Protein AF-A0AAD5YR44-F1 (afdb_monomer_lite)

Organism: NCBI:txid56174

Radius of gyration: 44.55 Å; chains: 1; bounding box: 107×94×147 Å

Structure (mmCIF, N/CA/C/O backbone):
data_AF-A0AAD5YR44-F1
#
_entry.id   AF-A0AAD5YR44-F1
#
loop_
_atom_site.group_PDB
_atom_site.id
_atom_site.type_symbol
_atom_site.label_atom_id
_atom_site.label_alt_id
_atom_site.label_comp_id
_atom_site.label_asym_id
_atom_site.label_entity_id
_atom_site.label_seq_id
_atom_site.pdbx_PDB_ins_code
_atom_site.Cartn_x
_atom_site.Cartn_y
_atom_site.Cartn_z
_atom_site.occupancy
_atom_site.B_iso_or_equiv
_atom_site.auth_seq_id
_atom_site.auth_comp_id
_atom_site.auth_asym_id
_atom_site.auth_atom_id
_atom_site.pdbx_PDB_model_num
ATOM 1 N N . MET A 1 1 ? -26.100 -12.695 -38.961 1.00 37.31 1 MET A N 1
ATOM 2 C CA . MET A 1 1 ? -25.576 -11.660 -39.893 1.00 37.31 1 MET A CA 1
ATOM 3 C C . MET A 1 1 ? -26.126 -10.252 -39.642 1.00 37.31 1 MET A C 1
ATOM 5 O O . MET A 1 1 ? -25.324 -9.329 -39.571 1.00 37.31 1 MET A O 1
ATOM 9 N N . ASN A 1 2 ? -27.438 -10.051 -39.451 1.00 29.97 2 ASN A N 1
ATOM 10 C CA . ASN A 1 2 ? -28.000 -8.703 -39.237 1.00 29.97 2 ASN A CA 1
ATOM 11 C C . ASN A 1 2 ? -27.627 -8.051 -37.890 1.00 29.97 2 ASN A C 1
ATOM 13 O O . ASN A 1 2 ? -27.461 -6.836 -37.854 1.00 29.97 2 ASN A O 1
ATOM 17 N N . VAL A 1 3 ? -27.383 -8.838 -36.833 1.00 31.97 3 VAL A N 1
ATOM 18 C CA . VAL A 1 3 ? -26.878 -8.357 -35.524 1.00 31.97 3 VAL A CA 1
ATOM 19 C C . VAL A 1 3 ? -25.419 -7.876 -35.611 1.00 31.97 3 VAL A C 1
ATOM 21 O O . VAL A 1 3 ? -25.071 -6.824 -35.084 1.00 31.97 3 VAL A O 1
ATOM 24 N N . LEU A 1 4 ? -24.573 -8.587 -36.368 1.00 32.41 4 LEU A N 1
ATOM 25 C CA . LEU A 1 4 ? -23.189 -8.177 -36.656 1.00 32.41 4 LEU A CA 1
ATOM 26 C C . LEU A 1 4 ? -23.140 -6.900 -37.509 1.00 32.41 4 LEU A C 1
ATOM 28 O O . LEU A 1 4 ? -22.321 -6.023 -37.237 1.00 32.41 4 LEU A O 1
ATOM 32 N N . LYS A 1 5 ? -24.045 -6.747 -38.490 1.00 31.55 5 LYS A N 1
ATOM 33 C CA . LYS A 1 5 ? -24.176 -5.521 -39.302 1.00 31.55 5 LYS A CA 1
ATOM 34 C C . LYS A 1 5 ? -24.659 -4.309 -38.493 1.00 31.55 5 LYS A C 1
ATOM 36 O O . LYS A 1 5 ? -24.169 -3.208 -38.716 1.00 31.55 5 LYS A O 1
ATOM 41 N N . THR A 1 6 ? -25.565 -4.493 -37.530 1.00 36.31 6 THR A N 1
ATOM 42 C CA . THR A 1 6 ? -26.053 -3.395 -36.667 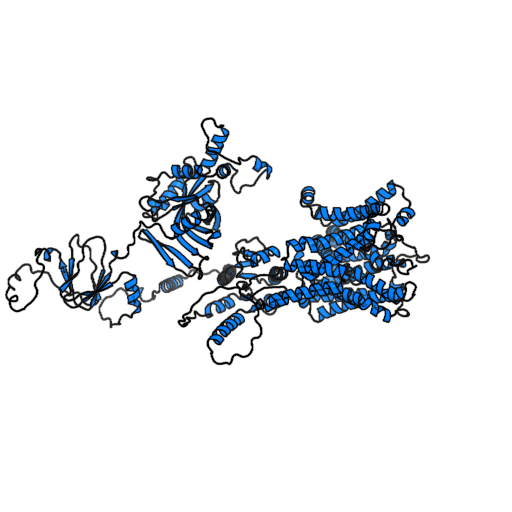1.00 36.31 6 THR A CA 1
ATOM 43 C C . THR A 1 6 ? -25.047 -2.993 -35.585 1.00 36.31 6 THR A C 1
ATOM 45 O O . THR A 1 6 ? -24.930 -1.804 -35.279 1.00 36.31 6 THR A O 1
ATOM 48 N N . HIS A 1 7 ? -24.268 -3.938 -35.042 1.00 39.41 7 HIS A N 1
ATOM 49 C CA . HIS A 1 7 ? -23.163 -3.621 -34.127 1.00 39.41 7 HIS A CA 1
ATOM 50 C C . HIS A 1 7 ? -22.013 -2.895 -34.836 1.00 39.41 7 HIS A C 1
ATOM 52 O O . HIS A 1 7 ? -21.529 -1.879 -34.334 1.00 39.41 7 HIS A O 1
ATOM 58 N N . SER A 1 8 ? -21.613 -3.363 -36.023 1.00 41.97 8 SER A N 1
ATOM 59 C CA . SER A 1 8 ? -20.558 -2.728 -36.828 1.00 41.97 8 SER A CA 1
ATOM 60 C C . SER A 1 8 ? -20.965 -1.344 -37.345 1.00 41.97 8 SER A C 1
ATOM 62 O O . SER A 1 8 ? -20.163 -0.415 -37.269 1.00 41.97 8 SER A O 1
ATOM 64 N N . SER A 1 9 ? -22.224 -1.139 -37.757 1.00 37.69 9 SER A N 1
ATOM 65 C CA . SER A 1 9 ? -22.701 0.184 -38.189 1.00 37.69 9 SER A CA 1
ATOM 66 C C . SER A 1 9 ? -22.778 1.205 -37.044 1.00 37.69 9 SER A C 1
ATOM 68 O O . SER A 1 9 ? -22.555 2.394 -37.269 1.00 37.69 9 SER A O 1
ATOM 70 N N . ARG A 1 10 ? -23.086 0.768 -35.811 1.00 44.22 10 ARG A N 1
ATOM 71 C CA . ARG A 1 10 ? -23.057 1.623 -34.606 1.00 44.22 10 ARG A CA 1
ATOM 72 C C . ARG A 1 10 ? -21.626 1.924 -34.140 1.00 44.22 10 ARG A C 1
ATOM 74 O O . ARG A 1 10 ? -21.365 3.042 -33.706 1.00 44.22 10 ARG A O 1
ATOM 81 N N . LEU A 1 11 ? -20.703 0.968 -34.272 1.00 48.12 11 LEU A N 1
ATOM 82 C CA . LEU A 1 11 ? -19.267 1.163 -34.020 1.00 48.12 11 LEU A CA 1
ATOM 83 C C . LEU A 1 11 ? -18.653 2.192 -34.981 1.00 48.12 11 LEU A C 1
ATOM 85 O O . LEU A 1 11 ? -17.950 3.088 -34.527 1.00 48.12 11 LEU A O 1
ATOM 89 N N . LEU A 1 12 ? -18.978 2.117 -36.276 1.00 50.94 12 LEU A N 1
ATOM 90 C CA . LEU A 1 12 ? -18.498 3.052 -37.303 1.00 50.94 12 LEU A CA 1
ATOM 91 C C . LEU A 1 12 ? -19.066 4.471 -37.141 1.00 50.94 12 LEU A C 1
ATOM 93 O O . LEU A 1 12 ? -18.321 5.437 -37.270 1.00 50.94 12 LEU A O 1
ATOM 97 N N . LYS A 1 13 ? -20.354 4.622 -36.795 1.00 47.19 13 LYS A N 1
ATOM 98 C CA . LYS A 1 13 ? -20.966 5.948 -36.565 1.00 47.19 13 LYS A CA 1
ATOM 99 C C . LYS A 1 13 ? -20.431 6.665 -35.316 1.00 47.19 13 LYS A C 1
ATOM 101 O O . LYS A 1 13 ? -20.383 7.888 -35.304 1.00 47.19 13 LYS A O 1
ATOM 106 N N . ASN A 1 14 ? -19.988 5.918 -34.301 1.00 53.91 14 ASN A N 1
ATOM 107 C CA . ASN A 1 14 ? -19.414 6.464 -33.064 1.00 53.91 14 ASN A CA 1
ATOM 108 C C . ASN A 1 14 ? -17.873 6.485 -33.054 1.00 53.91 14 ASN A C 1
ATOM 110 O O . ASN A 1 14 ? -17.280 6.925 -32.068 1.00 53.91 14 ASN A O 1
ATOM 114 N N . ALA A 1 15 ? -17.223 6.020 -34.127 1.00 54.56 15 ALA A N 1
ATOM 115 C CA . ALA A 1 15 ? -15.770 5.934 -34.240 1.00 54.56 15 ALA A CA 1
ATOM 116 C C . ALA A 1 15 ? -15.045 7.277 -34.022 1.00 54.56 15 ALA A C 1
ATOM 118 O O . ALA A 1 15 ? -14.142 7.289 -33.192 1.00 54.56 15 ALA A O 1
ATOM 119 N N . PRO A 1 16 ? -15.427 8.417 -34.638 1.00 57.38 16 PRO A N 1
ATOM 120 C CA . PRO A 1 16 ? -14.682 9.669 -34.454 1.00 57.38 16 PRO A CA 1
ATOM 121 C C . PRO A 1 16 ? -14.767 10.216 -33.019 1.00 57.38 16 PRO A C 1
ATOM 123 O O . PRO A 1 16 ? -13.765 10.670 -32.472 1.00 57.38 16 PRO A O 1
ATOM 126 N N . GLY A 1 17 ? -15.929 10.097 -32.364 1.00 58.22 17 GLY A N 1
ATOM 127 C CA . GLY A 1 17 ? -16.111 10.506 -30.964 1.00 58.22 17 GLY A CA 1
ATOM 128 C C . GLY A 1 17 ? -15.521 9.531 -29.935 1.00 58.22 17 GLY A C 1
ATOM 129 O O . GLY A 1 17 ? -15.365 9.891 -28.768 1.00 58.22 17 GLY A O 1
ATOM 130 N N . ARG A 1 18 ? -15.221 8.288 -30.334 1.00 61.06 18 ARG A N 1
ATOM 131 C CA . ARG A 1 18 ? -14.407 7.350 -29.547 1.00 61.06 18 ARG A CA 1
ATOM 132 C C . ARG A 1 18 ? -12.920 7.599 -29.764 1.00 61.06 18 ARG A C 1
ATOM 134 O O . ARG A 1 18 ? -12.190 7.614 -28.789 1.00 61.06 18 ARG A O 1
ATOM 141 N N . LEU A 1 19 ? -12.491 7.880 -30.995 1.00 61.25 19 LEU A N 1
ATOM 142 C CA . LEU A 1 19 ? -11.094 8.152 -31.334 1.00 61.25 19 LEU A CA 1
ATOM 143 C C . LEU A 1 19 ? -10.564 9.404 -30.621 1.00 61.25 19 LEU A C 1
ATOM 145 O O . LEU A 1 19 ? -9.453 9.383 -30.107 1.00 61.25 19 LEU A O 1
ATOM 149 N N . SER A 1 20 ? -11.373 10.465 -30.519 1.00 61.47 20 SER A N 1
ATOM 150 C CA . SER A 1 20 ? -10.995 11.682 -29.785 1.00 61.47 20 SER A CA 1
ATOM 151 C C . SER A 1 20 ? -10.851 11.459 -28.276 1.00 61.47 20 SER A C 1
ATOM 153 O O . SER A 1 20 ? -9.970 12.045 -27.655 1.00 61.47 20 SER A O 1
ATOM 155 N N . ARG A 1 21 ? -11.676 10.581 -27.690 1.00 66.06 21 ARG A N 1
ATOM 156 C CA . ARG A 1 21 ? -11.584 10.183 -26.274 1.00 66.06 21 ARG A CA 1
ATOM 157 C C . ARG A 1 21 ? -10.472 9.167 -26.007 1.00 66.06 21 ARG A C 1
ATOM 159 O O . ARG A 1 21 ? -9.908 9.175 -24.923 1.00 66.06 21 ARG A O 1
ATOM 166 N N . ALA A 1 22 ? -10.151 8.334 -26.994 1.00 69.12 22 ALA A N 1
ATOM 167 C CA . ALA A 1 22 ? -9.113 7.307 -26.952 1.00 69.12 22 ALA A CA 1
ATOM 168 C C . ALA A 1 22 ? -7.697 7.852 -27.183 1.00 69.12 22 ALA A C 1
ATOM 170 O O . ALA A 1 22 ? -6.724 7.256 -26.722 1.00 69.12 22 ALA A O 1
ATOM 171 N N . LEU A 1 23 ? -7.574 8.972 -27.904 1.00 77.75 23 LEU A N 1
ATOM 172 C CA . LEU A 1 23 ? -6.297 9.573 -28.292 1.00 77.75 23 LEU A CA 1
ATOM 173 C C . LEU A 1 23 ? -5.299 9.701 -27.128 1.00 77.75 23 LEU A C 1
ATOM 175 O O . LEU A 1 23 ? -4.150 9.306 -27.315 1.00 77.75 23 LEU A O 1
ATOM 179 N N . PRO A 1 24 ? -5.692 10.178 -25.932 1.00 77.25 24 PRO A N 1
ATOM 180 C CA . PRO A 1 24 ? -4.750 10.367 -24.839 1.00 77.25 24 PRO A CA 1
ATOM 181 C C . PRO A 1 24 ? -4.153 9.025 -24.357 1.00 77.25 24 PRO A C 1
ATOM 183 O O . PRO A 1 24 ? -2.934 8.893 -24.262 1.00 77.25 24 PRO A O 1
ATOM 186 N N . ALA A 1 25 ? -4.984 7.990 -24.172 1.00 81.50 25 ALA A N 1
ATOM 187 C CA . ALA A 1 25 ? -4.544 6.648 -23.775 1.00 81.50 25 ALA A CA 1
ATOM 188 C C . ALA A 1 25 ? -3.666 5.967 -24.839 1.00 81.50 25 ALA A C 1
ATOM 190 O O . ALA A 1 25 ? -2.666 5.329 -24.514 1.00 81.50 25 ALA A O 1
ATOM 191 N N . VAL A 1 26 ? -4.021 6.125 -26.116 1.00 86.94 26 VAL A N 1
ATOM 192 C CA . VAL A 1 26 ? -3.297 5.530 -27.249 1.00 86.94 26 VAL A CA 1
ATOM 193 C C . VAL A 1 26 ? -1.928 6.175 -27.430 1.00 86.94 26 VAL A C 1
ATOM 195 O O . VAL A 1 26 ? -0.934 5.468 -27.605 1.00 86.94 26 VAL A O 1
ATOM 198 N N . VAL A 1 27 ? -1.864 7.508 -27.360 1.00 82.62 27 VAL A N 1
ATOM 199 C CA . VAL A 1 27 ? -0.598 8.249 -27.385 1.00 82.62 27 VAL A CA 1
ATOM 200 C C . VAL A 1 27 ? 0.263 7.800 -26.213 1.00 82.62 27 VAL A C 1
ATOM 202 O O . VAL A 1 27 ? 1.406 7.409 -26.420 1.00 82.62 27 VAL A O 1
ATOM 205 N N . LEU A 1 28 ? -0.299 7.763 -25.005 1.00 78.62 28 LEU A N 1
ATOM 206 C CA . LEU A 1 28 ? 0.424 7.366 -23.803 1.00 78.62 28 LEU A CA 1
ATOM 207 C C . LEU A 1 28 ? 1.009 5.947 -23.904 1.00 78.62 28 LEU A C 1
ATOM 209 O O . LEU A 1 28 ? 2.198 5.757 -23.665 1.00 78.62 28 LEU A O 1
ATOM 213 N N . GLY A 1 29 ? 0.204 4.967 -24.322 1.00 83.31 29 GLY A N 1
ATOM 214 C CA . GLY A 1 29 ? 0.646 3.581 -24.491 1.00 83.31 29 GLY A CA 1
ATOM 215 C C . GLY A 1 29 ? 1.707 3.392 -25.564 1.00 83.31 29 GLY A C 1
ATOM 216 O O . GLY A 1 29 ? 2.684 2.677 -25.363 1.00 83.31 29 GLY A O 1
ATOM 217 N N . THR A 1 30 ? 1.540 4.073 -26.697 1.00 86.94 30 THR A N 1
ATOM 218 C CA . THR A 1 30 ? 2.521 4.018 -27.786 1.00 86.94 30 THR A CA 1
ATOM 219 C C . THR A 1 30 ? 3.845 4.638 -27.349 1.00 86.94 30 THR A C 1
ATOM 221 O O . THR A 1 30 ? 4.902 4.092 -27.653 1.00 86.94 30 THR A O 1
ATOM 224 N N . LEU A 1 31 ? 3.803 5.745 -26.600 1.00 80.19 31 LEU A N 1
ATOM 225 C CA . LEU A 1 31 ? 5.003 6.378 -26.062 1.00 80.19 31 LEU A CA 1
ATOM 226 C C . LEU A 1 31 ? 5.751 5.462 -25.093 1.00 80.19 31 LEU A C 1
ATOM 228 O O . LEU A 1 31 ? 6.971 5.386 -25.197 1.00 80.19 31 LEU A O 1
ATOM 232 N N . PHE A 1 32 ? 5.051 4.739 -24.210 1.00 81.88 32 PHE A N 1
ATOM 233 C CA . PHE A 1 32 ? 5.699 3.748 -23.345 1.00 81.88 32 PHE A CA 1
ATOM 234 C C . PHE A 1 32 ? 6.427 2.685 -24.168 1.00 81.88 32 PHE A C 1
ATOM 236 O O . PHE A 1 32 ? 7.628 2.526 -23.991 1.00 81.88 32 PHE A O 1
ATOM 243 N N . ASN A 1 33 ? 5.757 2.062 -25.143 1.00 87.00 33 ASN A N 1
ATOM 244 C CA . ASN A 1 33 ? 6.377 1.036 -25.990 1.00 87.00 33 ASN A CA 1
ATOM 245 C C . ASN A 1 33 ? 7.590 1.559 -26.776 1.00 87.00 33 ASN A C 1
ATOM 247 O O . ASN A 1 33 ? 8.580 0.845 -26.914 1.00 87.00 33 ASN A O 1
ATOM 251 N N . VAL A 1 34 ? 7.531 2.795 -27.288 1.00 82.88 34 VAL A N 1
ATOM 252 C CA . VAL A 1 34 ? 8.660 3.428 -27.992 1.00 82.88 34 VAL A CA 1
ATOM 253 C C . VAL A 1 34 ? 9.844 3.627 -27.053 1.00 82.88 34 VAL A C 1
ATOM 255 O O . VAL A 1 34 ? 10.965 3.253 -27.395 1.00 82.88 34 VAL A O 1
ATOM 258 N N . LEU A 1 35 ? 9.602 4.233 -25.890 1.00 76.56 35 LEU A N 1
ATOM 259 C CA . LEU A 1 35 ? 10.651 4.560 -24.930 1.00 76.56 35 LEU A CA 1
ATOM 260 C C . LEU A 1 35 ? 11.333 3.295 -24.404 1.00 76.56 35 LEU A C 1
ATOM 262 O O . LEU A 1 35 ? 12.559 3.249 -24.351 1.00 76.56 35 LEU A O 1
ATOM 266 N N . ASP A 1 36 ? 10.551 2.265 -24.098 1.00 79.62 36 ASP A N 1
ATOM 267 C CA . ASP A 1 36 ? 11.047 0.989 -23.591 1.00 79.62 36 ASP A CA 1
ATOM 268 C C . ASP A 1 36 ? 11.799 0.169 -24.641 1.00 79.62 36 ASP A C 1
ATOM 270 O O . ASP A 1 36 ? 12.861 -0.390 -24.363 1.00 79.62 36 ASP A O 1
ATOM 274 N N . ALA A 1 37 ? 11.291 0.128 -25.876 1.00 83.00 37 ALA A N 1
ATOM 275 C CA . ALA A 1 37 ? 11.984 -0.550 -26.963 1.00 83.00 37 ALA A CA 1
ATOM 276 C C . ALA A 1 37 ? 13.364 0.071 -27.194 1.00 83.00 37 ALA A C 1
ATOM 278 O O . ALA A 1 37 ? 14.360 -0.640 -27.306 1.00 83.00 37 ALA A O 1
ATOM 279 N N . VAL A 1 38 ? 13.429 1.401 -27.205 1.00 76.94 38 VAL A N 1
ATOM 280 C CA . VAL A 1 38 ? 14.675 2.140 -27.396 1.00 76.94 38 VAL A CA 1
ATOM 281 C C . VAL A 1 38 ? 15.631 1.984 -26.211 1.00 76.94 38 VAL A C 1
ATOM 283 O O . VAL A 1 38 ? 16.835 1.852 -26.422 1.00 76.94 38 VAL A O 1
ATOM 286 N N . SER A 1 39 ? 15.128 2.003 -24.977 1.00 74.44 39 SER A N 1
ATOM 287 C CA . SER A 1 39 ? 15.966 1.917 -23.778 1.00 74.44 39 SER A CA 1
ATOM 288 C C . SER A 1 39 ? 16.481 0.501 -23.518 1.00 74.44 39 SER A C 1
ATOM 290 O O . SER A 1 39 ? 17.654 0.318 -23.204 1.00 74.44 39 SER A O 1
ATOM 292 N N . THR A 1 40 ? 15.614 -0.498 -23.681 1.00 76.00 40 THR A N 1
ATOM 293 C CA . THR A 1 40 ? 15.831 -1.864 -23.190 1.00 76.00 40 THR A CA 1
ATOM 294 C C . THR A 1 40 ? 16.060 -2.855 -24.326 1.00 76.00 40 THR A C 1
ATOM 296 O O . THR A 1 40 ? 16.862 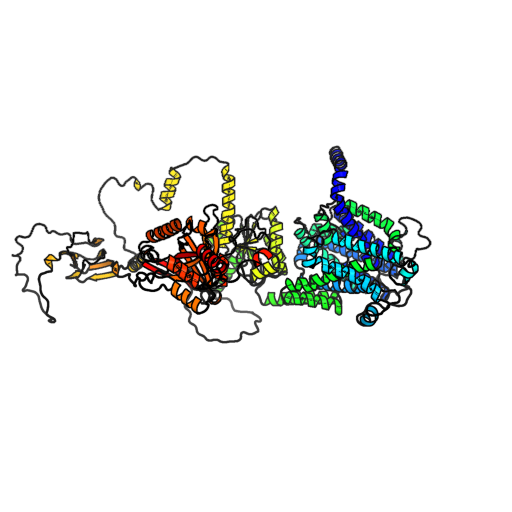-3.777 -24.189 1.00 76.00 40 THR A O 1
ATOM 299 N N . GLY A 1 41 ? 15.434 -2.657 -25.489 1.00 79.19 41 GLY A N 1
ATOM 300 C CA . GLY A 1 41 ? 15.592 -3.558 -26.636 1.00 79.19 41 GLY A CA 1
ATOM 301 C C . GLY A 1 41 ? 17.029 -3.636 -27.159 1.00 79.19 41 GLY A C 1
ATOM 302 O O . GLY A 1 41 ? 17.472 -4.694 -27.601 1.00 79.19 41 GLY A O 1
ATOM 303 N N . LEU A 1 42 ? 17.798 -2.554 -27.022 1.00 76.81 42 LEU A N 1
ATOM 304 C CA . LEU A 1 42 ? 19.216 -2.511 -27.403 1.00 76.81 42 LEU A CA 1
ATOM 305 C C . LEU A 1 42 ? 20.134 -3.273 -26.437 1.00 76.81 42 LEU A C 1
ATOM 307 O O . LEU A 1 42 ? 21.286 -3.542 -26.767 1.00 76.81 42 LEU A O 1
ATOM 311 N N . LEU A 1 43 ? 19.634 -3.630 -25.254 1.00 74.50 43 LEU A N 1
ATOM 312 C CA . LEU A 1 43 ? 20.416 -4.240 -24.182 1.00 74.50 43 LEU A CA 1
ATOM 313 C C . LEU A 1 43 ? 20.297 -5.763 -24.117 1.00 74.50 43 LEU A C 1
ATOM 315 O O . LEU A 1 43 ? 20.971 -6.368 -23.279 1.00 74.50 43 LEU A O 1
ATOM 319 N N . ILE A 1 44 ? 19.451 -6.381 -24.950 1.00 83.94 44 ILE A N 1
ATOM 320 C CA . ILE A 1 44 ? 19.168 -7.824 -24.885 1.00 83.94 44 ILE A CA 1
ATOM 321 C C . ILE A 1 44 ? 20.455 -8.646 -25.006 1.00 83.94 44 ILE A C 1
ATOM 323 O O . ILE A 1 44 ? 20.679 -9.559 -24.214 1.00 83.94 44 ILE A O 1
ATOM 327 N N . PHE A 1 45 ? 21.320 -8.290 -25.956 1.00 83.25 45 PHE A N 1
ATOM 328 C CA . PHE A 1 45 ? 22.606 -8.955 -26.136 1.00 83.25 45 PHE A CA 1
ATOM 329 C C . PHE A 1 45 ? 23.682 -8.351 -25.224 1.00 83.25 45 PHE A C 1
ATOM 331 O O . PHE A 1 45 ? 23.704 -7.132 -25.018 1.00 83.25 45 PHE A O 1
ATOM 338 N N . PRO A 1 46 ? 24.589 -9.176 -24.669 1.00 71.81 46 PRO A N 1
ATOM 339 C CA . PRO A 1 46 ? 25.660 -8.698 -23.807 1.00 71.81 46 PRO A CA 1
ATOM 340 C C . PRO A 1 46 ? 26.583 -7.721 -24.550 1.00 71.81 46 PRO A C 1
ATOM 342 O O . PRO A 1 46 ? 26.957 -7.940 -25.701 1.00 71.81 46 PRO A O 1
ATOM 345 N N . ALA A 1 47 ? 26.952 -6.643 -23.858 1.00 59.75 47 ALA A N 1
ATOM 346 C CA . ALA A 1 47 ? 28.000 -5.724 -24.283 1.00 59.75 47 ALA A CA 1
ATOM 347 C C . ALA A 1 47 ? 29.366 -6.327 -23.930 1.00 59.75 47 ALA A C 1
ATOM 349 O O . ALA A 1 47 ? 29.482 -7.104 -22.986 1.00 59.75 47 ALA A O 1
ATOM 350 N N . GLU A 1 48 ? 30.372 -5.978 -24.720 1.00 56.78 48 GLU A N 1
ATOM 351 C CA . GLU A 1 48 ? 31.715 -6.558 -24.723 1.00 56.78 48 GLU A CA 1
ATOM 352 C C . GLU A 1 48 ? 32.342 -6.722 -23.329 1.00 56.78 48 GLU A C 1
ATOM 354 O O . GLU A 1 48 ? 32.692 -5.752 -22.664 1.00 56.78 48 GLU A O 1
ATOM 359 N N . GLU A 1 49 ? 32.596 -7.967 -22.930 1.00 41.88 49 GLU A N 1
ATOM 360 C CA . GLU A 1 49 ? 33.688 -8.278 -22.006 1.00 41.88 49 GLU A CA 1
ATOM 361 C C . GLU A 1 49 ? 34.832 -8.866 -22.836 1.00 41.88 49 GLU A C 1
ATOM 363 O O . GLU A 1 49 ? 34.723 -9.999 -23.309 1.00 41.88 49 GLU A O 1
ATOM 368 N N . GLY A 1 50 ? 35.896 -8.088 -23.047 1.00 43.66 50 GLY A N 1
ATOM 369 C CA . GLY A 1 50 ? 37.127 -8.538 -23.706 1.00 43.66 50 GLY A CA 1
ATOM 370 C C . GLY A 1 50 ? 37.399 -7.914 -25.081 1.00 43.66 50 GLY A C 1
ATOM 371 O O . GLY A 1 50 ? 36.499 -7.587 -25.845 1.00 43.66 50 GLY A O 1
ATOM 372 N N . SER A 1 51 ? 38.686 -7.760 -25.393 1.00 31.89 51 SER A N 1
ATOM 373 C CA . SER A 1 51 ? 39.237 -7.084 -26.574 1.00 31.89 51 SER A CA 1
ATOM 374 C C . SER A 1 51 ? 39.273 -7.973 -27.832 1.00 31.89 51 SER A C 1
ATOM 376 O O . SER A 1 51 ? 40.333 -8.147 -28.432 1.00 31.89 51 SER A O 1
ATOM 378 N N . GLY A 1 52 ? 38.143 -8.578 -28.210 1.00 39.44 52 GLY A N 1
ATOM 379 C CA . GLY A 1 52 ? 38.011 -9.406 -29.421 1.00 39.44 52 GLY A CA 1
ATOM 380 C C . GLY A 1 52 ? 36.866 -8.941 -30.337 1.00 39.44 52 GLY A C 1
ATOM 381 O O . GLY A 1 52 ? 35.912 -8.330 -29.848 1.00 39.44 52 GLY A O 1
ATOM 382 N N . PRO A 1 53 ? 36.921 -9.197 -31.661 1.00 45.62 53 PRO A N 1
ATOM 383 C CA . PRO A 1 53 ? 35.768 -9.006 -32.538 1.00 45.62 53 PRO A CA 1
ATOM 384 C C . PRO A 1 53 ? 34.688 -10.015 -32.133 1.00 45.62 53 PRO A C 1
ATOM 386 O O . PRO A 1 53 ? 34.929 -11.212 -32.127 1.00 45.62 53 PRO A O 1
ATOM 389 N N . THR A 1 54 ? 33.508 -9.550 -31.731 1.00 54.53 54 THR A N 1
ATOM 390 C CA . THR A 1 54 ? 32.429 -10.439 -31.282 1.00 54.53 54 THR A CA 1
ATOM 391 C C . THR A 1 54 ? 31.215 -10.291 -32.184 1.00 54.53 54 THR A C 1
ATOM 393 O O . THR A 1 54 ? 30.838 -9.186 -32.573 1.00 54.53 54 THR A O 1
ATOM 396 N N . GLN A 1 55 ? 30.575 -11.416 -32.497 1.00 65.62 55 GLN A N 1
ATOM 397 C CA . GLN A 1 55 ? 29.400 -11.467 -33.373 1.00 65.62 55 GLN A CA 1
ATOM 398 C C . GLN A 1 55 ? 28.164 -10.752 -32.786 1.00 65.62 55 GLN A C 1
ATOM 400 O O . GLN A 1 55 ? 27.220 -10.475 -33.517 1.00 65.62 55 GLN A O 1
ATOM 405 N N . PHE A 1 56 ? 28.155 -10.412 -31.488 1.00 73.38 56 PHE A N 1
ATOM 406 C CA . PHE A 1 56 ? 27.035 -9.713 -30.840 1.00 73.38 56 PHE A CA 1
ATOM 407 C C . PHE A 1 56 ? 26.965 -8.209 -31.147 1.00 73.38 56 PHE A C 1
ATOM 409 O O . PHE A 1 56 ? 25.902 -7.614 -30.963 1.00 73.38 56 PHE A O 1
ATOM 416 N N . LYS A 1 57 ? 28.052 -7.584 -31.633 1.00 62.47 57 LYS A N 1
ATOM 417 C CA . LYS A 1 57 ? 28.099 -6.129 -31.887 1.00 62.47 57 LYS A CA 1
ATOM 418 C C . LYS A 1 57 ? 27.057 -5.668 -32.909 1.00 62.47 57 LYS A C 1
ATOM 420 O O . LYS A 1 57 ? 26.456 -4.611 -32.738 1.00 62.47 57 LYS A O 1
ATOM 425 N N . ASP A 1 58 ? 26.792 -6.494 -33.916 1.00 69.88 58 ASP A N 1
ATOM 426 C CA . ASP A 1 58 ? 25.875 -6.168 -35.012 1.00 69.88 58 ASP A CA 1
ATOM 427 C C . ASP A 1 58 ? 24.438 -6.657 -34.767 1.00 69.88 58 ASP A C 1
ATOM 429 O O . ASP A 1 58 ? 23.602 -6.589 -35.668 1.00 69.88 58 ASP A O 1
ATOM 433 N N . LEU A 1 59 ? 24.133 -7.137 -33.550 1.00 76.56 59 LEU A N 1
ATOM 434 C CA . LEU A 1 59 ? 22.822 -7.692 -33.194 1.00 76.56 59 LEU A CA 1
ATOM 435 C C . LEU A 1 59 ? 21.892 -6.713 -32.469 1.00 76.56 59 LEU A C 1
ATOM 437 O O . LEU A 1 59 ? 20.813 -7.098 -32.026 1.00 76.56 59 LEU A O 1
ATOM 441 N N . GLN A 1 60 ? 22.265 -5.439 -32.336 1.00 76.50 60 GLN A N 1
ATOM 442 C CA . GLN A 1 60 ? 21.453 -4.446 -31.616 1.00 76.50 60 GLN A CA 1
ATOM 443 C C . GLN A 1 60 ? 20.080 -4.226 -32.273 1.00 76.50 60 GLN A C 1
ATOM 445 O O . GLN A 1 60 ? 19.068 -4.120 -31.580 1.00 76.50 60 GLN A O 1
ATOM 450 N N . ILE A 1 61 ? 20.024 -4.216 -33.612 1.00 78.44 61 ILE A N 1
ATOM 451 C CA . ILE A 1 61 ? 18.762 -4.125 -34.366 1.00 78.44 61 ILE A CA 1
ATOM 452 C C . ILE A 1 61 ? 17.920 -5.385 -34.130 1.00 78.44 61 ILE A C 1
ATOM 454 O O . ILE A 1 61 ? 16.709 -5.296 -33.932 1.00 78.44 61 ILE A O 1
ATOM 458 N N . GLN A 1 62 ? 18.558 -6.555 -34.103 1.00 83.25 62 GLN A N 1
ATOM 459 C CA . GLN A 1 62 ? 17.923 -7.840 -33.839 1.00 83.25 62 GLN A CA 1
ATOM 460 C C . GLN A 1 62 ? 17.363 -7.864 -32.409 1.00 83.25 62 GLN A C 1
ATOM 462 O O . GLN A 1 62 ? 16.208 -8.235 -32.224 1.00 83.25 62 GLN A O 1
ATOM 467 N N . GLY A 1 63 ? 18.101 -7.368 -31.414 1.00 85.06 63 GLY A N 1
ATOM 468 C CA . GLY A 1 63 ? 17.622 -7.224 -30.035 1.00 85.06 63 GLY A CA 1
ATOM 469 C C . GLY A 1 63 ? 16.397 -6.313 -29.954 1.00 85.06 63 GLY A C 1
ATOM 470 O O . GLY A 1 63 ? 15.349 -6.715 -29.447 1.00 85.06 63 GLY A O 1
ATOM 471 N N . LEU A 1 64 ? 16.469 -5.132 -30.573 1.00 84.62 64 LEU A N 1
ATOM 472 C CA . LEU A 1 64 ? 15.335 -4.211 -30.667 1.00 84.62 64 LEU A CA 1
ATOM 473 C C . LEU A 1 64 ? 14.117 -4.868 -31.340 1.00 84.62 64 LEU A C 1
ATOM 475 O O . LEU A 1 64 ? 12.985 -4.704 -30.885 1.00 84.62 64 LEU A O 1
ATOM 479 N N . SER A 1 65 ? 14.340 -5.650 -32.398 1.00 87.06 65 SER A N 1
ATOM 480 C CA . SER A 1 65 ? 13.280 -6.374 -33.103 1.00 87.06 65 SER A CA 1
ATOM 481 C C . SER A 1 65 ? 12.627 -7.456 -32.247 1.00 87.06 65 SER A C 1
ATOM 483 O O . SER A 1 65 ? 11.400 -7.542 -32.219 1.00 87.06 65 SER A O 1
ATOM 485 N N . MET A 1 66 ? 13.417 -8.226 -31.495 1.00 89.44 66 MET A N 1
ATOM 486 C CA . MET A 1 66 ? 12.915 -9.247 -30.577 1.00 89.44 66 MET A CA 1
ATOM 487 C C . MET A 1 66 ? 12.108 -8.622 -29.440 1.00 89.44 66 MET A C 1
ATOM 489 O O . MET A 1 66 ? 11.065 -9.163 -29.075 1.00 89.44 66 MET A O 1
ATOM 493 N N . TYR A 1 67 ? 12.555 -7.475 -28.916 1.00 90.94 67 TYR A N 1
ATOM 494 C CA . TYR A 1 67 ? 11.831 -6.713 -27.899 1.00 90.94 67 TYR A CA 1
ATOM 495 C C . TYR A 1 67 ? 10.447 -6.306 -28.408 1.00 90.94 67 TYR A C 1
ATOM 497 O O . TYR A 1 67 ? 9.427 -6.669 -27.824 1.00 90.94 67 TYR A O 1
ATOM 505 N N . ILE A 1 68 ? 10.408 -5.572 -29.527 1.00 90.75 68 ILE A N 1
ATOM 506 C CA . ILE A 1 68 ? 9.160 -5.024 -30.064 1.00 90.75 68 ILE A CA 1
ATOM 507 C C . ILE A 1 68 ? 8.216 -6.160 -30.475 1.00 90.75 68 ILE A C 1
ATOM 509 O O . ILE A 1 68 ? 7.022 -6.091 -30.191 1.00 90.75 68 ILE A O 1
ATOM 513 N N . MET A 1 69 ? 8.736 -7.224 -31.092 1.00 91.62 69 MET A N 1
ATOM 514 C CA . MET A 1 69 ? 7.931 -8.383 -31.473 1.00 91.62 69 MET A CA 1
ATOM 515 C C . MET A 1 69 ? 7.358 -9.111 -30.250 1.00 91.62 69 MET A C 1
ATOM 517 O O . MET A 1 69 ? 6.171 -9.433 -30.245 1.00 91.62 69 MET A O 1
ATOM 521 N N . SER A 1 70 ? 8.144 -9.307 -29.186 1.00 94.00 70 SER A N 1
ATOM 522 C CA . SER A 1 70 ? 7.637 -9.905 -27.944 1.00 94.00 70 SER A CA 1
ATOM 523 C C . SER A 1 70 ? 6.522 -9.057 -27.319 1.00 94.00 70 SER A C 1
ATOM 525 O O . SER A 1 70 ? 5.472 -9.585 -26.951 1.00 94.00 70 SER A O 1
ATOM 527 N N . THR A 1 71 ? 6.687 -7.730 -27.301 1.00 93.81 71 THR A N 1
ATOM 528 C CA . THR A 1 71 ? 5.661 -6.775 -26.850 1.00 93.81 71 THR A CA 1
ATOM 529 C C . THR A 1 71 ? 4.389 -6.855 -27.699 1.00 93.81 71 THR A C 1
ATOM 531 O O . THR A 1 71 ? 3.288 -6.911 -27.155 1.00 93.81 71 THR A O 1
ATOM 534 N N . ILE A 1 72 ? 4.507 -6.937 -29.029 1.00 94.25 72 ILE A N 1
ATOM 535 C CA . ILE A 1 72 ? 3.354 -7.096 -29.930 1.00 94.25 72 ILE A CA 1
ATOM 536 C C . ILE A 1 72 ? 2.607 -8.399 -29.630 1.00 94.25 72 ILE A C 1
ATOM 538 O O . ILE A 1 72 ? 1.386 -8.380 -29.495 1.00 94.25 72 ILE A O 1
ATOM 542 N N . LEU A 1 73 ? 3.313 -9.524 -29.503 1.00 94.88 73 LEU A N 1
ATOM 543 C CA . LEU A 1 73 ? 2.697 -10.833 -29.252 1.00 94.88 73 LEU A CA 1
ATOM 544 C C . LEU A 1 73 ? 2.031 -10.896 -27.881 1.00 94.88 73 LEU A C 1
ATOM 546 O O . LEU A 1 73 ? 0.912 -11.405 -27.764 1.00 94.88 73 LEU A O 1
ATOM 550 N N . SER A 1 74 ? 2.677 -10.310 -26.872 1.00 94.88 74 SER A N 1
ATOM 551 C CA . SER A 1 74 ? 2.086 -10.124 -25.552 1.00 94.88 74 SER A CA 1
ATOM 552 C C . SER A 1 74 ? 0.785 -9.335 -25.650 1.00 94.88 74 SER A C 1
ATOM 554 O O . SER A 1 74 ? -0.269 -9.802 -25.215 1.00 94.88 74 SER A O 1
ATOM 556 N N . GLN A 1 75 ? 0.816 -8.181 -26.320 1.00 95.06 75 GLN A N 1
ATOM 557 C CA . GLN A 1 75 ? -0.351 -7.320 -26.440 1.00 95.06 75 GLN A CA 1
ATOM 558 C C . GLN A 1 75 ? -1.487 -7.968 -27.235 1.00 95.06 75 GLN A C 1
ATOM 560 O O . GLN A 1 75 ? -2.653 -7.819 -26.861 1.00 95.06 75 GLN A O 1
ATOM 565 N N . VAL A 1 76 ? -1.176 -8.714 -28.298 1.00 94.56 76 VAL A N 1
ATOM 566 C CA . VAL A 1 76 ? -2.163 -9.487 -29.063 1.00 94.56 76 VAL A CA 1
ATOM 567 C C . VAL A 1 76 ? -2.853 -10.502 -28.153 1.00 94.56 76 VAL A C 1
ATOM 569 O O . VAL A 1 76 ? -4.084 -10.529 -28.106 1.00 94.56 76 VAL A O 1
ATOM 572 N N . ALA A 1 77 ? -2.092 -11.278 -27.376 1.00 94.81 77 ALA A N 1
ATOM 573 C CA . ALA A 1 77 ? -2.651 -12.249 -26.439 1.00 94.81 77 ALA A CA 1
ATOM 574 C C . ALA A 1 77 ? -3.530 -11.577 -25.368 1.00 94.81 77 ALA A C 1
ATOM 576 O O . ALA A 1 77 ? -4.664 -12.007 -25.144 1.00 94.81 77 ALA A O 1
ATOM 577 N N . MET A 1 78 ? -3.060 -10.481 -24.760 1.00 93.69 78 MET A N 1
ATOM 578 C CA . MET A 1 78 ? -3.821 -9.736 -23.750 1.00 93.69 78 MET A CA 1
ATOM 579 C C . MET A 1 78 ? -5.127 -9.161 -24.322 1.00 93.69 78 MET A C 1
ATOM 581 O O . MET A 1 78 ? -6.197 -9.330 -23.733 1.00 93.69 78 MET A O 1
ATOM 585 N N . THR A 1 79 ? -5.064 -8.544 -25.507 1.00 92.31 79 THR A N 1
ATOM 586 C CA . THR A 1 79 ? -6.201 -7.866 -26.156 1.00 92.31 79 THR A CA 1
ATOM 587 C C . THR A 1 79 ? -7.267 -8.851 -26.642 1.00 92.31 79 THR A C 1
ATOM 589 O O . THR A 1 79 ? -8.462 -8.563 -26.542 1.00 92.31 79 THR A O 1
ATOM 592 N N . LEU A 1 80 ? -6.859 -10.035 -27.116 1.00 91.69 80 LEU A N 1
ATOM 593 C CA . LEU A 1 80 ? -7.758 -11.102 -27.581 1.00 91.69 80 LEU A CA 1
ATOM 594 C C . LEU A 1 80 ? -8.419 -11.901 -26.442 1.00 91.69 80 LEU A C 1
ATOM 596 O O . LEU A 1 80 ? -9.112 -12.883 -26.702 1.00 91.69 80 LEU A O 1
ATOM 600 N N . GLY A 1 81 ? -8.263 -11.466 -25.189 1.00 87.00 81 GLY A N 1
ATOM 601 C CA . GLY A 1 81 ? -8.939 -12.053 -24.030 1.00 87.00 81 GLY A CA 1
ATOM 602 C C . GLY A 1 81 ? -8.039 -12.869 -23.104 1.00 87.00 81 GLY A C 1
ATOM 603 O O . GLY A 1 81 ? -8.557 -13.491 -22.175 1.00 87.00 81 GLY A O 1
ATOM 604 N N . GLY A 1 82 ? -6.717 -12.839 -23.306 1.00 89.25 82 GLY A N 1
ATOM 605 C CA . GLY A 1 82 ? -5.740 -13.395 -22.367 1.00 89.25 82 GLY A CA 1
ATOM 606 C C . GLY A 1 82 ? -5.799 -12.729 -20.991 1.00 89.25 82 GLY A C 1
ATOM 607 O O . GLY A 1 82 ? -5.630 -13.414 -19.991 1.00 89.25 82 GLY A O 1
ATOM 608 N N . SER A 1 83 ? -6.155 -11.440 -20.928 1.00 92.25 83 SER A N 1
ATOM 609 C CA . SER A 1 83 ? -6.402 -10.738 -19.665 1.00 92.25 83 SER A CA 1
ATOM 610 C C . SER A 1 83 ? -7.858 -10.297 -19.504 1.00 92.25 83 SER A C 1
ATOM 612 O O . SER A 1 83 ? -8.551 -9.906 -20.460 1.00 92.25 83 SER A O 1
ATOM 614 N N . ARG A 1 84 ? -8.345 -10.345 -18.262 1.00 88.38 84 ARG A N 1
ATOM 615 C CA . ARG A 1 84 ? -9.643 -9.783 -17.869 1.00 88.38 84 ARG A CA 1
ATOM 616 C C . ARG A 1 84 ? -9.591 -8.279 -17.656 1.00 88.38 84 ARG A C 1
ATOM 618 O O . ARG A 1 84 ? -10.643 -7.645 -17.720 1.00 88.38 84 ARG A O 1
ATOM 625 N N . PHE A 1 85 ? -8.406 -7.701 -17.482 1.00 89.25 85 PHE A N 1
ATOM 626 C CA . PHE A 1 85 ? -8.269 -6.258 -17.364 1.00 89.25 85 PHE A CA 1
ATOM 627 C C . PHE A 1 85 ? -8.525 -5.584 -18.723 1.00 89.25 85 PHE A C 1
ATOM 629 O O . PHE A 1 85 ? -7.902 -5.946 -19.725 1.00 89.25 85 PHE A O 1
ATOM 636 N N . PRO A 1 86 ? -9.450 -4.608 -18.799 1.00 80.69 86 PRO A N 1
ATOM 637 C CA . PRO A 1 86 ? -9.830 -3.992 -20.066 1.00 80.69 86 PRO A CA 1
ATOM 638 C C . PRO A 1 86 ? -8.692 -3.184 -20.700 1.00 80.69 86 PRO A C 1
ATOM 640 O O . PRO A 1 86 ? -8.618 -3.152 -21.924 1.00 80.69 86 PRO A O 1
ATOM 643 N N . GLY A 1 87 ? -7.819 -2.571 -19.895 1.00 85.19 87 GLY A N 1
ATOM 644 C CA . GLY A 1 87 ? -6.653 -1.793 -20.330 1.00 85.19 87 GLY A CA 1
ATOM 645 C C . GLY A 1 87 ? -5.312 -2.491 -20.079 1.00 85.19 87 GLY A C 1
ATOM 646 O O . GLY A 1 87 ? -4.320 -1.810 -19.831 1.00 85.19 87 GLY A O 1
ATOM 647 N N . ALA A 1 88 ? -5.277 -3.830 -20.083 1.00 90.94 88 ALA A N 1
ATOM 648 C CA . ALA A 1 88 ? -4.039 -4.593 -19.919 1.00 90.94 88 ALA A CA 1
ATOM 649 C C . ALA A 1 88 ? -3.028 -4.270 -21.026 1.00 90.94 88 ALA A C 1
ATOM 651 O O . ALA A 1 88 ? -3.306 -4.494 -22.212 1.00 90.94 88 ALA A O 1
ATOM 652 N N . LEU A 1 89 ? -1.839 -3.817 -20.630 1.00 90.38 89 LEU A N 1
ATOM 653 C CA . LEU A 1 89 ? -0.682 -3.752 -21.510 1.00 90.38 89 LEU A CA 1
ATOM 654 C C . LEU A 1 89 ? 0.315 -4.863 -21.211 1.00 90.38 89 LEU A C 1
ATOM 656 O O . LEU A 1 89 ? 0.704 -5.056 -20.061 1.00 90.38 89 LEU A O 1
ATOM 660 N N . GLY A 1 90 ? 0.731 -5.565 -22.261 1.00 91.25 90 GLY A N 1
ATOM 661 C CA . GLY A 1 90 ? 1.807 -6.549 -22.233 1.00 91.25 90 GLY A CA 1
ATOM 662 C C . GLY A 1 90 ? 3.066 -6.004 -22.899 1.00 91.25 90 GLY A C 1
ATOM 663 O O . GLY A 1 90 ? 2.977 -5.371 -23.950 1.00 91.25 90 GLY A O 1
ATOM 664 N N . ALA A 1 91 ? 4.226 -6.253 -22.298 1.00 91.31 91 ALA A N 1
ATOM 665 C CA . ALA A 1 91 ? 5.532 -5.859 -22.819 1.00 91.31 91 ALA A CA 1
ATOM 666 C C . ALA A 1 91 ? 6.591 -6.928 -22.512 1.00 91.31 91 ALA A C 1
ATOM 668 O O . ALA A 1 91 ? 6.363 -7.835 -21.708 1.00 91.31 91 ALA A O 1
ATOM 669 N N . MET A 1 92 ? 7.749 -6.843 -23.169 1.00 90.38 92 MET A N 1
ATOM 670 C CA . MET A 1 92 ? 8.913 -7.658 -22.809 1.00 90.38 92 MET A CA 1
ATOM 671 C C . MET A 1 92 ? 9.291 -7.421 -21.341 1.00 90.38 92 MET A C 1
ATOM 673 O O . MET A 1 92 ? 9.303 -6.287 -20.865 1.00 90.38 92 MET A O 1
ATOM 677 N N . LEU A 1 93 ? 9.578 -8.507 -20.629 1.00 84.81 93 LEU A N 1
ATOM 678 C CA . LEU A 1 93 ? 9.881 -8.475 -19.205 1.00 84.81 93 LEU A CA 1
ATOM 679 C C . LEU A 1 93 ? 11.287 -7.885 -18.982 1.00 84.81 93 LEU A C 1
ATOM 681 O O . LEU A 1 93 ? 12.274 -8.442 -19.459 1.00 84.81 93 LEU A O 1
ATOM 685 N N . ILE A 1 94 ? 11.401 -6.762 -18.271 1.00 77.69 94 ILE A N 1
ATOM 686 C CA . ILE A 1 94 ? 12.678 -6.032 -18.130 1.00 77.69 94 ILE A CA 1
ATOM 687 C C . ILE A 1 94 ? 13.570 -6.687 -17.068 1.00 77.69 94 ILE A C 1
ATOM 689 O O . ILE A 1 94 ? 14.789 -6.750 -17.216 1.00 77.69 94 ILE A O 1
ATOM 693 N N . GLU A 1 95 ? 12.966 -7.243 -16.021 1.00 76.25 95 GLU A N 1
ATOM 694 C CA . GLU A 1 95 ? 13.628 -7.870 -14.874 1.00 76.25 95 GLU A CA 1
ATOM 695 C C . GLU A 1 95 ? 14.496 -9.070 -15.271 1.00 76.25 95 GLU A C 1
ATOM 697 O O . GLU A 1 95 ? 15.421 -9.438 -14.548 1.00 76.25 95 GLU A O 1
ATOM 702 N N . ILE A 1 96 ? 14.238 -9.665 -16.441 1.00 82.88 96 ILE A N 1
ATOM 703 C CA . ILE A 1 96 ? 15.022 -10.791 -16.956 1.00 82.88 96 ILE A CA 1
ATOM 704 C C . ILE A 1 96 ? 16.263 -10.383 -17.754 1.00 82.88 96 ILE A C 1
ATOM 706 O O . ILE A 1 96 ? 17.075 -11.239 -18.109 1.00 82.88 96 ILE A O 1
ATOM 710 N N . LEU A 1 97 ? 16.436 -9.092 -18.039 1.00 81.62 97 LEU A N 1
ATOM 711 C CA . LEU A 1 97 ? 17.524 -8.583 -18.870 1.00 81.62 97 LEU A CA 1
ATOM 712 C C . LEU A 1 97 ? 18.928 -8.974 -18.364 1.00 81.62 97 LEU A C 1
ATOM 714 O O . LEU A 1 97 ? 19.737 -9.404 -19.192 1.00 81.62 97 LEU A O 1
ATOM 718 N N . PRO A 1 98 ? 19.248 -8.898 -17.051 1.00 75.12 98 PRO A N 1
ATOM 719 C CA . PRO A 1 98 ? 20.550 -9.344 -16.550 1.00 75.12 98 PRO A CA 1
ATOM 720 C C . PRO A 1 98 ? 20.821 -10.825 -16.853 1.00 75.12 98 PRO A C 1
ATOM 722 O O . PRO A 1 98 ? 21.929 -11.181 -17.247 1.00 75.12 98 PRO A O 1
ATOM 725 N N . PHE A 1 99 ? 19.800 -11.681 -16.751 1.00 83.44 99 PHE A N 1
ATOM 726 C CA . PHE A 1 99 ? 19.916 -13.120 -16.997 1.00 83.44 99 PHE A CA 1
ATOM 727 C C . PHE A 1 99 ? 20.016 -13.439 -18.485 1.00 83.44 99 PHE A C 1
ATOM 729 O O . PHE A 1 99 ? 20.784 -14.318 -18.855 1.00 83.44 99 PHE A O 1
ATOM 736 N N . LEU A 1 100 ? 19.316 -12.704 -19.357 1.00 87.69 100 LEU A N 1
ATOM 737 C CA . LEU A 1 100 ? 19.498 -12.821 -20.809 1.00 87.69 100 LEU A CA 1
ATOM 738 C C . LEU A 1 100 ? 20.953 -12.530 -21.200 1.00 87.69 100 LEU A C 1
ATOM 740 O O . LEU A 1 100 ? 21.565 -13.287 -21.960 1.00 87.69 100 LEU A O 1
ATOM 744 N N . ARG A 1 101 ? 21.542 -11.473 -20.635 1.00 83.06 101 ARG A N 1
ATOM 745 C CA . ARG A 1 101 ? 22.952 -11.127 -20.864 1.00 83.06 101 ARG A CA 1
ATOM 746 C C . ARG A 1 101 ? 23.896 -12.163 -20.253 1.00 83.06 101 ARG A C 1
ATOM 748 O O . ARG A 1 101 ? 24.876 -12.521 -20.902 1.00 83.06 101 ARG A O 1
ATOM 755 N N . GLY A 1 102 ? 23.565 -12.687 -19.071 1.00 80.75 102 GLY A N 1
ATOM 756 C CA . GLY A 1 102 ? 24.259 -13.808 -18.433 1.00 80.75 102 GLY A CA 1
ATOM 757 C C . GLY A 1 102 ? 24.294 -15.052 -19.322 1.00 80.75 102 GLY A C 1
ATOM 758 O O . GLY A 1 102 ? 25.372 -15.539 -19.629 1.00 80.75 102 GLY A O 1
ATOM 759 N N . ILE A 1 103 ? 23.145 -15.483 -19.857 1.00 88.88 103 ILE A N 1
ATOM 760 C CA . ILE A 1 103 ? 23.034 -16.608 -20.808 1.00 88.88 103 ILE A CA 1
ATOM 761 C C . ILE A 1 103 ? 23.940 -16.386 -22.024 1.00 88.88 103 ILE A C 1
ATOM 763 O O . ILE A 1 103 ? 24.672 -17.289 -22.429 1.00 88.88 103 ILE A O 1
ATOM 767 N N . GLY A 1 104 ? 23.906 -15.181 -22.601 1.00 88.31 104 GLY A N 1
ATOM 768 C CA . GLY A 1 104 ? 24.757 -14.831 -23.737 1.00 88.31 104 GLY A CA 1
ATOM 769 C C . GLY A 1 104 ? 26.249 -14.899 -23.397 1.00 88.31 104 GLY A C 1
ATOM 770 O O . GLY A 1 104 ? 27.033 -15.421 -24.191 1.00 88.31 104 GLY A O 1
ATOM 771 N N . SER A 1 105 ? 26.640 -14.413 -22.214 1.00 84.44 105 SER A N 1
ATOM 772 C CA . SER A 1 105 ? 28.026 -14.459 -21.736 1.00 84.44 105 SER A CA 1
ATOM 773 C C . SER A 1 105 ? 28.484 -15.890 -21.441 1.00 84.44 105 SER A C 1
ATOM 775 O O . SER A 1 105 ? 29.551 -16.284 -21.902 1.00 84.44 105 SER A O 1
ATOM 777 N N . ASP A 1 106 ? 27.664 -16.699 -20.770 1.00 85.81 106 ASP A N 1
ATOM 778 C CA . ASP A 1 106 ? 27.987 -18.084 -20.407 1.00 85.81 106 ASP A CA 1
ATOM 779 C C . ASP A 1 106 ? 28.167 -18.969 -21.645 1.00 85.81 106 ASP A C 1
ATOM 781 O O . ASP A 1 106 ? 29.147 -19.710 -21.750 1.00 85.81 106 ASP A O 1
ATOM 785 N N . ILE A 1 107 ? 27.259 -18.854 -22.623 1.00 90.25 107 ILE A N 1
ATOM 786 C CA . ILE A 1 107 ? 27.352 -19.596 -23.889 1.00 90.25 107 ILE A CA 1
ATOM 787 C C . ILE A 1 107 ? 28.587 -19.147 -24.677 1.00 90.25 107 ILE A C 1
ATOM 789 O O . ILE A 1 107 ? 29.306 -19.985 -25.222 1.00 90.25 107 ILE A O 1
ATOM 793 N N . ARG A 1 108 ? 28.880 -17.841 -24.705 1.00 87.62 108 ARG A N 1
ATOM 794 C CA . ARG A 1 108 ? 30.103 -17.302 -25.321 1.00 87.62 108 ARG A CA 1
ATOM 795 C C . ARG A 1 108 ? 31.360 -17.843 -24.647 1.00 87.62 108 ARG A C 1
ATOM 797 O O . ARG A 1 108 ? 32.294 -18.224 -25.346 1.00 87.62 108 ARG A O 1
ATOM 804 N N . ASN A 1 109 ? 31.389 -17.887 -23.319 1.00 86.75 109 ASN A N 1
ATOM 805 C CA . ASN A 1 109 ? 32.534 -18.381 -22.556 1.00 86.75 109 ASN A CA 1
ATOM 806 C C . ASN A 1 109 ? 32.765 -19.882 -22.796 1.00 86.75 109 ASN A C 1
ATOM 808 O O . ASN A 1 109 ? 33.910 -20.327 -22.790 1.00 86.75 109 ASN A O 1
ATOM 812 N N . ALA A 1 110 ? 31.701 -20.647 -23.060 1.00 88.44 110 ALA A N 1
ATOM 813 C CA . ALA A 1 110 ? 31.787 -22.065 -23.401 1.00 88.44 110 ALA A CA 1
ATOM 814 C C . ALA A 1 110 ? 32.195 -22.326 -24.867 1.00 88.44 110 ALA A C 1
ATOM 816 O O . ALA A 1 110 ? 33.023 -23.198 -25.121 1.00 88.44 110 ALA A O 1
ATOM 817 N N . LEU A 1 111 ? 31.622 -21.598 -25.836 1.00 88.44 111 LEU A N 1
ATOM 818 C CA . LEU A 1 111 ? 31.826 -21.839 -27.276 1.00 88.44 111 LEU A CA 1
ATOM 819 C C . LEU A 1 111 ? 33.009 -21.078 -27.889 1.00 88.44 111 LEU A C 1
ATOM 821 O O . LEU A 1 111 ? 33.518 -21.498 -28.932 1.00 88.44 111 LEU A O 1
ATOM 825 N N . GLY A 1 112 ? 33.422 -19.966 -27.278 1.00 83.19 112 GLY A N 1
ATOM 826 C CA . GLY A 1 112 ? 34.361 -18.997 -27.842 1.00 83.19 112 GLY A CA 1
ATOM 827 C C . GLY A 1 112 ? 33.668 -17.885 -28.644 1.00 83.19 112 GLY A C 1
ATOM 828 O O . GLY A 1 112 ? 32.616 -18.084 -29.250 1.00 83.19 112 GLY A O 1
ATOM 829 N N . ALA A 1 113 ? 34.275 -16.694 -28.655 1.00 76.44 113 ALA A N 1
ATOM 830 C CA . ALA A 1 113 ? 33.697 -15.472 -29.229 1.00 76.44 113 ALA A CA 1
ATOM 831 C C . ALA A 1 113 ? 33.491 -15.495 -30.759 1.00 76.44 113 ALA A C 1
ATOM 833 O O . ALA A 1 113 ? 32.595 -14.814 -31.260 1.00 76.44 113 ALA A O 1
ATOM 834 N N . ASP A 1 114 ? 34.289 -16.289 -31.478 1.00 80.56 114 ASP A N 1
ATOM 835 C CA . ASP A 1 114 ? 34.295 -16.357 -32.947 1.00 80.56 114 ASP A CA 1
ATOM 836 C C . ASP A 1 114 ? 33.500 -17.548 -33.513 1.00 80.56 114 ASP A C 1
ATOM 838 O O . ASP A 1 114 ? 33.432 -17.745 -34.728 1.00 80.56 114 ASP A O 1
ATOM 842 N N . ASN A 1 115 ? 32.905 -18.378 -32.651 1.00 84.69 115 ASN A N 1
ATOM 843 C CA . ASN A 1 115 ? 32.255 -19.613 -33.074 1.00 84.69 115 ASN A CA 1
ATOM 844 C C . ASN A 1 115 ? 30.947 -19.321 -33.845 1.00 84.69 115 ASN A C 1
ATOM 846 O O . ASN A 1 115 ? 30.058 -18.674 -33.294 1.00 84.69 115 ASN A O 1
ATOM 850 N N . PRO A 1 116 ? 30.759 -19.821 -35.085 1.00 85.25 116 PRO A N 1
ATOM 851 C CA . PRO A 1 116 ? 29.539 -19.582 -35.868 1.00 85.25 116 PRO A CA 1
ATOM 852 C C . PRO A 1 116 ? 28.265 -20.185 -35.250 1.00 85.25 116 PRO A C 1
ATOM 854 O O . PRO A 1 116 ? 27.163 -19.816 -35.653 1.00 85.25 116 PRO A O 1
ATOM 857 N N . ALA A 1 117 ? 28.393 -21.108 -34.291 1.00 88.38 117 ALA A N 1
ATOM 858 C CA . ALA A 1 117 ? 27.277 -21.647 -33.517 1.00 88.38 117 ALA A CA 1
ATOM 859 C C . ALA A 1 117 ? 26.807 -20.708 -32.390 1.00 88.38 117 ALA A C 1
ATOM 861 O O . ALA A 1 117 ? 25.727 -20.923 -31.839 1.00 88.38 117 ALA A O 1
ATOM 862 N N . LEU A 1 118 ? 27.581 -19.671 -32.041 1.00 88.69 118 LEU A N 1
ATOM 863 C CA . LEU A 1 118 ? 27.323 -18.808 -30.886 1.00 88.69 118 LEU A CA 1
ATOM 864 C C . LEU A 1 118 ? 25.959 -18.118 -30.969 1.00 88.69 118 LEU A C 1
ATOM 866 O O . LEU A 1 118 ? 25.117 -18.300 -30.089 1.00 88.69 118 LEU A O 1
ATOM 870 N N . VAL A 1 119 ? 25.724 -17.350 -32.036 1.00 88.44 119 VAL A N 1
ATOM 871 C CA . VAL A 1 119 ? 24.479 -16.587 -32.201 1.00 88.44 119 VAL A CA 1
ATOM 872 C C . VAL A 1 119 ? 23.258 -17.512 -32.316 1.00 88.44 119 VAL A C 1
ATOM 874 O O . VAL A 1 119 ? 22.337 -17.329 -31.519 1.00 88.44 119 VAL A O 1
ATOM 877 N N . PRO A 1 120 ? 23.239 -18.555 -33.178 1.00 91.19 120 PRO A N 1
ATOM 878 C CA . PRO A 1 120 ? 22.118 -19.499 -33.234 1.00 91.19 120 PRO A CA 1
ATOM 879 C C . PRO A 1 120 ? 21.805 -20.163 -31.890 1.00 91.19 120 PRO A C 1
ATOM 881 O O . PRO A 1 120 ? 20.637 -20.318 -31.534 1.00 91.19 120 PRO A O 1
ATOM 884 N N . THR A 1 121 ? 22.836 -20.517 -31.116 1.00 92.38 121 THR A N 1
ATOM 885 C CA . THR A 1 121 ? 22.670 -21.158 -29.804 1.00 92.38 121 THR A CA 1
ATOM 886 C C . THR A 1 121 ? 22.084 -20.193 -28.770 1.00 92.38 121 THR A C 1
ATOM 888 O O . THR A 1 121 ? 21.178 -20.576 -28.030 1.00 92.38 121 THR A O 1
ATOM 891 N N . VAL A 1 122 ? 22.523 -18.927 -28.743 1.00 91.62 122 VAL A N 1
ATOM 892 C CA . VAL A 1 122 ? 21.942 -17.893 -27.863 1.00 91.62 122 VAL A CA 1
ATOM 893 C C . VAL A 1 122 ? 20.495 -17.578 -28.250 1.00 91.62 122 VAL A C 1
ATOM 895 O O . VAL A 1 122 ? 19.634 -17.506 -27.376 1.00 91.62 122 VAL A O 1
ATOM 898 N N . MET A 1 123 ? 20.197 -17.460 -29.547 1.00 91.06 123 MET A N 1
ATOM 899 C CA . MET A 1 123 ? 18.832 -17.237 -30.042 1.00 91.06 123 MET A CA 1
ATOM 900 C C . MET A 1 123 ? 17.899 -18.391 -29.653 1.00 91.06 123 MET A C 1
ATOM 902 O O . MET A 1 123 ? 16.798 -18.162 -29.147 1.00 91.06 123 MET A O 1
ATOM 906 N N . ALA A 1 124 ? 18.362 -19.636 -29.817 1.00 92.56 124 ALA A N 1
ATOM 907 C CA . ALA A 1 124 ? 17.639 -20.824 -29.375 1.00 92.56 124 ALA A CA 1
ATOM 908 C C . ALA A 1 124 ? 17.428 -20.835 -27.853 1.00 92.56 124 ALA A C 1
ATOM 910 O O . ALA A 1 124 ? 16.329 -21.150 -27.399 1.00 92.56 124 ALA A O 1
ATOM 911 N N . ALA A 1 125 ? 18.433 -20.440 -27.062 1.00 93.75 125 ALA A N 1
ATOM 912 C CA . ALA A 1 125 ? 18.313 -20.332 -25.609 1.00 93.75 125 ALA A CA 1
ATOM 913 C C . ALA A 1 125 ? 17.284 -19.265 -25.191 1.00 93.75 125 ALA A C 1
ATOM 915 O O . ALA A 1 125 ? 16.453 -19.526 -24.323 1.00 93.75 125 ALA A O 1
ATOM 916 N N . TYR A 1 126 ? 17.271 -18.095 -25.836 1.00 94.19 126 TYR A N 1
ATOM 917 C CA . TYR A 1 126 ? 16.279 -17.045 -25.579 1.00 94.19 126 TYR A CA 1
ATOM 918 C C . TYR A 1 126 ? 14.857 -17.502 -25.920 1.00 94.19 126 TYR A C 1
ATOM 920 O O . TYR A 1 126 ? 13.963 -17.368 -25.084 1.00 94.19 126 TYR A O 1
ATOM 928 N N . ALA A 1 127 ? 14.649 -18.119 -27.086 1.00 94.00 127 ALA A N 1
ATOM 929 C CA . ALA A 1 127 ? 13.350 -18.689 -27.452 1.00 94.00 127 ALA A CA 1
ATOM 930 C C . ALA A 1 127 ? 12.912 -19.798 -26.479 1.00 94.00 127 ALA A C 1
ATOM 932 O O . ALA A 1 127 ? 11.747 -19.856 -26.077 1.00 94.00 127 ALA A O 1
ATOM 933 N N . LEU A 1 128 ? 13.852 -20.649 -26.050 1.00 94.62 128 LEU A N 1
ATOM 934 C CA . LEU A 1 128 ? 13.610 -21.687 -25.052 1.00 94.62 128 LEU A CA 1
ATOM 935 C C . LEU A 1 128 ? 13.143 -21.081 -23.727 1.00 94.62 128 LEU A C 1
ATOM 937 O O . LEU A 1 128 ? 12.203 -21.602 -23.135 1.00 94.62 128 LEU A O 1
ATOM 941 N N . THR A 1 129 ? 13.729 -19.967 -23.280 1.00 95.81 129 THR A N 1
ATOM 942 C CA . THR A 1 129 ? 13.272 -19.310 -22.047 1.00 95.81 129 THR A CA 1
ATOM 943 C C . THR A 1 129 ? 11.812 -18.854 -22.134 1.00 95.81 129 THR A C 1
ATOM 945 O O . THR A 1 129 ? 11.065 -19.045 -21.180 1.00 95.81 129 THR A O 1
ATOM 948 N N . SER A 1 130 ? 11.356 -18.363 -23.292 1.00 96.38 130 SER A N 1
ATOM 949 C CA . SER A 1 130 ? 9.944 -18.013 -23.529 1.00 96.38 130 SER A CA 1
ATOM 950 C C . SER A 1 130 ? 9.029 -19.232 -23.493 1.00 96.38 130 SER A C 1
ATOM 952 O O . SER A 1 130 ? 7.971 -19.190 -22.866 1.00 96.38 130 SER A O 1
ATOM 954 N N . PHE A 1 131 ? 9.448 -20.346 -24.100 1.00 96.75 131 PHE A N 1
ATOM 955 C CA . PHE A 1 131 ? 8.707 -21.605 -24.010 1.00 96.75 131 PHE A CA 1
ATOM 956 C C . PHE A 1 131 ? 8.623 -22.133 -22.581 1.00 96.75 131 PHE A C 1
ATOM 958 O O . PHE A 1 131 ? 7.553 -22.570 -22.164 1.00 96.75 131 PHE A O 1
ATOM 965 N N . LEU A 1 132 ? 9.721 -22.085 -21.825 1.00 96.25 132 LEU A N 1
ATOM 966 C CA . LEU A 1 132 ? 9.755 -22.543 -20.438 1.00 96.25 132 LEU A CA 1
ATOM 967 C C . LEU A 1 132 ? 8.875 -21.661 -19.549 1.00 96.25 132 LEU A C 1
ATOM 969 O O . LEU A 1 132 ? 8.034 -22.189 -18.827 1.00 96.25 132 LEU A O 1
ATOM 973 N N . THR A 1 133 ? 8.986 -20.336 -19.653 1.00 95.06 133 THR A N 1
ATOM 974 C CA . THR A 1 133 ? 8.137 -19.395 -18.908 1.00 95.06 133 THR A CA 1
ATOM 975 C C . THR A 1 133 ? 6.661 -19.566 -19.272 1.00 95.06 133 THR A C 1
ATOM 977 O O . THR A 1 133 ? 5.813 -19.686 -18.388 1.00 95.06 133 THR A O 1
ATOM 980 N N . GLY A 1 134 ? 6.337 -19.661 -20.566 1.00 96.00 134 GLY A N 1
ATOM 981 C CA . GLY A 1 134 ? 4.966 -19.875 -21.029 1.00 96.00 134 GLY A CA 1
ATOM 982 C C . GLY A 1 134 ? 4.396 -21.234 -20.622 1.00 96.00 134 GLY A C 1
ATOM 983 O O . GLY A 1 134 ? 3.248 -21.319 -20.189 1.00 96.00 134 GLY A O 1
ATOM 984 N N . GLY A 1 135 ? 5.213 -22.285 -20.689 1.00 95.62 135 GLY A N 1
ATOM 985 C CA . GLY A 1 135 ? 4.876 -23.625 -20.219 1.00 95.62 135 GLY A CA 1
ATOM 986 C C . GLY A 1 135 ? 4.629 -23.663 -18.714 1.00 95.62 135 GLY A C 1
ATOM 987 O O . GLY A 1 135 ? 3.642 -24.251 -18.282 1.00 95.62 135 GLY A O 1
ATOM 988 N N . MET A 1 136 ? 5.456 -22.981 -17.918 1.00 93.62 136 MET A N 1
ATOM 989 C CA . MET A 1 136 ? 5.271 -22.865 -16.470 1.00 93.62 136 MET A CA 1
ATOM 990 C C . MET A 1 136 ? 4.001 -22.091 -16.115 1.00 93.62 136 MET A C 1
ATOM 992 O O . MET A 1 136 ? 3.224 -22.553 -15.282 1.00 93.62 136 MET A O 1
ATOM 996 N N . PHE A 1 137 ? 3.725 -20.965 -16.774 1.00 93.88 137 PHE A N 1
ATOM 997 C CA . PHE A 1 137 ? 2.473 -20.232 -16.581 1.00 93.88 137 PHE A CA 1
ATOM 998 C C . PHE A 1 137 ? 1.243 -21.057 -16.965 1.00 93.88 137 PHE A C 1
ATOM 1000 O O . PHE A 1 137 ? 0.272 -21.114 -16.205 1.00 93.88 137 PHE A O 1
ATOM 1007 N N . ALA A 1 138 ? 1.297 -21.752 -18.105 1.00 93.50 138 ALA A N 1
ATOM 1008 C CA . ALA A 1 138 ? 0.236 -22.656 -18.525 1.00 93.50 138 ALA A CA 1
ATOM 1009 C C . ALA A 1 138 ? 0.045 -23.798 -17.516 1.00 93.50 138 ALA A C 1
ATOM 1011 O O . ALA A 1 138 ? -1.084 -24.079 -17.128 1.00 93.50 138 ALA A O 1
ATOM 1012 N N . LEU A 1 139 ? 1.131 -24.409 -17.036 1.00 92.38 139 LEU A N 1
ATOM 1013 C CA . LEU A 1 139 ? 1.101 -25.477 -16.039 1.00 92.38 139 LEU A CA 1
ATOM 1014 C C . LEU A 1 139 ? 0.475 -24.998 -14.724 1.00 92.38 139 LEU A C 1
ATOM 1016 O O . LEU A 1 139 ? -0.455 -25.631 -14.229 1.00 92.38 139 LEU A O 1
ATOM 1020 N N . LEU A 1 140 ? 0.923 -23.861 -14.187 1.00 90.06 140 LEU A N 1
ATOM 1021 C CA . LEU A 1 140 ? 0.369 -23.276 -12.963 1.00 90.06 140 LEU A CA 1
ATOM 1022 C C . LEU A 1 140 ? -1.118 -22.928 -13.125 1.00 90.06 140 LEU A C 1
ATOM 1024 O O . LEU A 1 140 ? -1.915 -23.208 -12.230 1.00 90.06 140 LEU A O 1
ATOM 1028 N N . GLY A 1 141 ? -1.510 -22.370 -14.274 1.00 88.38 141 GLY A N 1
ATOM 1029 C CA . GLY A 1 141 ? -2.905 -22.053 -14.582 1.00 88.38 141 GLY A CA 1
ATOM 1030 C C . GLY A 1 141 ? -3.792 -23.297 -14.729 1.00 88.38 141 GLY A C 1
ATOM 1031 O O . GLY A 1 141 ? -4.892 -23.336 -14.171 1.00 88.38 141 GLY A O 1
ATOM 1032 N N . LEU A 1 142 ? -3.312 -24.335 -15.425 1.00 90.44 142 LEU A N 1
ATOM 1033 C CA . LEU A 1 142 ? -4.022 -25.605 -15.638 1.00 90.44 142 LEU A CA 1
ATOM 1034 C C . LEU A 1 142 ? -4.176 -26.405 -14.341 1.00 90.44 142 LEU A C 1
ATOM 1036 O O . LEU A 1 142 ? -5.260 -26.917 -14.063 1.00 90.44 142 LEU A O 1
ATOM 1040 N N . LEU A 1 143 ? -3.121 -26.458 -13.523 1.00 89.75 143 LEU A N 1
ATOM 1041 C CA . LEU A 1 143 ? -3.143 -27.082 -12.197 1.00 89.75 143 LEU A CA 1
ATOM 1042 C C . LEU A 1 143 ? -3.891 -26.238 -11.15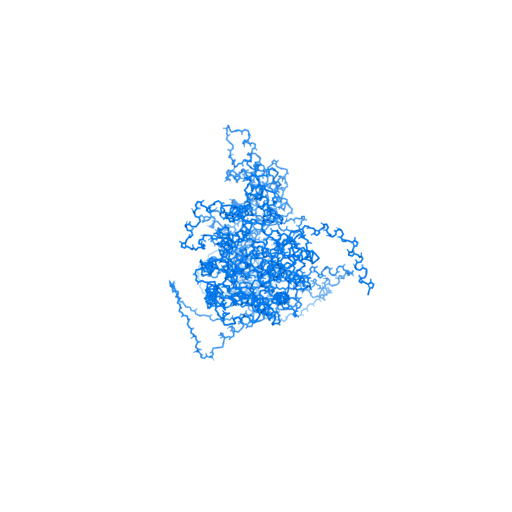4 1.00 89.75 143 LEU A C 1
ATOM 1044 O O . LEU A 1 143 ? -4.052 -26.670 -10.015 1.00 89.75 143 LEU A O 1
ATOM 1048 N N . ARG A 1 144 ? -4.376 -25.047 -11.536 1.00 85.75 144 ARG A N 1
ATOM 1049 C CA . ARG A 1 144 ? -5.076 -24.088 -10.667 1.00 85.75 144 ARG A CA 1
ATOM 1050 C C . ARG A 1 144 ? -4.251 -23.663 -9.448 1.00 85.75 144 ARG A C 1
ATOM 1052 O O . ARG A 1 144 ? -4.808 -23.334 -8.403 1.00 85.75 144 ARG A O 1
ATOM 1059 N N . LEU A 1 145 ? -2.930 -23.624 -9.605 1.00 81.25 145 LEU A N 1
ATOM 1060 C CA . LEU A 1 145 ? -1.965 -23.245 -8.574 1.00 81.25 145 LEU A CA 1
ATOM 1061 C C . LEU A 1 145 ? -1.796 -21.725 -8.446 1.00 81.25 145 LEU A C 1
ATOM 1063 O O . LEU A 1 145 ? -0.889 -21.275 -7.754 1.00 81.25 145 LEU A O 1
ATOM 1067 N N . GLY A 1 146 ? -2.672 -20.911 -9.044 1.00 70.00 146 GLY A N 1
ATOM 1068 C CA . GLY A 1 146 ? -2.640 -19.457 -8.868 1.00 70.00 146 GLY A CA 1
ATOM 1069 C C . GLY A 1 146 ? -2.741 -19.004 -7.407 1.00 70.00 146 GLY A C 1
ATOM 1070 O O . GLY A 1 146 ? -2.225 -17.946 -7.071 1.00 70.00 146 GLY A O 1
ATOM 1071 N N . GLY A 1 147 ? -3.332 -19.823 -6.529 1.00 65.81 147 GLY A N 1
ATOM 1072 C CA . GLY A 1 147 ? -3.356 -19.566 -5.084 1.00 65.81 147 GLY A CA 1
ATOM 1073 C C . GLY A 1 147 ? -2.019 -19.813 -4.376 1.00 65.81 147 GLY A C 1
ATOM 1074 O O . GLY A 1 147 ? -1.787 -19.252 -3.313 1.00 65.81 147 GLY A O 1
ATOM 1075 N N . VAL A 1 148 ? -1.104 -20.602 -4.960 1.00 66.56 148 VAL A N 1
ATOM 1076 C CA . VAL A 1 148 ? 0.204 -20.896 -4.342 1.00 66.56 148 VAL A CA 1
ATOM 1077 C C . VAL A 1 148 ? 1.080 -19.647 -4.275 1.00 66.56 148 VAL A C 1
ATOM 1079 O O . VAL A 1 148 ? 1.928 -19.512 -3.401 1.00 66.56 148 VAL A O 1
ATOM 1082 N N . VAL A 1 149 ? 0.859 -18.693 -5.171 1.00 61.12 149 VAL A N 1
ATOM 1083 C CA . VAL A 1 149 ? 1.727 -17.522 -5.251 1.00 61.12 149 VAL A CA 1
ATOM 1084 C C . VAL A 1 149 ? 1.440 -16.501 -4.148 1.00 61.12 149 VAL A C 1
ATOM 1086 O O . VAL A 1 149 ? 2.302 -15.692 -3.821 1.00 61.12 149 VAL A O 1
ATOM 1089 N N . ALA A 1 150 ? 0.286 -16.607 -3.484 1.00 58.97 150 ALA A N 1
ATOM 1090 C CA . ALA A 1 150 ? 0.001 -15.855 -2.265 1.00 58.97 150 ALA A CA 1
ATOM 1091 C C . ALA A 1 150 ? 0.942 -16.225 -1.098 1.00 58.97 150 ALA A C 1
ATOM 1093 O O . ALA A 1 150 ? 1.098 -15.433 -0.175 1.00 58.97 150 ALA A O 1
ATOM 1094 N N . TYR A 1 151 ? 1.609 -17.388 -1.149 1.00 65.00 151 TYR A N 1
ATOM 1095 C CA . TYR A 1 151 ? 2.588 -17.814 -0.143 1.00 65.00 151 TYR A CA 1
ATOM 1096 C C . TYR A 1 151 ? 3.999 -17.253 -0.377 1.00 65.00 151 TYR A C 1
ATOM 1098 O O . TYR A 1 151 ? 4.917 -17.608 0.361 1.00 65.00 151 TYR A O 1
ATOM 1106 N N . PHE A 1 152 ? 4.228 -16.440 -1.412 1.00 70.25 152 PHE A N 1
ATOM 1107 C CA . PHE A 1 152 ? 5.574 -15.948 -1.691 1.00 70.25 152 PHE A CA 1
ATOM 1108 C C . PHE A 1 152 ? 5.952 -14.800 -0.735 1.00 70.25 152 PHE A C 1
ATOM 1110 O O . PHE A 1 152 ? 5.208 -13.816 -0.677 1.00 70.25 152 PHE A O 1
ATOM 1117 N N . PRO A 1 153 ? 7.087 -14.868 -0.004 1.00 74.06 153 PRO A N 1
ATOM 1118 C CA . PRO A 1 153 ? 7.462 -13.815 0.937 1.00 74.06 153 PRO A CA 1
ATOM 1119 C C . PRO A 1 153 ? 7.691 -12.481 0.217 1.00 74.06 153 PRO A C 1
ATOM 1121 O O . PRO A 1 153 ? 8.639 -12.332 -0.561 1.00 74.06 153 PRO A O 1
ATOM 1124 N N . GLN A 1 154 ? 6.838 -11.492 0.492 1.00 74.88 154 GLN A N 1
ATOM 1125 C CA . GLN A 1 154 ? 6.923 -10.178 -0.153 1.00 74.88 154 GLN A CA 1
ATOM 1126 C C . GLN A 1 154 ? 8.226 -9.447 0.198 1.00 74.88 154 GLN A C 1
ATOM 1128 O O . GLN A 1 154 ? 8.787 -8.761 -0.647 1.00 74.88 154 GLN A O 1
ATOM 1133 N N . THR A 1 155 ? 8.768 -9.654 1.399 1.00 84.12 155 THR A N 1
ATOM 1134 C CA . THR A 1 155 ? 10.046 -9.067 1.840 1.00 84.12 155 THR A CA 1
ATOM 1135 C C . THR A 1 155 ? 11.232 -9.514 0.979 1.00 84.12 155 THR A C 1
ATOM 1137 O O . THR A 1 155 ? 12.075 -8.701 0.601 1.00 84.12 155 THR A O 1
ATOM 1140 N N . VAL A 1 156 ? 11.281 -10.795 0.602 1.00 84.88 156 VAL A N 1
ATOM 1141 C CA . VAL A 1 156 ? 12.335 -11.345 -0.268 1.00 84.88 156 VAL A CA 1
ATOM 1142 C C . VAL A 1 156 ? 12.224 -10.761 -1.670 1.00 84.88 156 VAL A C 1
ATOM 1144 O O . VAL A 1 156 ? 13.220 -10.352 -2.263 1.00 84.88 156 VAL A O 1
ATOM 1147 N N . LEU A 1 157 ? 11.001 -10.669 -2.184 1.00 76.19 157 LEU A N 1
ATOM 1148 C CA . LEU A 1 157 ? 10.735 -10.064 -3.477 1.00 76.19 157 LEU A CA 1
ATOM 1149 C C . LEU A 1 157 ? 11.139 -8.584 -3.512 1.00 76.19 157 LEU A C 1
ATOM 1151 O O . LEU A 1 157 ? 11.834 -8.178 -4.438 1.00 76.19 157 LEU A O 1
ATOM 1155 N N . THR A 1 158 ? 10.748 -7.788 -2.515 1.00 81.75 158 THR A N 1
ATOM 1156 C CA . THR A 1 158 ? 11.130 -6.371 -2.422 1.00 81.75 158 THR A CA 1
ATOM 1157 C C . THR A 1 158 ? 12.652 -6.215 -2.392 1.00 81.75 158 THR A C 1
ATOM 1159 O O . THR A 1 158 ? 13.201 -5.352 -3.076 1.00 81.75 158 THR A O 1
ATOM 1162 N N . GLY A 1 159 ? 13.361 -7.097 -1.676 1.00 85.88 159 GLY A N 1
ATOM 1163 C CA . GLY A 1 159 ? 14.825 -7.135 -1.692 1.00 85.88 159 GLY A CA 1
ATOM 1164 C C . GLY A 1 159 ? 15.409 -7.478 -3.068 1.00 85.88 159 GLY A C 1
ATOM 1165 O O . GLY A 1 159 ? 16.363 -6.838 -3.513 1.00 85.88 159 GLY A O 1
ATOM 1166 N N . ALA A 1 160 ? 14.811 -8.439 -3.778 1.00 78.81 160 ALA A N 1
ATOM 1167 C CA . ALA A 1 160 ? 15.204 -8.808 -5.137 1.00 78.81 160 ALA A CA 1
ATOM 1168 C C . ALA A 1 160 ? 14.958 -7.671 -6.146 1.00 78.81 160 ALA A C 1
ATOM 1170 O O . ALA A 1 160 ? 15.831 -7.381 -6.962 1.00 78.81 160 ALA A O 1
ATOM 1171 N N . ILE A 1 161 ? 13.818 -6.978 -6.050 1.00 80.19 161 ILE A N 1
ATOM 1172 C CA . ILE A 1 161 ? 13.501 -5.780 -6.844 1.00 80.19 161 ILE A CA 1
ATOM 1173 C C . ILE A 1 161 ? 14.555 -4.693 -6.612 1.00 80.19 161 ILE A C 1
ATOM 1175 O O . ILE A 1 161 ? 15.037 -4.094 -7.572 1.00 80.19 161 ILE A O 1
ATOM 1179 N N . GLY A 1 162 ? 14.989 -4.486 -5.365 1.00 85.12 162 GLY A N 1
ATOM 1180 C CA . GLY A 1 162 ? 16.077 -3.560 -5.051 1.00 85.12 162 GLY A CA 1
ATOM 1181 C C . GLY A 1 162 ? 17.415 -3.944 -5.692 1.00 85.12 162 GLY A C 1
ATOM 1182 O O . GLY A 1 162 ? 18.117 -3.075 -6.211 1.00 85.12 162 GLY A O 1
ATOM 1183 N N . ALA A 1 163 ? 17.755 -5.237 -5.725 1.00 82.75 163 ALA A N 1
ATOM 1184 C CA . ALA A 1 163 ? 18.964 -5.729 -6.395 1.00 82.75 163 ALA A CA 1
ATOM 1185 C C . ALA A 1 163 ? 18.895 -5.574 -7.927 1.00 82.75 163 ALA A C 1
ATOM 1187 O O . ALA A 1 163 ? 19.889 -5.211 -8.566 1.00 82.75 163 ALA A O 1
ATOM 1188 N N . ILE A 1 164 ? 17.715 -5.787 -8.520 1.00 78.88 164 ILE A N 1
ATOM 1189 C CA . ILE A 1 164 ? 17.453 -5.493 -9.937 1.00 78.88 164 ILE A CA 1
ATOM 1190 C C . ILE A 1 164 ? 17.605 -3.991 -10.186 1.00 78.88 164 ILE A C 1
ATOM 1192 O O . ILE A 1 164 ? 18.308 -3.602 -11.116 1.00 78.88 164 ILE A O 1
ATOM 1196 N N . GLY A 1 165 ? 17.021 -3.147 -9.332 1.00 82.12 165 GLY A N 1
ATOM 1197 C CA . GLY A 1 165 ? 17.144 -1.692 -9.400 1.00 82.12 165 GLY A CA 1
ATOM 1198 C C . GLY A 1 165 ? 18.600 -1.227 -9.379 1.00 82.12 165 GLY A C 1
ATOM 1199 O O . GLY A 1 165 ? 19.006 -0.442 -10.234 1.00 82.12 165 GLY A O 1
ATOM 1200 N N . LEU A 1 166 ? 19.420 -1.784 -8.482 1.00 86.44 166 LEU A N 1
ATOM 1201 C CA . LEU A 1 166 ? 20.857 -1.501 -8.415 1.00 86.44 166 LEU A CA 1
ATOM 1202 C C . LEU A 1 166 ? 21.609 -1.975 -9.669 1.00 86.44 166 LEU A C 1
ATOM 1204 O O . LEU A 1 166 ? 22.479 -1.267 -10.178 1.00 86.44 166 LEU A O 1
ATOM 1208 N N . SER A 1 167 ? 21.251 -3.138 -10.211 1.00 78.62 167 SER A N 1
ATOM 1209 C CA . SER A 1 167 ? 21.837 -3.651 -11.455 1.00 78.62 167 SER A CA 1
ATOM 1210 C C . SER A 1 167 ? 21.492 -2.761 -12.655 1.00 78.62 167 SER A C 1
ATOM 1212 O O . SER A 1 167 ? 22.371 -2.425 -13.449 1.00 78.62 167 SER A O 1
ATOM 1214 N N . LEU A 1 168 ? 20.233 -2.318 -12.760 1.00 78.50 168 LEU A N 1
ATOM 1215 C CA . LEU A 1 168 ? 19.782 -1.359 -13.772 1.00 78.50 168 LEU A CA 1
ATOM 1216 C C . LEU A 1 168 ? 20.461 -0.001 -13.595 1.00 78.50 168 LEU A C 1
ATOM 1218 O O . LEU A 1 168 ? 20.831 0.623 -14.583 1.00 78.50 168 LEU A O 1
ATOM 1222 N N . PHE A 1 169 ? 20.686 0.440 -12.358 1.00 86.50 169 PHE A N 1
ATOM 1223 C CA . PHE A 1 169 ? 21.412 1.672 -12.075 1.00 86.50 169 PHE A CA 1
ATOM 1224 C C . PHE A 1 169 ? 22.851 1.622 -12.609 1.00 86.50 169 PHE A C 1
ATOM 1226 O O . PHE A 1 169 ? 23.278 2.512 -13.345 1.00 86.50 169 PHE A O 1
ATOM 1233 N N . ILE A 1 170 ? 23.584 0.547 -12.303 1.00 82.44 170 ILE A N 1
ATOM 1234 C CA . ILE A 1 170 ? 24.955 0.334 -12.793 1.00 82.44 170 ILE A CA 1
ATOM 1235 C C . ILE A 1 170 ? 24.969 0.235 -14.326 1.00 82.44 170 ILE A C 1
ATOM 1237 O O . ILE A 1 170 ? 25.795 0.873 -14.982 1.00 82.44 170 ILE A O 1
ATOM 1241 N N . LEU A 1 171 ? 24.027 -0.510 -14.911 1.00 75.31 171 LEU A N 1
ATOM 1242 C CA . LEU A 1 171 ? 23.889 -0.656 -16.362 1.00 75.31 171 LEU A CA 1
ATOM 1243 C C . LEU A 1 171 ? 23.573 0.679 -17.048 1.00 75.31 171 LEU A C 1
ATOM 1245 O O . LEU A 1 171 ? 24.175 1.015 -18.066 1.00 75.31 171 LEU A O 1
ATOM 1249 N N . GLY A 1 172 ? 22.666 1.458 -16.465 1.00 81.19 172 GLY A N 1
ATOM 1250 C CA . GLY A 1 172 ? 22.282 2.782 -16.930 1.00 81.19 172 GLY A CA 1
ATOM 1251 C C . GLY A 1 172 ? 23.457 3.759 -16.946 1.00 81.19 172 GLY A C 1
ATOM 1252 O O . GLY A 1 172 ? 23.588 4.526 -17.898 1.00 81.19 172 GLY A O 1
ATOM 1253 N N . LEU A 1 173 ? 24.352 3.690 -15.953 1.00 85.06 173 LEU A N 1
ATOM 1254 C CA . LEU A 1 173 ? 25.593 4.475 -15.929 1.00 85.06 173 LEU A CA 1
ATOM 1255 C C . LEU A 1 173 ? 26.620 3.995 -16.964 1.00 85.06 173 LEU A C 1
ATOM 1257 O O . LEU A 1 173 ? 27.369 4.809 -17.498 1.00 85.06 173 LEU A O 1
ATOM 1261 N N . GLY A 1 174 ? 26.666 2.691 -17.244 1.00 77.38 174 GLY A N 1
ATOM 1262 C CA . GLY A 1 174 ? 27.596 2.102 -18.210 1.00 77.38 174 GLY A CA 1
ATOM 1263 C C . GLY A 1 174 ? 27.210 2.333 -19.674 1.00 77.38 174 GLY A C 1
ATOM 1264 O O . GLY A 1 174 ? 28.081 2.484 -20.522 1.00 77.38 174 GLY A O 1
ATOM 1265 N N . LEU A 1 175 ? 25.911 2.404 -19.966 1.00 76.00 175 LEU A N 1
ATOM 1266 C CA . LEU A 1 175 ? 25.333 2.563 -21.305 1.00 76.00 175 LEU A CA 1
ATOM 1267 C C . LEU A 1 175 ? 25.925 3.678 -22.188 1.00 76.00 175 LEU A C 1
ATOM 1269 O O . LEU A 1 175 ? 26.209 3.415 -23.355 1.00 76.00 175 LEU A O 1
ATOM 1273 N N . PRO A 1 176 ? 26.072 4.922 -21.699 1.00 80.56 176 PRO A N 1
ATOM 1274 C CA . PRO A 1 176 ? 26.592 6.014 -22.513 1.00 80.56 176 PRO A CA 1
ATOM 1275 C C . PRO A 1 176 ? 28.122 5.984 -22.664 1.00 80.56 176 PRO A C 1
ATOM 1277 O O . PRO A 1 176 ? 28.673 6.819 -23.380 1.00 80.56 176 PRO A O 1
ATOM 1280 N N . LEU A 1 177 ? 28.835 5.084 -21.975 1.00 79.69 177 LEU A N 1
ATOM 1281 C CA . LEU A 1 177 ? 30.294 5.048 -22.033 1.00 79.69 177 LEU A CA 1
ATOM 1282 C C . LEU A 1 177 ? 30.785 4.546 -23.405 1.00 79.69 177 LEU A C 1
ATOM 1284 O O . LEU A 1 177 ? 30.243 3.575 -23.934 1.00 79.69 177 LEU A O 1
ATOM 1288 N N . PRO A 1 178 ? 31.835 5.163 -23.983 1.00 71.00 178 PRO A N 1
ATOM 1289 C CA . PRO A 1 178 ? 32.415 4.706 -25.245 1.00 71.00 178 PRO A CA 1
ATOM 1290 C C . PRO A 1 178 ? 32.994 3.288 -25.155 1.00 71.00 178 PRO A C 1
ATOM 1292 O O . PRO A 1 178 ? 33.590 2.937 -24.137 1.00 71.00 178 PRO A O 1
ATOM 1295 N N . GLU A 1 179 ? 32.941 2.539 -26.265 1.00 59.66 179 GLU A N 1
ATOM 1296 C CA . GLU A 1 179 ? 33.444 1.153 -26.422 1.00 59.66 179 GLU A CA 1
ATOM 1297 C C . GLU A 1 179 ? 34.914 0.961 -25.995 1.00 59.66 179 GLU A C 1
ATOM 1299 O O . GLU A 1 179 ? 35.330 -0.135 -25.640 1.00 59.66 179 GLU A O 1
ATOM 1304 N N . SER A 1 180 ? 35.724 2.023 -26.014 1.00 61.62 180 SER A N 1
ATOM 1305 C CA . SER A 1 180 ? 37.119 1.997 -25.556 1.00 61.62 180 SER A CA 1
ATOM 1306 C C . SER A 1 180 ? 37.277 1.937 -24.032 1.00 61.62 180 SER A C 1
ATOM 1308 O O . SER A 1 180 ? 38.398 1.819 -23.537 1.00 61.62 180 SER A O 1
ATOM 1310 N N . SER A 1 181 ? 36.188 2.098 -23.281 1.00 66.31 181 SER A N 1
ATOM 1311 C CA . SER A 1 181 ? 36.198 2.127 -21.819 1.00 66.31 181 SER A CA 1
ATOM 1312 C C . SER A 1 181 ? 36.044 0.717 -21.252 1.00 66.31 181 SER A C 1
ATOM 1314 O O . SER A 1 181 ? 35.208 -0.041 -21.742 1.00 66.31 181 SER A O 1
ATOM 1316 N N . PRO A 1 182 ? 36.793 0.349 -20.197 1.00 66.00 182 PRO A N 1
ATOM 1317 C CA . PRO A 1 182 ? 36.565 -0.919 -19.520 1.00 66.00 182 PRO A CA 1
ATOM 1318 C C . PRO A 1 182 ? 35.159 -0.948 -18.905 1.00 66.00 182 PRO A C 1
ATOM 1320 O O . PRO A 1 182 ? 34.652 0.084 -18.456 1.00 66.00 182 PRO A O 1
ATOM 1323 N N . ALA A 1 183 ? 34.553 -2.138 -18.859 1.00 63.31 183 ALA A N 1
ATOM 1324 C CA . ALA A 1 183 ? 33.252 -2.343 -18.233 1.00 63.31 183 ALA A CA 1
ATOM 1325 C C . ALA A 1 183 ? 33.249 -1.830 -16.784 1.00 63.31 183 ALA A C 1
ATOM 1327 O O . ALA A 1 183 ? 34.241 -1.946 -16.054 1.00 63.31 183 ALA A O 1
ATOM 1328 N N . LEU A 1 184 ? 32.121 -1.244 -16.378 1.00 68.38 184 LEU A N 1
ATOM 1329 C CA . LEU A 1 184 ? 31.967 -0.644 -15.061 1.00 68.38 184 LEU A CA 1
ATOM 1330 C C . LEU A 1 184 ? 31.927 -1.748 -13.991 1.00 68.38 184 LEU A C 1
ATOM 1332 O O . LEU A 1 184 ? 30.899 -2.377 -13.767 1.00 68.38 184 LEU A O 1
ATOM 1336 N N . SER A 1 185 ? 33.062 -1.980 -13.334 1.00 67.06 185 SER A N 1
ATOM 1337 C CA . SER A 1 185 ? 33.205 -2.893 -12.197 1.00 67.06 185 SER A CA 1
ATOM 1338 C C . SER A 1 185 ? 33.561 -2.120 -10.928 1.00 67.06 185 SER A C 1
ATOM 1340 O O . SER A 1 185 ? 34.085 -1.006 -10.996 1.00 67.06 185 SER A O 1
ATOM 1342 N N . LEU A 1 186 ? 33.352 -2.723 -9.754 1.00 69.75 186 LEU A N 1
ATOM 1343 C CA . LEU A 1 186 ? 33.690 -2.092 -8.471 1.00 69.75 186 LEU A CA 1
ATOM 1344 C C . LEU A 1 186 ? 35.181 -1.706 -8.378 1.00 69.75 186 LEU A C 1
ATOM 1346 O O . LEU A 1 186 ? 35.517 -0.689 -7.778 1.00 69.75 186 LEU A O 1
ATOM 1350 N N . SER A 1 187 ? 36.069 -2.468 -9.028 1.00 74.19 187 SER A N 1
ATOM 1351 C CA . SER A 1 187 ? 37.512 -2.195 -9.064 1.00 74.19 187 SER A CA 1
ATOM 1352 C C . SER A 1 187 ? 37.885 -1.000 -9.948 1.00 74.19 187 SER A C 1
ATOM 1354 O O . SER A 1 187 ? 38.860 -0.309 -9.663 1.00 74.19 187 SER A O 1
ATOM 1356 N N . ASN A 1 188 ? 37.115 -0.748 -11.012 1.00 76.69 188 ASN A N 1
ATOM 1357 C CA . ASN A 1 188 ? 37.422 0.260 -12.033 1.00 76.69 188 ASN A CA 1
ATOM 1358 C C . ASN A 1 188 ? 36.484 1.479 -11.964 1.00 76.69 188 ASN A C 1
ATOM 1360 O O . ASN A 1 188 ? 36.671 2.452 -12.693 1.00 76.69 188 ASN A O 1
ATOM 1364 N N . ALA A 1 189 ? 35.487 1.462 -11.076 1.00 77.31 189 ALA A N 1
ATOM 1365 C CA . ALA A 1 189 ? 34.468 2.502 -10.967 1.00 77.31 189 ALA A CA 1
ATOM 1366 C C . ALA A 1 189 ? 35.073 3.894 -10.734 1.00 77.31 189 ALA A C 1
ATOM 1368 O O . ALA A 1 189 ? 34.682 4.854 -11.394 1.00 77.31 189 ALA A O 1
ATOM 1369 N N . GLY A 1 190 ? 36.073 4.007 -9.852 1.00 77.50 190 GLY A N 1
ATOM 1370 C CA . GLY A 1 190 ? 36.714 5.288 -9.545 1.00 77.50 190 GLY A CA 1
ATOM 1371 C C . GLY A 1 190 ? 37.434 5.917 -10.744 1.00 77.50 190 GLY A C 1
ATOM 1372 O O . GLY A 1 190 ? 37.339 7.122 -10.960 1.00 77.50 190 GLY A O 1
ATOM 1373 N N . SER A 1 191 ? 38.120 5.117 -11.561 1.00 78.56 191 SER A N 1
ATOM 1374 C CA . SER A 1 191 ? 38.858 5.626 -12.724 1.00 78.56 191 SER A CA 1
ATOM 1375 C C . SER A 1 191 ? 37.947 5.918 -13.919 1.00 78.56 191 SER A C 1
ATOM 1377 O O . SER A 1 191 ? 38.208 6.858 -14.668 1.00 78.56 191 SER A O 1
ATOM 1379 N N . VAL A 1 192 ? 36.862 5.155 -14.084 1.00 79.06 192 VAL A N 1
ATOM 1380 C CA . VAL A 1 192 ? 35.925 5.301 -15.208 1.00 79.06 192 VAL A CA 1
ATOM 1381 C C . VAL A 1 192 ? 34.910 6.424 -14.974 1.00 79.06 192 VAL A C 1
ATOM 1383 O O . VAL A 1 192 ? 34.696 7.226 -15.885 1.00 79.06 192 VAL A O 1
ATOM 1386 N N . LEU A 1 193 ? 34.323 6.523 -13.772 1.00 81.19 193 LEU A N 1
ATOM 1387 C CA . LEU A 1 193 ? 33.271 7.505 -13.456 1.00 81.19 193 LEU A CA 1
ATOM 1388 C C . LEU A 1 193 ? 33.812 8.932 -13.310 1.00 81.19 193 LEU A C 1
ATOM 1390 O O . LEU A 1 193 ? 33.150 9.886 -13.712 1.00 81.19 193 LEU A O 1
ATOM 1394 N N . PHE A 1 194 ? 35.023 9.088 -12.765 1.00 81.62 194 PHE A N 1
ATOM 1395 C CA . PHE A 1 194 ? 35.632 10.401 -12.516 1.00 81.62 194 PHE A CA 1
ATOM 1396 C C . PHE A 1 194 ? 36.649 10.822 -13.592 1.00 81.62 194 PHE A C 1
ATOM 1398 O O . PHE A 1 194 ? 37.372 11.807 -13.423 1.00 81.62 194 PHE A O 1
ATOM 1405 N N . SER A 1 195 ? 36.697 10.118 -14.729 1.00 81.75 195 SER A N 1
ATOM 1406 C CA . SER A 1 195 ? 37.506 10.530 -15.880 1.00 81.75 195 SER A CA 1
ATOM 1407 C C . SER A 1 195 ? 36.953 11.812 -16.508 1.00 81.75 195 SER A C 1
ATOM 1409 O O . SER A 1 195 ? 35.769 11.897 -16.845 1.00 81.75 195 SER A O 1
ATOM 1411 N N . LYS A 1 196 ? 37.825 12.803 -16.755 1.00 81.06 196 LYS A N 1
ATOM 1412 C CA . LYS A 1 196 ? 37.453 14.079 -17.401 1.00 81.06 196 LYS A CA 1
ATOM 1413 C C . LYS A 1 196 ? 36.791 13.892 -18.772 1.00 81.06 196 LYS A C 1
ATOM 1415 O O . LYS A 1 196 ? 36.009 14.745 -19.178 1.00 81.06 196 LYS A O 1
ATOM 1420 N N . ALA A 1 197 ? 37.095 12.796 -19.470 1.00 78.62 197 ALA A N 1
ATOM 1421 C CA . ALA A 1 197 ? 36.516 12.486 -20.774 1.00 78.62 197 ALA A CA 1
ATOM 1422 C C . ALA A 1 197 ? 35.061 11.985 -20.681 1.00 78.62 197 ALA A C 1
ATOM 1424 O O . ALA A 1 197 ? 34.259 12.283 -21.560 1.00 78.62 197 ALA A O 1
ATOM 1425 N N . HIS A 1 198 ? 34.704 11.258 -19.616 1.00 81.31 198 HIS A N 1
ATOM 1426 C CA . HIS A 1 198 ? 33.385 10.622 -19.466 1.00 81.31 198 HIS A CA 1
ATOM 1427 C C . HIS A 1 198 ? 32.408 11.460 -18.634 1.00 81.31 198 HIS A C 1
ATOM 1429 O O . HIS A 1 198 ? 31.193 11.313 -18.753 1.00 81.31 198 HIS A O 1
ATOM 1435 N N . LEU A 1 199 ? 32.921 12.377 -17.812 1.00 84.88 199 LEU A N 1
ATOM 1436 C CA . LEU A 1 199 ? 32.115 13.182 -16.897 1.00 84.88 199 LEU A CA 1
ATOM 1437 C C . LEU A 1 199 ? 30.971 13.969 -17.580 1.00 84.88 199 LEU A C 1
ATOM 1439 O O . LEU A 1 199 ? 29.868 13.967 -17.035 1.00 84.88 199 LEU A O 1
ATOM 1443 N N . PRO A 1 200 ? 31.147 14.590 -18.770 1.00 87.00 200 PRO A N 1
ATOM 1444 C CA . PRO A 1 200 ? 30.059 15.318 -19.429 1.00 87.00 200 PRO A CA 1
ATOM 1445 C C . PRO A 1 200 ? 28.904 14.420 -19.885 1.00 87.00 200 PRO A C 1
ATOM 1447 O O . PRO A 1 200 ? 27.743 14.793 -19.719 1.00 87.00 200 PRO A O 1
ATOM 1450 N N . ILE A 1 201 ? 29.205 13.246 -20.451 1.00 86.44 201 ILE A N 1
ATOM 1451 C CA . ILE A 1 201 ? 28.175 12.333 -20.963 1.00 86.44 201 ILE A CA 1
ATOM 1452 C C . ILE A 1 201 ? 27.467 11.594 -19.819 1.00 86.44 201 ILE A C 1
ATOM 1454 O O . ILE A 1 201 ? 26.247 11.432 -19.855 1.00 86.44 201 ILE A O 1
ATOM 1458 N N . LEU A 1 202 ? 28.197 11.254 -18.751 1.00 87.44 202 LEU A N 1
ATOM 1459 C CA . LEU A 1 202 ? 27.626 10.699 -17.522 1.00 87.44 202 LEU A CA 1
ATOM 1460 C C . LEU A 1 202 ? 26.716 11.709 -16.817 1.00 87.44 202 LEU A C 1
ATOM 1462 O O . LEU A 1 202 ? 25.599 11.362 -16.445 1.00 87.44 202 LEU A O 1
ATOM 1466 N N . ALA A 1 203 ? 27.136 12.973 -16.692 1.00 89.12 203 ALA A N 1
ATOM 1467 C CA . ALA A 1 203 ? 26.301 14.021 -16.107 1.00 89.12 203 ALA A CA 1
ATOM 1468 C C . ALA A 1 203 ? 25.035 14.273 -16.941 1.00 89.12 203 ALA A C 1
ATOM 1470 O O . ALA A 1 203 ? 23.943 14.371 -16.381 1.00 89.12 203 ALA A O 1
ATOM 1471 N N . ALA A 1 204 ? 25.163 14.322 -18.272 1.00 89.00 204 ALA A N 1
ATOM 1472 C CA . ALA A 1 204 ? 24.025 14.469 -19.179 1.00 89.00 204 ALA A CA 1
ATOM 1473 C C . ALA A 1 204 ? 23.045 13.286 -19.105 1.00 89.00 204 ALA A C 1
ATOM 1475 O O . ALA A 1 204 ? 21.858 13.482 -19.344 1.00 89.00 204 ALA A O 1
ATOM 1476 N N . SER A 1 205 ? 23.526 12.093 -18.747 1.00 88.12 205 SER A N 1
ATOM 1477 C CA . SER A 1 205 ? 22.709 10.880 -18.622 1.00 88.12 205 SER A CA 1
ATOM 1478 C C . SER A 1 205 ? 22.088 10.707 -17.234 1.00 88.12 205 SER A C 1
ATOM 1480 O O . SER A 1 205 ? 20.945 10.276 -17.138 1.00 88.12 205 SER A O 1
ATOM 1482 N N . PHE A 1 206 ? 22.786 11.095 -16.161 1.00 91.62 206 PHE A N 1
ATOM 1483 C CA . PHE A 1 206 ? 22.321 10.939 -14.776 1.00 91.62 206 PHE A CA 1
ATOM 1484 C C . PHE A 1 206 ? 21.435 12.089 -14.276 1.00 91.62 206 PHE A C 1
ATOM 1486 O O . PHE A 1 206 ? 20.478 11.856 -13.539 1.00 91.62 206 PHE A O 1
ATOM 1493 N N . LEU A 1 207 ? 21.716 13.339 -14.664 1.00 92.44 207 LEU A N 1
ATOM 1494 C CA . LEU A 1 207 ? 20.960 14.489 -14.155 1.00 92.44 207 LEU A CA 1
ATOM 1495 C C . LEU A 1 207 ? 19.473 14.462 -14.547 1.00 92.44 207 LEU A C 1
ATOM 1497 O O . LEU A 1 207 ? 18.649 14.681 -13.658 1.00 92.44 207 LEU A O 1
ATOM 1501 N N . PRO A 1 208 ? 19.083 14.184 -15.810 1.00 92.19 208 PRO A N 1
ATOM 1502 C CA . PRO A 1 208 ? 17.669 14.134 -16.173 1.00 92.19 208 PRO A CA 1
ATOM 1503 C C . PRO A 1 208 ? 16.838 13.117 -15.366 1.00 92.19 208 PRO A C 1
ATOM 1505 O O . PRO A 1 208 ? 15.829 13.524 -14.789 1.00 92.19 208 PRO A O 1
ATOM 1508 N N . PRO A 1 209 ? 17.223 11.830 -15.241 1.00 90.38 209 PRO A N 1
ATOM 1509 C CA . PRO A 1 209 ? 16.453 10.879 -14.441 1.00 90.38 209 PRO A CA 1
ATOM 1510 C C . PRO A 1 209 ? 16.460 11.210 -12.948 1.00 90.38 209 PRO A C 1
ATOM 1512 O O . PRO A 1 209 ? 15.439 11.025 -12.287 1.00 90.38 209 PRO A O 1
ATOM 1515 N N . PHE A 1 210 ? 17.553 11.766 -12.415 1.00 92.81 210 PHE A N 1
ATOM 1516 C CA . PHE A 1 210 ? 17.591 12.238 -11.031 1.00 92.81 210 PHE A CA 1
ATOM 1517 C C . PHE A 1 210 ? 16.596 13.386 -10.793 1.00 92.81 210 PHE A C 1
ATOM 1519 O O . PHE A 1 210 ? 15.812 13.345 -9.846 1.00 92.81 210 PHE A O 1
ATOM 1526 N N . ILE A 1 211 ? 16.557 14.382 -11.687 1.00 92.69 211 ILE A N 1
ATOM 1527 C CA . ILE A 1 211 ? 15.580 15.480 -11.636 1.00 92.69 211 ILE A CA 1
ATOM 1528 C C . ILE A 1 211 ? 14.154 14.935 -11.769 1.00 92.69 211 ILE A C 1
ATOM 1530 O O . ILE A 1 211 ? 13.264 15.363 -11.033 1.00 92.69 211 ILE A O 1
ATOM 1534 N N . LEU A 1 212 ? 13.925 13.980 -12.672 1.00 89.50 212 LEU A N 1
ATOM 1535 C CA . LEU A 1 212 ? 12.621 13.345 -12.852 1.00 89.50 212 LEU A CA 1
ATOM 1536 C C . LEU A 1 212 ? 12.149 12.617 -11.580 1.00 89.50 212 LEU A C 1
ATOM 1538 O O . LEU A 1 212 ? 10.991 12.752 -11.191 1.00 89.50 212 LEU A O 1
ATOM 1542 N N . SER A 1 213 ? 13.043 11.904 -10.891 1.00 89.88 213 SER A N 1
ATOM 1543 C CA . SER A 1 213 ? 12.730 11.243 -9.616 1.00 89.88 213 SER A CA 1
ATOM 1544 C C . SER A 1 213 ? 12.430 12.261 -8.503 1.00 89.88 213 SER A C 1
ATOM 1546 O O . SER A 1 213 ? 11.394 12.190 -7.836 1.00 89.88 213 SER A O 1
ATOM 1548 N N . VAL A 1 214 ? 13.265 13.299 -8.359 1.00 91.00 214 VAL A N 1
ATOM 1549 C CA . VAL A 1 214 ? 13.080 14.357 -7.346 1.00 91.00 214 VAL A CA 1
ATOM 1550 C C . VAL A 1 214 ? 11.784 15.141 -7.564 1.00 91.00 214 VAL A C 1
ATOM 1552 O O . VAL A 1 214 ? 11.058 15.417 -6.608 1.00 91.00 214 VAL A O 1
ATOM 1555 N N . THR A 1 215 ? 11.469 15.503 -8.808 1.00 90.19 215 THR A N 1
ATOM 1556 C CA . THR A 1 215 ? 10.241 16.243 -9.151 1.00 90.19 215 THR A CA 1
ATOM 1557 C C . THR A 1 215 ? 8.982 15.442 -8.839 1.00 90.19 215 THR A C 1
ATOM 1559 O O . THR A 1 215 ? 8.027 16.019 -8.324 1.00 90.19 215 THR A O 1
ATOM 1562 N N . LYS A 1 216 ? 8.998 14.122 -9.065 1.00 83.19 216 LYS A N 1
ATOM 1563 C CA . LYS A 1 216 ? 7.887 13.229 -8.716 1.00 83.19 216 LYS A CA 1
ATOM 1564 C C . LYS A 1 216 ? 7.679 13.055 -7.211 1.00 83.19 216 LYS A C 1
ATOM 1566 O O . LYS A 1 216 ? 6.539 12.914 -6.778 1.00 83.19 216 LYS A O 1
ATOM 1571 N N . ARG A 1 217 ? 8.757 13.029 -6.422 1.00 84.50 217 ARG A N 1
ATOM 1572 C CA . ARG A 1 217 ? 8.701 12.760 -4.970 1.00 84.50 217 ARG A CA 1
ATOM 1573 C C . ARG A 1 217 ? 8.572 14.028 -4.116 1.00 84.50 217 ARG A C 1
ATOM 1575 O O . ARG A 1 217 ? 8.138 13.966 -2.965 1.00 84.50 217 ARG A O 1
ATOM 1582 N N . SER A 1 218 ? 8.939 15.194 -4.646 1.00 86.94 218 SER A N 1
ATOM 1583 C CA . SER A 1 218 ? 8.940 16.451 -3.893 1.00 86.94 218 SER A CA 1
ATOM 1584 C C . SER A 1 218 ? 7.542 17.055 -3.737 1.00 86.94 218 SER A C 1
ATOM 1586 O O . SER A 1 218 ? 6.999 17.667 -4.657 1.00 86.94 218 SER A O 1
ATOM 1588 N N . LYS A 1 219 ? 7.018 17.034 -2.502 1.00 83.38 219 LYS A N 1
ATOM 1589 C CA . LYS A 1 219 ? 5.770 17.729 -2.119 1.00 83.38 219 LYS A CA 1
ATOM 1590 C C . LYS A 1 219 ? 5.818 19.251 -2.333 1.00 83.38 219 LYS A C 1
ATOM 1592 O O . LYS A 1 219 ? 4.778 19.905 -2.319 1.00 83.38 219 LYS A O 1
ATOM 1597 N N . ALA A 1 220 ? 7.007 19.852 -2.432 1.00 83.19 220 ALA A N 1
ATOM 1598 C CA . ALA A 1 220 ? 7.160 21.287 -2.684 1.00 83.19 220 ALA A CA 1
ATOM 1599 C C . ALA A 1 220 ? 6.973 21.617 -4.172 1.00 83.19 220 ALA A C 1
ATOM 1601 O O . ALA A 1 220 ? 6.270 22.570 -4.503 1.00 83.19 220 ALA A O 1
ATOM 1602 N N . ILE A 1 221 ? 7.554 20.799 -5.056 1.00 84.56 221 ILE A N 1
ATOM 1603 C CA . ILE A 1 221 ? 7.403 20.935 -6.512 1.00 84.56 221 ILE A CA 1
ATOM 1604 C C . ILE A 1 221 ? 5.978 20.576 -6.924 1.00 84.56 221 ILE A C 1
ATOM 1606 O O . ILE A 1 221 ? 5.390 21.275 -7.745 1.00 84.56 221 ILE A O 1
ATOM 1610 N N . ASP A 1 222 ? 5.391 19.553 -6.310 1.00 84.19 222 ASP A N 1
ATOM 1611 C CA . ASP A 1 222 ? 3.995 19.198 -6.544 1.00 84.19 222 ASP A CA 1
ATOM 1612 C C . ASP A 1 222 ? 3.036 20.362 -6.220 1.00 84.19 222 ASP A C 1
ATOM 1614 O O . ASP A 1 222 ? 2.247 20.794 -7.066 1.00 84.19 222 ASP A O 1
ATOM 1618 N N . ARG A 1 223 ? 3.206 20.988 -5.044 1.00 83.50 223 ARG A N 1
ATOM 1619 C CA . ARG A 1 223 ? 2.460 22.201 -4.666 1.00 83.50 223 ARG A CA 1
ATOM 1620 C C . ARG A 1 223 ? 2.704 23.367 -5.623 1.00 83.50 223 ARG A C 1
ATOM 1622 O O . ARG A 1 223 ? 1.755 24.055 -5.994 1.00 83.50 223 ARG A O 1
ATOM 1629 N N . TRP A 1 224 ? 3.952 23.593 -6.035 1.00 85.75 224 TRP A N 1
ATOM 1630 C CA . TRP A 1 224 ? 4.303 24.686 -6.948 1.00 85.75 224 TRP A CA 1
ATOM 1631 C C . TRP A 1 224 ? 3.711 24.496 -8.351 1.00 85.75 224 TRP A C 1
ATOM 1633 O O . TRP A 1 224 ? 3.194 25.440 -8.946 1.00 85.75 224 TRP A O 1
ATOM 1643 N N . THR A 1 225 ? 3.722 23.264 -8.854 1.00 82.75 225 THR A N 1
ATOM 1644 C CA . THR A 1 225 ? 3.191 22.895 -10.174 1.00 82.75 225 THR A CA 1
ATOM 1645 C C . THR A 1 225 ? 1.687 22.606 -10.168 1.00 82.75 225 THR A C 1
ATOM 1647 O O . THR A 1 225 ? 1.139 22.226 -11.202 1.00 82.75 225 THR A O 1
ATOM 1650 N N . ARG A 1 226 ? 1.004 22.807 -9.029 1.00 80.50 226 ARG A N 1
ATOM 1651 C CA . ARG A 1 226 ? -0.434 22.550 -8.842 1.00 80.50 226 ARG A CA 1
ATOM 1652 C C . ARG A 1 226 ? -0.843 21.125 -9.251 1.00 80.50 226 ARG A C 1
ATOM 1654 O O . ARG A 1 226 ? -1.878 20.947 -9.889 1.00 80.50 226 ARG A O 1
ATOM 1661 N N . GLY A 1 227 ? -0.025 20.119 -8.939 1.00 79.19 227 GLY A N 1
ATOM 1662 C CA . GLY A 1 227 ? -0.329 18.722 -9.272 1.00 79.19 227 GLY A CA 1
ATOM 1663 C C . GLY A 1 227 ? 0.084 18.268 -10.676 1.00 79.19 227 GLY A C 1
ATOM 1664 O O . GLY A 1 227 ? -0.183 17.124 -11.047 1.00 79.19 227 GLY A O 1
ATOM 1665 N N . ALA A 1 228 ? 0.730 19.116 -11.488 1.00 76.81 228 ALA A N 1
ATOM 1666 C CA . ALA A 1 228 ? 1.072 18.754 -12.868 1.00 76.81 228 ALA A CA 1
ATOM 1667 C C . ALA A 1 228 ? 2.079 17.590 -12.966 1.00 76.81 228 ALA A C 1
ATOM 1669 O O . ALA A 1 228 ? 2.047 16.843 -13.944 1.00 76.81 228 ALA A O 1
ATOM 1670 N N . VAL A 1 229 ? 2.934 17.397 -11.955 1.00 80.62 229 VAL A N 1
ATOM 1671 C CA . VAL A 1 229 ? 3.909 16.288 -11.893 1.00 80.62 229 VAL A CA 1
ATOM 1672 C C . VAL A 1 229 ? 3.263 14.911 -11.692 1.00 80.62 229 VAL A C 1
ATOM 1674 O O . VAL A 1 229 ? 3.849 13.897 -12.071 1.00 80.62 229 VAL A O 1
ATOM 1677 N N . HIS A 1 230 ? 2.038 14.857 -11.158 1.00 71.69 230 HIS A N 1
ATOM 1678 C CA . HIS A 1 230 ? 1.260 13.621 -11.026 1.00 71.69 230 HIS A CA 1
ATOM 1679 C C . HIS A 1 230 ? 0.432 13.291 -12.276 1.00 71.69 230 HIS A C 1
ATOM 1681 O O . HIS A 1 230 ? -0.185 12.226 -12.347 1.00 71.69 230 HIS A O 1
ATOM 1687 N N . ASN A 1 231 ? 0.430 14.170 -13.283 1.00 76.81 231 ASN A N 1
ATOM 1688 C CA . ASN A 1 231 ? -0.234 13.899 -14.550 1.00 76.81 231 ASN A CA 1
ATOM 1689 C C . ASN A 1 231 ? 0.455 12.729 -15.276 1.00 76.81 231 ASN A C 1
ATOM 1691 O O . ASN A 1 231 ? 1.682 12.677 -15.377 1.00 76.81 231 ASN A O 1
ATOM 1695 N N . ALA A 1 232 ? -0.332 11.812 -15.841 1.00 66.31 232 ALA A N 1
ATOM 1696 C CA . ALA A 1 232 ? 0.166 10.627 -16.539 1.00 66.31 232 ALA A CA 1
ATOM 1697 C C . ALA A 1 232 ? 1.091 10.961 -17.730 1.00 66.31 232 ALA A C 1
ATOM 1699 O O . ALA A 1 232 ? 1.973 10.173 -18.060 1.00 66.31 232 ALA A O 1
ATOM 1700 N N . TYR A 1 233 ? 0.943 12.147 -18.336 1.00 74.62 233 TYR A N 1
ATOM 1701 C CA . TYR A 1 233 ? 1.801 12.612 -19.436 1.00 74.62 233 TYR A CA 1
ATOM 1702 C C . TYR A 1 233 ? 3.163 13.146 -18.995 1.00 74.62 233 TYR A C 1
ATOM 1704 O O . TYR A 1 233 ? 4.030 13.312 -19.848 1.00 74.62 233 TYR A O 1
ATOM 1712 N N . TYR A 1 234 ? 3.373 13.421 -17.704 1.00 82.31 234 TYR A N 1
ATOM 1713 C CA . TYR A 1 234 ? 4.584 14.094 -17.235 1.00 82.31 234 TYR A CA 1
ATOM 1714 C C . TYR A 1 234 ? 5.853 13.291 -17.548 1.00 82.31 234 TYR A C 1
ATOM 1716 O O . TYR A 1 234 ? 6.759 13.810 -18.195 1.00 82.31 234 TYR A O 1
ATOM 1724 N N . VAL A 1 235 ? 5.891 12.012 -17.157 1.00 79.38 235 VAL A N 1
ATOM 1725 C CA . VAL A 1 235 ? 7.065 11.144 -17.361 1.00 79.38 235 VAL A CA 1
ATOM 1726 C C . VAL A 1 235 ? 7.375 10.944 -18.856 1.00 79.38 235 VAL A C 1
ATOM 1728 O O . VAL A 1 235 ? 8.506 11.225 -19.254 1.00 79.38 235 VAL A O 1
ATOM 1731 N N . PRO A 1 236 ? 6.417 10.553 -19.724 1.00 77.62 236 PRO A N 1
ATOM 1732 C CA . PRO A 1 236 ? 6.697 10.410 -21.155 1.00 77.62 236 PRO A CA 1
ATOM 1733 C C . PRO A 1 236 ? 7.075 11.726 -21.840 1.00 77.62 236 PRO A C 1
ATOM 1735 O O . PRO A 1 236 ? 8.012 11.747 -22.634 1.00 77.62 236 PRO A O 1
ATOM 1738 N N . ALA A 1 237 ? 6.396 12.835 -21.524 1.00 82.25 237 ALA A N 1
ATOM 1739 C CA . ALA A 1 237 ? 6.720 14.137 -22.107 1.00 82.25 237 ALA A CA 1
ATOM 1740 C C . ALA A 1 237 ? 8.122 14.606 -21.695 1.00 82.25 237 ALA A C 1
ATOM 1742 O O . ALA A 1 237 ? 8.863 15.125 -22.531 1.00 82.25 237 ALA A O 1
ATOM 1743 N N . TYR A 1 238 ? 8.508 14.377 -20.436 1.00 87.44 238 TYR A N 1
ATOM 1744 C CA . TYR A 1 238 ? 9.851 14.668 -19.945 1.00 87.44 238 TYR A CA 1
ATOM 1745 C C . TYR A 1 238 ? 10.910 13.871 -20.713 1.00 87.44 238 TYR A C 1
ATOM 1747 O O . TYR A 1 238 ? 11.879 14.449 -21.201 1.00 87.44 238 TYR A O 1
ATOM 1755 N N . LEU A 1 239 ? 10.704 12.562 -20.886 1.00 83.56 239 LEU A N 1
ATOM 1756 C CA . LEU A 1 239 ? 11.648 11.703 -21.604 1.00 83.56 239 LEU A CA 1
ATOM 1757 C C . LEU A 1 239 ? 11.764 12.071 -23.090 1.00 83.56 239 LEU A C 1
ATOM 1759 O O . LEU A 1 239 ? 12.865 12.056 -23.625 1.00 83.56 239 LEU A O 1
ATOM 1763 N N . ILE A 1 240 ? 10.677 12.480 -23.750 1.00 84.19 240 ILE A N 1
ATOM 1764 C CA . ILE A 1 240 ? 10.706 12.957 -25.148 1.00 84.19 240 ILE A CA 1
ATOM 1765 C C . ILE A 1 240 ? 11.377 14.330 -25.274 1.00 84.19 240 ILE A C 1
ATOM 1767 O O . ILE A 1 240 ? 11.979 14.631 -26.305 1.00 84.19 240 ILE A O 1
ATOM 1771 N N . ALA A 1 241 ? 11.328 15.169 -24.237 1.00 89.38 241 ALA A N 1
ATOM 1772 C CA . ALA A 1 241 ? 12.030 16.448 -24.248 1.00 89.38 241 ALA A CA 1
ATOM 1773 C C . ALA A 1 241 ? 13.560 16.268 -24.301 1.00 89.38 241 ALA A C 1
ATOM 1775 O O . ALA A 1 241 ? 14.244 17.095 -24.903 1.00 89.38 241 ALA A O 1
ATOM 1776 N N . ILE A 1 242 ? 14.098 15.173 -23.748 1.00 89.62 242 ILE A N 1
ATOM 1777 C CA . ILE A 1 242 ? 15.540 14.870 -23.740 1.00 89.62 242 ILE A CA 1
ATOM 1778 C C . ILE A 1 242 ? 16.143 14.844 -25.160 1.00 89.62 242 ILE A C 1
ATOM 1780 O O . ILE A 1 242 ? 17.052 15.638 -25.421 1.00 89.62 242 ILE A O 1
ATOM 1784 N N . PRO A 1 243 ? 15.677 14.005 -26.112 1.00 87.69 243 PRO A N 1
ATOM 1785 C CA . PRO A 1 243 ? 16.227 13.979 -27.465 1.00 87.69 243 PRO A CA 1
ATOM 1786 C C . PRO A 1 243 ? 15.980 15.281 -28.235 1.00 87.69 243 PRO A C 1
ATOM 1788 O O . PRO A 1 243 ? 16.822 15.670 -29.041 1.00 87.69 243 PRO A O 1
ATOM 1791 N N . VAL A 1 244 ? 14.875 15.990 -27.975 1.00 90.50 244 VAL A N 1
ATOM 1792 C CA . VAL A 1 244 ? 14.605 17.301 -28.592 1.00 90.50 244 VAL A CA 1
ATOM 1793 C C . VAL A 1 244 ? 15.668 18.316 -28.171 1.00 90.50 244 VAL A C 1
ATOM 1795 O O . VAL A 1 244 ? 16.286 18.955 -29.022 1.00 90.50 244 VAL A O 1
ATOM 1798 N N . VAL A 1 245 ? 15.937 18.424 -26.868 1.00 92.06 245 VAL A N 1
ATOM 1799 C CA . VAL A 1 245 ? 16.981 19.307 -26.331 1.00 92.06 245 VAL A CA 1
ATOM 1800 C C . VAL A 1 245 ? 18.362 18.889 -26.835 1.00 92.06 245 VAL A C 1
ATOM 1802 O O . VAL A 1 245 ? 19.143 19.748 -27.241 1.00 92.06 245 VAL A O 1
ATOM 1805 N N . PHE A 1 246 ? 18.651 17.585 -26.878 1.00 91.44 246 PHE A N 1
ATOM 1806 C CA . PHE A 1 246 ? 19.905 17.063 -27.421 1.00 91.44 246 PHE A CA 1
ATOM 1807 C C . PHE A 1 246 ? 20.147 17.539 -28.859 1.00 91.44 246 PHE A C 1
ATOM 1809 O O . PHE A 1 246 ? 21.203 18.105 -29.144 1.00 91.44 246 PHE A O 1
ATOM 1816 N N . TRP A 1 247 ? 19.166 17.379 -29.753 1.00 91.81 247 TRP A N 1
ATOM 1817 C CA . TRP A 1 247 ? 19.305 17.787 -31.153 1.00 91.81 247 TRP A CA 1
ATOM 1818 C C . TRP A 1 247 ? 19.362 19.308 -31.332 1.00 91.81 247 TRP A C 1
ATOM 1820 O O . TRP A 1 247 ? 20.111 19.782 -32.186 1.00 91.81 247 TRP A O 1
ATOM 1830 N N . ILE A 1 248 ? 18.661 20.085 -30.497 1.00 92.88 248 ILE A N 1
ATOM 1831 C CA . ILE A 1 248 ? 18.791 21.553 -30.469 1.00 92.88 248 ILE A CA 1
ATOM 1832 C C . ILE A 1 248 ? 20.231 21.956 -30.116 1.00 92.88 248 ILE A C 1
ATOM 1834 O O . ILE A 1 248 ? 20.824 22.792 -30.798 1.00 92.88 248 ILE A O 1
ATOM 1838 N N . VAL A 1 249 ? 20.821 21.342 -29.086 1.00 91.00 249 VAL A N 1
ATOM 1839 C CA . VAL A 1 249 ? 22.196 21.638 -28.648 1.00 91.00 249 VAL A CA 1
ATOM 1840 C C . VAL A 1 249 ? 23.228 21.168 -29.677 1.00 91.00 249 VAL A C 1
ATOM 1842 O O . VAL A 1 249 ? 24.161 21.913 -29.988 1.00 91.00 249 VAL A O 1
ATOM 1845 N N . ALA A 1 250 ? 23.062 19.966 -30.235 1.00 89.50 250 ALA A N 1
ATOM 1846 C CA . ALA A 1 250 ? 23.937 19.427 -31.275 1.00 89.50 250 ALA A CA 1
ATOM 1847 C C . ALA A 1 250 ? 23.907 20.297 -32.543 1.00 89.50 250 ALA A C 1
ATOM 1849 O O . ALA A 1 250 ? 24.960 20.627 -33.094 1.00 89.50 250 ALA A O 1
ATOM 1850 N N . GLY A 1 251 ? 22.712 20.743 -32.950 1.00 89.94 251 GLY A N 1
ATOM 1851 C CA . GLY A 1 251 ? 22.515 21.663 -34.068 1.00 89.94 251 GLY A CA 1
ATOM 1852 C C . GLY A 1 251 ? 23.123 23.045 -33.817 1.00 89.94 251 GLY A C 1
ATOM 1853 O O . GLY A 1 251 ? 23.814 23.575 -34.686 1.00 89.94 251 GLY A O 1
ATOM 1854 N N . ALA A 1 252 ? 22.950 23.602 -32.612 1.00 92.19 252 ALA A N 1
ATOM 1855 C CA . ALA A 1 252 ? 23.537 24.889 -32.230 1.00 92.19 252 ALA A CA 1
ATOM 1856 C C . ALA A 1 252 ? 25.076 24.867 -32.251 1.00 92.19 252 ALA A C 1
ATOM 1858 O O . ALA A 1 252 ? 25.702 25.841 -32.667 1.00 92.19 252 ALA A O 1
ATOM 1859 N N . LYS A 1 253 ? 25.689 23.746 -31.846 1.00 90.38 253 LYS A N 1
ATOM 1860 C CA . LYS A 1 253 ? 27.148 23.544 -31.862 1.00 90.38 253 LYS A CA 1
ATOM 1861 C C . LYS A 1 253 ? 27.704 23.065 -33.209 1.00 90.38 253 LYS A C 1
ATOM 1863 O O . LYS A 1 253 ? 28.921 23.017 -33.357 1.00 90.38 253 LYS A O 1
ATOM 1868 N N . ARG A 1 254 ? 26.842 22.730 -34.179 1.00 89.62 254 ARG A N 1
ATOM 1869 C CA . ARG A 1 254 ? 27.207 22.198 -35.508 1.00 89.62 254 ARG A CA 1
ATOM 1870 C C . ARG A 1 254 ? 28.148 20.984 -35.444 1.00 89.62 254 ARG A C 1
ATOM 1872 O O . ARG A 1 254 ? 29.061 20.867 -36.257 1.00 89.62 254 ARG A O 1
ATOM 1879 N N . VAL A 1 255 ? 27.930 20.092 -34.477 1.00 87.75 255 VAL A N 1
ATOM 1880 C CA . VAL A 1 255 ? 28.761 18.887 -34.309 1.00 87.75 255 VAL A CA 1
ATOM 1881 C C . VAL A 1 255 ? 28.406 17.869 -35.402 1.00 87.75 255 VAL A C 1
ATOM 1883 O O . VAL A 1 255 ? 27.220 17.569 -35.572 1.00 87.75 255 VAL A O 1
ATOM 1886 N N . PRO A 1 256 ? 29.381 17.330 -36.157 1.00 89.44 256 PRO A N 1
ATOM 1887 C CA . PRO A 1 256 ? 29.113 16.320 -37.173 1.00 89.44 256 PRO A CA 1
ATOM 1888 C C . PRO A 1 256 ? 28.636 15.000 -36.547 1.00 89.44 256 PRO A C 1
ATOM 1890 O O . PRO A 1 256 ? 29.049 14.618 -35.452 1.00 89.44 256 PRO A O 1
ATOM 1893 N N . LEU A 1 257 ? 27.787 14.271 -37.279 1.00 84.56 257 LEU A N 1
ATOM 1894 C CA . LEU A 1 257 ? 27.179 13.015 -36.819 1.00 84.56 257 LEU A CA 1
ATOM 1895 C C . LEU A 1 257 ? 28.226 11.972 -36.387 1.00 84.56 257 LEU A C 1
ATOM 1897 O O . LEU A 1 257 ? 28.048 11.298 -35.377 1.00 84.56 257 LEU A O 1
ATOM 1901 N N . GLU A 1 258 ? 29.339 11.867 -37.117 1.00 83.75 258 GLU A N 1
ATOM 1902 C CA . GLU A 1 258 ? 30.410 10.911 -36.808 1.00 83.75 258 GLU A CA 1
ATOM 1903 C C . GLU A 1 258 ? 31.112 11.205 -35.479 1.00 83.75 258 GLU A C 1
ATOM 1905 O O . GLU A 1 258 ? 31.494 10.279 -34.765 1.00 83.75 258 GLU A O 1
ATOM 1910 N N . GLU A 1 259 ? 31.250 12.479 -35.111 1.00 85.44 259 GLU A N 1
ATOM 1911 C CA . GLU A 1 259 ? 31.858 12.873 -33.840 1.00 85.44 259 GLU A CA 1
ATOM 1912 C C . GLU A 1 259 ? 30.933 12.551 -32.659 1.00 85.44 259 GLU A C 1
ATOM 1914 O O . GLU A 1 259 ? 31.402 12.099 -31.613 1.00 85.44 259 GLU A O 1
ATOM 1919 N N . LEU A 1 260 ? 29.615 12.690 -32.840 1.00 87.00 260 LEU A N 1
ATOM 1920 C CA . LEU A 1 260 ? 28.624 12.266 -31.845 1.00 87.00 260 LEU A CA 1
ATOM 1921 C C . LEU A 1 260 ? 28.657 10.748 -31.622 1.00 87.00 260 LEU A C 1
ATOM 1923 O O . LEU A 1 260 ? 28.628 10.307 -30.475 1.00 87.00 260 LEU A O 1
ATOM 1927 N N . ILE A 1 261 ? 28.780 9.956 -32.692 1.00 82.31 261 ILE A N 1
ATOM 1928 C CA . ILE A 1 261 ? 28.919 8.493 -32.602 1.00 82.31 261 ILE A CA 1
ATOM 1929 C C . ILE A 1 261 ? 30.247 8.119 -31.930 1.00 82.31 261 ILE A C 1
ATOM 1931 O O . ILE A 1 261 ? 30.268 7.304 -31.011 1.00 82.31 261 ILE A O 1
ATOM 1935 N N . LYS A 1 262 ? 31.365 8.734 -32.342 1.00 81.69 262 LYS A N 1
ATOM 1936 C CA . LYS A 1 262 ? 32.702 8.448 -31.791 1.00 81.69 262 LYS A CA 1
ATOM 1937 C C . LYS A 1 262 ? 32.785 8.714 -30.286 1.00 81.69 262 LYS A C 1
ATOM 1939 O O . LYS A 1 262 ? 33.441 7.963 -29.571 1.00 81.69 262 LYS A O 1
ATOM 1944 N N . ASN A 1 263 ? 32.120 9.767 -29.819 1.00 81.31 263 ASN A N 1
ATOM 1945 C CA . ASN A 1 263 ? 32.106 10.167 -28.414 1.00 81.31 263 ASN A CA 1
ATOM 1946 C C . ASN A 1 263 ? 31.007 9.465 -27.586 1.00 81.31 263 ASN A C 1
ATOM 1948 O O . ASN A 1 263 ? 30.830 9.810 -26.421 1.00 81.31 263 ASN A O 1
ATOM 1952 N N . GLY A 1 264 ? 30.265 8.510 -28.165 1.00 77.94 264 GLY A N 1
ATOM 1953 C CA . GLY A 1 264 ? 29.259 7.709 -27.457 1.00 77.94 264 GLY A CA 1
ATOM 1954 C C . GLY A 1 264 ? 27.896 8.383 -27.261 1.00 77.94 264 GLY A C 1
ATOM 1955 O O . GLY A 1 264 ? 27.048 7.836 -26.565 1.00 77.94 264 GLY A O 1
ATOM 1956 N N . TRP A 1 265 ? 27.642 9.549 -27.870 1.00 85.25 265 TRP A N 1
ATOM 1957 C CA . TRP A 1 265 ? 26.355 10.257 -27.758 1.00 85.25 265 TRP A CA 1
ATOM 1958 C C . TRP A 1 265 ? 25.239 9.631 -28.602 1.00 85.25 265 TRP A C 1
ATOM 1960 O O . TRP A 1 265 ? 24.061 9.827 -28.301 1.00 85.25 265 TRP A O 1
ATOM 1970 N N . LEU A 1 266 ? 25.596 8.900 -29.660 1.00 84.75 266 LEU A N 1
ATOM 1971 C CA . LEU A 1 266 ? 24.674 8.200 -30.557 1.00 84.75 266 LEU A CA 1
ATOM 1972 C C . LEU A 1 266 ? 25.104 6.743 -30.727 1.00 84.75 266 LEU A C 1
ATOM 1974 O O . LEU A 1 266 ? 26.298 6.441 -30.724 1.00 84.75 266 LEU A O 1
ATOM 1978 N N . PHE A 1 267 ? 24.131 5.853 -30.926 1.00 74.69 267 PHE A N 1
ATOM 1979 C CA . PHE A 1 267 ? 24.397 4.445 -31.216 1.00 74.69 267 PHE A CA 1
ATOM 1980 C C . PHE A 1 267 ? 25.070 4.274 -32.583 1.00 74.69 267 PHE A C 1
ATOM 1982 O O . PHE A 1 267 ? 24.670 4.885 -33.578 1.00 74.69 267 PHE A O 1
ATOM 1989 N N . ARG A 1 268 ? 26.074 3.394 -32.657 1.00 69.75 268 ARG A N 1
ATOM 1990 C CA . ARG A 1 268 ? 26.661 2.976 -33.931 1.00 69.75 268 ARG A CA 1
ATOM 1991 C C . ARG A 1 268 ? 25.788 1.885 -34.546 1.00 69.75 268 ARG A C 1
ATOM 1993 O O . ARG A 1 268 ? 25.739 0.774 -34.041 1.00 69.75 268 ARG A O 1
ATOM 2000 N N . VAL A 1 269 ? 25.156 2.186 -35.676 1.00 65.12 269 VAL A N 1
ATOM 2001 C CA . VAL A 1 269 ? 24.377 1.206 -36.445 1.00 65.12 269 VAL A CA 1
ATOM 2002 C C . VAL A 1 269 ? 25.111 0.910 -37.752 1.00 65.12 269 VAL A C 1
ATOM 2004 O O . VAL A 1 269 ? 25.125 1.750 -38.655 1.00 65.12 269 VAL A O 1
ATOM 2007 N N . GLN A 1 270 ? 25.731 -0.268 -37.878 1.00 57.72 270 GLN A N 1
ATOM 2008 C CA . GLN A 1 270 ? 26.257 -0.713 -39.171 1.00 57.72 270 GLN A CA 1
ATOM 2009 C C . GLN A 1 270 ? 25.089 -1.074 -40.097 1.00 57.72 270 GLN A C 1
ATOM 2011 O O . GLN A 1 270 ? 24.265 -1.929 -39.782 1.00 57.72 270 GLN A O 1
ATOM 2016 N N . ARG A 1 271 ? 24.992 -0.413 -41.257 1.00 54.56 271 ARG A N 1
ATOM 2017 C CA . ARG A 1 271 ? 24.035 -0.801 -42.304 1.00 54.56 271 ARG A CA 1
ATOM 2018 C C . ARG A 1 271 ? 24.621 -1.969 -43.088 1.00 54.56 271 ARG A C 1
ATOM 2020 O O . ARG A 1 271 ? 25.625 -1.806 -43.775 1.00 54.56 271 ARG A O 1
ATOM 2027 N N . LEU A 1 272 ? 23.978 -3.131 -43.008 1.00 52.56 272 LEU A N 1
ATOM 2028 C CA . LEU A 1 272 ? 24.376 -4.312 -43.765 1.00 52.56 272 LEU A CA 1
ATOM 2029 C C . LEU A 1 272 ? 24.210 -4.006 -45.270 1.00 52.56 272 LEU A C 1
ATOM 2031 O O . LEU A 1 272 ? 23.118 -3.593 -45.674 1.00 52.56 272 LEU A O 1
ATOM 2035 N N . PRO A 1 273 ? 25.233 -4.228 -46.117 1.00 43.34 273 PRO A N 1
ATOM 2036 C CA . PRO A 1 273 ? 25.265 -3.725 -47.497 1.00 43.34 273 PRO A CA 1
ATOM 2037 C C . PRO A 1 273 ? 24.172 -4.276 -48.440 1.00 43.34 273 PRO A C 1
ATOM 2039 O O . PRO A 1 273 ? 23.969 -3.715 -49.511 1.00 43.34 273 PRO A O 1
ATOM 2042 N N . ASN A 1 274 ? 23.411 -5.306 -48.040 1.00 45.25 274 ASN A N 1
ATOM 2043 C CA . ASN A 1 274 ? 22.404 -5.976 -48.881 1.00 45.25 274 ASN A CA 1
ATOM 2044 C C . ASN A 1 274 ? 20.953 -5.927 -48.355 1.00 45.25 274 ASN A C 1
ATOM 2046 O O . ASN A 1 274 ? 20.100 -6.656 -48.857 1.00 45.25 274 ASN A O 1
ATOM 2050 N N . GLN A 1 275 ? 20.624 -5.087 -47.369 1.00 51.16 275 GLN A N 1
ATOM 2051 C CA . GLN A 1 275 ? 19.248 -4.979 -46.853 1.00 51.16 275 GLN A CA 1
ATOM 2052 C C . GLN A 1 275 ? 18.533 -3.727 -47.380 1.00 51.16 275 GLN A C 1
ATOM 2054 O O . GLN A 1 275 ? 18.445 -2.711 -46.694 1.00 51.16 275 GLN A O 1
ATOM 2059 N N . HIS A 1 276 ? 18.003 -3.815 -48.603 1.00 43.31 276 HIS A N 1
ATOM 2060 C CA . HIS A 1 276 ? 17.144 -2.789 -49.201 1.00 43.31 276 HIS A CA 1
ATOM 2061 C C . HIS A 1 276 ? 15.679 -3.242 -49.142 1.00 43.31 276 HIS A C 1
ATOM 2063 O O . HIS A 1 276 ? 15.248 -4.070 -49.939 1.00 43.31 276 HIS A O 1
ATOM 2069 N N . GLY A 1 277 ? 14.911 -2.710 -48.188 1.00 50.72 277 GLY A N 1
ATOM 2070 C CA . GLY A 1 277 ? 13.471 -2.955 -48.084 1.00 50.72 277 GLY A CA 1
ATOM 2071 C C . GLY A 1 277 ? 12.920 -2.708 -46.679 1.00 50.72 277 GLY A C 1
ATOM 2072 O O . GLY A 1 277 ? 13.563 -3.030 -45.680 1.00 50.72 277 GLY A O 1
ATOM 2073 N N . ILE A 1 278 ? 11.708 -2.153 -46.594 1.00 52.12 278 ILE A N 1
ATOM 2074 C CA . ILE A 1 278 ? 10.956 -2.075 -45.334 1.00 52.12 278 ILE A CA 1
ATOM 2075 C C . ILE A 1 278 ? 10.690 -3.520 -44.881 1.00 52.12 278 ILE A C 1
ATOM 2077 O O . ILE A 1 278 ? 10.084 -4.290 -45.621 1.00 52.12 278 ILE A O 1
ATOM 2081 N N . GLY A 1 279 ? 11.179 -3.910 -43.700 1.00 56.31 279 GLY A N 1
ATOM 2082 C CA . GLY A 1 279 ? 10.966 -5.250 -43.131 1.00 56.31 279 GLY A CA 1
ATOM 2083 C C . GLY A 1 279 ? 12.154 -6.223 -43.208 1.00 56.31 279 GLY A C 1
ATOM 2084 O O . GLY A 1 279 ? 12.253 -7.100 -42.356 1.00 56.31 279 GLY A O 1
ATOM 2085 N N . SER A 1 280 ? 13.114 -6.067 -44.132 1.00 55.50 280 SER A N 1
ATOM 2086 C CA . SER A 1 280 ? 14.224 -7.038 -44.278 1.00 55.50 280 SER A CA 1
ATOM 2087 C C . SER A 1 280 ? 15.240 -7.006 -43.129 1.00 55.50 280 SER A C 1
ATOM 2089 O O . SER A 1 280 ? 15.946 -7.985 -42.899 1.00 55.50 280 SER A O 1
ATOM 2091 N N . GLN A 1 281 ? 15.323 -5.880 -42.416 1.00 56.78 281 GLN A N 1
ATOM 2092 C CA . GLN A 1 281 ? 16.200 -5.688 -41.251 1.00 56.78 281 GLN A CA 1
ATOM 2093 C C . GLN A 1 281 ? 15.630 -6.313 -39.966 1.00 56.78 281 GLN A C 1
ATOM 2095 O O . GLN A 1 281 ? 16.334 -6.425 -38.971 1.00 56.78 281 GLN A O 1
ATOM 2100 N N . TRP A 1 282 ? 14.365 -6.740 -40.003 1.00 62.75 282 TRP A N 1
ATOM 2101 C CA . TRP A 1 282 ? 13.593 -7.190 -38.845 1.00 62.75 282 TRP A CA 1
ATOM 2102 C C . TRP A 1 282 ? 13.449 -8.716 -38.764 1.00 62.75 282 TRP A C 1
ATOM 2104 O O . TRP A 1 282 ? 12.809 -9.242 -37.857 1.00 62.75 282 TRP A O 1
ATOM 2114 N N . ILE A 1 283 ? 14.054 -9.440 -39.712 1.00 67.19 283 ILE A N 1
ATOM 2115 C CA . ILE A 1 283 ? 14.059 -10.905 -39.772 1.00 67.19 283 ILE A CA 1
ATOM 2116 C C . ILE A 1 283 ? 15.211 -11.424 -38.901 1.00 67.19 283 ILE A C 1
ATOM 2118 O O . ILE A 1 283 ? 16.193 -11.973 -39.399 1.00 67.19 283 ILE A O 1
ATOM 2122 N N . TYR A 1 284 ? 15.093 -11.267 -37.581 1.00 80.81 284 TYR A N 1
ATOM 2123 C CA . TYR A 1 284 ? 16.000 -11.919 -36.623 1.00 80.81 284 TYR A CA 1
ATOM 2124 C C . TYR A 1 284 ? 15.938 -13.456 -36.733 1.00 80.81 284 TYR A C 1
ATOM 2126 O O . TYR A 1 284 ? 16.881 -14.147 -36.365 1.00 80.81 284 TYR A O 1
ATOM 2134 N N . TRP A 1 285 ? 14.874 -13.993 -37.344 1.00 80.06 285 TRP A N 1
ATOM 2135 C CA . TRP A 1 285 ? 14.751 -15.388 -37.777 1.00 80.06 285 TRP A CA 1
ATOM 2136 C C . TRP A 1 285 ? 15.901 -15.893 -38.648 1.00 80.06 285 TRP A C 1
ATOM 2138 O O . TRP A 1 285 ? 16.164 -17.088 -38.659 1.00 80.06 285 TRP A O 1
ATOM 2148 N N . ARG A 1 286 ? 16.614 -15.009 -39.355 1.00 82.12 286 ARG A N 1
ATOM 2149 C CA . ARG A 1 286 ? 17.793 -15.404 -40.136 1.00 82.12 286 ARG A CA 1
ATOM 2150 C C . ARG A 1 286 ? 18.944 -15.886 -39.250 1.00 82.12 286 ARG A C 1
ATOM 2152 O O . ARG A 1 286 ? 19.760 -16.680 -39.699 1.00 82.12 286 ARG A O 1
ATOM 2159 N N . GLU A 1 287 ? 18.991 -15.416 -38.008 1.00 83.69 287 GLU A N 1
ATOM 2160 C CA . GLU A 1 287 ? 20.005 -15.809 -37.032 1.00 83.69 287 GLU A CA 1
ATOM 2161 C C . GLU A 1 287 ? 19.661 -17.158 -36.356 1.00 83.69 287 GLU A C 1
ATOM 2163 O O . GLU A 1 287 ? 20.500 -17.735 -35.666 1.00 83.69 287 GLU A O 1
ATOM 2168 N N . PHE A 1 288 ? 18.452 -17.702 -36.579 1.00 82.50 288 PHE A N 1
ATOM 2169 C CA . PHE A 1 288 ? 18.071 -19.051 -36.153 1.00 82.50 288 PHE A CA 1
ATOM 2170 C C . PHE A 1 288 ? 18.519 -20.095 -37.185 1.00 82.50 288 PHE A C 1
ATOM 2172 O O . PHE A 1 288 ? 17.846 -20.339 -38.184 1.00 82.50 288 PHE A O 1
ATOM 2179 N N . ASP A 1 289 ? 19.635 -20.765 -36.906 1.00 86.44 289 ASP A N 1
ATOM 2180 C CA . ASP A 1 289 ? 20.081 -21.952 -37.641 1.00 86.44 289 ASP A CA 1
ATOM 2181 C C . ASP A 1 289 ? 20.090 -23.164 -36.704 1.00 86.44 289 ASP A C 1
ATOM 2183 O O . ASP A 1 289 ? 21.072 -23.422 -36.008 1.00 86.44 289 ASP A O 1
ATOM 2187 N N . PHE A 1 290 ? 18.981 -23.910 -36.683 1.00 84.88 290 PHE A N 1
ATOM 2188 C CA . PHE A 1 290 ? 18.802 -25.080 -35.812 1.00 84.88 290 PHE A CA 1
ATOM 2189 C C . PHE A 1 290 ? 19.861 -26.170 -36.028 1.00 84.88 290 PHE A C 1
ATOM 2191 O O . PHE A 1 290 ? 20.136 -26.943 -35.114 1.00 84.88 290 PHE A O 1
ATOM 2198 N N . SER A 1 291 ? 20.484 -26.211 -37.208 1.00 87.94 291 SER A N 1
ATOM 2199 C CA . SER A 1 291 ? 21.546 -27.162 -37.555 1.00 87.94 291 SER A CA 1
ATOM 2200 C C . SER A 1 291 ? 22.861 -26.866 -36.829 1.00 87.94 291 SER A C 1
ATOM 2202 O O . SER A 1 291 ? 23.680 -27.765 -36.667 1.00 87.94 291 SER A O 1
ATOM 2204 N N . LYS A 1 292 ? 23.069 -25.610 -36.409 1.00 89.62 292 LYS A N 1
ATOM 2205 C CA . LYS A 1 292 ? 24.272 -25.136 -35.706 1.00 89.62 292 LYS A CA 1
ATOM 2206 C C . LYS A 1 292 ? 24.064 -24.965 -34.201 1.00 89.62 292 LYS A C 1
ATOM 2208 O O . LYS A 1 292 ? 24.954 -24.457 -33.530 1.00 89.62 292 LYS A O 1
ATOM 2213 N N . VAL A 1 293 ? 22.891 -25.313 -33.667 1.00 90.12 293 VAL A N 1
ATOM 2214 C CA . VAL A 1 293 ? 22.607 -25.145 -32.236 1.00 90.12 293 VAL A CA 1
ATOM 2215 C C . VAL A 1 293 ? 23.370 -26.192 -31.433 1.00 90.12 293 VAL A C 1
ATOM 2217 O O . VAL A 1 293 ? 23.125 -27.393 -31.550 1.00 90.12 293 VAL A O 1
ATOM 2220 N N . GLU A 1 294 ? 24.254 -25.720 -30.561 1.00 92.12 294 GLU A N 1
ATOM 2221 C CA . GLU A 1 294 ? 25.077 -26.563 -29.700 1.00 92.12 294 GLU A CA 1
ATOM 2222 C C . GLU A 1 294 ? 24.418 -26.735 -28.325 1.00 92.12 294 GLU A C 1
ATOM 2224 O O . GLU A 1 294 ? 24.641 -25.972 -27.383 1.00 92.12 294 GLU A O 1
ATOM 2229 N N . TRP A 1 295 ? 23.592 -27.776 -28.187 1.00 90.62 295 TRP A N 1
ATOM 2230 C CA . TRP A 1 295 ? 22.807 -28.041 -26.971 1.00 90.62 295 TRP A CA 1
ATOM 2231 C C . TRP A 1 295 ? 23.644 -28.272 -25.708 1.00 90.62 295 TRP A C 1
ATOM 2233 O O . TRP A 1 295 ? 23.156 -28.074 -24.596 1.00 90.62 295 TRP A O 1
ATOM 2243 N N . TRP A 1 296 ? 24.904 -28.690 -25.848 1.00 92.81 296 TRP A N 1
ATOM 2244 C CA . TRP A 1 296 ? 25.793 -28.870 -24.701 1.00 92.81 296 TRP A CA 1
ATOM 2245 C C . TRP A 1 296 ? 26.171 -27.529 -24.058 1.00 92.81 296 TRP A C 1
ATOM 2247 O O . TRP A 1 296 ? 26.271 -27.461 -22.833 1.00 92.81 296 TRP A O 1
ATOM 2257 N N . ALA A 1 297 ? 26.293 -26.455 -24.848 1.00 90.25 297 ALA A N 1
ATOM 2258 C CA . ALA A 1 297 ? 26.634 -25.125 -24.351 1.00 90.25 297 ALA A CA 1
ATOM 2259 C C . ALA A 1 297 ? 25.517 -24.536 -23.473 1.00 90.25 297 ALA A C 1
ATOM 2261 O O . ALA A 1 297 ? 25.797 -23.805 -22.524 1.00 90.25 297 ALA A O 1
ATOM 2262 N N . LEU A 1 298 ? 24.256 -24.936 -23.699 1.00 89.81 298 LEU A N 1
ATOM 2263 C CA . LEU A 1 298 ? 23.128 -24.539 -22.845 1.00 89.81 298 LEU A CA 1
ATOM 2264 C C . LEU A 1 298 ? 23.287 -25.016 -21.394 1.00 89.81 298 LEU A C 1
ATOM 2266 O O . LEU A 1 298 ? 22.748 -24.380 -20.492 1.00 89.81 298 LEU A O 1
ATOM 2270 N N . ARG A 1 299 ? 24.044 -26.095 -21.139 1.00 91.50 299 ARG A N 1
ATOM 2271 C CA . ARG A 1 299 ? 24.307 -26.563 -19.767 1.00 91.50 299 ARG A CA 1
ATOM 2272 C C . ARG A 1 299 ? 25.096 -25.541 -18.951 1.00 91.50 299 ARG A C 1
ATOM 2274 O O . ARG A 1 299 ? 24.904 -25.480 -17.744 1.00 91.50 299 ARG A O 1
ATOM 2281 N N . HIS A 1 300 ? 25.935 -24.728 -19.595 1.00 89.12 300 HIS A N 1
ATOM 2282 C CA . HIS A 1 300 ? 26.695 -23.672 -18.922 1.00 89.12 300 HIS A CA 1
ATOM 2283 C C . HIS A 1 300 ? 25.822 -22.469 -18.552 1.00 89.12 300 HIS A C 1
ATOM 2285 O O . HIS A 1 300 ? 26.073 -21.834 -17.538 1.00 89.12 300 HIS A O 1
ATOM 2291 N N . ALA A 1 301 ? 24.758 -22.212 -19.316 1.00 89.50 301 ALA A N 1
ATOM 2292 C CA . ALA A 1 301 ? 23.802 -21.137 -19.051 1.00 89.50 301 ALA A CA 1
ATOM 2293 C C . ALA A 1 301 ? 22.588 -21.578 -18.211 1.00 89.50 301 ALA A C 1
ATOM 2295 O O . ALA A 1 301 ? 21.661 -20.792 -18.001 1.00 89.50 301 ALA A O 1
ATOM 2296 N N . ILE A 1 302 ? 22.554 -22.831 -17.737 1.00 91.62 302 ILE A N 1
ATOM 2297 C CA . ILE A 1 302 ? 21.360 -23.414 -17.111 1.00 91.62 302 ILE A CA 1
ATOM 2298 C C . ILE A 1 302 ? 20.919 -22.648 -15.861 1.00 91.62 302 ILE A C 1
ATOM 2300 O O . ILE A 1 302 ? 19.724 -22.446 -15.665 1.00 91.62 302 ILE A O 1
ATOM 2304 N N . THR A 1 303 ? 21.872 -22.160 -15.064 1.00 85.81 303 THR A N 1
ATOM 2305 C CA . THR A 1 303 ? 21.602 -21.362 -13.864 1.00 85.81 303 THR A CA 1
ATOM 2306 C C . THR A 1 303 ? 20.839 -20.090 -14.224 1.00 85.81 303 THR A C 1
ATOM 2308 O O . THR A 1 303 ? 19.766 -19.841 -13.679 1.00 85.81 303 THR A O 1
ATOM 2311 N N . ASN A 1 304 ? 21.326 -19.331 -15.210 1.00 84.69 304 ASN A N 1
ATOM 2312 C CA . ASN A 1 304 ? 20.663 -18.110 -15.661 1.00 84.69 304 ASN A CA 1
ATOM 2313 C C . ASN A 1 304 ? 19.303 -18.389 -16.324 1.00 84.69 304 ASN A C 1
ATOM 2315 O O . ASN A 1 304 ? 18.365 -17.628 -16.102 1.00 84.69 304 ASN A O 1
ATOM 2319 N N . ILE A 1 305 ? 19.152 -19.492 -17.071 1.00 92.00 305 ILE A N 1
ATOM 2320 C CA . ILE A 1 305 ? 17.857 -19.906 -17.648 1.00 92.00 305 ILE A CA 1
ATOM 2321 C C . ILE A 1 305 ? 16.834 -20.199 -16.544 1.00 92.00 305 ILE A C 1
ATOM 2323 O O . ILE A 1 305 ? 15.707 -19.709 -16.607 1.00 92.00 305 ILE A O 1
ATOM 2327 N N . VAL A 1 306 ? 17.210 -20.984 -15.530 1.00 88.69 306 VAL A N 1
ATOM 2328 C CA . VAL A 1 306 ? 16.308 -21.341 -14.424 1.00 88.69 306 VAL A CA 1
ATOM 2329 C C . VAL A 1 306 ? 15.898 -20.097 -13.642 1.00 88.69 306 VAL A C 1
ATOM 2331 O O . VAL A 1 306 ? 14.709 -19.911 -13.392 1.00 88.69 306 VAL A O 1
ATOM 2334 N N . LEU A 1 307 ? 16.845 -19.216 -13.309 1.00 81.50 307 LEU A N 1
ATOM 2335 C CA . LEU A 1 307 ? 16.540 -17.967 -12.607 1.00 81.50 307 LEU A CA 1
ATOM 2336 C C . LEU A 1 307 ? 15.613 -17.067 -13.405 1.00 81.50 307 LEU A C 1
ATOM 2338 O O . LEU A 1 307 ? 14.644 -16.552 -12.856 1.00 81.50 307 LEU A O 1
ATOM 2342 N N . LEU A 1 308 ? 15.878 -16.923 -14.700 1.00 89.50 308 LEU A N 1
ATOM 2343 C CA . LEU A 1 308 ? 15.053 -16.136 -15.600 1.00 89.50 308 LEU A CA 1
ATOM 2344 C C . LEU A 1 308 ? 13.604 -16.635 -15.605 1.00 89.50 308 LEU A C 1
ATOM 2346 O O . LEU A 1 308 ? 12.680 -15.832 -15.483 1.00 89.50 308 LEU A O 1
ATOM 2350 N N . VAL A 1 309 ? 13.400 -17.952 -15.703 1.00 91.31 309 VAL A N 1
ATOM 2351 C CA . VAL A 1 309 ? 12.061 -18.558 -15.677 1.00 91.31 309 VAL A CA 1
ATOM 2352 C C . VAL A 1 309 ? 11.397 -18.350 -14.316 1.00 91.31 309 VAL A C 1
ATOM 2354 O O . VAL A 1 309 ? 10.233 -17.964 -14.267 1.00 91.31 309 VAL A O 1
ATOM 2357 N N . VAL A 1 310 ? 12.119 -18.560 -13.211 1.00 83.31 310 VAL A N 1
ATOM 2358 C CA . VAL A 1 310 ? 11.581 -18.368 -11.854 1.00 83.31 310 VAL A CA 1
ATOM 2359 C C . VAL A 1 310 ? 11.153 -16.917 -11.642 1.00 83.31 310 VAL A C 1
ATOM 2361 O O . VAL A 1 310 ? 10.001 -16.675 -11.298 1.00 83.31 310 VAL A O 1
ATOM 2364 N N . ILE A 1 311 ? 12.029 -15.949 -11.908 1.00 79.12 311 ILE A N 1
ATOM 2365 C CA . ILE A 1 311 ? 11.738 -14.517 -11.743 1.00 79.12 311 ILE A CA 1
ATOM 2366 C C . ILE A 1 311 ? 10.594 -14.094 -12.663 1.00 79.12 311 ILE A C 1
ATOM 2368 O O . ILE A 1 311 ? 9.670 -13.409 -12.226 1.00 79.12 311 ILE A O 1
ATOM 2372 N N . GLY A 1 312 ? 10.606 -14.554 -13.917 1.00 84.69 312 GLY A N 1
ATOM 2373 C CA . GLY A 1 312 ? 9.536 -14.253 -14.860 1.00 84.69 312 GLY A CA 1
ATOM 2374 C C . GLY A 1 312 ? 8.182 -14.784 -14.417 1.00 84.69 312 GLY A C 1
ATOM 2375 O O . GLY A 1 312 ? 7.187 -14.067 -14.514 1.00 84.69 312 GLY A O 1
ATOM 2376 N N . VAL A 1 313 ? 8.141 -15.994 -13.858 1.00 86.75 313 VAL A N 1
ATOM 2377 C CA . VAL A 1 313 ? 6.911 -16.583 -13.322 1.00 86.75 313 VAL A CA 1
ATOM 2378 C C . VAL A 1 313 ? 6.453 -15.889 -12.038 1.00 86.75 313 VAL A C 1
ATOM 2380 O O . VAL A 1 313 ? 5.249 -15.738 -11.833 1.00 86.75 313 VAL A O 1
ATOM 2383 N N . LEU A 1 314 ? 7.380 -15.437 -11.189 1.00 78.50 314 LEU A N 1
ATOM 2384 C CA . LEU A 1 314 ? 7.054 -14.782 -9.922 1.00 78.50 314 LEU A CA 1
ATOM 2385 C C . LEU A 1 314 ? 6.444 -13.391 -10.099 1.00 78.50 314 LEU A C 1
ATOM 2387 O O . LEU A 1 314 ? 5.582 -13.031 -9.305 1.00 78.50 314 LEU A O 1
ATOM 2391 N N . ASN A 1 315 ? 6.816 -12.639 -11.139 1.00 80.12 315 ASN A N 1
ATOM 2392 C CA . ASN A 1 315 ? 6.330 -11.268 -11.345 1.00 80.12 315 ASN A CA 1
ATOM 2393 C C . ASN A 1 315 ? 4.819 -11.177 -11.600 1.00 80.12 315 ASN A C 1
ATOM 2395 O O . ASN A 1 315 ? 4.155 -10.262 -11.108 1.00 80.12 315 ASN A O 1
ATOM 2399 N N . LEU A 1 316 ? 4.233 -12.134 -12.327 1.00 85.88 316 LEU A N 1
ATOM 2400 C CA . LEU A 1 316 ? 2.825 -12.025 -12.724 1.00 85.88 316 LEU A CA 1
ATOM 2401 C C . LEU A 1 316 ? 1.881 -12.044 -11.516 1.00 85.88 316 LEU A C 1
ATOM 2403 O O . LEU A 1 316 ? 0.992 -11.189 -11.438 1.00 85.88 316 LEU A O 1
ATOM 2407 N N . PRO A 1 317 ? 2.041 -12.970 -10.560 1.00 76.44 317 PRO A N 1
ATOM 2408 C CA . PRO A 1 317 ? 1.126 -13.049 -9.442 1.00 76.44 317 PRO A CA 1
ATOM 2409 C C . PRO A 1 317 ? 1.331 -11.942 -8.405 1.00 76.44 317 PRO A C 1
ATOM 2411 O O . PRO A 1 317 ? 0.504 -11.803 -7.513 1.00 76.44 317 PRO A O 1
ATOM 2414 N N . ILE A 1 318 ? 2.387 -11.139 -8.540 1.00 72.81 318 ILE A N 1
ATOM 2415 C CA . ILE A 1 318 ? 2.567 -9.885 -7.803 1.00 72.81 318 ILE A CA 1
ATOM 2416 C C . ILE A 1 318 ? 1.782 -8.770 -8.495 1.00 72.81 318 ILE A C 1
ATOM 2418 O O . ILE A 1 318 ? 1.012 -8.050 -7.859 1.00 72.81 318 ILE A O 1
ATOM 2422 N N . TYR A 1 319 ? 1.938 -8.646 -9.814 1.00 78.81 319 TYR A N 1
ATOM 2423 C CA . TYR A 1 319 ? 1.340 -7.557 -10.582 1.00 78.81 319 TYR A CA 1
ATOM 2424 C C . TYR A 1 319 ? -0.174 -7.668 -10.696 1.00 78.81 319 TYR A C 1
ATOM 2426 O O . TYR A 1 319 ? -0.862 -6.658 -10.595 1.00 78.81 319 TYR A O 1
ATOM 2434 N N . VAL A 1 320 ? -0.717 -8.869 -10.895 1.00 84.62 320 VAL A N 1
ATOM 2435 C CA . VAL A 1 320 ? -2.156 -9.068 -11.126 1.00 84.62 320 VAL A CA 1
ATOM 2436 C C . VAL A 1 320 ? -3.015 -8.659 -9.915 1.00 84.62 320 VAL A C 1
ATOM 2438 O O . VAL A 1 320 ? -3.963 -7.895 -10.116 1.00 84.62 320 VAL A O 1
ATOM 2441 N N . PRO A 1 321 ? -2.719 -9.080 -8.667 1.00 69.94 321 PRO A N 1
ATOM 2442 C CA . PRO A 1 321 ? -3.488 -8.667 -7.496 1.00 69.94 321 PRO A CA 1
ATOM 2443 C C . PRO A 1 321 ? -3.338 -7.177 -7.201 1.00 69.94 321 PRO A C 1
ATOM 2445 O O . PRO A 1 321 ? -4.334 -6.516 -6.904 1.00 69.94 321 PRO A O 1
ATOM 2448 N N . ALA A 1 322 ? -2.119 -6.639 -7.341 1.00 63.28 322 ALA A N 1
ATOM 2449 C CA . ALA A 1 322 ? -1.856 -5.211 -7.197 1.00 63.28 322 ALA A CA 1
ATOM 2450 C C . ALA A 1 322 ? -2.624 -4.391 -8.246 1.00 63.28 322 ALA A C 1
ATOM 2452 O O . ALA A 1 322 ? -3.226 -3.371 -7.924 1.00 63.28 322 ALA A O 1
ATOM 2453 N N . LEU A 1 323 ? -2.677 -4.858 -9.497 1.00 72.94 323 LEU A N 1
ATOM 2454 C CA . LEU A 1 323 ? -3.434 -4.211 -10.567 1.00 72.94 323 LEU A CA 1
ATOM 2455 C C . LEU A 1 323 ? -4.941 -4.252 -10.302 1.00 72.94 323 LEU A C 1
ATOM 2457 O O . LEU A 1 323 ? -5.610 -3.232 -10.455 1.00 72.94 323 LEU A O 1
ATOM 2461 N N . GLY A 1 324 ? -5.467 -5.402 -9.869 1.00 73.38 324 GLY A N 1
ATOM 2462 C CA . GLY A 1 324 ? -6.869 -5.539 -9.466 1.00 73.38 324 GLY A CA 1
ATOM 2463 C C . GLY A 1 324 ? -7.243 -4.623 -8.306 1.00 73.38 324 GLY A C 1
ATOM 2464 O O . GLY A 1 324 ? -8.352 -4.095 -8.278 1.00 73.38 324 GLY A O 1
ATOM 2465 N N . PHE A 1 325 ? -6.298 -4.368 -7.400 1.00 59.44 325 PHE A N 1
ATOM 2466 C CA . PHE A 1 325 ? -6.448 -3.406 -6.312 1.00 59.44 325 PHE A CA 1
ATOM 2467 C C . PHE A 1 325 ? -6.459 -1.966 -6.792 1.00 59.44 325 PHE A C 1
ATOM 2469 O O . PHE A 1 325 ? -7.432 -1.255 -6.564 1.00 59.44 325 PHE A O 1
ATOM 2476 N N . THR A 1 326 ? -5.441 -1.556 -7.539 1.00 64.38 326 THR A N 1
ATOM 2477 C CA . THR A 1 326 ? -5.308 -0.172 -7.998 1.00 64.38 326 THR A CA 1
ATOM 2478 C C . THR A 1 326 ? -6.409 0.253 -8.977 1.00 64.38 326 THR A C 1
ATOM 2480 O O . THR A 1 326 ? -6.710 1.445 -9.071 1.00 64.38 326 THR A O 1
ATOM 2483 N N . LEU A 1 327 ? -6.989 -0.689 -9.732 1.00 75.38 327 LEU A N 1
ATOM 2484 C CA . LEU A 1 327 ? -8.032 -0.418 -10.728 1.00 75.38 327 LEU A CA 1
ATOM 2485 C C . LEU A 1 327 ? -9.454 -0.761 -10.275 1.00 75.38 327 LEU A C 1
ATOM 2487 O O . LEU A 1 327 ? -10.383 -0.454 -11.016 1.00 75.38 327 LEU A O 1
ATOM 2491 N N . ASP A 1 328 ? -9.624 -1.379 -9.104 1.00 70.00 328 ASP A N 1
ATOM 2492 C CA . ASP A 1 328 ? -10.921 -1.862 -8.608 1.00 70.00 328 ASP A CA 1
ATOM 2493 C C . ASP A 1 328 ? -11.638 -2.791 -9.618 1.00 70.00 328 ASP A C 1
ATOM 2495 O O . ASP A 1 328 ? -12.832 -2.673 -9.896 1.00 70.00 328 ASP A O 1
ATOM 2499 N N . VAL A 1 329 ? -10.879 -3.711 -10.235 1.00 74.31 329 VAL A N 1
ATOM 2500 C CA . VAL A 1 329 ? -11.382 -4.676 -11.233 1.00 74.31 329 VAL A CA 1
ATOM 2501 C C . VAL A 1 329 ? -11.189 -6.105 -10.714 1.00 74.31 329 VAL A C 1
ATOM 2503 O O . VAL A 1 329 ? -10.063 -6.472 -10.362 1.00 74.31 329 VAL A O 1
ATOM 2506 N N . PRO A 1 330 ? -12.236 -6.957 -10.711 1.00 71.56 330 PRO A N 1
ATOM 2507 C CA . PRO A 1 330 ? -12.112 -8.339 -10.262 1.00 71.56 330 PRO A CA 1
ATOM 2508 C C . PRO A 1 330 ? -11.194 -9.138 -11.193 1.00 71.56 330 PRO A C 1
ATOM 2510 O O . PRO A 1 330 ? -11.365 -9.128 -12.416 1.00 71.56 330 PRO A O 1
ATOM 2513 N N . TYR A 1 331 ? -10.258 -9.893 -10.617 1.00 79.19 331 TYR A N 1
ATOM 2514 C CA . TYR A 1 331 ? -9.297 -10.698 -11.370 1.00 79.19 331 TYR A CA 1
ATOM 2515 C C . TYR A 1 331 ? -9.459 -12.196 -11.098 1.00 79.19 331 TYR A C 1
ATOM 2517 O O . TYR A 1 331 ? -10.083 -12.632 -10.134 1.00 79.19 331 TYR A O 1
ATOM 2525 N N . ASN A 1 332 ? -8.907 -13.019 -11.988 1.00 84.81 332 ASN A N 1
ATOM 2526 C CA . ASN A 1 332 ? -8.798 -14.458 -11.780 1.00 84.81 332 ASN A CA 1
ATOM 2527 C C . ASN A 1 332 ? -7.373 -14.886 -12.111 1.00 84.81 332 ASN A C 1
ATOM 2529 O O . ASN A 1 332 ? -7.019 -14.948 -13.285 1.00 84.81 332 ASN A O 1
ATOM 2533 N N . MET A 1 333 ? -6.588 -15.223 -11.085 1.00 86.50 333 MET A N 1
ATOM 2534 C CA . MET A 1 333 ? -5.174 -15.561 -11.253 1.00 86.50 333 MET A CA 1
ATOM 2535 C C . MET A 1 333 ? -4.952 -16.697 -12.254 1.00 86.50 333 MET A C 1
ATOM 2537 O O . MET A 1 333 ? -4.076 -16.601 -13.098 1.00 86.50 333 MET A O 1
ATOM 2541 N N . ASN A 1 334 ? -5.774 -17.749 -12.223 1.00 90.12 334 ASN A N 1
ATOM 2542 C CA . ASN A 1 334 ? -5.612 -18.873 -13.149 1.00 90.12 334 ASN A CA 1
ATOM 2543 C C . ASN A 1 334 ? -5.876 -18.457 -14.605 1.00 90.12 334 ASN A C 1
ATOM 2545 O O . ASN A 1 334 ? -5.227 -18.966 -15.511 1.00 90.12 334 ASN A O 1
ATOM 2549 N N . HIS A 1 335 ? -6.805 -17.521 -14.834 1.00 90.94 335 HIS A N 1
ATOM 2550 C CA . HIS A 1 335 ? -7.058 -16.971 -16.172 1.00 90.94 335 HIS A CA 1
ATOM 2551 C C . HIS A 1 335 ? -5.880 -16.124 -16.648 1.00 90.94 335 HIS A C 1
ATOM 2553 O O . HIS A 1 335 ? -5.432 -16.297 -17.775 1.00 90.94 335 HIS A O 1
ATOM 2559 N N . GLU A 1 336 ? -5.355 -15.258 -15.780 1.00 92.75 336 GLU A N 1
ATOM 2560 C CA . GLU A 1 336 ? -4.196 -14.424 -16.107 1.00 92.75 336 GLU A CA 1
ATOM 2561 C C . GLU A 1 336 ? -2.937 -15.279 -16.342 1.00 92.75 336 GLU A C 1
ATOM 2563 O O . GLU A 1 336 ? -2.220 -15.043 -17.310 1.00 92.75 336 GLU A O 1
ATOM 2568 N N . LEU A 1 337 ? -2.712 -16.331 -15.542 1.00 93.12 337 LEU A N 1
ATOM 2569 C CA . LEU A 1 337 ? -1.640 -17.315 -15.749 1.00 93.12 337 LEU A CA 1
ATOM 2570 C C . LEU A 1 337 ? -1.759 -17.989 -17.120 1.00 93.12 337 LEU A C 1
ATOM 2572 O O . LEU A 1 337 ? -0.791 -18.034 -17.871 1.00 93.12 337 LEU A O 1
ATOM 2576 N N . LEU A 1 338 ? -2.949 -18.467 -17.496 1.00 94.31 338 LEU A N 1
ATOM 2577 C CA . LEU A 1 338 ? -3.161 -19.067 -18.817 1.00 94.31 338 LEU A CA 1
ATOM 2578 C C . LEU A 1 338 ? -2.952 -18.051 -19.949 1.00 94.31 338 LEU A C 1
ATOM 2580 O O . LEU A 1 338 ? -2.316 -18.379 -20.950 1.00 94.31 338 LEU A O 1
ATOM 2584 N N . GLY A 1 339 ? -3.443 -16.820 -19.788 1.00 94.31 339 GLY A N 1
ATOM 2585 C CA . GLY A 1 339 ? -3.256 -15.736 -20.752 1.00 94.31 339 GLY A CA 1
ATOM 2586 C C . GLY A 1 339 ? -1.786 -15.399 -20.988 1.00 94.31 339 GLY A C 1
ATOM 2587 O O . GLY A 1 339 ? -1.359 -15.283 -22.138 1.00 94.31 339 GLY A O 1
ATOM 2588 N N . GLN A 1 340 ? -0.994 -15.312 -19.916 1.00 95.00 340 GLN A N 1
ATOM 2589 C CA . GLN A 1 340 ? 0.455 -15.115 -20.005 1.00 95.00 340 GLN A CA 1
ATOM 2590 C C . GLN A 1 340 ? 1.193 -16.335 -20.543 1.00 95.00 340 GLN A C 1
ATOM 2592 O O . GLN A 1 340 ? 2.181 -16.187 -21.262 1.00 95.00 340 GLN A O 1
ATOM 2597 N N . GLY A 1 341 ? 0.703 -17.539 -20.244 1.00 95.75 341 GLY A N 1
ATOM 2598 C CA . GLY A 1 341 ? 1.205 -18.775 -20.833 1.00 95.75 341 GLY A CA 1
ATOM 2599 C C . GLY A 1 341 ? 1.104 -18.741 -22.355 1.00 95.75 341 GLY A C 1
ATOM 2600 O O . GLY A 1 341 ? 2.100 -18.941 -23.046 1.00 95.75 341 GLY A O 1
ATOM 2601 N N . VAL A 1 342 ? -0.071 -18.384 -22.884 1.00 96.06 342 VAL A N 1
ATOM 2602 C CA . VAL A 1 342 ? -0.289 -18.219 -24.330 1.00 96.06 342 VAL A CA 1
ATOM 2603 C C . VAL A 1 342 ? 0.612 -17.125 -24.906 1.00 96.06 342 VAL A C 1
ATOM 2605 O O . VAL A 1 342 ? 1.252 -17.352 -25.930 1.00 96.06 342 VAL A O 1
ATOM 2608 N N . ALA A 1 343 ? 0.711 -15.969 -24.247 1.00 96.69 343 ALA A N 1
ATOM 2609 C CA . ALA A 1 343 ? 1.555 -14.858 -24.689 1.00 96.69 343 ALA A CA 1
ATOM 2610 C C . ALA A 1 343 ? 3.043 -15.244 -24.816 1.00 96.69 343 ALA A C 1
ATOM 2612 O O . ALA A 1 343 ? 3.703 -14.901 -25.800 1.00 96.69 343 ALA A O 1
ATOM 2613 N N . ASN A 1 344 ? 3.563 -16.004 -23.852 1.00 97.25 344 ASN A N 1
ATOM 2614 C CA . ASN A 1 344 ? 4.955 -16.450 -23.838 1.00 97.25 344 ASN A CA 1
ATOM 2615 C C . ASN A 1 344 ? 5.218 -17.638 -24.774 1.00 97.25 344 ASN A C 1
ATOM 2617 O O . ASN A 1 344 ? 6.276 -17.699 -25.393 1.00 97.25 344 ASN A O 1
ATOM 2621 N N . ILE A 1 345 ? 4.252 -18.544 -24.956 1.00 97.12 345 ILE A N 1
ATOM 2622 C CA . ILE A 1 345 ? 4.346 -19.595 -25.981 1.00 97.12 345 ILE A CA 1
ATOM 2623 C C . ILE A 1 345 ? 4.370 -18.964 -27.377 1.00 97.12 345 ILE A C 1
ATOM 2625 O O . ILE A 1 345 ? 5.191 -19.357 -28.201 1.00 97.12 345 ILE A O 1
ATOM 2629 N N . LEU A 1 346 ? 3.527 -17.956 -27.639 1.00 96.12 346 LEU A N 1
ATOM 2630 C CA . LEU A 1 346 ? 3.556 -17.202 -28.896 1.00 96.12 346 LEU A CA 1
ATOM 2631 C C . LEU A 1 346 ? 4.905 -16.505 -29.106 1.00 96.12 346 LEU A C 1
ATOM 2633 O O . LEU A 1 346 ? 5.441 -16.563 -30.209 1.00 96.12 346 LEU A O 1
ATOM 2637 N N . ALA A 1 347 ? 5.479 -15.908 -28.058 1.00 95.06 347 ALA A N 1
ATOM 2638 C CA . ALA A 1 347 ? 6.828 -15.344 -28.104 1.00 95.06 347 ALA A CA 1
ATOM 2639 C C . ALA A 1 347 ? 7.905 -16.402 -28.394 1.00 95.06 347 ALA A C 1
ATOM 2641 O O . ALA A 1 347 ? 8.761 -16.181 -29.244 1.00 95.06 347 ALA A O 1
ATOM 2642 N N . GLY A 1 348 ? 7.840 -17.577 -27.762 1.00 94.06 348 GLY A N 1
ATOM 2643 C CA . GLY A 1 348 ? 8.751 -18.691 -28.039 1.00 94.06 348 GLY A CA 1
ATOM 2644 C C . GLY A 1 348 ? 8.647 -19.189 -29.481 1.00 94.06 348 GLY A C 1
ATOM 2645 O O . GLY A 1 348 ? 9.666 -19.344 -30.150 1.00 94.06 348 GLY A O 1
ATOM 2646 N N . VAL A 1 349 ? 7.422 -19.354 -29.998 1.00 93.44 349 VAL A N 1
ATOM 2647 C CA . VAL A 1 349 ? 7.166 -19.711 -31.406 1.00 93.44 349 VAL A CA 1
ATOM 2648 C C . VAL A 1 349 ? 7.694 -18.642 -32.345 1.00 93.44 349 VAL A C 1
ATOM 2650 O O . VAL A 1 349 ? 8.220 -18.981 -33.395 1.00 93.44 349 VAL A O 1
ATOM 2653 N N . ALA A 1 350 ? 7.579 -17.369 -31.973 1.00 91.62 350 ALA A N 1
ATOM 2654 C CA . ALA A 1 350 ? 8.150 -16.266 -32.722 1.00 91.62 350 ALA A CA 1
ATOM 2655 C C . ALA A 1 350 ? 9.675 -16.156 -32.568 1.00 91.62 350 ALA A C 1
ATOM 2657 O O . ALA A 1 350 ? 10.266 -15.316 -33.233 1.00 91.62 350 ALA A O 1
ATOM 2658 N N . GLY A 1 351 ? 10.326 -16.953 -31.720 1.00 90.81 351 GLY A N 1
ATOM 2659 C CA . GLY A 1 351 ? 11.763 -16.865 -31.477 1.00 90.81 351 GLY A CA 1
ATOM 2660 C C . GLY A 1 351 ? 12.182 -15.611 -30.703 1.00 90.81 351 GLY A C 1
ATOM 2661 O O . GLY A 1 351 ? 13.280 -15.108 -30.914 1.00 90.81 351 GLY A O 1
ATOM 2662 N N . THR A 1 352 ? 11.313 -15.066 -29.849 1.00 92.62 352 THR A N 1
ATOM 2663 C CA . THR A 1 352 ? 11.592 -13.876 -29.029 1.00 92.62 352 THR A CA 1
ATOM 2664 C C . THR A 1 352 ? 11.752 -14.226 -27.551 1.00 92.62 352 THR A C 1
ATOM 2666 O O . THR A 1 352 ? 11.581 -15.373 -27.145 1.00 92.62 352 THR A O 1
ATOM 2669 N N . VAL A 1 353 ? 12.080 -13.219 -26.743 1.00 93.38 353 VAL A N 1
ATOM 2670 C CA . VAL A 1 353 ? 12.267 -13.304 -25.283 1.00 93.38 353 VAL A CA 1
ATOM 2671 C C . VAL A 1 353 ? 10.937 -13.247 -24.510 1.00 93.38 353 VAL A C 1
ATOM 2673 O O . VAL A 1 353 ? 9.942 -12.790 -25.087 1.00 93.38 353 VAL A O 1
ATOM 2676 N N . PRO A 1 354 ? 10.901 -13.671 -23.230 1.00 95.75 354 PRO A N 1
ATOM 2677 C CA . PRO A 1 354 ? 9.678 -13.672 -22.435 1.00 95.75 354 PRO A CA 1
ATOM 2678 C C . PRO A 1 354 ? 9.047 -12.287 -22.271 1.00 95.75 354 PRO A C 1
ATOM 2680 O O . PRO A 1 354 ? 9.724 -11.256 -22.263 1.00 95.75 354 PRO A O 1
ATOM 2683 N N . ASN A 1 355 ? 7.730 -12.280 -22.100 1.00 94.88 355 ASN A N 1
ATOM 2684 C CA . ASN A 1 355 ? 6.922 -11.088 -21.875 1.00 94.88 355 ASN A CA 1
ATOM 2685 C C . ASN A 1 355 ? 5.974 -11.262 -20.690 1.00 94.88 355 ASN A C 1
ATOM 2687 O O . ASN A 1 355 ? 5.735 -12.373 -20.211 1.00 94.88 355 ASN A O 1
ATOM 2691 N N . ILE A 1 356 ? 5.442 -10.142 -20.216 1.00 92.88 356 ILE A N 1
ATOM 2692 C CA . ILE A 1 356 ? 4.512 -10.101 -19.098 1.00 92.88 356 ILE A CA 1
ATOM 2693 C C . ILE A 1 356 ? 3.546 -8.923 -19.232 1.00 92.88 356 ILE A C 1
ATOM 2695 O O . ILE A 1 356 ? 3.798 -7.959 -19.954 1.00 92.88 356 ILE A O 1
ATOM 2699 N N . LEU A 1 357 ? 2.435 -8.975 -18.498 1.00 91.50 357 LEU A N 1
ATOM 2700 C CA . LEU A 1 357 ? 1.584 -7.810 -18.271 1.00 91.50 357 LEU A CA 1
ATOM 2701 C C . LEU A 1 357 ? 2.319 -6.793 -17.395 1.00 91.50 357 LEU A C 1
ATOM 2703 O O . LEU A 1 357 ? 2.740 -7.108 -16.285 1.00 91.50 357 LEU A O 1
ATOM 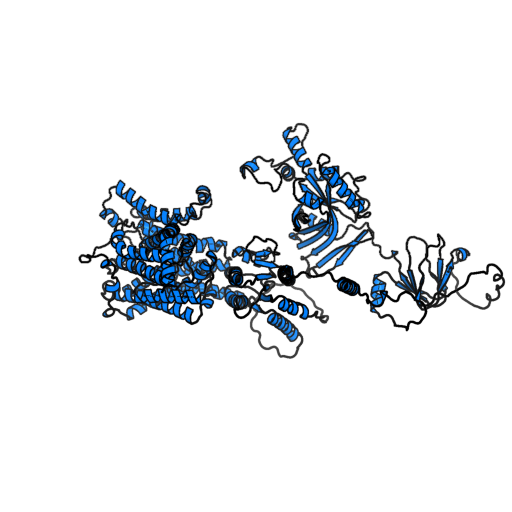2707 N N . GLN A 1 358 ? 2.427 -5.562 -17.891 1.00 86.38 358 GLN A N 1
ATOM 2708 C CA . GLN A 1 358 ? 3.101 -4.472 -17.204 1.00 86.38 358 GLN A CA 1
ATOM 2709 C C . GLN A 1 358 ? 2.111 -3.731 -16.303 1.00 86.38 358 GLN A C 1
ATOM 2711 O O . GLN A 1 358 ? 1.169 -3.087 -16.785 1.00 86.38 358 GLN A O 1
ATOM 2716 N N . TYR A 1 359 ? 2.340 -3.794 -14.988 1.00 80.50 359 TYR A N 1
ATOM 2717 C CA . TYR A 1 359 ? 1.486 -3.165 -13.973 1.00 80.50 359 TYR A CA 1
ATOM 2718 C C . TYR A 1 359 ? 1.299 -1.661 -14.226 1.00 80.50 359 TYR A C 1
ATOM 2720 O O . TYR A 1 359 ? 0.182 -1.196 -14.467 1.00 80.50 359 TYR A O 1
ATOM 2728 N N . SER A 1 360 ? 2.398 -0.902 -14.244 1.00 73.44 360 SER A N 1
ATOM 2729 C CA . SER A 1 360 ? 2.363 0.563 -14.327 1.00 73.44 360 SER A CA 1
ATOM 2730 C C . SER A 1 360 ? 1.687 1.057 -15.606 1.00 73.44 360 SER A C 1
ATOM 2732 O O . SER A 1 360 ? 0.861 1.969 -15.559 1.00 73.44 360 SER A O 1
ATOM 2734 N N . TYR A 1 361 ? 1.977 0.433 -16.751 1.00 83.75 361 TYR A N 1
ATOM 2735 C CA . TYR A 1 361 ? 1.401 0.843 -18.037 1.00 83.75 361 TYR A CA 1
ATOM 2736 C C . TYR A 1 361 ? -0.101 0.583 -18.078 1.00 83.75 361 TYR A C 1
ATOM 2738 O O . TYR A 1 361 ? -0.869 1.456 -18.486 1.00 83.75 361 TYR A O 1
ATOM 2746 N N . SER A 1 362 ? -0.527 -0.574 -17.568 1.00 87.38 362 SER A N 1
ATOM 2747 C CA . SER A 1 362 ? -1.942 -0.936 -17.480 1.00 87.38 362 SER A CA 1
ATOM 2748 C C . SER A 1 362 ? -2.723 0.037 -16.588 1.00 87.38 362 SER A C 1
ATOM 2750 O O . SER A 1 362 ? -3.830 0.448 -16.947 1.00 87.38 362 SER A O 1
ATOM 2752 N N . VAL A 1 363 ? -2.138 0.482 -15.465 1.00 77.75 363 VAL A N 1
ATOM 2753 C CA . VAL A 1 363 ? -2.753 1.497 -14.591 1.00 77.75 363 VAL A CA 1
ATOM 2754 C C . VAL A 1 363 ? -2.931 2.825 -15.323 1.00 77.75 363 VAL A C 1
ATOM 2756 O O . VAL A 1 363 ? -4.027 3.390 -15.323 1.00 77.75 363 VAL A O 1
ATOM 2759 N N . PHE A 1 364 ? -1.873 3.332 -15.959 1.00 76.31 364 PHE A N 1
ATOM 2760 C CA . PHE A 1 364 ? -1.914 4.634 -16.623 1.00 76.31 364 PHE A CA 1
ATOM 2761 C C . PHE A 1 364 ? -2.883 4.664 -17.805 1.00 76.31 364 PHE A C 1
ATOM 2763 O O . PHE A 1 364 ? -3.639 5.626 -17.943 1.00 76.31 364 PHE A O 1
ATOM 2770 N N . ILE A 1 365 ? -2.917 3.606 -18.617 1.00 82.44 365 ILE A N 1
ATOM 2771 C CA . ILE A 1 365 ? -3.869 3.503 -19.728 1.00 82.44 365 ILE A CA 1
ATOM 2772 C C . ILE A 1 365 ? -5.298 3.412 -19.228 1.00 82.44 365 ILE A C 1
ATOM 2774 O O . ILE A 1 365 ? -6.160 4.132 -19.731 1.00 82.44 365 ILE A O 1
ATOM 2778 N N . THR A 1 366 ? -5.556 2.574 -18.225 1.00 82.50 366 THR A N 1
ATOM 2779 C CA . THR A 1 366 ? -6.917 2.407 -17.709 1.00 82.50 366 THR A CA 1
ATOM 2780 C C . THR A 1 366 ? -7.421 3.709 -17.075 1.00 82.50 366 THR A C 1
ATOM 2782 O O . THR A 1 366 ? -8.555 4.112 -17.324 1.00 82.50 366 THR A O 1
ATOM 2785 N N . ARG A 1 367 ? -6.564 4.453 -16.354 1.00 74.94 367 ARG A N 1
ATOM 2786 C CA . ARG A 1 367 ? -6.884 5.801 -15.834 1.00 74.94 367 ARG A CA 1
ATOM 2787 C C . ARG A 1 367 ? -7.082 6.842 -16.939 1.00 74.94 367 ARG A C 1
ATOM 2789 O O . ARG A 1 367 ? -7.899 7.748 -16.796 1.00 74.94 367 ARG A O 1
ATOM 2796 N N . ALA A 1 368 ? -6.392 6.693 -18.067 1.00 74.06 368 ALA A N 1
ATOM 2797 C CA . ALA A 1 368 ? -6.636 7.474 -19.278 1.00 74.06 368 ALA A CA 1
ATOM 2798 C C . ALA A 1 368 ? -7.893 7.017 -20.053 1.00 74.06 368 ALA A C 1
ATOM 2800 O O . ALA A 1 368 ? -8.101 7.465 -21.178 1.00 74.06 368 ALA A O 1
ATOM 2801 N N . HIS A 1 369 ? -8.745 6.173 -19.451 1.00 77.31 369 HIS A N 1
ATOM 2802 C CA . HIS A 1 369 ? -9.964 5.606 -20.038 1.00 77.31 369 HIS A CA 1
ATOM 2803 C C . HIS A 1 369 ? -9.708 4.700 -21.254 1.00 77.31 369 HIS A C 1
ATOM 2805 O O . HIS A 1 369 ? -10.577 4.541 -22.113 1.00 77.31 369 HIS A O 1
ATOM 2811 N N . GLY A 1 370 ? -8.521 4.095 -21.334 1.00 80.81 370 GLY A N 1
ATOM 2812 C CA . GLY A 1 370 ? -8.186 3.106 -22.351 1.00 80.81 370 GLY A CA 1
ATOM 2813 C C . GLY A 1 370 ? -8.756 1.725 -22.025 1.00 80.81 370 GLY A C 1
ATOM 2814 O O . GLY A 1 370 ? -8.649 1.241 -20.899 1.00 80.81 370 GLY A O 1
ATOM 2815 N N . GLY A 1 371 ? -9.350 1.081 -23.026 1.00 86.25 371 GLY A N 1
ATOM 2816 C CA . GLY A 1 371 ? -9.796 -0.303 -22.984 1.00 86.25 371 GLY A CA 1
ATOM 2817 C C . GLY A 1 371 ? -9.193 -1.131 -24.121 1.00 86.25 371 GLY A C 1
ATOM 2818 O O . GLY A 1 371 ? -8.195 -0.769 -24.744 1.00 86.25 371 GLY A O 1
ATOM 2819 N N . ARG A 1 372 ? -9.829 -2.266 -24.432 1.00 88.75 372 ARG A N 1
ATOM 2820 C CA . ARG A 1 372 ? -9.295 -3.238 -25.404 1.00 88.75 372 ARG A CA 1
ATOM 2821 C C . ARG A 1 372 ? -9.149 -2.667 -26.815 1.00 88.75 372 ARG A C 1
ATOM 2823 O O . ARG A 1 372 ? -8.260 -3.078 -27.552 1.00 88.75 372 ARG A O 1
ATOM 2830 N N . PHE A 1 373 ? -10.022 -1.737 -27.203 1.00 88.12 373 PHE A N 1
ATOM 2831 C CA . PHE A 1 373 ? -9.949 -1.099 -28.518 1.00 88.12 373 PHE A CA 1
ATOM 2832 C C . PHE A 1 373 ? -8.718 -0.188 -28.624 1.00 88.12 373 PHE A C 1
ATOM 2834 O O . PHE A 1 373 ? -7.999 -0.226 -29.619 1.00 88.12 373 PHE A O 1
ATOM 2841 N N . GLU A 1 374 ? -8.442 0.582 -27.576 1.00 90.19 374 GLU A N 1
ATOM 2842 C CA . GLU A 1 374 ? -7.278 1.456 -27.464 1.00 90.19 374 GLU A CA 1
ATOM 2843 C C . GLU A 1 374 ? -5.983 0.638 -27.444 1.00 90.19 374 GLU A C 1
ATOM 2845 O O . GLU A 1 374 ? -5.050 0.949 -28.181 1.00 90.19 374 GLU A O 1
ATOM 2850 N N . CYS A 1 375 ? -5.959 -0.468 -26.697 1.00 90.81 375 CYS A N 1
ATOM 2851 C CA . CYS A 1 375 ? -4.868 -1.444 -26.707 1.00 90.81 375 CYS A CA 1
ATOM 2852 C C . CYS A 1 375 ? -4.625 -2.059 -28.099 1.00 90.81 375 CYS A C 1
ATOM 2854 O O . CYS A 1 375 ? -3.474 -2.226 -28.509 1.00 90.81 375 CYS A O 1
ATOM 2856 N N . ALA A 1 376 ? -5.681 -2.346 -28.869 1.00 91.50 376 ALA A N 1
ATOM 2857 C CA . ALA A 1 376 ? -5.539 -2.817 -30.249 1.00 91.50 376 ALA A CA 1
ATOM 2858 C C . ALA A 1 376 ? -4.891 -1.750 -31.150 1.00 91.50 376 ALA A C 1
ATOM 2860 O O . ALA A 1 376 ? -4.028 -2.069 -31.969 1.00 91.50 376 ALA A O 1
ATOM 2861 N N . LEU A 1 377 ? -5.255 -0.476 -30.971 1.00 91.06 377 LEU A N 1
ATOM 2862 C CA . LEU A 1 377 ? -4.643 0.630 -31.709 1.00 91.06 377 LEU A CA 1
ATOM 2863 C C . LEU A 1 377 ? -3.178 0.850 -31.306 1.00 91.06 377 LEU A C 1
ATOM 2865 O O . LEU A 1 377 ? -2.339 1.062 -32.177 1.00 91.06 377 LEU A O 1
ATOM 2869 N N . ILE A 1 378 ? -2.847 0.726 -30.018 1.00 92.19 378 ILE A N 1
ATOM 2870 C CA . ILE A 1 378 ? -1.456 0.739 -29.537 1.00 92.19 378 ILE A CA 1
ATOM 2871 C C . ILE A 1 378 ? -0.660 -0.405 -30.170 1.00 92.19 378 ILE A C 1
ATOM 2873 O O . ILE A 1 378 ? 0.456 -0.183 -30.633 1.00 92.19 378 ILE A O 1
ATOM 2877 N N . THR A 1 379 ? -1.235 -1.609 -30.263 1.00 93.31 379 THR A N 1
ATOM 2878 C CA . THR A 1 379 ? -0.599 -2.754 -30.945 1.00 93.31 379 THR A CA 1
ATOM 2879 C C . THR A 1 379 ? -0.291 -2.427 -32.403 1.00 93.31 379 THR A C 1
ATOM 2881 O O . THR A 1 379 ? 0.822 -2.665 -32.867 1.00 93.31 379 THR A O 1
ATOM 2884 N N . LEU A 1 380 ? -1.253 -1.835 -33.121 1.00 93.06 380 LEU A N 1
ATOM 2885 C CA . LEU A 1 380 ? -1.074 -1.421 -34.512 1.00 93.06 380 LEU A CA 1
ATOM 2886 C C . LEU A 1 380 ? 0.044 -0.379 -34.646 1.00 93.06 380 LEU A C 1
ATOM 2888 O O . LEU A 1 380 ? 0.906 -0.518 -35.508 1.00 93.06 380 LEU A O 1
ATOM 2892 N N . LEU A 1 381 ? 0.064 0.639 -33.783 1.00 91.69 381 LEU A N 1
ATOM 2893 C CA . LEU A 1 381 ? 1.114 1.661 -33.781 1.00 91.69 381 LEU A CA 1
ATOM 2894 C C . LEU A 1 381 ? 2.486 1.081 -33.407 1.00 91.69 381 LEU A C 1
ATOM 2896 O O . LEU A 1 381 ? 3.489 1.459 -34.005 1.00 91.69 381 LEU A O 1
ATOM 2900 N N . THR A 1 382 ? 2.534 0.115 -32.490 1.00 90.88 382 THR A N 1
ATOM 2901 C CA . THR A 1 382 ? 3.761 -0.615 -32.124 1.00 90.88 382 THR A CA 1
ATOM 2902 C C . THR A 1 382 ? 4.255 -1.484 -33.283 1.00 90.88 382 THR A C 1
ATOM 2904 O O . THR A 1 382 ? 5.454 -1.566 -33.525 1.00 90.88 382 THR A O 1
ATOM 2907 N N . PHE A 1 383 ? 3.349 -2.074 -34.065 1.00 90.19 383 PHE A N 1
ATOM 2908 C CA . PHE A 1 383 ? 3.700 -2.780 -35.297 1.00 90.19 383 PHE A CA 1
ATOM 2909 C C . PHE A 1 383 ? 4.207 -1.826 -36.390 1.00 90.19 383 PHE A C 1
ATOM 2911 O O . PHE A 1 383 ? 5.165 -2.137 -37.088 1.00 90.19 383 PHE A O 1
ATOM 2918 N N . VAL A 1 384 ? 3.638 -0.624 -36.518 1.00 88.25 384 VAL A N 1
ATOM 2919 C CA . VAL A 1 384 ? 4.196 0.410 -37.409 1.00 88.25 384 VAL A CA 1
ATOM 2920 C C . VAL A 1 384 ? 5.589 0.837 -36.939 1.00 88.25 384 VAL A C 1
ATOM 2922 O O . VAL A 1 384 ? 6.499 0.950 -37.760 1.00 88.25 384 VAL A O 1
ATOM 2925 N N . LEU A 1 385 ? 5.790 1.008 -35.628 1.00 83.19 385 LEU A N 1
ATOM 2926 C CA . LEU A 1 385 ? 7.107 1.274 -35.049 1.00 83.19 385 LEU A CA 1
ATOM 2927 C C . LEU A 1 385 ? 8.089 0.149 -35.386 1.00 83.19 385 LEU A C 1
ATOM 2929 O O . LEU A 1 385 ? 9.196 0.444 -35.821 1.00 83.19 385 LEU A O 1
ATOM 2933 N N . PHE A 1 386 ? 7.675 -1.115 -35.268 1.00 85.12 386 PHE A N 1
ATOM 2934 C CA . PHE A 1 386 ? 8.472 -2.268 -35.688 1.00 85.12 386 PHE A CA 1
ATOM 2935 C C . PHE A 1 386 ? 8.900 -2.181 -37.154 1.00 85.12 386 PHE A C 1
ATOM 2937 O O . PHE A 1 386 ? 9.971 -2.642 -37.483 1.00 85.12 386 PHE A O 1
ATOM 2944 N N . LEU A 1 387 ? 8.127 -1.579 -38.059 1.00 82.75 387 LEU A N 1
ATOM 2945 C CA . LEU A 1 387 ? 8.549 -1.445 -39.459 1.00 82.75 387 LEU A CA 1
ATOM 2946 C C . LEU A 1 387 ? 9.528 -0.278 -39.687 1.00 82.75 387 LEU A C 1
ATOM 2948 O O . LEU A 1 387 ? 10.327 -0.325 -40.623 1.00 82.75 387 LEU A O 1
ATOM 2952 N N . VAL A 1 388 ? 9.467 0.764 -38.850 1.00 78.88 388 VAL A N 1
ATOM 2953 C CA . VAL A 1 388 ? 10.151 2.057 -39.061 1.00 78.88 388 VAL A CA 1
ATOM 2954 C C . VAL A 1 388 ? 11.360 2.265 -38.139 1.00 78.88 388 VAL A C 1
ATOM 2956 O O . VAL A 1 388 ? 12.241 3.064 -38.450 1.00 78.88 388 VAL A O 1
ATOM 2959 N N . ALA A 1 389 ? 11.462 1.554 -37.016 1.00 76.25 389 ALA A N 1
ATOM 2960 C CA . ALA A 1 389 ? 12.428 1.862 -35.959 1.00 76.25 389 ALA A CA 1
ATOM 2961 C C . ALA A 1 389 ? 13.913 1.759 -36.373 1.00 76.25 389 ALA A C 1
ATOM 2963 O O . ALA A 1 389 ? 14.748 2.435 -35.778 1.00 76.25 389 ALA A O 1
ATOM 2964 N N . SER A 1 390 ? 14.259 1.044 -37.446 1.00 72.19 390 SER A N 1
ATOM 2965 C CA . SER A 1 390 ? 15.625 0.959 -37.967 1.00 72.19 390 SER A CA 1
ATOM 2966 C C . SER A 1 390 ? 16.061 2.242 -38.683 1.00 72.19 390 SER A C 1
ATOM 2968 O O . SER A 1 390 ? 17.254 2.534 -38.759 1.00 72.19 390 SER A O 1
ATOM 2970 N N . LEU A 1 391 ? 15.101 3.051 -39.150 1.00 75.94 391 LEU A N 1
ATOM 2971 C CA . LEU A 1 391 ? 15.340 4.399 -39.673 1.00 75.94 391 LEU A CA 1
ATOM 2972 C C . LEU A 1 391 ? 15.558 5.413 -38.545 1.00 75.94 391 LEU A C 1
ATOM 2974 O O . LEU A 1 391 ? 16.287 6.384 -38.730 1.00 75.94 391 LEU A O 1
ATOM 2978 N N . LEU A 1 392 ? 14.924 5.192 -37.389 1.00 74.81 392 LEU A N 1
ATOM 2979 C CA . LEU A 1 392 ? 14.969 6.101 -36.242 1.00 74.81 392 LEU A CA 1
ATOM 2980 C C . LEU A 1 392 ? 16.192 5.854 -35.354 1.00 74.81 392 LEU A C 1
ATOM 2982 O O . LEU A 1 392 ? 16.764 6.815 -34.845 1.00 74.81 392 LEU A O 1
ATOM 2986 N N . LEU A 1 393 ? 16.613 4.594 -35.201 1.00 75.06 393 LEU A N 1
ATOM 2987 C CA . LEU A 1 393 ? 17.657 4.177 -34.261 1.00 75.06 393 LEU A CA 1
ATOM 2988 C C . LEU A 1 393 ? 18.977 4.975 -34.362 1.00 75.06 393 LEU A C 1
ATOM 2990 O O . LEU A 1 393 ? 19.467 5.397 -33.316 1.00 75.06 393 LEU A O 1
ATOM 2994 N N . PRO A 1 394 ? 19.535 5.276 -35.557 1.00 78.75 394 PRO A N 1
ATOM 2995 C CA . PRO A 1 394 ? 20.774 6.057 -35.666 1.00 78.75 394 PRO A CA 1
ATOM 2996 C C . PRO A 1 394 ? 20.673 7.492 -35.124 1.00 78.75 394 PRO A C 1
ATOM 2998 O O . PRO A 1 394 ? 21.692 8.133 -34.881 1.00 78.75 394 PRO A O 1
ATOM 3001 N N . TYR A 1 395 ? 19.454 8.015 -34.964 1.00 82.81 395 TYR A N 1
ATOM 3002 C CA . TYR A 1 395 ? 19.193 9.370 -34.480 1.00 82.81 395 TYR A CA 1
ATOM 3003 C C . TYR A 1 395 ? 18.814 9.418 -32.995 1.00 82.81 395 TYR A C 1
ATOM 3005 O O . TYR A 1 395 ? 18.575 10.501 -32.453 1.00 82.81 395 TYR A O 1
ATOM 3013 N N . VAL A 1 396 ? 18.736 8.264 -32.332 1.00 82.75 396 VAL A N 1
ATOM 3014 C CA . VAL A 1 396 ? 18.413 8.172 -30.911 1.00 82.75 396 VAL A CA 1
ATOM 3015 C C . VAL A 1 396 ? 19.667 8.457 -30.072 1.00 82.75 396 VAL A C 1
ATOM 3017 O O . VAL A 1 396 ? 20.661 7.738 -30.205 1.00 82.75 396 VAL A O 1
ATOM 3020 N N . PRO A 1 397 ? 19.625 9.441 -29.154 1.00 87.44 397 PRO A N 1
ATOM 3021 C CA . PRO A 1 397 ? 20.709 9.678 -28.205 1.00 87.44 397 PRO A CA 1
ATOM 3022 C C . PRO A 1 397 ? 20.834 8.552 -27.181 1.00 87.44 397 PRO A C 1
ATOM 3024 O O . PRO A 1 397 ? 19.839 8.145 -26.578 1.00 87.44 397 PRO A O 1
ATOM 3027 N N . THR A 1 398 ? 22.061 8.118 -26.898 1.00 83.19 398 THR A N 1
ATOM 3028 C CA . THR A 1 398 ? 22.352 7.138 -25.830 1.00 83.19 398 THR A CA 1
ATOM 3029 C C . THR A 1 398 ? 21.902 7.644 -24.456 1.00 83.19 398 THR A C 1
ATOM 3031 O O . THR A 1 398 ? 21.449 6.865 -23.619 1.00 83.19 398 THR A O 1
ATOM 3034 N N . VAL A 1 399 ? 21.913 8.968 -24.267 1.00 87.81 399 VAL A N 1
ATOM 3035 C CA . VAL A 1 399 ? 21.376 9.676 -23.096 1.00 87.81 399 VAL A CA 1
ATOM 3036 C C . VAL A 1 399 ? 19.901 9.343 -22.846 1.00 87.81 399 VAL A C 1
ATOM 3038 O O . VAL A 1 399 ? 19.508 9.181 -21.696 1.00 87.81 399 VAL A O 1
ATOM 3041 N N . LEU A 1 400 ? 19.077 9.207 -23.894 1.00 85.81 400 LEU A N 1
ATOM 3042 C CA . LEU A 1 400 ? 17.661 8.851 -23.741 1.00 85.81 400 LEU A CA 1
ATOM 3043 C C . LEU A 1 400 ? 17.502 7.408 -23.248 1.00 85.81 400 LEU A C 1
ATOM 3045 O O . LEU A 1 400 ? 16.724 7.155 -22.329 1.00 85.81 400 LEU A O 1
ATOM 3049 N N . ALA A 1 401 ? 18.251 6.479 -23.848 1.00 77.88 401 ALA A N 1
ATOM 3050 C CA . ALA A 1 401 ? 18.227 5.073 -23.458 1.00 77.88 401 ALA A CA 1
ATOM 3051 C C . ALA A 1 401 ? 18.704 4.890 -22.006 1.00 77.88 401 ALA A C 1
ATOM 3053 O O . ALA A 1 401 ? 18.053 4.203 -21.223 1.00 77.88 401 ALA A O 1
ATOM 3054 N N . SER A 1 402 ? 19.784 5.581 -21.625 1.00 84.62 402 SER A N 1
ATOM 3055 C CA . SER A 1 402 ? 20.309 5.598 -20.257 1.00 84.62 402 SER A CA 1
ATOM 3056 C C . SER A 1 402 ? 19.338 6.247 -19.264 1.00 84.62 402 SER A C 1
ATOM 3058 O O . SER A 1 402 ? 19.124 5.699 -18.185 1.00 84.62 402 SER A O 1
ATOM 3060 N N . ALA A 1 403 ? 18.688 7.361 -19.624 1.00 87.25 403 ALA A N 1
ATOM 3061 C CA . ALA A 1 403 ? 17.803 8.090 -18.719 1.00 87.25 403 ALA A CA 1
ATOM 3062 C C . ALA A 1 403 ? 16.625 7.239 -18.225 1.00 87.25 403 ALA A C 1
ATOM 3064 O O . ALA A 1 403 ? 16.333 7.242 -17.033 1.00 87.25 403 ALA A O 1
ATOM 3065 N N . LEU A 1 404 ? 15.960 6.481 -19.103 1.00 82.06 404 LEU A N 1
ATOM 3066 C CA . LEU A 1 404 ? 14.849 5.629 -18.672 1.00 82.06 404 LEU A CA 1
ATOM 3067 C C . LEU A 1 404 ? 15.331 4.482 -17.770 1.00 82.06 404 LEU A C 1
ATOM 3069 O O . LEU A 1 404 ? 14.747 4.258 -16.713 1.00 82.06 404 LEU A O 1
ATOM 3073 N N . VAL A 1 405 ? 16.427 3.810 -18.137 1.00 80.56 405 VAL A N 1
ATOM 3074 C CA . VAL A 1 405 ? 17.000 2.708 -17.342 1.00 80.56 405 VAL A CA 1
ATOM 3075 C C . VAL A 1 405 ? 17.458 3.197 -15.963 1.00 80.56 405 VAL A C 1
ATOM 3077 O O . VAL A 1 405 ? 17.164 2.557 -14.956 1.00 80.56 405 VAL A O 1
ATOM 3080 N N . LEU A 1 406 ? 18.115 4.359 -15.893 1.00 87.44 406 LEU A N 1
ATOM 3081 C CA . LEU A 1 406 ? 18.527 4.990 -14.636 1.00 87.44 406 LEU A CA 1
ATOM 3082 C C . LEU A 1 406 ? 17.336 5.431 -13.790 1.00 87.44 406 LEU A C 1
ATOM 3084 O O . LEU A 1 406 ? 17.351 5.230 -12.581 1.00 87.44 406 LEU A O 1
ATOM 3088 N N . PHE A 1 407 ? 16.310 6.022 -14.406 1.00 86.50 407 PHE A N 1
ATOM 3089 C CA . PHE A 1 407 ? 15.093 6.409 -13.699 1.00 86.50 407 PHE A CA 1
ATOM 3090 C C . PHE A 1 407 ? 14.420 5.188 -13.061 1.00 86.50 407 PHE A C 1
ATOM 3092 O O . PHE A 1 407 ? 14.114 5.221 -11.873 1.00 86.50 407 PHE A O 1
ATOM 3099 N N . LEU A 1 408 ? 14.264 4.095 -13.816 1.00 79.94 408 LEU A N 1
ATOM 3100 C CA . LEU A 1 408 ? 13.727 2.837 -13.295 1.00 79.94 408 LEU A CA 1
ATOM 3101 C C . LEU A 1 408 ? 14.614 2.265 -12.181 1.00 79.94 408 LEU A C 1
ATOM 3103 O O . LEU A 1 408 ? 14.100 1.906 -11.127 1.00 79.94 408 LEU A O 1
ATOM 3107 N N . GLY A 1 409 ? 15.937 2.244 -12.370 1.00 83.94 409 GLY A N 1
ATOM 3108 C CA . GLY A 1 409 ? 16.879 1.784 -11.348 1.00 83.94 409 GLY A CA 1
ATOM 3109 C C . GLY A 1 409 ? 16.768 2.568 -10.036 1.00 83.94 409 GLY A C 1
ATOM 3110 O O . GLY A 1 409 ? 16.687 1.967 -8.968 1.00 83.94 409 GLY A O 1
ATOM 3111 N N . ILE A 1 410 ? 16.688 3.903 -10.112 1.00 89.25 410 ILE A N 1
ATOM 3112 C CA . ILE A 1 410 ? 16.522 4.785 -8.946 1.00 89.25 410 ILE A CA 1
ATOM 3113 C C . ILE A 1 410 ? 15.184 4.527 -8.245 1.00 89.25 410 ILE A C 1
ATOM 3115 O O . ILE A 1 410 ? 15.163 4.383 -7.025 1.00 89.25 410 ILE A O 1
ATOM 3119 N N . GLU A 1 411 ? 14.075 4.462 -8.986 1.00 84.56 411 GLU A N 1
ATOM 3120 C CA . GLU A 1 411 ? 12.750 4.258 -8.388 1.00 84.56 411 GLU A CA 1
ATOM 3121 C C . GLU A 1 411 ? 12.636 2.893 -7.698 1.00 84.56 411 GLU A C 1
ATOM 3123 O O . GLU A 1 411 ? 12.206 2.844 -6.549 1.00 84.56 411 GLU A O 1
ATOM 3128 N N . LEU A 1 412 ? 13.108 1.813 -8.334 1.00 82.75 412 LEU A N 1
ATOM 3129 C CA . LEU A 1 412 ? 13.100 0.471 -7.737 1.00 82.75 412 LEU A CA 1
ATOM 3130 C C . LEU A 1 412 ? 13.993 0.382 -6.488 1.00 82.75 412 LEU A C 1
ATOM 3132 O O . LEU A 1 412 ? 13.639 -0.276 -5.511 1.00 82.75 412 LEU A O 1
ATOM 3136 N N . MET A 1 413 ? 15.145 1.063 -6.485 1.00 89.88 413 MET A N 1
ATOM 3137 C CA . MET A 1 413 ? 16.002 1.143 -5.297 1.00 89.88 413 MET A CA 1
ATOM 3138 C C . MET A 1 413 ? 15.341 1.931 -4.160 1.00 89.88 413 MET A C 1
ATOM 3140 O O . MET A 1 413 ? 15.442 1.528 -3.003 1.00 89.88 413 MET A O 1
ATOM 3144 N N . LEU A 1 414 ? 14.679 3.052 -4.461 1.00 89.56 414 LEU A N 1
ATOM 3145 C CA . LEU A 1 414 ? 13.979 3.855 -3.454 1.00 89.56 414 LEU A CA 1
ATOM 3146 C C . LEU A 1 414 ? 12.771 3.112 -2.876 1.00 89.56 414 LEU A C 1
ATOM 3148 O O . LEU A 1 414 ? 12.566 3.158 -1.665 1.00 89.56 414 LEU A O 1
ATOM 3152 N N . GLU A 1 415 ? 12.020 2.386 -3.700 1.00 82.44 415 GLU A N 1
ATOM 3153 C CA . GLU A 1 415 ? 10.941 1.504 -3.248 1.00 82.44 415 GLU A CA 1
ATOM 3154 C C . GLU A 1 415 ? 11.483 0.427 -2.291 1.00 82.44 415 GLU A C 1
ATOM 3156 O O . GLU A 1 415 ? 11.004 0.271 -1.165 1.00 82.44 415 GLU A O 1
ATOM 3161 N N . ALA A 1 416 ? 12.563 -0.252 -2.690 1.00 85.25 416 ALA A N 1
ATOM 3162 C CA . ALA A 1 416 ? 13.138 -1.342 -1.912 1.00 85.25 416 ALA A CA 1
ATOM 3163 C C . ALA A 1 416 ? 13.865 -0.901 -0.633 1.00 85.25 416 ALA A C 1
ATOM 3165 O O . ALA A 1 416 ? 13.878 -1.663 0.329 1.00 85.25 416 ALA A O 1
ATOM 3166 N N . ILE A 1 417 ? 14.483 0.283 -0.596 1.00 92.69 417 ILE A N 1
ATOM 3167 C CA . ILE A 1 417 ? 15.303 0.740 0.544 1.00 92.69 417 ILE A CA 1
ATOM 3168 C C . ILE A 1 417 ? 14.555 1.759 1.407 1.00 92.69 417 ILE A C 1
ATOM 3170 O O . ILE A 1 417 ? 14.581 1.666 2.629 1.00 92.69 417 ILE A O 1
ATOM 3174 N N . TRP A 1 418 ? 13.923 2.763 0.798 1.00 90.94 418 TRP A N 1
ATOM 3175 C CA . TRP A 1 418 ? 13.351 3.894 1.531 1.00 90.94 418 TRP A CA 1
ATOM 3176 C C . TRP A 1 418 ? 11.890 3.662 1.920 1.00 90.94 418 TRP A C 1
ATOM 3178 O O . TRP A 1 418 ? 11.519 3.871 3.072 1.00 90.94 418 TRP A O 1
ATOM 3188 N N . GLU A 1 419 ? 11.050 3.229 0.981 1.00 86.06 419 GLU A N 1
ATOM 3189 C CA . GLU A 1 419 ? 9.615 3.026 1.241 1.00 86.06 419 GLU A CA 1
ATOM 3190 C C . GLU A 1 419 ? 9.369 1.786 2.109 1.00 86.06 419 GLU A C 1
ATOM 3192 O O . GLU A 1 419 ? 8.549 1.812 3.031 1.00 86.06 419 GLU A O 1
ATOM 3197 N N . SER A 1 420 ? 10.147 0.724 1.887 1.00 86.00 420 SER A N 1
ATOM 3198 C CA . SER A 1 420 ? 10.127 -0.471 2.734 1.00 86.00 420 SER A CA 1
ATOM 3199 C C . SER A 1 420 ? 10.531 -0.165 4.186 1.00 86.00 420 SER A C 1
ATOM 3201 O O . SER A 1 420 ? 9.911 -0.678 5.112 1.00 86.00 420 SER A O 1
ATOM 3203 N N . ALA A 1 421 ? 11.492 0.740 4.418 1.00 87.12 421 ALA A N 1
ATOM 3204 C CA . ALA A 1 421 ? 11.919 1.131 5.765 1.00 87.12 421 ALA A CA 1
ATOM 3205 C C . ALA A 1 421 ? 10.815 1.841 6.567 1.00 87.12 421 ALA A C 1
ATOM 3207 O O . ALA A 1 421 ? 10.822 1.802 7.795 1.00 87.12 421 ALA A O 1
ATOM 3208 N N . GLN A 1 422 ? 9.881 2.509 5.882 1.00 84.50 422 GLN A N 1
ATOM 3209 C CA . GLN A 1 422 ? 8.756 3.207 6.512 1.00 84.50 422 GLN A CA 1
ATOM 3210 C C . GLN A 1 422 ? 7.550 2.291 6.762 1.00 84.50 422 GLN A C 1
ATOM 3212 O O . GLN A 1 422 ? 6.716 2.606 7.607 1.00 84.50 422 GLN A O 1
ATOM 3217 N N . SER A 1 423 ? 7.451 1.179 6.029 1.00 76.25 423 SER A N 1
ATOM 3218 C CA . SER A 1 423 ? 6.277 0.294 6.005 1.00 76.25 423 SER A CA 1
ATOM 3219 C C . SER A 1 423 ? 6.510 -1.081 6.631 1.00 76.25 423 SER A C 1
ATOM 3221 O O . SER A 1 423 ? 5.549 -1.769 6.956 1.00 76.25 423 SER A O 1
ATOM 3223 N N . LEU A 1 424 ? 7.755 -1.507 6.828 1.00 81.94 424 LEU A N 1
ATOM 3224 C CA . LEU A 1 424 ? 8.074 -2.831 7.357 1.00 81.94 424 LEU A CA 1
ATOM 3225 C C . LEU A 1 424 ? 8.574 -2.770 8.801 1.00 81.94 424 LEU A C 1
ATOM 3227 O O . LEU A 1 424 ? 9.180 -1.793 9.243 1.00 81.94 424 LEU A O 1
ATOM 3231 N N . ILE A 1 425 ? 8.348 -3.851 9.545 1.00 83.88 425 ILE A N 1
ATOM 3232 C CA . ILE A 1 425 ? 8.960 -4.056 10.863 1.00 83.88 425 ILE A CA 1
ATOM 3233 C C . ILE A 1 425 ? 10.472 -4.239 10.669 1.00 83.88 425 ILE A C 1
ATOM 3235 O O . ILE A 1 425 ? 10.912 -4.757 9.645 1.00 83.88 425 ILE A O 1
ATOM 3239 N N . LEU A 1 426 ? 11.289 -3.898 11.672 1.00 84.25 426 LEU A N 1
ATOM 3240 C CA . LEU A 1 426 ? 12.751 -4.029 11.602 1.00 84.25 426 LEU A CA 1
ATOM 3241 C C . LEU A 1 426 ? 13.218 -5.407 11.092 1.00 84.25 426 LEU A C 1
ATOM 3243 O O . LEU A 1 426 ? 14.114 -5.470 10.259 1.00 84.25 426 LEU A O 1
ATOM 3247 N N . LEU A 1 427 ? 12.593 -6.500 11.543 1.00 83.75 427 LEU A N 1
ATOM 3248 C CA . LEU A 1 427 ? 12.953 -7.854 11.114 1.00 83.75 427 LEU A CA 1
ATOM 3249 C C . LEU A 1 427 ? 12.642 -8.110 9.628 1.00 83.75 427 LEU A C 1
ATOM 3251 O O . LEU A 1 427 ? 13.466 -8.676 8.914 1.00 83.75 427 LEU A O 1
ATOM 3255 N N . GLU A 1 428 ? 11.478 -7.661 9.157 1.00 85.88 428 GLU A N 1
ATOM 3256 C CA . GLU A 1 428 ? 11.081 -7.727 7.746 1.00 85.88 428 GLU A CA 1
ATOM 3257 C C . GLU A 1 428 ? 12.029 -6.886 6.877 1.00 85.88 428 GLU A C 1
ATOM 3259 O O . GLU A 1 428 ? 12.503 -7.343 5.838 1.00 85.88 428 GLU A O 1
ATOM 3264 N N . TYR A 1 429 ? 12.371 -5.681 7.340 1.00 91.12 429 TYR A N 1
ATOM 3265 C CA . TYR A 1 429 ? 13.302 -4.784 6.661 1.00 91.12 429 TYR A CA 1
ATOM 3266 C C . TYR A 1 429 ? 14.727 -5.360 6.596 1.00 91.12 429 TYR A C 1
ATOM 3268 O O . TYR A 1 429 ? 15.398 -5.258 5.566 1.00 91.12 429 TYR A O 1
ATOM 3276 N N . CYS A 1 430 ? 15.183 -6.051 7.647 1.00 92.19 430 CYS A N 1
ATOM 3277 C CA . CYS A 1 430 ? 16.453 -6.777 7.625 1.00 92.19 430 CYS A CA 1
ATOM 3278 C C . CYS A 1 430 ? 16.479 -7.871 6.545 1.00 92.19 430 CYS A C 1
ATOM 3280 O O . CYS A 1 430 ? 17.514 -8.044 5.903 1.00 92.19 430 CYS A O 1
ATOM 3282 N N . ILE A 1 431 ? 15.363 -8.573 6.298 1.00 92.38 431 ILE A N 1
ATOM 3283 C CA . ILE A 1 431 ? 15.264 -9.559 5.206 1.00 92.38 431 ILE A CA 1
ATOM 3284 C C . ILE A 1 431 ? 15.368 -8.864 3.844 1.00 92.38 431 ILE A C 1
ATOM 3286 O O . ILE A 1 431 ? 16.102 -9.347 2.982 1.00 92.38 431 ILE A O 1
ATOM 3290 N N . VAL A 1 432 ? 14.692 -7.726 3.651 1.00 92.31 432 VAL A N 1
ATOM 3291 C CA . VAL A 1 432 ? 14.758 -6.943 2.401 1.00 92.31 432 VAL A CA 1
ATOM 3292 C C . VAL A 1 432 ? 16.201 -6.541 2.088 1.00 92.31 432 VAL A C 1
ATOM 3294 O O . VAL A 1 432 ? 16.725 -6.872 1.023 1.00 92.31 432 VAL A O 1
ATOM 3297 N N . ILE A 1 433 ? 16.873 -5.880 3.035 1.00 95.50 433 ILE A N 1
ATOM 3298 C CA . ILE A 1 433 ? 18.251 -5.402 2.865 1.00 95.50 433 ILE A CA 1
ATOM 3299 C C . ILE A 1 433 ? 19.238 -6.569 2.746 1.00 95.50 433 ILE A C 1
ATOM 3301 O O . ILE A 1 433 ? 20.134 -6.537 1.902 1.00 95.50 433 ILE A O 1
ATOM 3305 N N . GLY A 1 434 ? 19.059 -7.624 3.545 1.00 93.81 434 GLY A N 1
ATOM 3306 C CA . GLY A 1 434 ? 19.873 -8.836 3.471 1.00 93.81 434 GLY A CA 1
ATOM 3307 C C . GLY A 1 434 ? 19.763 -9.528 2.112 1.00 93.81 434 GLY A C 1
ATOM 3308 O O . GLY A 1 434 ? 20.783 -9.902 1.531 1.00 93.81 434 GLY A O 1
ATOM 3309 N N . THR A 1 435 ? 18.550 -9.635 1.564 1.00 91.75 435 THR A N 1
ATOM 3310 C CA . THR A 1 435 ? 18.306 -10.212 0.233 1.00 91.75 435 THR A CA 1
ATOM 3311 C C . THR A 1 435 ? 18.931 -9.347 -0.859 1.00 91.75 435 THR A C 1
ATOM 3313 O O . THR A 1 435 ? 19.633 -9.880 -1.715 1.00 91.75 435 THR A O 1
ATOM 3316 N N . LEU A 1 436 ? 18.748 -8.021 -0.805 1.00 92.56 436 LEU A N 1
ATOM 3317 C CA . LEU A 1 436 ? 19.316 -7.075 -1.772 1.00 92.56 436 LEU A CA 1
ATOM 3318 C C . LEU A 1 436 ? 20.839 -7.216 -1.868 1.00 92.56 436 LEU A C 1
ATOM 3320 O O . LEU A 1 436 ? 21.389 -7.405 -2.958 1.00 92.56 436 LEU A O 1
ATOM 3324 N N . TRP A 1 437 ? 21.530 -7.163 -0.727 1.00 94.38 437 TRP A N 1
ATOM 3325 C CA . TRP A 1 437 ? 22.988 -7.267 -0.696 1.00 94.38 437 TRP A CA 1
ATOM 3326 C C . TRP A 1 437 ? 23.485 -8.651 -1.095 1.00 94.38 437 TRP A C 1
ATOM 3328 O O . TRP A 1 437 ? 24.461 -8.753 -1.838 1.00 94.38 437 TRP A O 1
ATOM 3338 N N . SER A 1 438 ? 22.796 -9.709 -0.666 1.00 91.50 438 SER A N 1
ATOM 3339 C CA . SER A 1 438 ? 23.161 -11.073 -1.047 1.00 91.50 438 SER A CA 1
ATOM 3340 C C . SER A 1 438 ? 23.010 -11.280 -2.557 1.00 91.50 438 SER A C 1
ATOM 3342 O O . SER A 1 438 ? 23.923 -11.806 -3.187 1.00 91.50 438 SER A O 1
ATOM 3344 N N . CYS A 1 439 ? 21.920 -10.789 -3.163 1.00 83.38 439 CYS A N 1
ATOM 3345 C CA . CYS A 1 439 ? 21.705 -10.871 -4.612 1.00 83.38 439 CYS A CA 1
ATOM 3346 C C . CYS A 1 439 ? 22.769 -10.098 -5.398 1.00 83.38 439 CYS A C 1
ATOM 3348 O O . CYS A 1 439 ? 23.156 -10.508 -6.488 1.00 83.38 439 CYS A O 1
ATOM 3350 N N . THR A 1 440 ? 23.244 -8.983 -4.840 1.00 84.31 440 THR A N 1
ATOM 3351 C CA . THR A 1 440 ? 24.232 -8.113 -5.488 1.00 84.31 440 THR A CA 1
ATOM 3352 C C . THR A 1 440 ? 25.650 -8.683 -5.407 1.00 84.31 440 THR A C 1
ATOM 3354 O O . THR A 1 440 ? 26.400 -8.583 -6.374 1.00 84.31 440 THR A O 1
ATOM 3357 N N . PHE A 1 441 ? 26.042 -9.261 -4.266 1.00 85.81 441 PHE A N 1
ATOM 3358 C CA . PHE A 1 441 ? 27.438 -9.644 -4.014 1.00 85.81 441 PHE A CA 1
ATOM 3359 C C . PHE A 1 441 ? 27.731 -11.141 -4.089 1.00 85.81 441 PHE A C 1
ATOM 3361 O O . PHE A 1 441 ? 28.852 -11.509 -4.430 1.00 85.81 441 PHE A O 1
ATOM 3368 N N . ILE A 1 442 ? 26.772 -12.000 -3.742 1.00 82.75 442 ILE A N 1
ATOM 3369 C CA . ILE A 1 442 ? 26.962 -13.461 -3.747 1.00 82.75 442 ILE A CA 1
ATOM 3370 C C . ILE A 1 442 ? 26.565 -14.035 -5.110 1.00 82.75 442 ILE A C 1
ATOM 3372 O O . ILE A 1 442 ? 27.185 -14.975 -5.597 1.00 82.75 442 ILE A O 1
ATOM 3376 N N . GLY A 1 443 ? 25.563 -13.424 -5.733 1.00 69.94 443 GLY A N 1
ATOM 3377 C CA . GLY A 1 443 ? 24.924 -13.896 -6.949 1.00 69.94 443 GLY A CA 1
ATOM 3378 C C . GLY A 1 443 ? 23.415 -13.830 -6.773 1.00 69.94 443 GLY A C 1
ATOM 3379 O O . GLY A 1 443 ? 22.898 -13.961 -5.660 1.00 69.94 443 GLY A O 1
ATOM 3380 N N . PHE A 1 444 ? 22.692 -13.561 -7.859 1.00 69.94 444 PHE A N 1
ATOM 3381 C CA . PHE A 1 444 ? 21.255 -13.323 -7.757 1.00 69.94 444 PHE A CA 1
ATOM 3382 C C . PHE A 1 444 ? 20.510 -14.564 -7.245 1.00 69.94 444 PHE A C 1
ATOM 3384 O O . PHE A 1 444 ? 19.659 -14.440 -6.370 1.00 69.94 444 PHE A O 1
ATOM 3391 N N . ALA A 1 445 ? 20.847 -15.762 -7.741 1.00 65.44 445 ALA A N 1
ATOM 3392 C CA . ALA A 1 445 ? 20.227 -17.016 -7.300 1.00 65.44 445 ALA A CA 1
ATOM 3393 C C . ALA A 1 445 ? 20.451 -17.278 -5.818 1.00 65.44 445 ALA A C 1
ATOM 3395 O O . ALA A 1 445 ? 19.518 -17.552 -5.064 1.00 65.44 445 ALA A O 1
ATOM 3396 N N . GLU A 1 446 ? 21.717 -17.218 -5.425 1.00 80.69 446 GLU A N 1
ATOM 3397 C CA . GLU A 1 446 ? 22.197 -17.544 -4.098 1.00 80.69 446 GLU A CA 1
ATOM 3398 C C . GLU A 1 446 ? 21.634 -16.541 -3.102 1.00 80.69 446 GLU A C 1
ATOM 3400 O O . GLU A 1 446 ? 21.103 -16.929 -2.066 1.00 80.69 446 GLU A O 1
ATOM 3405 N N . GLY A 1 447 ? 21.664 -15.254 -3.449 1.00 83.19 447 GLY A N 1
ATOM 3406 C CA . GLY A 1 447 ? 21.106 -14.196 -2.626 1.00 83.19 447 GLY A CA 1
ATOM 3407 C C . GLY A 1 447 ? 19.594 -14.270 -2.472 1.00 83.19 447 GLY A C 1
ATOM 3408 O O . GLY A 1 447 ? 19.081 -14.055 -1.374 1.00 83.19 447 GLY A O 1
ATOM 3409 N N . PHE A 1 448 ? 18.883 -14.646 -3.533 1.00 78.81 448 PHE A N 1
ATOM 3410 C CA . PHE A 1 448 ? 17.452 -14.907 -3.465 1.00 78.81 448 PHE A CA 1
ATOM 3411 C C . PHE A 1 448 ? 17.149 -16.111 -2.563 1.00 78.81 448 PHE A C 1
ATOM 3413 O O . PHE A 1 448 ? 16.254 -16.049 -1.720 1.00 78.81 448 PHE A O 1
ATOM 3420 N N . GLY A 1 449 ? 17.949 -17.178 -2.666 1.00 80.88 449 GLY A N 1
ATOM 3421 C CA . GLY A 1 449 ? 17.884 -18.344 -1.784 1.00 80.88 449 GLY A CA 1
ATOM 3422 C C . GLY A 1 449 ? 18.164 -18.007 -0.316 1.00 80.88 449 GLY A C 1
ATOM 3423 O O . GLY A 1 449 ? 17.446 -18.484 0.561 1.00 80.88 449 GLY A O 1
ATOM 3424 N N . VAL A 1 450 ? 19.143 -17.138 -0.039 1.00 89.81 450 VAL A N 1
ATOM 3425 C CA . VAL A 1 450 ? 19.422 -16.607 1.308 1.00 89.81 450 VAL A CA 1
ATOM 3426 C C . VAL A 1 450 ? 18.218 -15.834 1.842 1.00 89.81 450 VAL A C 1
ATOM 3428 O O . VAL A 1 450 ? 17.841 -16.034 2.994 1.00 89.81 450 VAL A O 1
ATOM 3431 N N . GLY A 1 451 ? 17.575 -15.011 1.011 1.00 88.25 451 GLY A N 1
ATOM 3432 C CA . GLY A 1 451 ? 16.350 -14.298 1.369 1.00 88.25 451 GLY A CA 1
ATOM 3433 C C . GLY A 1 451 ? 15.207 -15.242 1.747 1.00 88.25 451 GLY A C 1
ATOM 3434 O O . GLY A 1 451 ? 14.633 -15.109 2.829 1.00 88.25 451 GLY A O 1
ATOM 3435 N N . ILE A 1 452 ? 14.918 -16.241 0.902 1.00 85.69 452 ILE A N 1
ATOM 3436 C CA . ILE A 1 452 ? 13.911 -17.279 1.192 1.00 85.69 452 ILE A CA 1
ATOM 3437 C C . ILE A 1 452 ? 14.267 -18.031 2.477 1.00 85.69 452 ILE A C 1
ATOM 3439 O O . ILE A 1 452 ? 13.396 -18.249 3.314 1.00 85.69 452 ILE A O 1
ATOM 3443 N N . GLY A 1 453 ? 15.535 -18.402 2.659 1.00 88.88 453 GLY A N 1
ATOM 3444 C CA . GLY A 1 453 ? 16.016 -19.083 3.858 1.00 88.88 453 GLY A CA 1
ATOM 3445 C C . GLY A 1 453 ? 15.840 -18.239 5.119 1.00 88.88 453 GLY A C 1
ATOM 3446 O O . GLY A 1 453 ? 15.332 -18.739 6.116 1.00 88.88 453 GLY A O 1
ATOM 3447 N N . ALA A 1 454 ? 16.185 -16.951 5.074 1.00 89.12 454 ALA A N 1
ATOM 3448 C CA . ALA A 1 454 ? 16.000 -16.025 6.188 1.00 89.12 454 ALA A CA 1
ATOM 3449 C C . ALA A 1 454 ? 14.514 -15.840 6.528 1.00 89.12 454 ALA A C 1
ATOM 3451 O O . ALA A 1 454 ? 14.140 -15.927 7.697 1.00 89.12 454 ALA A O 1
ATOM 3452 N N . ALA A 1 455 ? 13.656 -15.670 5.516 1.00 84.88 455 ALA A N 1
ATOM 3453 C CA . ALA A 1 455 ? 12.209 -15.616 5.700 1.00 84.88 455 ALA A CA 1
ATOM 3454 C C . ALA A 1 455 ? 11.658 -16.925 6.293 1.00 84.88 455 ALA A C 1
ATOM 3456 O O . ALA A 1 455 ? 10.836 -16.886 7.205 1.00 84.88 455 ALA A O 1
ATOM 3457 N N . ALA A 1 456 ? 12.155 -18.081 5.840 1.00 84.06 456 ALA A N 1
ATOM 3458 C CA . ALA A 1 456 ? 11.783 -19.393 6.362 1.00 84.06 456 ALA A CA 1
ATOM 3459 C C . ALA A 1 456 ? 12.267 -19.619 7.804 1.00 84.06 456 ALA A C 1
ATOM 3461 O O . ALA A 1 456 ? 11.554 -20.226 8.594 1.00 84.06 456 ALA A O 1
ATOM 3462 N N . VAL A 1 457 ? 13.452 -19.127 8.176 1.00 84.94 457 VAL A N 1
ATOM 3463 C CA . VAL A 1 457 ? 13.978 -19.210 9.549 1.00 84.94 457 VAL A CA 1
ATOM 3464 C C . VAL A 1 457 ? 13.182 -18.318 10.485 1.00 84.94 457 VAL A C 1
ATOM 3466 O O . VAL A 1 457 ? 12.815 -18.769 11.562 1.00 84.94 457 VAL A O 1
ATOM 3469 N N . VAL A 1 458 ? 12.871 -17.086 10.076 1.00 78.06 458 VAL A N 1
ATOM 3470 C CA . VAL A 1 458 ? 11.962 -16.212 10.829 1.00 78.06 458 VAL A CA 1
ATOM 3471 C C . VAL A 1 458 ? 10.604 -16.895 10.985 1.00 78.06 458 VAL A C 1
ATOM 3473 O O . VAL A 1 458 ? 10.092 -16.991 12.096 1.00 78.06 458 VAL A O 1
ATOM 3476 N N . TYR A 1 459 ? 10.073 -17.472 9.908 1.00 70.44 459 TYR A N 1
ATOM 3477 C CA . TYR A 1 459 ? 8.849 -18.267 9.947 1.00 70.44 459 TYR A CA 1
ATOM 3478 C C . TYR A 1 459 ? 8.932 -19.443 10.929 1.00 70.44 459 TYR A C 1
ATOM 3480 O O . TYR A 1 459 ? 8.011 -19.635 11.713 1.00 70.44 459 TYR A O 1
ATOM 3488 N N . LEU A 1 460 ? 10.014 -20.224 10.921 1.00 71.75 460 LEU A N 1
ATOM 3489 C CA . LEU A 1 460 ? 10.182 -21.358 11.831 1.00 71.75 460 LEU A CA 1
ATOM 3490 C C . LEU A 1 460 ? 10.363 -20.893 13.274 1.00 71.75 460 LEU A C 1
ATOM 3492 O O . LEU A 1 460 ? 9.772 -21.478 14.171 1.00 71.75 460 LEU A O 1
ATOM 3496 N N . ALA A 1 461 ? 11.137 -19.836 13.508 1.00 69.19 461 ALA A N 1
ATOM 3497 C CA . ALA A 1 461 ? 11.364 -19.293 14.838 1.00 69.19 461 ALA A CA 1
ATOM 3498 C C . ALA A 1 461 ? 10.048 -18.805 15.454 1.00 69.19 461 ALA A C 1
ATOM 3500 O O . ALA A 1 461 ? 9.702 -19.239 16.545 1.00 69.19 461 ALA A O 1
ATOM 3501 N N . PHE A 1 462 ? 9.266 -17.993 14.738 1.00 62.62 462 PHE A N 1
ATOM 3502 C CA . PHE A 1 462 ? 7.968 -17.532 15.236 1.00 62.62 462 PHE A CA 1
ATOM 3503 C C . PHE A 1 462 ? 6.888 -18.618 15.185 1.00 62.62 462 PHE A C 1
ATOM 3505 O O . PHE A 1 462 ? 6.045 -18.659 16.061 1.00 62.62 462 PHE A O 1
ATOM 3512 N N . GLY A 1 463 ? 6.913 -19.540 14.224 1.00 56.59 463 GLY A N 1
ATOM 3513 C CA . GLY A 1 463 ? 5.922 -20.617 14.115 1.00 56.59 463 GLY A CA 1
ATOM 3514 C C . GLY A 1 463 ? 6.137 -21.795 15.074 1.00 56.59 463 GLY A C 1
ATOM 3515 O O . GLY A 1 463 ? 5.212 -22.582 15.285 1.00 56.59 463 GLY A O 1
ATOM 3516 N N . VAL A 1 464 ? 7.347 -21.953 15.623 1.00 57.88 464 VAL A N 1
ATOM 3517 C CA . VAL A 1 464 ? 7.670 -22.940 16.669 1.00 57.88 464 VAL A CA 1
ATOM 3518 C C . VAL A 1 464 ? 7.559 -22.319 18.064 1.00 57.88 464 VAL A C 1
ATOM 3520 O O . VAL A 1 464 ? 7.118 -23.008 18.980 1.00 57.88 464 VAL A O 1
ATOM 3523 N N . VAL A 1 465 ? 7.935 -21.044 18.230 1.00 52.97 465 VAL A N 1
ATOM 3524 C CA . VAL A 1 465 ? 7.859 -20.330 19.520 1.00 52.97 465 VAL A CA 1
ATOM 3525 C C . VAL A 1 465 ? 6.449 -19.807 19.808 1.00 52.97 465 VAL A C 1
ATOM 3527 O O . VAL A 1 465 ? 6.030 -19.833 20.961 1.00 52.97 465 VAL A O 1
ATOM 3530 N N . ASP A 1 466 ? 5.706 -19.385 18.784 1.00 51.22 466 ASP A N 1
ATOM 3531 C CA . ASP A 1 466 ? 4.338 -18.882 18.898 1.00 51.22 466 ASP A CA 1
ATOM 3532 C C . ASP A 1 466 ? 3.364 -19.881 18.252 1.00 51.22 466 ASP A C 1
ATOM 3534 O O . ASP A 1 466 ? 3.492 -20.278 17.091 1.00 51.22 466 ASP A O 1
ATOM 3538 N N . SER A 1 467 ? 2.390 -20.328 19.042 1.00 45.97 467 SER A N 1
ATOM 3539 C CA . SER A 1 467 ? 1.345 -21.290 18.678 1.00 45.97 467 SER A CA 1
ATOM 3540 C C . SER A 1 467 ? 0.769 -20.996 17.286 1.00 45.97 467 SER A C 1
ATOM 3542 O O . SER A 1 467 ? 0.211 -19.924 17.067 1.00 45.97 467 SER A O 1
ATOM 3544 N N . ARG A 1 468 ? 0.919 -21.948 16.350 1.00 48.31 468 ARG A N 1
ATOM 3545 C CA . ARG A 1 468 ? 0.522 -21.863 14.927 1.00 48.31 468 ARG A CA 1
ATOM 3546 C C . ARG A 1 468 ? -0.667 -20.928 14.682 1.00 48.31 468 ARG A C 1
ATOM 3548 O O . ARG A 1 468 ? -1.770 -21.230 15.139 1.00 48.31 468 ARG A O 1
ATOM 3555 N N . ALA A 1 469 ? -0.480 -19.890 13.865 1.00 53.28 469 ALA A N 1
ATOM 3556 C CA . ALA A 1 469 ? -1.621 -19.172 13.316 1.00 53.28 469 ALA A CA 1
ATOM 3557 C C . ALA A 1 469 ? -2.505 -20.122 12.520 1.00 53.28 469 ALA A C 1
ATOM 3559 O O . ALA A 1 469 ? -2.076 -20.760 11.555 1.00 53.28 469 ALA A O 1
ATOM 3560 N N . ARG A 1 470 ? -3.742 -20.266 12.985 1.00 58.19 470 ARG A N 1
ATOM 3561 C CA . ARG A 1 470 ? -4.737 -21.137 12.383 1.00 58.19 470 ARG A CA 1
ATOM 3562 C C . ARG A 1 470 ? -6.029 -20.343 12.277 1.00 58.19 470 ARG A C 1
ATOM 3564 O O . ARG A 1 470 ? -6.491 -19.786 13.266 1.00 58.19 470 ARG A O 1
ATOM 3571 N N . ALA A 1 471 ? -6.584 -20.296 11.071 1.00 54.97 471 ALA A N 1
ATOM 3572 C CA . ALA A 1 471 ? -7.977 -19.931 10.884 1.00 54.97 471 ALA A CA 1
ATOM 3573 C C . ALA A 1 471 ? -8.801 -21.144 11.313 1.00 54.97 471 ALA A C 1
ATOM 3575 O O . ALA A 1 471 ? -8.734 -22.188 10.664 1.00 54.97 471 ALA A O 1
ATOM 3576 N N . MET A 1 472 ? -9.490 -21.036 12.442 1.00 62.75 472 MET A N 1
ATOM 3577 C CA . MET A 1 472 ? -10.374 -22.085 12.940 1.00 62.75 472 MET A CA 1
ATOM 3578 C C . MET A 1 472 ? -11.814 -21.634 12.782 1.00 62.75 472 MET A C 1
ATOM 3580 O O . MET A 1 472 ? -12.148 -20.463 12.993 1.00 62.75 472 MET A O 1
ATOM 3584 N N . ARG A 1 473 ? -12.684 -22.571 12.410 1.00 64.38 473 ARG A N 1
ATOM 3585 C CA . ARG A 1 473 ? -14.120 -22.314 12.484 1.00 64.38 473 ARG A CA 1
ATOM 3586 C C . ARG A 1 473 ? -14.524 -22.205 13.936 1.00 64.38 473 ARG A C 1
ATOM 3588 O O . ARG A 1 473 ? -13.936 -22.849 14.798 1.00 64.38 473 ARG A O 1
ATOM 3595 N N . TRP A 1 474 ? -15.557 -21.419 14.192 1.00 69.12 474 TRP A N 1
ATOM 3596 C CA . TRP A 1 474 ? -16.109 -21.294 15.533 1.00 69.12 474 TRP A CA 1
ATOM 3597 C C . TRP A 1 474 ? -16.489 -22.649 16.154 1.00 69.12 474 TRP A C 1
ATOM 3599 O O . TRP A 1 474 ? -16.145 -22.908 17.303 1.00 69.12 474 TRP A O 1
ATOM 3609 N N . GLU A 1 475 ? -17.117 -23.529 15.374 1.00 69.38 475 GLU A N 1
ATOM 3610 C CA . GLU A 1 475 ? -17.474 -24.895 15.783 1.00 69.38 475 GLU A CA 1
ATOM 3611 C C . GLU A 1 475 ? -16.232 -25.689 16.227 1.00 69.38 475 GLU A C 1
ATOM 3613 O O . GLU A 1 475 ? -16.187 -26.219 17.333 1.00 69.38 475 GLU A O 1
ATOM 3618 N N . GLU A 1 476 ? -15.179 -25.681 15.404 1.00 61.69 476 GLU A N 1
ATOM 3619 C CA . GLU A 1 476 ? -13.909 -26.370 15.668 1.00 61.69 476 GLU A CA 1
ATOM 3620 C C . GLU A 1 476 ? -13.150 -25.759 16.856 1.00 61.69 476 GLU A C 1
ATOM 3622 O O . GLU A 1 476 ? -12.533 -26.474 17.645 1.00 61.69 476 GLU A O 1
ATOM 3627 N N . TRP A 1 477 ? -13.197 -24.433 17.007 1.00 65.56 477 TRP A N 1
ATOM 3628 C CA . TRP A 1 477 ? -12.618 -23.727 18.146 1.00 65.56 477 TRP A CA 1
ATOM 3629 C C . TRP A 1 477 ? -13.326 -24.118 19.444 1.00 65.56 477 TRP A C 1
ATOM 3631 O O . TRP A 1 477 ? -12.660 -24.499 20.407 1.00 65.56 477 TRP A O 1
ATOM 3641 N N . ASN A 1 478 ? -14.661 -24.114 19.457 1.00 65.94 478 ASN A N 1
ATOM 3642 C CA . ASN A 1 478 ? -15.455 -24.566 20.597 1.00 65.94 478 ASN A CA 1
ATOM 3643 C C . ASN A 1 478 ? -15.172 -26.019 20.952 1.00 65.94 478 ASN A C 1
ATOM 3645 O O . ASN A 1 478 ? -14.970 -26.325 22.124 1.00 65.94 478 ASN A O 1
ATOM 3649 N N . GLU A 1 479 ? -15.115 -26.903 19.958 1.00 60.69 479 GLU A N 1
ATOM 3650 C CA . GLU A 1 479 ? -14.758 -28.303 20.168 1.00 60.69 479 GLU A CA 1
ATOM 3651 C C . GLU A 1 479 ? -13.342 -28.440 20.735 1.00 60.69 479 GLU A C 1
ATOM 3653 O O . GLU A 1 479 ? -13.137 -29.233 21.649 1.00 60.69 479 GLU A O 1
ATOM 3658 N N . SER A 1 480 ? -12.375 -27.641 20.268 1.00 55.81 480 SER A N 1
ATOM 3659 C CA . SER A 1 480 ? -10.999 -27.661 20.780 1.00 55.81 480 SER A CA 1
ATOM 3660 C C . SER A 1 480 ? -10.897 -27.178 22.230 1.00 55.81 480 SER A C 1
ATOM 3662 O O . SER A 1 480 ? -10.203 -27.802 23.029 1.00 55.81 480 SER A O 1
ATOM 3664 N N . GLN A 1 481 ? -11.645 -26.135 22.603 1.00 57.19 481 GLN A N 1
ATOM 3665 C CA . GLN A 1 481 ? -11.732 -25.638 23.980 1.00 57.19 481 GLN A CA 1
ATOM 3666 C C . GLN A 1 481 ? -12.452 -26.649 24.885 1.00 57.19 481 GLN A C 1
ATOM 3668 O O . GLN A 1 481 ? -12.022 -26.907 26.008 1.00 57.19 481 GLN A O 1
ATOM 3673 N N . GLN A 1 482 ? -13.499 -27.304 24.372 1.00 50.94 482 GLN A N 1
ATOM 3674 C CA . GLN A 1 482 ? -14.179 -28.401 25.063 1.00 50.94 482 GLN A CA 1
ATOM 3675 C C . GLN A 1 482 ? -13.288 -29.643 25.210 1.00 50.94 482 GLN A C 1
ATOM 3677 O O . GLN A 1 482 ? -13.395 -30.340 26.215 1.00 50.94 482 GLN A O 1
ATOM 3682 N N . PHE A 1 483 ? -12.401 -29.926 24.249 1.00 41.41 483 PHE A N 1
ATOM 3683 C CA . PHE A 1 483 ? -11.441 -31.032 24.317 1.00 41.41 483 PHE A CA 1
ATOM 3684 C C . PHE A 1 483 ? -10.306 -30.762 25.306 1.00 41.41 483 PHE A C 1
ATOM 3686 O O . PHE A 1 483 ? -9.922 -31.679 26.026 1.00 41.41 483 PHE A O 1
ATOM 3693 N N . VAL A 1 484 ? -9.797 -29.525 25.378 1.00 47.09 484 VAL A N 1
ATOM 3694 C CA . VAL A 1 484 ? -8.822 -29.110 26.403 1.00 47.09 484 VAL A CA 1
ATOM 3695 C C . VAL A 1 484 ? -9.434 -29.293 27.792 1.00 47.09 484 VAL A C 1
ATOM 3697 O O . VAL A 1 484 ? -8.846 -29.997 28.612 1.00 47.09 484 VAL A O 1
ATOM 3700 N N . HIS A 1 485 ? -10.663 -28.812 28.005 1.00 43.78 485 HIS A N 1
ATOM 3701 C CA . HIS A 1 485 ? -11.385 -29.025 29.262 1.00 43.78 485 HIS A CA 1
ATOM 3702 C C . HIS A 1 485 ? -11.719 -30.501 29.544 1.00 43.78 485 HIS A C 1
ATOM 3704 O O . HIS A 1 485 ? -11.599 -30.935 30.683 1.00 43.78 485 HIS A O 1
ATOM 3710 N N . ARG A 1 486 ? -12.048 -31.319 28.530 1.00 34.12 486 ARG A N 1
ATOM 3711 C CA . ARG A 1 486 ? -12.248 -32.774 28.713 1.00 34.12 486 ARG A CA 1
ATOM 3712 C C . ARG A 1 486 ? -10.959 -33.534 29.025 1.00 34.12 486 ARG A C 1
ATOM 3714 O O . ARG A 1 486 ? -11.005 -34.520 29.750 1.00 34.12 486 ARG A O 1
ATOM 3721 N N . SER A 1 487 ? -9.823 -33.112 28.472 1.00 34.25 487 SER A N 1
ATOM 3722 C CA . SER A 1 487 ? -8.525 -33.756 28.714 1.00 34.25 487 SER A CA 1
ATOM 3723 C C . SER A 1 487 ? -7.938 -33.436 30.091 1.00 34.25 487 SER A C 1
ATOM 3725 O O . SER A 1 487 ? -7.121 -34.204 30.592 1.00 34.25 487 SER A O 1
ATOM 3727 N N . GLU A 1 488 ? -8.373 -32.338 30.715 1.00 43.03 488 GLU A N 1
ATOM 3728 C CA . GLU A 1 488 ? -8.069 -32.026 32.116 1.00 43.03 488 GLU A CA 1
ATOM 3729 C C . GLU A 1 488 ? -8.925 -32.844 33.099 1.00 43.03 488 GLU A C 1
ATOM 3731 O O . GLU A 1 488 ? -8.471 -33.112 34.212 1.00 43.03 488 GLU A O 1
ATOM 3736 N N . ASP A 1 489 ? -10.108 -33.307 32.675 1.00 41.75 489 ASP A N 1
ATOM 3737 C CA . ASP A 1 489 ? -11.016 -34.109 33.505 1.00 41.75 489 ASP A CA 1
ATOM 3738 C C . ASP A 1 489 ? -10.697 -35.627 33.500 1.00 41.75 489 ASP A C 1
ATOM 3740 O O . ASP A 1 489 ? -10.937 -36.304 34.503 1.00 41.75 489 ASP A O 1
ATOM 3744 N N . ASP A 1 490 ? -10.098 -36.182 32.434 1.00 36.50 490 ASP A N 1
ATOM 3745 C CA . ASP A 1 490 ? -9.778 -37.623 32.331 1.00 36.50 490 ASP A CA 1
ATOM 3746 C C . ASP A 1 490 ? -8.327 -37.956 32.739 1.00 36.50 490 ASP A C 1
ATOM 3748 O O . ASP A 1 490 ? -7.398 -38.103 31.940 1.00 36.50 490 ASP A O 1
ATOM 3752 N N . SER A 1 491 ? -8.132 -38.143 34.042 1.00 35.22 491 SER A N 1
ATOM 3753 C CA . SER A 1 491 ? -6.846 -38.452 34.676 1.00 35.22 491 SER A CA 1
ATOM 3754 C C . SER A 1 491 ? -6.451 -39.942 34.650 1.00 35.22 491 SER A C 1
ATOM 3756 O O . SER A 1 491 ? -6.131 -40.496 35.692 1.00 35.22 491 SER A O 1
ATOM 3758 N N . HIS A 1 492 ? -6.380 -40.612 33.487 1.00 35.53 492 HIS A N 1
ATOM 3759 C CA . HIS A 1 492 ? -5.720 -41.936 33.370 1.00 35.53 492 HIS A CA 1
ATOM 3760 C C . HIS A 1 492 ? -5.173 -42.260 31.958 1.00 35.53 492 HIS A C 1
ATOM 3762 O O . HIS A 1 492 ? -5.648 -43.183 31.302 1.00 35.53 492 HIS A O 1
ATOM 3768 N N . VAL A 1 493 ? -4.104 -41.589 31.501 1.00 32.75 493 VAL A N 1
ATOM 3769 C CA . VAL A 1 493 ? -3.220 -42.111 30.427 1.00 32.75 493 VAL A CA 1
ATOM 3770 C C . VAL A 1 493 ? -1.750 -41.760 30.742 1.00 32.75 493 VAL A C 1
ATOM 3772 O O . VAL A 1 493 ? -1.488 -40.650 31.211 1.00 32.75 493 VAL A O 1
ATOM 3775 N N . PRO A 1 494 ? -0.760 -42.663 30.549 1.00 31.78 494 PRO A N 1
ATOM 3776 C CA . PRO A 1 494 ? 0.621 -42.421 30.964 1.00 31.78 494 PRO A CA 1
ATOM 3777 C C . PRO A 1 494 ? 1.293 -41.336 30.117 1.00 31.78 494 PRO A C 1
ATOM 3779 O O . PRO A 1 494 ? 1.271 -41.388 28.888 1.00 31.78 494 PRO A O 1
ATOM 3782 N N . LYS A 1 495 ? 1.961 -40.395 30.793 1.00 34.25 495 LYS A N 1
ATOM 3783 C CA . LYS A 1 495 ? 2.859 -39.399 30.196 1.00 34.25 495 LYS A CA 1
ATOM 3784 C C . LYS A 1 495 ? 3.944 -40.100 29.378 1.00 34.25 495 LYS A C 1
ATOM 3786 O O . LYS A 1 495 ? 4.874 -40.652 29.962 1.00 34.25 495 LYS A O 1
ATOM 3791 N N . LEU A 1 496 ? 3.886 -40.021 28.051 1.00 27.91 496 LEU A N 1
ATOM 3792 C CA . LEU A 1 496 ? 5.051 -40.300 27.218 1.00 27.91 496 LEU A CA 1
ATOM 3793 C C . LEU A 1 496 ? 5.186 -39.267 26.089 1.00 27.91 496 LEU A C 1
ATOM 3795 O O . LEU A 1 496 ? 4.352 -39.178 25.196 1.00 27.91 496 LEU A O 1
ATOM 3799 N N . ILE A 1 497 ? 6.332 -38.579 26.149 1.00 28.95 497 ILE A N 1
ATOM 3800 C CA . ILE A 1 497 ? 7.037 -37.820 25.104 1.00 28.95 497 ILE A CA 1
ATOM 3801 C C . ILE A 1 497 ? 6.516 -36.402 24.797 1.00 28.95 497 ILE A C 1
ATOM 3803 O O . ILE A 1 497 ? 5.893 -36.132 23.778 1.00 28.95 497 ILE A O 1
ATOM 3807 N N . SER A 1 498 ? 6.938 -35.458 25.644 1.00 37.28 498 SER A N 1
ATOM 3808 C CA . SER A 1 498 ? 7.474 -34.175 25.162 1.00 37.28 498 SER A CA 1
ATOM 3809 C C . SER A 1 498 ? 8.894 -34.407 24.620 1.00 37.28 498 SER A C 1
ATOM 3811 O O . SER A 1 498 ? 9.611 -35.257 25.162 1.00 37.28 498 SER A O 1
ATOM 3813 N N . PRO A 1 499 ? 9.338 -33.634 23.612 1.00 32.47 499 PRO A N 1
ATOM 3814 C CA . PRO A 1 499 ? 10.673 -33.069 23.757 1.00 32.47 499 PRO A CA 1
ATOM 3815 C C . PRO A 1 499 ? 10.759 -31.569 23.427 1.00 32.47 499 PRO A C 1
ATOM 3817 O O . PRO A 1 499 ? 10.401 -31.132 22.336 1.00 32.47 499 PRO A O 1
ATOM 3820 N N . LEU A 1 500 ? 11.417 -30.879 24.370 1.00 25.14 500 LEU A N 1
ATOM 3821 C CA . LEU A 1 500 ? 12.361 -29.761 24.211 1.00 25.14 500 LEU A CA 1
ATOM 3822 C C . LEU A 1 500 ? 11.824 -28.326 24.326 1.00 25.14 500 LEU A C 1
ATOM 3824 O O . LEU A 1 500 ? 11.869 -27.540 23.387 1.00 25.14 500 LEU A O 1
ATOM 3828 N N . ASN A 1 501 ? 11.494 -27.966 25.571 1.00 26.89 501 ASN A N 1
ATOM 3829 C CA . ASN A 1 501 ? 11.734 -26.630 26.120 1.00 26.89 501 ASN A CA 1
ATOM 3830 C C . ASN A 1 501 ? 13.149 -26.556 26.729 1.00 26.89 501 ASN A C 1
ATOM 3832 O O . ASN A 1 501 ? 13.435 -27.218 27.723 1.00 26.89 501 ASN A O 1
ATOM 3836 N N . HIS A 1 502 ? 13.993 -25.700 26.160 1.00 26.25 502 HIS A N 1
ATOM 3837 C CA . HIS A 1 502 ? 15.159 -25.035 26.761 1.00 26.25 502 HIS A CA 1
ATOM 3838 C C . HIS A 1 502 ? 15.214 -23.685 26.018 1.00 26.25 502 HIS A C 1
ATOM 3840 O O . HIS A 1 502 ? 15.212 -23.699 24.794 1.00 26.25 502 HIS A O 1
ATOM 3846 N N . THR A 1 503 ? 15.158 -22.476 26.589 1.00 23.22 503 THR A N 1
ATOM 3847 C CA . THR A 1 503 ? 15.685 -21.859 27.832 1.00 23.22 503 THR A CA 1
ATOM 3848 C C . THR A 1 503 ? 15.239 -20.367 27.816 1.00 23.22 503 THR A C 1
ATOM 3850 O O . THR A 1 503 ? 14.814 -19.910 26.757 1.00 23.22 503 THR A O 1
ATOM 3853 N N . PRO A 1 504 ? 15.515 -19.511 28.822 1.00 32.75 504 PRO A N 1
ATOM 3854 C CA . PRO A 1 504 ? 15.241 -19.588 30.256 1.00 32.75 504 PRO A CA 1
ATOM 3855 C C . PRO A 1 504 ? 14.389 -18.383 30.742 1.00 32.75 504 PRO A C 1
ATOM 3857 O O . PRO A 1 504 ? 14.529 -17.257 30.268 1.00 32.75 504 PRO A O 1
ATOM 3860 N N . SER A 1 505 ? 13.567 -18.583 31.770 1.00 28.23 505 SER A N 1
ATOM 3861 C CA . SER A 1 505 ? 13.058 -17.490 32.608 1.00 28.23 505 SER A CA 1
ATOM 3862 C C . SER A 1 505 ? 14.130 -17.071 33.620 1.00 28.23 505 SER A C 1
ATOM 3864 O O . SER A 1 505 ? 14.656 -17.929 34.332 1.00 28.23 505 SER A O 1
ATOM 3866 N N . ILE A 1 506 ? 14.418 -15.769 33.735 1.00 25.75 506 ILE A N 1
ATOM 3867 C CA . ILE A 1 506 ? 15.064 -15.208 34.929 1.00 25.75 506 ILE A CA 1
ATOM 3868 C C . ILE A 1 506 ? 13.969 -14.862 35.949 1.00 25.75 506 ILE A C 1
ATOM 3870 O O . ILE A 1 506 ? 13.102 -14.027 35.713 1.00 25.75 506 ILE A O 1
ATOM 3874 N N . SER A 1 507 ? 14.067 -15.599 37.052 1.00 27.98 507 SER A N 1
ATOM 3875 C CA . SER A 1 507 ? 13.565 -15.450 38.424 1.00 27.98 507 SER A CA 1
ATOM 3876 C C . SER A 1 507 ? 13.526 -14.019 38.996 1.00 27.98 507 SER A C 1
ATOM 3878 O O . SER A 1 507 ? 14.283 -13.162 38.556 1.00 27.98 507 SER A O 1
ATOM 3880 N N . GLY A 1 508 ? 12.779 -13.726 40.066 1.00 22.73 508 GLY A N 1
ATOM 3881 C CA . GLY A 1 508 ? 12.191 -14.626 41.076 1.00 22.73 508 GLY A CA 1
ATOM 3882 C C . GLY A 1 508 ? 10.730 -14.289 41.388 1.00 22.73 508 GLY A C 1
ATOM 3883 O O . GLY A 1 508 ? 10.322 -13.142 41.241 1.00 22.73 508 GLY A O 1
ATOM 3884 N N . ALA A 1 509 ? 9.865 -15.277 41.645 1.00 27.17 509 ALA A N 1
ATOM 3885 C CA . ALA A 1 509 ? 9.876 -16.228 42.776 1.00 27.17 509 ALA A CA 1
ATOM 3886 C C . ALA A 1 509 ? 9.743 -15.460 44.101 1.00 27.17 509 ALA A C 1
ATOM 3888 O O . ALA A 1 509 ? 10.542 -14.571 44.374 1.00 27.17 509 ALA A O 1
ATOM 3889 N N . THR A 1 510 ? 8.722 -15.694 44.919 1.00 24.05 510 THR A N 1
ATOM 3890 C CA . THR A 1 510 ? 8.379 -16.979 45.563 1.00 24.05 510 THR A CA 1
ATOM 3891 C C . THR A 1 510 ? 6.890 -16.986 45.956 1.00 24.05 510 THR A C 1
ATOM 3893 O O . THR A 1 510 ? 6.400 -15.960 46.422 1.00 24.05 510 THR A O 1
ATOM 3896 N N . ASP A 1 511 ? 6.129 -18.029 45.600 1.00 24.61 511 ASP A N 1
ATOM 3897 C CA . ASP A 1 511 ? 5.696 -19.162 46.464 1.00 24.61 511 ASP A CA 1
ATOM 3898 C C . ASP A 1 511 ? 4.633 -18.740 47.513 1.00 24.61 511 ASP A C 1
ATOM 3900 O O . ASP A 1 511 ? 4.767 -17.702 48.141 1.00 24.61 511 ASP A O 1
ATOM 3904 N N . LEU A 1 512 ? 3.539 -19.445 47.813 1.00 23.75 512 LEU A N 1
ATOM 3905 C CA . LEU A 1 512 ? 3.274 -20.877 47.803 1.00 23.75 512 LEU A CA 1
ATOM 3906 C C . LEU A 1 512 ? 1.743 -21.097 47.935 1.00 23.75 512 LEU A C 1
ATOM 3908 O O . LEU A 1 512 ? 1.086 -20.464 48.757 1.00 23.75 512 LEU A O 1
ATOM 3912 N N . GLU A 1 513 ? 1.216 -21.986 47.097 1.00 23.36 513 GLU A N 1
ATOM 3913 C CA . GLU A 1 513 ? 0.124 -22.958 47.291 1.00 23.36 513 GLU A CA 1
ATOM 3914 C C . GLU A 1 513 ? -0.916 -22.784 48.427 1.00 23.36 513 GLU A C 1
ATOM 3916 O O . GLU A 1 513 ? -0.610 -22.834 49.614 1.00 23.36 513 GLU A O 1
ATOM 3921 N N . SER A 1 514 ? -2.204 -22.860 48.074 1.00 21.92 514 SER A N 1
ATOM 3922 C CA . SER A 1 514 ? -2.975 -24.083 48.371 1.00 21.92 514 SER A CA 1
ATOM 3923 C C . SER A 1 514 ? -4.312 -24.129 47.628 1.00 21.92 514 SER A C 1
ATOM 3925 O O . SER A 1 514 ? -5.071 -23.170 47.535 1.00 21.92 514 SER A O 1
ATOM 3927 N N . SER A 1 515 ? -4.538 -25.304 47.056 1.00 22.86 515 SER A N 1
ATOM 3928 C CA . SER A 1 515 ? -5.648 -25.730 46.222 1.00 22.86 515 SER A CA 1
ATOM 3929 C C . SER A 1 515 ? -6.994 -25.752 46.945 1.00 22.86 515 SER A C 1
ATOM 3931 O O . SER A 1 515 ? -7.081 -26.215 48.082 1.00 22.86 515 SER A O 1
ATOM 3933 N N . GLY A 1 516 ? -8.059 -25.427 46.215 1.00 21.38 516 GLY A N 1
ATOM 3934 C CA . GLY A 1 516 ? -9.435 -25.650 46.645 1.00 21.38 516 GLY A CA 1
ATOM 3935 C C . GLY A 1 516 ? -10.406 -25.742 45.473 1.00 21.38 516 GLY A C 1
ATOM 3936 O O . GLY A 1 516 ? -11.229 -24.860 45.303 1.00 21.38 516 GLY A O 1
ATOM 3937 N N . SER A 1 517 ? -10.269 -26.809 44.681 1.00 21.58 517 SER A N 1
ATOM 3938 C CA . SER A 1 517 ? -11.312 -27.483 43.889 1.00 21.58 517 SER A CA 1
ATOM 3939 C C . SER A 1 517 ? -12.362 -26.632 43.156 1.00 21.58 517 SER A C 1
ATOM 3941 O O . SER A 1 517 ? -13.347 -26.170 43.728 1.00 21.58 517 SER A O 1
ATOM 3943 N N . SER A 1 518 ? -12.232 -26.646 41.832 1.00 23.36 518 SER A N 1
ATOM 3944 C CA . SER A 1 518 ? -13.270 -26.461 40.820 1.00 23.36 518 SER A CA 1
ATOM 3945 C C . SER A 1 518 ? -14.670 -26.945 41.227 1.00 23.36 518 SER A C 1
ATOM 3947 O O . SER A 1 518 ? -14.852 -28.091 41.644 1.00 23.36 518 SER A O 1
ATOM 3949 N N . LYS A 1 519 ? -15.672 -26.100 40.968 1.00 23.56 519 LYS A N 1
ATOM 3950 C CA . LYS A 1 519 ? -16.962 -26.502 40.389 1.00 23.56 519 LYS A CA 1
ATOM 3951 C C . LYS A 1 519 ? -17.365 -25.457 39.353 1.00 23.56 519 LYS A C 1
ATOM 3953 O O . LYS A 1 519 ? -17.809 -24.366 39.692 1.00 23.56 519 LYS A O 1
ATOM 3958 N N . SER A 1 520 ? -17.178 -25.814 38.088 1.00 24.81 520 SER A N 1
ATOM 3959 C CA . SER A 1 520 ? -17.713 -25.106 36.932 1.00 24.81 520 SER A CA 1
ATOM 3960 C C . SER A 1 520 ? -19.241 -25.006 37.016 1.00 24.81 520 SER A C 1
ATOM 3962 O O . SER A 1 520 ? -19.915 -26.030 37.155 1.00 24.81 520 SER A O 1
ATOM 3964 N N . LEU A 1 521 ? -19.792 -23.807 36.836 1.00 27.41 521 LEU A N 1
ATOM 3965 C CA . LEU A 1 521 ? -21.150 -23.626 36.324 1.00 27.41 521 LEU A CA 1
ATOM 3966 C C . LEU A 1 521 ? -21.040 -23.024 34.924 1.00 27.41 521 LEU A C 1
ATOM 3968 O O . LEU A 1 521 ? -20.812 -21.836 34.731 1.00 27.41 521 LEU A O 1
ATOM 3972 N N . ILE A 1 522 ? -21.149 -23.930 33.961 1.00 32.91 522 ILE A N 1
ATOM 3973 C CA . ILE A 1 522 ? -21.291 -23.704 32.528 1.00 32.91 522 ILE A CA 1
ATOM 3974 C C . ILE A 1 522 ? -22.585 -22.906 32.293 1.00 32.91 522 ILE A C 1
ATOM 3976 O O . ILE A 1 522 ? -23.666 -23.404 32.603 1.00 32.91 522 ILE A O 1
ATOM 3980 N N . GLN A 1 523 ? -22.495 -21.704 31.712 1.00 31.39 523 GLN A N 1
ATOM 3981 C CA . GLN A 1 523 ? -23.610 -21.109 30.967 1.00 31.39 523 GLN A CA 1
ATOM 3982 C C . GLN A 1 523 ? -23.464 -21.474 29.484 1.00 31.39 523 GLN A C 1
ATOM 3984 O O . GLN A 1 523 ? -22.385 -21.437 28.901 1.00 31.39 523 GLN A O 1
ATOM 3989 N N . THR A 1 524 ? -24.572 -21.928 28.914 1.00 29.41 524 THR A N 1
ATOM 3990 C CA . THR A 1 524 ? -24.701 -22.708 27.679 1.00 29.41 524 THR A CA 1
ATOM 3991 C C . THR A 1 524 ? -24.246 -22.002 26.384 1.00 29.41 524 THR A C 1
ATOM 3993 O O . THR A 1 524 ? -24.635 -20.857 26.164 1.00 29.41 524 THR A O 1
ATOM 3996 N N . PRO A 1 525 ? -23.581 -22.716 25.446 1.00 38.56 525 PRO A N 1
ATOM 3997 C CA . PRO A 1 525 ? -23.238 -22.240 24.090 1.00 38.56 525 PRO A CA 1
ATOM 3998 C C . PRO A 1 525 ? -24.436 -22.004 23.142 1.00 38.56 525 PRO A C 1
ATOM 4000 O O . PRO A 1 525 ? -24.275 -21.417 22.077 1.00 38.56 525 PRO A O 1
ATOM 4003 N N . ALA A 1 526 ? -25.641 -22.453 23.509 1.00 38.69 526 ALA A N 1
ATOM 4004 C CA . ALA A 1 526 ? -26.750 -22.668 22.572 1.00 38.69 526 ALA A CA 1
ATOM 4005 C C . ALA A 1 526 ? -27.370 -21.399 21.945 1.00 38.69 526 ALA A C 1
ATOM 4007 O O . ALA A 1 526 ? -27.968 -21.490 20.879 1.00 38.69 526 ALA A O 1
ATOM 4008 N N . ASN A 1 527 ? -27.236 -20.222 22.570 1.00 51.62 527 ASN A N 1
ATOM 4009 C CA . ASN A 1 527 ? -27.950 -19.012 22.125 1.00 51.62 527 ASN A CA 1
ATOM 4010 C C . ASN A 1 527 ? -27.217 -18.227 21.015 1.00 51.62 527 ASN A C 1
ATOM 4012 O O . ASN A 1 527 ? -27.850 -17.500 20.253 1.00 51.62 527 ASN A O 1
ATOM 4016 N N . ASN A 1 528 ? -25.889 -18.368 20.911 1.00 57.91 528 ASN A N 1
ATOM 4017 C CA . ASN A 1 528 ? -25.094 -17.667 19.896 1.00 57.91 528 ASN A CA 1
ATOM 4018 C C . ASN A 1 528 ? -25.086 -18.408 18.554 1.00 57.91 528 ASN A C 1
ATOM 4020 O O . ASN A 1 528 ? -25.125 -17.756 17.515 1.00 57.91 528 ASN A O 1
ATOM 4024 N N . ASP A 1 529 ? -25.098 -19.743 18.561 1.00 61.50 529 ASP A N 1
ATOM 4025 C CA . ASP A 1 529 ? -25.098 -20.539 17.327 1.00 61.50 529 ASP A CA 1
ATOM 4026 C C . ASP A 1 529 ? -26.427 -20.378 16.562 1.00 61.50 529 ASP A C 1
ATOM 4028 O O . ASP A 1 529 ? -26.425 -20.143 15.355 1.00 61.50 529 ASP A O 1
ATOM 4032 N N . GLU A 1 530 ? -27.565 -20.344 17.272 1.00 64.44 530 GLU A N 1
ATOM 4033 C CA . GLU A 1 530 ? -28.880 -20.078 16.662 1.00 64.44 530 GLU A CA 1
ATOM 4034 C C . GLU A 1 530 ? -28.974 -18.656 16.065 1.00 64.44 530 GLU A C 1
ATOM 4036 O O . GLU A 1 530 ? -29.659 -18.428 15.065 1.00 64.44 530 GLU A O 1
ATOM 4041 N N . LEU A 1 531 ? -28.275 -17.680 16.659 1.00 67.88 531 LEU A N 1
ATOM 4042 C CA . LEU A 1 531 ? -28.207 -16.306 16.154 1.00 67.88 531 LEU A CA 1
ATOM 4043 C C . LEU A 1 531 ? -27.329 -16.205 14.896 1.00 67.88 531 LEU A C 1
ATOM 4045 O O . LEU A 1 531 ? -27.697 -15.509 13.950 1.00 67.88 531 LEU A O 1
ATOM 4049 N N . ILE A 1 532 ? -26.190 -16.903 14.875 1.00 74.31 532 ILE A N 1
ATOM 4050 C CA . ILE A 1 532 ? -25.280 -16.968 13.722 1.00 74.31 532 ILE A CA 1
ATOM 4051 C C . ILE A 1 532 ? -26.008 -17.562 12.507 1.00 74.31 532 ILE A C 1
ATOM 4053 O O . ILE A 1 532 ? -25.950 -16.978 11.419 1.00 74.31 532 ILE A O 1
ATOM 4057 N N . ASP A 1 533 ? -26.776 -18.638 12.713 1.00 73.12 533 ASP A N 1
ATOM 4058 C CA . ASP A 1 533 ? -27.603 -19.259 11.673 1.00 73.12 533 ASP A CA 1
ATOM 4059 C C . ASP A 1 533 ? -28.711 -18.318 11.173 1.00 73.12 533 ASP A C 1
ATOM 4061 O O . ASP A 1 533 ? -28.882 -18.148 9.962 1.00 73.12 533 ASP A O 1
ATOM 4065 N N . LYS A 1 534 ? -29.426 -17.631 12.078 1.00 74.19 534 LYS A N 1
ATOM 4066 C CA . LYS A 1 534 ? -30.466 -16.645 11.711 1.00 74.19 534 LYS A CA 1
ATOM 4067 C C . LYS A 1 534 ? -29.917 -15.461 10.912 1.00 74.19 534 LYS A C 1
ATOM 4069 O O . LYS A 1 534 ? -30.598 -14.957 10.022 1.00 74.19 534 LYS A O 1
ATOM 4074 N N . LEU A 1 535 ? -28.700 -15.009 11.215 1.00 75.25 535 LEU A N 1
ATOM 4075 C CA . LEU A 1 535 ? -28.040 -13.903 10.510 1.00 75.25 535 LEU A CA 1
ATOM 4076 C C . LEU A 1 535 ? -27.371 -14.337 9.200 1.00 75.25 535 LEU A C 1
ATOM 4078 O O . LEU A 1 535 ? -26.903 -13.478 8.445 1.00 75.25 535 LEU A O 1
ATOM 4082 N N . ASN A 1 536 ? -27.312 -15.647 8.924 1.00 80.12 536 ASN A N 1
ATOM 4083 C CA . ASN A 1 536 ? -26.497 -16.222 7.856 1.00 80.12 536 ASN A CA 1
ATOM 4084 C C . ASN A 1 536 ? -25.057 -15.662 7.897 1.00 80.12 536 ASN A C 1
ATOM 4086 O O . ASN A 1 536 ? -24.491 -15.217 6.884 1.00 80.12 536 ASN A O 1
ATOM 4090 N N . ALA A 1 537 ? -24.521 -15.598 9.120 1.00 81.25 537 ALA A N 1
ATOM 4091 C CA . ALA A 1 537 ? -23.201 -15.084 9.442 1.00 81.25 537 ALA A CA 1
ATOM 4092 C C . ALA A 1 537 ? -22.206 -16.241 9.592 1.00 81.25 537 ALA A C 1
ATOM 4094 O O . ALA A 1 537 ? -22.571 -17.357 9.946 1.00 81.25 537 ALA A O 1
ATOM 4095 N N . ARG A 1 538 ? -20.926 -15.982 9.336 1.00 83.94 538 ARG A N 1
ATOM 4096 C CA . ARG A 1 538 ? -19.838 -16.942 9.550 1.00 83.94 538 ARG A CA 1
ATOM 4097 C C . ARG A 1 538 ? -18.802 -16.329 10.470 1.00 83.94 538 ARG A C 1
ATOM 4099 O O . ARG A 1 538 ? -18.352 -15.225 10.196 1.00 83.94 538 ARG A O 1
ATOM 4106 N N . VAL A 1 539 ? -18.388 -17.055 11.505 1.00 82.69 539 VAL A N 1
ATOM 4107 C CA . VAL A 1 539 ? -17.341 -16.610 12.436 1.00 82.69 539 VAL A CA 1
ATOM 4108 C C . VAL A 1 539 ? -16.060 -17.415 12.201 1.00 82.69 539 VAL A C 1
ATOM 4110 O O . VAL A 1 539 ? -16.088 -18.648 12.219 1.00 82.69 539 VAL A O 1
ATOM 4113 N N . ILE A 1 540 ? -14.946 -16.719 11.967 1.00 83.94 540 ILE A N 1
ATOM 4114 C CA . ILE A 1 540 ? -13.607 -17.291 11.768 1.00 83.94 540 ILE A CA 1
ATOM 4115 C C . ILE A 1 540 ? -12.699 -16.752 12.870 1.00 83.94 540 ILE A C 1
ATOM 4117 O O . ILE A 1 540 ? -12.564 -15.542 13.005 1.00 83.94 540 ILE A O 1
ATOM 4121 N N . VAL A 1 541 ? -12.064 -17.632 13.641 1.00 82.00 541 VAL A N 1
ATOM 4122 C CA . VAL A 1 541 ? -11.146 -17.248 14.723 1.00 82.00 541 VAL A CA 1
ATOM 4123 C C . VAL A 1 541 ? -9.705 -17.369 14.235 1.00 82.00 541 VAL A C 1
ATOM 4125 O O . VAL A 1 541 ? -9.330 -18.393 13.661 1.00 82.00 541 VAL A O 1
ATOM 4128 N N . LEU A 1 542 ? -8.904 -16.327 14.458 1.00 82.12 542 LEU A N 1
ATOM 4129 C CA . LEU A 1 542 ? -7.469 -16.292 14.184 1.00 82.12 542 LEU A CA 1
ATOM 4130 C C . LEU A 1 542 ? -6.687 -16.174 15.494 1.00 82.12 542 LEU A C 1
ATOM 4132 O O . LEU A 1 542 ? -6.996 -15.358 16.360 1.00 82.12 542 LEU A O 1
ATOM 4136 N N . THR A 1 543 ? -5.633 -16.973 15.628 1.00 77.44 543 THR A N 1
ATOM 4137 C CA . THR A 1 543 ? -4.830 -17.066 16.856 1.00 77.44 543 THR A CA 1
ATOM 4138 C C . THR A 1 543 ? -3.346 -16.842 16.576 1.00 77.44 543 THR A C 1
ATOM 4140 O O . THR A 1 543 ? -2.880 -17.177 15.491 1.00 77.44 543 THR A O 1
ATOM 4143 N N . GLY A 1 544 ? -2.581 -16.348 17.552 1.00 74.25 544 GLY A N 1
ATOM 4144 C CA . GLY A 1 544 ? -1.116 -16.272 17.478 1.00 74.25 544 GLY A CA 1
ATOM 4145 C C . GLY A 1 544 ? -0.589 -15.167 16.554 1.00 74.25 544 GLY A C 1
ATOM 4146 O O . GLY A 1 544 ? -1.240 -14.144 16.345 1.00 74.25 544 GLY A O 1
ATOM 4147 N N . TYR A 1 545 ? 0.620 -15.343 16.016 1.00 75.19 545 TYR A N 1
ATOM 4148 C CA . TYR A 1 545 ? 1.200 -14.416 15.040 1.00 75.19 545 TYR A CA 1
ATOM 4149 C C . TYR A 1 545 ? 0.650 -14.697 13.639 1.00 75.19 545 TYR A C 1
ATOM 4151 O O . TYR A 1 545 ? 0.914 -15.765 13.092 1.00 75.19 545 TYR A O 1
ATOM 4159 N N . VAL A 1 546 ? -0.089 -13.759 13.036 1.00 73.62 546 VAL A N 1
ATOM 4160 C CA . VAL A 1 546 ? -0.666 -13.938 11.690 1.00 73.62 546 VAL A CA 1
ATOM 4161 C C . VAL A 1 546 ? 0.285 -13.369 10.638 1.00 73.62 546 VAL A C 1
ATOM 4163 O O . VAL A 1 546 ? 0.569 -12.175 10.624 1.00 73.62 546 VAL A O 1
ATOM 4166 N N . PHE A 1 547 ? 0.758 -14.222 9.733 1.00 71.44 547 PHE A N 1
ATOM 4167 C CA . PHE A 1 547 ? 1.793 -13.894 8.742 1.00 71.44 547 PHE A CA 1
ATOM 4168 C C . PHE A 1 547 ? 1.470 -14.485 7.359 1.00 71.44 547 PHE A C 1
ATOM 4170 O O . PHE A 1 547 ? 0.466 -15.188 7.204 1.00 71.44 547 PHE A O 1
ATOM 4177 N N . PHE A 1 548 ? 2.303 -14.222 6.346 1.00 65.31 548 PHE A N 1
ATOM 4178 C CA . PHE A 1 548 ? 2.014 -14.494 4.931 1.00 65.31 548 PHE A CA 1
ATOM 4179 C C . PHE A 1 548 ? 1.557 -15.935 4.643 1.00 65.31 548 PHE A C 1
ATOM 4181 O O . PHE A 1 548 ? 0.678 -16.147 3.814 1.00 65.31 548 PHE A O 1
ATOM 4188 N N . ALA A 1 549 ? 2.082 -16.952 5.340 1.00 64.19 549 ALA A N 1
ATOM 4189 C CA . ALA A 1 549 ? 1.674 -18.335 5.070 1.00 64.19 549 ALA A CA 1
ATOM 4190 C C . ALA A 1 549 ? 0.284 -18.693 5.625 1.00 64.19 549 ALA A C 1
ATOM 4192 O O . ALA A 1 549 ? -0.273 -19.726 5.263 1.00 64.19 549 ALA A O 1
ATOM 4193 N N . SER A 1 550 ? -0.298 -17.838 6.468 1.00 68.75 550 SER A N 1
ATOM 4194 C CA . SER A 1 550 ? -1.689 -17.971 6.914 1.00 68.75 550 SER A CA 1
ATOM 4195 C C . SER A 1 550 ? -2.679 -17.470 5.857 1.00 68.75 550 SER A C 1
ATOM 4197 O O . SER A 1 550 ? -3.851 -17.844 5.910 1.00 68.75 550 SER A O 1
ATOM 4199 N N . ILE A 1 551 ? -2.215 -16.671 4.879 1.00 69.75 551 ILE A N 1
ATOM 4200 C CA . ILE A 1 551 ? -3.053 -16.024 3.856 1.00 69.75 551 ILE A CA 1
ATOM 4201 C C . ILE A 1 551 ? -3.960 -17.028 3.150 1.00 69.75 551 ILE A C 1
ATOM 4203 O O . ILE A 1 551 ? -5.150 -16.763 3.086 1.00 69.75 551 ILE A O 1
ATOM 4207 N N . PRO A 1 552 ? -3.506 -18.193 2.664 1.00 64.00 552 PRO A N 1
ATOM 4208 C CA . PRO A 1 552 ? -4.392 -18.974 1.803 1.00 64.00 552 PRO A CA 1
ATOM 4209 C C . PRO A 1 552 ? -5.326 -19.891 2.593 1.00 64.00 552 PRO A C 1
ATOM 4211 O O . PRO A 1 552 ? -6.390 -20.236 2.089 1.00 64.00 552 PRO A O 1
ATOM 4214 N N . SER A 1 553 ? -4.998 -20.217 3.851 1.00 67.56 553 SER A N 1
ATOM 4215 C CA . SER A 1 553 ? -5.979 -20.779 4.791 1.00 67.56 553 SER A CA 1
ATOM 4216 C C . SER A 1 553 ? -7.050 -19.743 5.137 1.00 67.56 553 SER A C 1
ATOM 4218 O O . SER A 1 553 ? -8.228 -20.084 5.203 1.00 67.56 553 SER A O 1
ATOM 4220 N N . LEU A 1 554 ? -6.647 -18.481 5.314 1.00 73.31 554 LEU A N 1
ATOM 4221 C CA . LEU A 1 554 ? -7.554 -17.362 5.532 1.00 73.31 554 LEU A CA 1
ATOM 4222 C C . LEU A 1 554 ? -8.435 -17.125 4.293 1.00 73.31 554 LEU A C 1
ATOM 4224 O O . LEU A 1 554 ? -9.651 -17.127 4.412 1.00 73.31 554 LEU A O 1
ATOM 4228 N N . GLU A 1 555 ? -7.869 -17.021 3.091 1.00 73.31 555 GLU A N 1
ATOM 4229 C CA . GLU A 1 555 ? -8.612 -16.842 1.837 1.00 73.31 555 GLU A CA 1
ATOM 4230 C C . GLU A 1 555 ? -9.534 -18.024 1.526 1.00 73.31 555 GLU A C 1
ATOM 4232 O O . GLU A 1 555 ? -10.644 -17.810 1.044 1.00 73.31 555 GLU A O 1
ATOM 4237 N N . ALA A 1 556 ? -9.123 -19.267 1.800 1.00 72.12 556 ALA A N 1
ATOM 4238 C CA . ALA A 1 556 ? -9.978 -20.435 1.597 1.00 72.12 556 ALA A CA 1
ATOM 4239 C C . ALA A 1 556 ? -11.230 -20.385 2.485 1.00 72.12 556 ALA A C 1
ATOM 4241 O O . ALA A 1 556 ? -12.325 -20.719 2.026 1.00 72.12 556 ALA A O 1
ATOM 4242 N N . GLU A 1 557 ? -11.081 -19.932 3.731 1.00 72.81 557 GLU A N 1
ATOM 4243 C CA . GLU A 1 557 ? -12.202 -19.755 4.652 1.00 72.81 557 GLU A CA 1
ATOM 4244 C C . GLU A 1 557 ? -13.020 -18.488 4.327 1.00 72.81 557 GLU A C 1
ATOM 4246 O O . GLU A 1 557 ? -14.246 -18.538 4.379 1.00 72.81 557 GLU A O 1
ATOM 4251 N N . LEU A 1 558 ? -12.396 -17.383 3.902 1.00 73.38 558 LEU A N 1
ATOM 4252 C CA . LEU A 1 558 ? -13.090 -16.134 3.554 1.00 73.38 558 LEU A CA 1
ATOM 4253 C C . LEU A 1 558 ? -13.840 -16.200 2.217 1.00 73.38 558 LEU A C 1
ATOM 4255 O O . LEU A 1 558 ? -14.945 -15.677 2.096 1.00 73.38 558 LEU A O 1
ATOM 4259 N N . LEU A 1 559 ? -13.255 -16.828 1.196 1.00 70.19 559 LEU A N 1
ATOM 4260 C CA . LEU A 1 559 ? -13.722 -16.756 -0.193 1.00 70.19 559 LEU A CA 1
ATOM 4261 C C . LEU A 1 559 ? -14.407 -18.040 -0.678 1.00 70.19 559 LEU A C 1
ATOM 4263 O O . LEU A 1 559 ? -14.582 -18.211 -1.893 1.00 70.19 559 LEU A O 1
ATOM 4267 N N . ASP A 1 560 ? -14.824 -18.927 0.234 1.00 69.56 560 ASP A N 1
ATOM 4268 C CA . ASP A 1 560 ? -15.507 -20.178 -0.112 1.00 69.56 560 ASP A CA 1
ATOM 4269 C C . ASP A 1 560 ? -16.717 -19.912 -1.028 1.00 69.56 560 ASP A C 1
ATOM 4271 O O . ASP A 1 560 ? -17.714 -19.292 -0.659 1.00 69.56 560 ASP A O 1
ATOM 4275 N N . LYS A 1 561 ? -16.616 -20.378 -2.277 1.00 57.91 561 LYS A N 1
ATOM 4276 C CA . LYS A 1 561 ? -17.611 -20.126 -3.330 1.00 57.91 561 LYS A CA 1
ATOM 4277 C C . LYS A 1 561 ? -18.858 -20.996 -3.203 1.00 57.91 561 LYS A C 1
ATOM 4279 O O . LYS A 1 561 ? -19.809 -20.760 -3.943 1.00 57.91 561 LYS A O 1
ATOM 4284 N N . LYS A 1 562 ? -18.855 -22.016 -2.340 1.00 55.91 562 LYS A N 1
ATOM 4285 C CA . LYS A 1 562 ? -19.978 -22.957 -2.211 1.00 55.91 562 LYS A CA 1
ATOM 4286 C C . LYS A 1 562 ? -21.080 -22.466 -1.275 1.00 55.91 562 LYS A C 1
ATOM 4288 O O . LYS A 1 562 ? -22.171 -23.026 -1.312 1.00 55.91 562 LYS A O 1
ATOM 4293 N N . ARG A 1 563 ? -20.814 -21.454 -0.445 1.00 60.12 563 ARG A N 1
ATOM 4294 C CA . ARG A 1 563 ? -21.737 -20.975 0.591 1.00 60.12 563 ARG A CA 1
ATOM 4295 C C . ARG A 1 563 ? -22.144 -19.531 0.318 1.00 60.12 563 ARG A C 1
ATOM 4297 O O . ARG A 1 563 ? -21.314 -18.701 -0.038 1.00 60.12 563 ARG A O 1
ATOM 4304 N N . ASN A 1 564 ? -23.435 -19.249 0.454 1.00 66.69 564 ASN A N 1
ATOM 4305 C CA . ASN A 1 564 ? -23.987 -17.909 0.293 1.00 66.69 564 ASN A CA 1
ATOM 4306 C C . ASN A 1 564 ? -24.143 -17.278 1.682 1.00 66.69 564 ASN A C 1
ATOM 4308 O O . ASN A 1 564 ? -25.194 -17.446 2.288 1.00 66.69 564 ASN A O 1
ATOM 4312 N N . THR A 1 565 ? -23.094 -16.633 2.202 1.00 77.94 565 THR A N 1
ATOM 4313 C CA . THR A 1 565 ? -23.079 -15.996 3.535 1.00 77.94 565 THR A CA 1
ATOM 4314 C C . THR A 1 565 ? -23.175 -14.481 3.417 1.00 77.94 565 THR A C 1
ATOM 4316 O O . THR A 1 565 ? -22.493 -13.878 2.583 1.00 77.94 565 THR A O 1
ATOM 4319 N N . ARG A 1 566 ? -23.989 -13.850 4.268 1.00 81.00 566 ARG A N 1
ATOM 4320 C CA . ARG A 1 566 ? -24.185 -12.392 4.252 1.00 81.00 566 ARG A CA 1
ATOM 4321 C C . ARG A 1 566 ? -23.126 -11.656 5.068 1.00 81.00 566 ARG A C 1
ATOM 4323 O O . ARG A 1 566 ? -22.645 -10.617 4.627 1.00 81.00 566 ARG A O 1
ATOM 4330 N N . PHE A 1 567 ? -22.739 -12.204 6.216 1.00 85.81 567 PHE A N 1
ATOM 4331 C CA . PHE A 1 567 ? -21.732 -11.609 7.095 1.00 85.81 567 PHE A CA 1
ATOM 4332 C C . PHE A 1 567 ? -20.588 -12.589 7.340 1.00 85.81 567 PHE A C 1
ATOM 4334 O O . PHE A 1 567 ? -20.818 -13.781 7.539 1.00 85.81 567 PHE A O 1
ATOM 4341 N N . ILE A 1 568 ? -19.355 -12.090 7.334 1.00 87.44 568 ILE A N 1
ATOM 4342 C CA . ILE A 1 568 ? -18.170 -12.840 7.756 1.00 87.44 568 ILE A CA 1
ATOM 4343 C C . ILE A 1 568 ? -17.499 -12.042 8.872 1.00 87.44 568 ILE A C 1
ATOM 4345 O O . ILE A 1 568 ? -17.013 -10.941 8.633 1.00 87.44 568 ILE A O 1
ATOM 4349 N N . ILE A 1 569 ? -17.491 -12.601 10.079 1.00 87.81 569 ILE A N 1
ATOM 4350 C CA . ILE A 1 569 ? -16.912 -12.022 11.290 1.00 87.81 569 ILE A CA 1
ATOM 4351 C C . ILE A 1 569 ? -15.571 -12.709 11.552 1.00 87.81 569 ILE A C 1
ATOM 4353 O O . ILE A 1 569 ? -15.515 -13.934 11.667 1.00 87.81 569 ILE A O 1
ATOM 4357 N N . ILE A 1 570 ? -14.496 -11.934 11.646 1.00 88.75 570 ILE A N 1
ATOM 4358 C CA . ILE A 1 570 ? -13.152 -12.436 11.939 1.00 88.75 570 ILE A CA 1
ATOM 4359 C C . ILE A 1 570 ? -12.765 -12.021 13.350 1.00 88.75 570 ILE A C 1
ATOM 4361 O O . ILE A 1 570 ? -12.622 -10.833 13.626 1.00 88.75 570 ILE A O 1
ATOM 4365 N N . ASP A 1 571 ? -12.538 -13.005 14.209 1.00 87.62 571 ASP A N 1
ATOM 4366 C CA . ASP A 1 571 ? -12.065 -12.807 15.570 1.00 87.62 571 ASP A CA 1
ATOM 4367 C C . ASP A 1 571 ? -10.534 -12.796 15.620 1.00 87.62 571 ASP A C 1
ATOM 4369 O O . ASP A 1 571 ? -9.877 -13.802 15.347 1.00 87.62 571 ASP A O 1
ATOM 4373 N N . LEU A 1 572 ? -9.980 -11.628 15.938 1.00 87.25 572 LEU A N 1
ATOM 4374 C CA . LEU A 1 572 ? -8.554 -11.351 16.077 1.00 87.25 572 LEU A CA 1
ATOM 4375 C C . LEU A 1 572 ? -8.138 -11.192 17.552 1.00 87.25 572 LEU A C 1
ATOM 4377 O O . LEU A 1 572 ? -7.002 -10.804 17.812 1.00 87.25 572 LEU A O 1
ATOM 4381 N N . ALA A 1 573 ? -9.010 -11.495 18.526 1.00 83.25 573 ALA A N 1
ATOM 4382 C CA . ALA A 1 573 ? -8.744 -11.248 19.951 1.00 83.25 573 ALA A CA 1
ATOM 4383 C C . ALA A 1 573 ? -7.488 -11.967 20.478 1.00 83.25 573 ALA A C 1
ATOM 4385 O O . ALA A 1 573 ? -6.816 -11.487 21.388 1.00 83.25 573 ALA A O 1
ATOM 4386 N N . THR A 1 574 ? -7.155 -13.113 19.888 1.00 79.12 574 THR A N 1
ATOM 4387 C CA . THR A 1 574 ? -5.983 -13.933 20.227 1.00 79.12 574 THR A CA 1
ATOM 4388 C C . THR A 1 574 ? -4.767 -13.674 19.335 1.00 79.12 574 THR A C 1
ATOM 4390 O O . THR A 1 574 ? -3.802 -14.438 19.376 1.00 79.12 574 THR A O 1
ATOM 4393 N N . VAL A 1 575 ? -4.804 -12.633 18.498 1.00 81.56 575 VAL A N 1
ATOM 4394 C CA . VAL A 1 575 ? -3.702 -12.265 17.603 1.00 81.56 575 VAL A CA 1
ATOM 4395 C C . VAL A 1 575 ? -2.822 -11.205 18.255 1.00 81.56 575 VAL A C 1
ATOM 4397 O O . VAL A 1 575 ? -3.284 -10.125 18.611 1.00 81.56 575 VAL A O 1
ATOM 4400 N N . HIS A 1 576 ? -1.526 -11.489 18.388 1.00 73.88 576 HIS A N 1
ATOM 4401 C CA . HIS A 1 576 ? -0.581 -10.568 19.036 1.00 73.88 576 HIS A CA 1
ATOM 4402 C C . HIS A 1 576 ? 0.022 -9.549 18.067 1.00 73.88 576 HIS A C 1
ATOM 4404 O O . HIS A 1 576 ? 0.230 -8.383 18.411 1.00 73.88 576 HIS A O 1
ATOM 4410 N N . ARG A 1 577 ? 0.350 -10.006 16.859 1.00 77.81 577 ARG A N 1
ATOM 4411 C CA . ARG A 1 577 ? 1.039 -9.241 15.820 1.00 77.81 577 ARG A CA 1
ATOM 4412 C C . ARG A 1 577 ? 0.552 -9.717 14.458 1.00 77.81 577 ARG A C 1
ATOM 4414 O O . ARG A 1 577 ? 0.176 -10.883 14.303 1.00 77.81 577 ARG A O 1
ATOM 4421 N N . LEU A 1 578 ? 0.581 -8.817 13.485 1.00 78.44 578 LEU A N 1
ATOM 4422 C CA . LEU A 1 578 ? 0.155 -9.105 12.127 1.00 78.44 578 LEU A CA 1
ATOM 4423 C C . LEU A 1 578 ? 1.230 -8.651 11.132 1.00 78.44 578 LEU A C 1
ATOM 4425 O O . LEU A 1 578 ? 1.713 -7.517 11.177 1.00 78.44 578 LEU A O 1
ATOM 4429 N N . GLU A 1 579 ? 1.640 -9.559 10.250 1.00 78.25 579 GLU A N 1
ATOM 4430 C CA . GLU A 1 579 ? 2.562 -9.235 9.164 1.00 78.25 579 GLU A CA 1
ATOM 4431 C C . GLU A 1 579 ? 1.883 -8.287 8.171 1.00 78.25 579 GLU A C 1
ATOM 4433 O O . GLU A 1 579 ? 0.684 -8.393 7.895 1.00 78.25 579 GLU A O 1
ATOM 4438 N N . THR A 1 580 ? 2.662 -7.382 7.583 1.00 76.94 580 THR A N 1
ATOM 4439 C CA . THR A 1 580 ? 2.153 -6.346 6.674 1.00 76.94 580 THR A CA 1
ATOM 4440 C C . THR A 1 580 ? 1.405 -6.958 5.472 1.00 76.94 580 THR A C 1
ATOM 4442 O O . THR A 1 580 ? 0.340 -6.482 5.079 1.00 76.94 580 THR A O 1
ATOM 4445 N N . SER A 1 581 ? 1.902 -8.078 4.939 1.00 70.31 581 SER A N 1
ATOM 4446 C CA . SER A 1 581 ? 1.288 -8.829 3.832 1.00 70.31 581 SER A CA 1
ATOM 4447 C C . SER A 1 581 ? -0.042 -9.503 4.219 1.00 70.31 581 SER A C 1
ATOM 4449 O O . SER A 1 581 ? -0.994 -9.531 3.429 1.00 70.31 581 SER A O 1
ATOM 4451 N N . ALA A 1 582 ? -0.148 -10.000 5.455 1.00 75.56 582 ALA A N 1
ATOM 4452 C CA . ALA A 1 582 ? -1.371 -10.588 5.986 1.00 75.56 582 ALA A CA 1
ATOM 4453 C C . ALA A 1 582 ? -2.452 -9.519 6.217 1.00 75.56 582 ALA A C 1
ATOM 4455 O O . ALA A 1 582 ? -3.609 -9.752 5.873 1.00 75.56 582 ALA A O 1
ATOM 4456 N N . ALA A 1 583 ? -2.081 -8.323 6.692 1.00 81.88 583 ALA A N 1
ATOM 4457 C CA . ALA A 1 583 ? -3.011 -7.200 6.890 1.00 81.88 583 ALA A CA 1
ATOM 4458 C C . ALA A 1 583 ? -3.678 -6.794 5.576 1.00 81.88 583 ALA A C 1
ATOM 4460 O O . ALA A 1 583 ? -4.901 -6.691 5.493 1.00 81.88 583 ALA A O 1
ATOM 4461 N N . GLN A 1 584 ? -2.881 -6.647 4.516 1.00 77.88 584 GLN A N 1
ATOM 4462 C CA . GLN A 1 584 ? -3.374 -6.288 3.184 1.00 77.88 584 GLN A CA 1
ATOM 4463 C C . GLN A 1 584 ? -4.369 -7.305 2.607 1.00 77.88 584 GLN A C 1
ATOM 4465 O O . GLN A 1 584 ? -5.166 -6.963 1.734 1.00 77.88 584 GLN A O 1
ATOM 4470 N N . THR A 1 585 ? -4.342 -8.557 3.072 1.00 76.00 585 THR A N 1
ATOM 4471 C CA . THR A 1 585 ? -5.272 -9.596 2.606 1.00 76.00 585 THR A CA 1
ATOM 4472 C C . THR A 1 585 ? -6.711 -9.297 3.033 1.00 76.00 585 THR A C 1
ATOM 4474 O O . THR A 1 585 ? -7.633 -9.571 2.268 1.00 76.00 585 THR A O 1
ATOM 4477 N N . PHE A 1 586 ? -6.923 -8.671 4.195 1.00 82.38 586 PHE A N 1
ATOM 4478 C CA . PHE A 1 586 ? -8.265 -8.311 4.667 1.00 82.38 586 PHE A CA 1
ATOM 4479 C C . PHE A 1 586 ? -8.933 -7.272 3.759 1.00 82.38 586 PHE A C 1
ATOM 4481 O O . PHE A 1 586 ? -10.097 -7.433 3.397 1.00 82.38 586 PHE A O 1
ATOM 4488 N N . ASP A 1 587 ? -8.182 -6.264 3.311 1.00 76.00 587 ASP A N 1
ATOM 4489 C CA . ASP A 1 587 ? -8.686 -5.233 2.395 1.00 76.00 587 ASP A CA 1
ATOM 4490 C C . ASP A 1 587 ? -9.015 -5.817 1.007 1.00 76.00 587 ASP A C 1
ATOM 4492 O O . ASP A 1 587 ? -10.057 -5.536 0.408 1.00 76.00 587 ASP A O 1
ATOM 4496 N N . ARG A 1 588 ? -8.183 -6.755 0.525 1.00 72.94 588 ARG A N 1
ATOM 4497 C CA . ARG A 1 588 ? -8.488 -7.530 -0.693 1.00 72.94 588 ARG A CA 1
ATOM 4498 C C . ARG A 1 588 ? -9.752 -8.375 -0.530 1.00 72.94 588 ARG A C 1
ATOM 4500 O O . ARG A 1 588 ? -10.571 -8.409 -1.448 1.00 72.94 588 ARG A O 1
ATOM 4507 N N . ALA A 1 589 ? -9.924 -9.036 0.615 1.00 75.88 589 ALA A N 1
ATOM 4508 C CA . ALA A 1 589 ? -11.089 -9.870 0.884 1.00 75.88 589 ALA A CA 1
ATOM 4509 C C . ALA A 1 589 ? -12.388 -9.051 0.879 1.00 75.88 589 ALA A C 1
ATOM 4511 O O . ALA A 1 589 ? -13.364 -9.489 0.273 1.00 75.88 589 ALA A O 1
ATOM 4512 N N . VAL A 1 590 ? -12.399 -7.842 1.458 1.00 77.25 590 VAL A N 1
ATOM 4513 C CA . VAL A 1 590 ? -13.564 -6.933 1.411 1.00 77.25 590 VAL A CA 1
ATOM 4514 C C . VAL A 1 590 ? -13.978 -6.636 -0.029 1.00 77.25 590 VAL A C 1
ATOM 4516 O O . VAL A 1 590 ? -15.156 -6.739 -0.377 1.00 77.25 590 VAL A O 1
ATOM 4519 N N . ARG A 1 591 ? -13.010 -6.330 -0.898 1.00 70.25 591 ARG A N 1
ATOM 4520 C CA . ARG A 1 591 ? -13.276 -6.048 -2.313 1.00 70.25 591 ARG A CA 1
ATOM 4521 C C . ARG A 1 591 ? -13.826 -7.269 -3.055 1.00 70.25 591 ARG A C 1
ATOM 4523 O O . ARG A 1 591 ? -14.779 -7.143 -3.819 1.00 70.25 591 ARG A O 1
ATOM 4530 N N . ASP A 1 592 ? -13.254 -8.449 -2.831 1.00 69.94 592 ASP A N 1
ATOM 4531 C CA . ASP A 1 592 ? -13.671 -9.679 -3.515 1.00 69.94 592 ASP A CA 1
ATOM 4532 C C . ASP A 1 592 ? -15.043 -10.198 -3.019 1.00 69.94 592 ASP A C 1
ATOM 4534 O O . ASP A 1 592 ? -15.758 -10.889 -3.757 1.00 69.94 592 ASP A O 1
ATOM 4538 N N . LEU A 1 593 ? -15.437 -9.836 -1.792 1.00 75.00 593 LEU A N 1
ATOM 4539 C CA . LEU A 1 593 ? -16.741 -10.129 -1.184 1.00 75.00 593 LEU A CA 1
ATOM 4540 C C . LEU A 1 593 ? -17.835 -9.112 -1.560 1.00 75.00 593 LEU A C 1
ATOM 4542 O O . LEU A 1 593 ? -19.006 -9.489 -1.657 1.00 75.00 593 LEU A O 1
ATOM 4546 N N . SER A 1 594 ? -17.464 -7.865 -1.869 1.00 69.75 594 SER A N 1
ATOM 4547 C CA . SER A 1 594 ? -18.375 -6.783 -2.281 1.00 69.75 594 SER A CA 1
ATOM 4548 C C . SER A 1 594 ? -19.378 -7.168 -3.391 1.00 69.75 594 SER A C 1
ATOM 4550 O O . SER A 1 594 ? -20.583 -7.021 -3.172 1.00 69.75 594 SER A O 1
ATOM 4552 N N . PRO A 1 595 ? -18.980 -7.761 -4.543 1.00 66.25 595 PRO A N 1
ATOM 4553 C CA . PRO A 1 595 ? -19.934 -8.146 -5.591 1.00 66.25 595 PRO A CA 1
ATOM 4554 C C . PRO A 1 595 ? -20.899 -9.275 -5.191 1.00 66.25 595 PRO A C 1
ATOM 4556 O O . PRO A 1 595 ? -21.879 -9.510 -5.897 1.00 66.25 595 PRO A O 1
ATOM 4559 N N . LYS A 1 596 ? -20.646 -9.983 -4.081 1.00 70.44 596 LYS A N 1
ATOM 4560 C CA . LYS A 1 596 ? -21.553 -10.998 -3.521 1.00 70.44 596 LYS A CA 1
ATOM 4561 C C . LYS A 1 596 ? -22.508 -10.432 -2.466 1.00 70.44 596 LYS A C 1
ATOM 4563 O O . LYS A 1 596 ? -23.335 -11.180 -1.954 1.00 70.44 596 LYS A O 1
ATOM 4568 N N . ASN A 1 597 ? -22.418 -9.134 -2.160 1.00 74.69 597 ASN A N 1
ATOM 4569 C CA . ASN A 1 597 ? -23.150 -8.490 -1.069 1.00 74.69 597 ASN A CA 1
ATOM 4570 C C . ASN A 1 597 ? -22.838 -9.106 0.312 1.00 74.69 597 ASN A C 1
ATOM 4572 O O . ASN A 1 597 ? -23.703 -9.142 1.188 1.00 74.69 597 ASN A O 1
ATOM 4576 N N . THR A 1 598 ? -21.614 -9.623 0.479 1.00 81.62 598 THR A N 1
ATOM 4577 C CA . THR A 1 598 ? -21.109 -10.165 1.745 1.00 81.62 598 THR A CA 1
ATOM 4578 C C . THR A 1 598 ? -20.282 -9.094 2.455 1.00 81.62 598 THR A C 1
ATOM 4580 O O . THR A 1 598 ? -19.368 -8.529 1.855 1.00 81.62 598 THR A O 1
ATOM 4583 N N . ILE A 1 599 ? -20.581 -8.824 3.725 1.00 84.38 599 ILE A N 1
ATOM 4584 C CA . ILE A 1 599 ? -19.905 -7.801 4.533 1.00 84.38 599 ILE A CA 1
ATOM 4585 C C . ILE A 1 599 ? -18.866 -8.473 5.437 1.00 84.38 599 ILE A C 1
ATOM 4587 O O . ILE A 1 599 ? -19.195 -9.409 6.171 1.00 84.38 599 ILE A O 1
ATOM 4591 N N . LEU A 1 600 ? -17.619 -7.994 5.374 1.00 86.88 600 LEU A N 1
ATOM 4592 C CA . LEU A 1 600 ? -16.539 -8.414 6.267 1.00 86.88 600 LEU A CA 1
ATOM 4593 C C . LEU A 1 600 ? -16.513 -7.529 7.517 1.00 86.88 600 LEU A C 1
ATOM 4595 O O . LEU A 1 600 ? -16.463 -6.306 7.403 1.00 86.88 600 LEU A O 1
ATOM 4599 N N . VAL A 1 601 ? -16.506 -8.157 8.689 1.00 88.00 601 VAL A N 1
ATOM 4600 C CA . VAL A 1 601 ? -16.467 -7.505 9.999 1.00 88.00 601 VAL A CA 1
ATOM 4601 C C . VAL A 1 601 ? -15.303 -8.076 10.805 1.00 88.00 601 VAL A C 1
ATOM 4603 O O . VAL A 1 601 ? -15.118 -9.289 10.860 1.00 88.00 601 VAL A O 1
ATOM 4606 N N . LEU A 1 602 ? -14.509 -7.215 11.432 1.00 90.19 602 LEU A N 1
ATOM 4607 C CA . LEU A 1 602 ? -13.451 -7.604 12.363 1.00 90.19 602 LEU A CA 1
ATOM 4608 C C . LEU A 1 602 ? -13.971 -7.513 13.803 1.00 90.19 602 LEU A C 1
ATOM 4610 O O . LEU A 1 602 ? -14.763 -6.632 14.133 1.00 90.19 602 LEU A O 1
ATOM 4614 N N . CYS A 1 603 ? -13.513 -8.398 14.679 1.00 88.69 603 CYS A N 1
ATOM 4615 C CA . CYS A 1 603 ? -13.667 -8.251 16.121 1.00 88.69 603 CYS A CA 1
ATOM 4616 C C . CYS A 1 603 ? -12.363 -8.587 16.853 1.00 88.69 603 CYS A C 1
ATOM 4618 O O . CYS A 1 603 ? -11.487 -9.250 16.300 1.00 88.69 603 CYS A O 1
ATOM 4620 N N . GLY A 1 604 ? -12.200 -8.104 18.084 1.00 84.06 604 GLY A N 1
ATOM 4621 C CA . GLY A 1 604 ? -10.981 -8.333 18.865 1.00 84.06 604 GLY A CA 1
ATOM 4622 C C . GLY A 1 604 ? -9.810 -7.413 18.502 1.00 84.06 604 GLY A C 1
ATOM 4623 O O . GLY A 1 604 ? -8.708 -7.603 19.010 1.00 84.06 604 GLY A O 1
ATOM 4624 N N . VAL A 1 605 ? -10.026 -6.395 17.659 1.00 83.00 605 VAL A N 1
ATOM 4625 C CA . VAL A 1 605 ? -9.030 -5.350 17.375 1.00 83.00 605 VAL A CA 1
ATOM 4626 C C . VAL A 1 605 ? -9.429 -4.090 18.128 1.00 83.00 605 VAL A C 1
ATOM 4628 O O . VAL A 1 605 ? -10.514 -3.556 17.916 1.00 83.00 605 VAL A O 1
A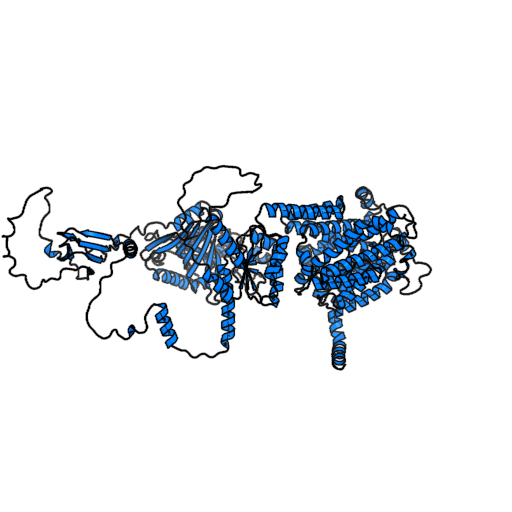TOM 4631 N N . ARG A 1 606 ? -8.542 -3.592 18.994 1.00 82.19 606 ARG A N 1
ATOM 4632 C CA . ARG A 1 606 ? -8.732 -2.319 19.710 1.00 82.19 606 ARG A CA 1
ATOM 4633 C C . ARG A 1 606 ? -7.970 -1.193 19.026 1.00 82.19 606 ARG A C 1
ATOM 4635 O O . ARG A 1 606 ? -6.849 -1.404 18.549 1.00 82.19 606 ARG A O 1
ATOM 4642 N N . LYS A 1 607 ? -8.531 0.017 19.022 1.00 78.88 607 LYS A N 1
ATOM 4643 C CA . LYS A 1 607 ? -7.851 1.208 18.495 1.00 78.88 607 LYS A CA 1
ATOM 4644 C C . LYS A 1 607 ? -6.566 1.469 19.291 1.00 78.88 607 LYS A C 1
ATOM 4646 O O . LYS A 1 607 ? -6.590 1.524 20.514 1.00 78.88 607 LYS A O 1
ATOM 4651 N N . GLY A 1 608 ? -5.438 1.592 18.595 1.00 76.56 608 GLY A N 1
ATOM 4652 C CA . GLY A 1 608 ? -4.110 1.755 19.206 1.00 76.56 608 GLY A CA 1
ATOM 4653 C C . GLY A 1 608 ? -3.437 0.458 19.685 1.00 76.56 608 GLY A C 1
ATOM 4654 O O . GLY A 1 608 ? -2.328 0.517 20.207 1.00 76.56 608 GLY A O 1
ATOM 4655 N N . SER A 1 609 ? -4.059 -0.712 19.494 1.00 82.12 609 SER A N 1
ATOM 4656 C CA . SER A 1 609 ? -3.403 -2.008 19.735 1.00 82.12 609 SER A CA 1
ATOM 4657 C C . SER A 1 609 ? -2.249 -2.266 18.756 1.00 82.12 609 SER A C 1
ATOM 4659 O O . SER A 1 609 ? -2.183 -1.668 17.681 1.00 82.12 609 SER A O 1
ATOM 4661 N N . GLY A 1 610 ? -1.362 -3.213 19.088 1.00 78.69 610 GLY A N 1
ATOM 4662 C CA . GLY A 1 610 ? -0.294 -3.649 18.179 1.00 78.69 610 GLY A CA 1
ATOM 4663 C C . GLY A 1 610 ? -0.825 -4.121 16.820 1.00 78.69 610 GLY A C 1
ATOM 4664 O O . GLY A 1 610 ? -0.236 -3.790 15.797 1.00 78.69 610 GLY A O 1
ATOM 4665 N N . VAL A 1 611 ? -1.978 -4.800 16.810 1.00 82.88 611 VAL A N 1
ATOM 4666 C CA . VAL A 1 611 ? -2.674 -5.241 15.590 1.00 82.88 611 VAL A CA 1
ATOM 4667 C C . VAL A 1 611 ? -3.250 -4.054 14.809 1.00 82.88 611 VAL A C 1
ATOM 4669 O O . VAL A 1 611 ? -3.139 -4.022 13.587 1.00 82.88 611 VAL A O 1
ATOM 4672 N N . HIS A 1 612 ? -3.797 -3.035 15.483 1.00 85.75 612 HIS A N 1
ATOM 4673 C CA . HIS A 1 612 ? -4.235 -1.798 14.822 1.00 85.75 612 HIS A CA 1
ATOM 4674 C C . HIS A 1 612 ? -3.064 -1.048 14.174 1.00 85.75 612 HIS A C 1
ATOM 4676 O O . HIS A 1 612 ? -3.165 -0.644 13.020 1.00 85.75 612 HIS A O 1
ATOM 4682 N N . ALA A 1 613 ? -1.934 -0.923 14.876 1.00 81.50 613 ALA A N 1
ATOM 4683 C CA . ALA A 1 613 ? -0.721 -0.329 14.317 1.00 81.50 613 ALA A CA 1
ATOM 4684 C C . ALA A 1 613 ? -0.181 -1.134 13.119 1.00 81.50 613 ALA A C 1
ATOM 4686 O O . ALA A 1 613 ? 0.358 -0.554 12.179 1.00 81.50 613 ALA A O 1
ATOM 4687 N N . ASP A 1 614 ? -0.341 -2.461 13.125 1.00 83.69 614 ASP A N 1
ATOM 4688 C CA . ASP A 1 614 ? 0.026 -3.316 11.993 1.00 83.69 614 ASP A CA 1
ATOM 4689 C C . ASP A 1 614 ? -0.912 -3.110 10.781 1.00 83.69 614 ASP A C 1
ATOM 4691 O O . ASP A 1 614 ? -0.425 -3.061 9.650 1.00 83.69 614 ASP A O 1
ATOM 4695 N N . PHE A 1 615 ? -2.220 -2.896 10.990 1.00 86.25 615 PHE A N 1
ATOM 4696 C CA . PHE A 1 615 ? -3.160 -2.507 9.924 1.00 86.25 615 PHE A CA 1
ATOM 4697 C C . PHE A 1 615 ? -2.868 -1.108 9.356 1.00 86.25 615 PHE A C 1
ATOM 4699 O O . PHE A 1 615 ? -2.808 -0.954 8.134 1.00 86.25 615 PHE A O 1
ATOM 4706 N N . GLU A 1 616 ? -2.617 -0.109 10.213 1.00 81.94 616 GLU A N 1
ATOM 4707 C CA . GLU A 1 616 ? -2.241 1.248 9.784 1.00 81.94 616 GLU A CA 1
ATOM 4708 C C . GLU A 1 616 ? -0.941 1.233 8.973 1.00 81.94 616 GLU A C 1
ATOM 4710 O O . GLU A 1 616 ? -0.862 1.839 7.903 1.00 81.94 616 GLU A O 1
ATOM 4715 N N . ARG A 1 617 ? 0.067 0.487 9.442 1.00 79.69 617 ARG A N 1
ATOM 4716 C CA . ARG A 1 617 ? 1.342 0.322 8.735 1.00 79.69 617 ARG A CA 1
ATOM 4717 C C . ARG A 1 617 ? 1.155 -0.340 7.365 1.00 79.69 617 ARG A C 1
ATOM 4719 O O . ARG A 1 617 ? 1.833 0.031 6.410 1.00 79.69 617 ARG A O 1
ATOM 4726 N N . ALA A 1 618 ? 0.221 -1.283 7.254 1.00 76.25 618 ALA A N 1
ATOM 4727 C CA . ALA A 1 618 ? -0.134 -1.939 5.999 1.00 76.25 618 ALA A CA 1
ATOM 4728 C C . ALA A 1 618 ? -1.004 -1.086 5.057 1.00 76.25 618 ALA A C 1
ATOM 4730 O O . ALA A 1 618 ? -1.271 -1.520 3.933 1.00 76.25 618 ALA A O 1
ATOM 4731 N N . GLY A 1 619 ? -1.432 0.106 5.488 1.00 75.88 619 GLY A N 1
ATOM 4732 C CA . GLY A 1 619 ? -2.302 0.996 4.721 1.00 75.88 619 GLY A CA 1
ATOM 4733 C C . GLY A 1 619 ? -3.765 0.549 4.672 1.00 75.88 619 GLY A C 1
ATOM 4734 O O . GLY A 1 619 ? -4.496 0.989 3.788 1.00 75.88 619 GLY A O 1
ATOM 4735 N N . VAL A 1 620 ? -4.195 -0.323 5.590 1.00 80.75 620 VAL A N 1
ATOM 4736 C CA . VAL A 1 620 ? -5.572 -0.826 5.666 1.00 80.75 620 VAL A CA 1
ATOM 4737 C C . VAL A 1 620 ? -6.362 0.022 6.652 1.00 80.75 620 VAL A C 1
ATOM 4739 O O . VAL A 1 620 ? -6.038 0.075 7.838 1.00 80.75 620 VAL A O 1
ATOM 4742 N N . ASN A 1 621 ? -7.412 0.679 6.160 1.00 81.62 621 ASN A N 1
ATOM 4743 C CA . ASN A 1 621 ? -8.255 1.527 6.993 1.00 81.62 621 ASN A CA 1
ATOM 4744 C C . ASN A 1 621 ? -9.277 0.679 7.767 1.00 81.62 621 ASN A C 1
ATOM 4746 O O . ASN A 1 621 ? -10.147 0.039 7.167 1.00 81.62 621 ASN A O 1
ATOM 4750 N N . VAL A 1 622 ? -9.170 0.677 9.095 1.00 83.81 622 VAL A N 1
ATOM 4751 C CA . VAL A 1 622 ? -10.064 -0.056 10.000 1.00 83.81 622 VAL A CA 1
ATOM 4752 C C . VAL A 1 622 ? -10.986 0.942 10.699 1.00 83.81 622 VAL A C 1
ATOM 4754 O O . VAL A 1 622 ? -10.532 1.822 11.428 1.00 83.81 622 VAL A O 1
ATOM 4757 N N . LEU A 1 623 ? -12.290 0.803 10.467 1.00 83.19 623 LEU A N 1
ATOM 4758 C CA . LEU A 1 623 ? -13.329 1.686 10.989 1.00 83.19 623 LEU A CA 1
ATOM 4759 C C . LEU A 1 623 ? -13.887 1.110 12.284 1.00 83.19 623 LEU A C 1
ATOM 4761 O O . LEU A 1 623 ? -14.517 0.057 12.284 1.00 83.19 623 LEU A O 1
ATOM 4765 N N . PHE A 1 624 ? -13.701 1.807 13.394 1.00 80.62 624 PHE A N 1
ATOM 4766 C CA . PHE A 1 624 ? -14.233 1.357 14.678 1.00 80.62 624 PHE A CA 1
ATOM 4767 C C . PHE A 1 624 ? -15.684 1.826 14.852 1.00 80.62 624 PHE A C 1
ATOM 4769 O O . PHE A 1 624 ? -15.987 3.000 14.638 1.00 80.62 624 PHE A O 1
ATOM 4776 N N . ASN A 1 625 ? -16.573 0.917 15.263 1.00 67.06 625 ASN A N 1
ATOM 4777 C CA . ASN A 1 625 ? -17.971 1.187 15.641 1.00 67.06 625 ASN A CA 1
ATOM 4778 C C . ASN A 1 625 ? -18.917 1.692 14.526 1.00 67.06 625 ASN A C 1
ATOM 4780 O O . ASN A 1 625 ? -19.958 2.268 14.828 1.00 67.06 625 ASN A O 1
ATOM 4784 N N . GLY A 1 626 ? -18.598 1.466 13.245 1.00 57.59 626 GLY A N 1
ATOM 4785 C CA . GLY A 1 626 ? -19.563 1.555 12.131 1.00 57.59 626 GLY A CA 1
ATOM 4786 C C . GLY A 1 626 ? -20.192 2.930 11.833 1.00 57.59 626 GLY A C 1
ATOM 4787 O O . GLY A 1 626 ? -21.212 2.972 11.152 1.00 57.59 626 GLY A O 1
ATOM 4788 N N . ASN A 1 627 ? -19.620 4.040 12.315 1.00 46.94 627 ASN A N 1
ATOM 4789 C CA . ASN A 1 627 ? -20.302 5.345 12.366 1.00 46.94 627 ASN A CA 1
ATOM 4790 C C . ASN A 1 627 ? -20.013 6.341 11.224 1.00 46.94 627 ASN A C 1
ATOM 4792 O O . ASN A 1 627 ? -20.542 7.450 11.261 1.00 46.94 627 ASN A O 1
ATOM 4796 N N . ASP A 1 628 ? -19.256 5.975 10.187 1.00 47.09 628 ASP A N 1
ATOM 4797 C CA . ASP A 1 628 ? -18.963 6.883 9.068 1.00 47.09 628 ASP A CA 1
ATOM 4798 C C . ASP A 1 628 ? -19.528 6.354 7.744 1.00 47.09 628 ASP A C 1
ATOM 4800 O O . ASP A 1 628 ? -18.865 5.651 6.986 1.00 47.09 628 ASP A O 1
ATOM 4804 N N . ALA A 1 629 ? -20.769 6.741 7.428 1.00 39.69 629 ALA A N 1
ATOM 4805 C CA . ALA A 1 629 ? -21.514 6.307 6.236 1.00 39.69 629 ALA A CA 1
ATOM 4806 C C . ALA A 1 629 ? -20.865 6.680 4.878 1.00 39.69 629 ALA A C 1
ATOM 4808 O O . ALA A 1 629 ? -21.374 6.293 3.828 1.00 39.69 629 ALA A O 1
ATOM 4809 N N . ASN A 1 630 ? -19.752 7.424 4.883 1.00 39.75 630 ASN A N 1
ATOM 4810 C CA . ASN A 1 630 ? -19.023 7.863 3.690 1.00 39.75 630 ASN A CA 1
ATOM 4811 C C . ASN A 1 630 ? -17.546 7.420 3.649 1.00 39.75 630 ASN A C 1
ATOM 4813 O O . ASN A 1 630 ? -16.864 7.736 2.670 1.00 39.75 630 ASN A O 1
ATOM 4817 N N . GLU A 1 631 ? -17.036 6.696 4.652 1.00 50.25 631 GLU A N 1
ATOM 4818 C CA . GLU A 1 631 ? -15.652 6.203 4.641 1.00 50.25 631 GLU A CA 1
ATOM 4819 C C . GLU A 1 631 ? -15.563 4.754 4.142 1.00 50.25 631 GLU A C 1
ATOM 4821 O O . GLU A 1 631 ? -16.305 3.869 4.561 1.00 50.25 631 GLU A O 1
ATOM 4826 N N . LYS A 1 632 ? -14.630 4.498 3.217 1.00 61.03 632 LYS A N 1
ATOM 4827 C CA . LYS A 1 632 ? -14.285 3.139 2.779 1.00 61.03 632 LYS A CA 1
ATOM 4828 C C . LYS A 1 632 ? -13.295 2.539 3.786 1.00 61.03 632 LYS A C 1
ATOM 4830 O O . LYS A 1 632 ? -12.186 3.056 3.923 1.00 61.03 632 LYS A O 1
ATOM 4835 N N . GLY A 1 633 ? -13.680 1.457 4.459 1.00 70.50 633 GLY A N 1
ATOM 4836 C CA . GLY A 1 633 ? -12.819 0.720 5.389 1.00 70.50 633 GLY A CA 1
ATOM 4837 C C . GLY A 1 633 ? -13.511 -0.506 5.987 1.00 70.50 633 GLY A C 1
ATOM 4838 O O . GLY A 1 633 ? -14.701 -0.730 5.759 1.00 70.50 633 GLY A O 1
ATOM 4839 N N . ILE A 1 634 ? -12.758 -1.323 6.724 1.00 83.50 634 ILE A N 1
ATOM 4840 C CA . ILE A 1 634 ? -13.262 -2.565 7.330 1.00 83.50 634 ILE A CA 1
ATOM 4841 C C . ILE A 1 634 ? -13.807 -2.253 8.720 1.00 83.50 634 ILE A C 1
ATOM 4843 O O . ILE A 1 634 ? -13.069 -1.738 9.557 1.00 83.50 634 ILE A O 1
ATOM 4847 N N . VAL A 1 635 ? -15.079 -2.564 8.979 1.00 87.12 635 VAL A N 1
ATOM 4848 C CA . VAL A 1 635 ? -15.686 -2.304 10.290 1.00 87.12 635 VAL A CA 1
ATOM 4849 C C . VAL A 1 635 ? -15.096 -3.260 11.322 1.00 87.12 635 VAL A C 1
ATOM 4851 O O . VAL A 1 635 ? -15.073 -4.470 11.101 1.00 87.12 635 VAL A O 1
ATOM 4854 N N . SER A 1 636 ? -14.625 -2.721 12.441 1.00 87.75 636 SER A N 1
ATOM 4855 C CA . SER A 1 636 ? -14.057 -3.474 13.551 1.00 87.75 636 SER A CA 1
ATOM 4856 C C . SER A 1 636 ? -14.761 -3.163 14.863 1.00 87.75 636 SER A C 1
ATOM 4858 O O . SER A 1 636 ? -15.056 -2.005 15.163 1.00 87.75 636 SER A O 1
ATOM 4860 N N . PHE A 1 637 ? -14.957 -4.208 15.659 1.00 87.56 637 PHE A N 1
ATOM 4861 C CA . PHE A 1 637 ? -15.537 -4.171 16.999 1.00 87.56 637 PHE A CA 1
ATOM 4862 C C . PHE A 1 637 ? -14.545 -4.711 18.028 1.00 87.56 637 PHE A C 1
ATOM 4864 O O . PHE A 1 637 ? -13.616 -5.450 17.688 1.00 87.56 637 PHE A O 1
ATOM 4871 N N . GLU A 1 638 ? -14.712 -4.358 19.298 1.00 81.19 638 GLU A N 1
ATOM 4872 C CA . GLU A 1 638 ? -13.807 -4.867 20.329 1.00 81.19 638 GLU A CA 1
ATOM 4873 C C . GLU A 1 638 ? -14.165 -6.295 20.709 1.00 81.19 638 GLU A C 1
ATOM 4875 O O . GLU A 1 638 ? -13.281 -7.133 20.892 1.00 81.19 638 GLU A O 1
ATOM 4880 N N . THR A 1 639 ? -15.462 -6.588 20.770 1.00 81.19 639 THR A N 1
ATOM 4881 C CA . THR A 1 639 ? -15.966 -7.907 21.134 1.00 81.19 639 THR A CA 1
ATOM 4882 C C . THR A 1 639 ? -16.770 -8.534 20.004 1.00 81.19 639 THR A C 1
ATOM 4884 O O . THR A 1 639 ? -17.350 -7.876 19.139 1.00 81.19 639 THR A O 1
ATOM 4887 N N . ARG A 1 640 ? -16.819 -9.865 20.006 1.00 79.69 640 ARG A N 1
ATOM 4888 C CA . ARG A 1 640 ? -17.619 -10.621 19.042 1.00 79.69 640 ARG A CA 1
ATOM 4889 C C . ARG A 1 640 ? -19.121 -10.358 19.191 1.00 79.69 640 ARG A C 1
ATOM 4891 O O . ARG A 1 640 ? -19.841 -10.379 18.197 1.00 79.69 640 ARG A O 1
ATOM 4898 N N . SER A 1 641 ? -19.589 -10.122 20.415 1.00 78.06 641 SER A N 1
ATOM 4899 C CA . SER A 1 641 ? -20.997 -9.830 20.694 1.00 78.06 641 SER A CA 1
ATOM 4900 C C . SER A 1 641 ? -21.439 -8.530 20.019 1.00 78.06 641 SER A C 1
ATOM 4902 O O . SER A 1 641 ? -22.467 -8.526 19.350 1.00 78.06 641 SER A O 1
ATOM 4904 N N . GLU A 1 642 ? -20.617 -7.477 20.089 1.00 80.56 642 GLU A N 1
ATOM 4905 C CA . GLU A 1 642 ? -20.855 -6.208 19.381 1.00 80.56 642 GLU A CA 1
ATOM 4906 C C . GLU A 1 642 ? -20.917 -6.400 17.861 1.00 80.56 642 GLU A C 1
ATOM 4908 O O . GLU A 1 642 ? -21.814 -5.879 17.198 1.00 80.56 642 GLU A O 1
ATOM 4913 N N . ALA A 1 643 ? -20.001 -7.200 17.304 1.00 81.69 643 ALA A N 1
ATOM 4914 C CA . ALA A 1 643 ? -20.004 -7.508 15.876 1.00 81.69 643 ALA A CA 1
ATOM 4915 C C . ALA A 1 643 ? -21.292 -8.231 15.442 1.00 81.69 643 ALA A C 1
ATOM 4917 O O . ALA A 1 643 ? -21.867 -7.901 14.402 1.00 81.69 643 ALA A O 1
ATOM 4918 N N . LEU A 1 644 ? -21.768 -9.198 16.236 1.00 82.00 644 LEU A N 1
ATOM 4919 C CA . LEU A 1 644 ? -23.020 -9.918 15.974 1.00 82.00 644 LEU A CA 1
ATOM 4920 C C . LEU A 1 644 ? -24.246 -9.004 16.090 1.00 82.00 644 LEU A C 1
ATOM 4922 O O . LEU A 1 644 ? -25.161 -9.093 15.270 1.00 82.00 644 LEU A O 1
ATOM 4926 N N . GLU A 1 645 ? -24.262 -8.110 17.075 1.00 80.38 645 GLU A N 1
ATOM 4927 C CA . GLU A 1 645 ? -25.358 -7.169 17.298 1.00 80.38 645 GLU A CA 1
ATOM 4928 C C . GLU A 1 645 ? -25.455 -6.123 16.178 1.00 80.38 645 GLU A C 1
ATOM 4930 O O . GLU A 1 645 ? -26.546 -5.852 15.671 1.00 80.38 645 GLU A O 1
ATOM 4935 N N . TRP A 1 646 ? -24.315 -5.629 15.690 1.00 83.44 646 TRP A N 1
ATOM 4936 C CA . TRP A 1 646 ? -24.270 -4.771 14.507 1.00 83.44 646 TRP A CA 1
ATOM 4937 C C . TRP A 1 646 ? -24.722 -5.505 13.236 1.00 83.44 646 TRP A C 1
ATOM 4939 O O . TRP A 1 646 ? -25.510 -4.976 12.455 1.00 83.44 646 TRP A O 1
ATOM 4949 N N . CYS A 1 647 ? -24.309 -6.763 13.034 1.00 81.75 647 CYS A N 1
ATOM 4950 C CA . CYS A 1 647 ? -24.810 -7.561 11.907 1.00 81.75 647 CYS A CA 1
ATOM 4951 C C . CYS A 1 647 ? -26.337 -7.747 11.976 1.00 81.75 647 CYS A C 1
ATOM 4953 O O . CYS A 1 647 ? -27.017 -7.753 10.945 1.00 81.75 647 CYS A O 1
ATOM 4955 N N . ARG A 1 648 ? -26.892 -7.865 13.189 1.00 81.56 648 ARG A N 1
ATOM 4956 C CA . ARG A 1 648 ? -28.336 -7.965 13.423 1.00 81.56 648 ARG A CA 1
ATOM 4957 C C . ARG A 1 648 ? -29.074 -6.679 13.071 1.00 81.56 648 ARG A C 1
ATOM 4959 O O . ARG A 1 648 ? -30.081 -6.768 12.371 1.00 81.56 648 ARG A O 1
ATOM 4966 N N . SER A 1 649 ? -28.587 -5.511 13.490 1.00 77.75 649 SER A N 1
ATOM 4967 C CA . SER A 1 649 ? -29.236 -4.230 13.165 1.00 77.75 649 SER A CA 1
ATOM 4968 C C . SER A 1 649 ? -29.286 -3.985 11.652 1.00 77.75 649 SER A C 1
ATOM 4970 O O . SER A 1 649 ? -30.338 -3.642 11.114 1.00 77.75 649 SER A O 1
ATOM 4972 N N . GLN A 1 650 ? -28.203 -4.315 10.941 1.00 76.50 650 GLN A N 1
ATOM 4973 C CA . GLN A 1 650 ? -28.124 -4.239 9.478 1.00 76.50 650 GLN A CA 1
ATOM 4974 C C . GLN A 1 650 ? -29.060 -5.226 8.753 1.00 76.50 650 GLN A C 1
ATOM 4976 O O . GLN A 1 650 ? -29.393 -5.041 7.576 1.00 76.50 650 GLN A O 1
ATOM 4981 N N . ASN A 1 651 ? -29.472 -6.315 9.410 1.00 69.00 651 ASN A N 1
ATOM 4982 C CA . ASN A 1 651 ? -30.451 -7.251 8.858 1.00 69.00 651 ASN A CA 1
ATOM 4983 C C . ASN A 1 651 ? -31.885 -6.720 9.025 1.00 69.00 651 ASN A C 1
ATOM 4985 O O . ASN A 1 651 ? -32.652 -6.749 8.064 1.00 69.00 651 ASN A O 1
ATOM 4989 N N . VAL A 1 652 ? -32.191 -6.157 10.199 1.00 61.09 652 VAL A N 1
ATOM 4990 C CA . VAL A 1 652 ? -33.506 -5.601 10.561 1.00 61.09 652 VAL A CA 1
ATOM 4991 C C . VAL A 1 652 ? -33.865 -4.370 9.724 1.00 61.09 652 VAL A C 1
ATOM 4993 O O . VAL A 1 652 ? -34.984 -4.296 9.231 1.00 61.09 652 VAL A O 1
ATOM 4996 N N . GLU A 1 653 ? -32.930 -3.448 9.466 1.00 56.88 653 GLU A N 1
ATOM 4997 C CA . GLU A 1 653 ? -33.181 -2.294 8.576 1.00 56.88 653 GLU A CA 1
ATOM 4998 C C . GLU A 1 653 ? -33.595 -2.723 7.161 1.00 56.88 653 GLU A C 1
ATOM 5000 O O . GLU A 1 653 ? -34.398 -2.063 6.504 1.00 56.88 653 GLU A O 1
ATOM 5005 N N . LYS A 1 654 ? -33.082 -3.865 6.693 1.00 52.22 654 LYS A N 1
ATOM 5006 C CA . LYS A 1 654 ? -33.383 -4.392 5.361 1.00 52.22 654 LYS A CA 1
ATOM 5007 C C . LYS A 1 654 ? -34.686 -5.197 5.317 1.00 52.22 654 LYS A C 1
ATOM 5009 O O . LYS A 1 654 ? -35.325 -5.218 4.271 1.00 52.22 654 LYS A O 1
ATOM 5014 N N . GLU A 1 655 ? -35.069 -5.843 6.421 1.00 53.00 655 GLU A N 1
ATOM 5015 C CA . GLU A 1 655 ? -36.394 -6.462 6.589 1.00 53.00 655 GLU A CA 1
ATOM 5016 C C . GLU A 1 655 ? -37.486 -5.391 6.704 1.00 53.00 655 GLU A C 1
ATOM 5018 O O . GLU A 1 655 ? -38.490 -5.479 6.007 1.00 53.00 655 GLU A O 1
ATOM 5023 N N . LEU A 1 656 ? -37.240 -4.318 7.462 1.00 43.59 656 LEU A N 1
ATOM 5024 C CA . LEU A 1 656 ? -38.129 -3.154 7.553 1.00 43.59 656 LEU A CA 1
ATOM 5025 C C . LEU A 1 656 ? -38.294 -2.447 6.198 1.00 43.59 656 LEU A C 1
ATOM 5027 O O . LEU A 1 656 ? -39.408 -2.097 5.825 1.00 43.59 656 LEU A O 1
ATOM 5031 N N . ALA A 1 657 ? -37.218 -2.318 5.413 1.00 39.19 657 ALA A N 1
ATOM 5032 C CA . ALA A 1 657 ? -37.288 -1.779 4.051 1.00 39.19 657 ALA A CA 1
ATOM 5033 C C . ALA A 1 657 ? -38.002 -2.712 3.046 1.00 39.19 657 ALA A C 1
ATOM 5035 O O . ALA A 1 657 ? -38.404 -2.264 1.973 1.00 39.19 657 ALA A O 1
ATOM 5036 N N . ALA A 1 658 ? -38.141 -4.007 3.354 1.00 38.12 658 ALA A N 1
ATOM 5037 C CA . ALA A 1 658 ? -38.915 -4.954 2.548 1.00 38.12 658 ALA A CA 1
ATOM 5038 C C . ALA A 1 658 ? -40.408 -4.966 2.941 1.00 38.12 658 ALA A C 1
ATOM 5040 O O . ALA A 1 658 ? -41.261 -5.161 2.072 1.00 38.12 658 ALA A O 1
ATOM 5041 N N . ASP A 1 659 ? -40.717 -4.703 4.216 1.00 37.94 659 ASP A N 1
ATOM 5042 C CA . ASP A 1 659 ? -42.079 -4.661 4.771 1.00 37.94 659 ASP A CA 1
ATOM 5043 C C . ASP A 1 659 ? -42.841 -3.354 4.475 1.00 37.94 659 ASP A C 1
ATOM 5045 O O . ASP A 1 659 ? -44.068 -3.336 4.544 1.00 37.94 659 ASP A O 1
ATOM 5049 N N . GLU A 1 660 ? -42.171 -2.283 4.029 1.00 37.06 660 GLU A N 1
ATOM 5050 C CA . GLU A 1 660 ? -42.811 -1.021 3.591 1.00 37.06 660 GLU A CA 1
ATOM 5051 C C . GLU A 1 660 ? -43.736 -1.158 2.353 1.00 37.06 660 GLU A C 1
ATOM 5053 O O . GLU A 1 660 ? -44.277 -0.168 1.860 1.00 37.06 660 GLU A O 1
ATOM 5058 N N . THR A 1 661 ? -43.963 -2.376 1.845 1.00 32.06 661 THR A N 1
ATOM 5059 C CA . THR A 1 661 ? -44.900 -2.651 0.740 1.00 32.06 661 THR A CA 1
ATOM 5060 C C . THR A 1 661 ? -46.202 -3.349 1.150 1.00 32.06 661 THR A C 1
ATOM 5062 O O . THR A 1 661 ? -47.014 -3.647 0.272 1.00 32.06 661 THR A O 1
ATOM 5065 N N . ALA A 1 662 ? -46.458 -3.570 2.444 1.00 30.31 662 ALA A N 1
ATOM 5066 C CA . ALA A 1 662 ? -47.708 -4.171 2.914 1.00 30.31 662 ALA A CA 1
ATOM 5067 C C . ALA A 1 662 ? -48.437 -3.281 3.939 1.00 30.31 662 ALA A C 1
ATOM 5069 O O . ALA A 1 662 ? -47.992 -3.117 5.072 1.00 30.31 662 ALA A O 1
ATOM 5070 N N . ASP A 1 663 ? -49.594 -2.739 3.540 1.00 31.86 663 ASP A N 1
ATOM 5071 C CA . ASP A 1 663 ? -50.567 -2.095 4.432 1.00 31.86 663 ASP A CA 1
ATOM 5072 C C . ASP A 1 663 ? -51.016 -3.083 5.526 1.00 31.86 663 ASP A C 1
ATOM 5074 O O . ASP A 1 663 ? -51.579 -4.135 5.212 1.00 31.86 663 ASP A O 1
ATOM 5078 N N . VAL A 1 664 ? -50.813 -2.749 6.807 1.00 32.44 664 VAL A N 1
ATOM 5079 C CA . VAL A 1 664 ? -51.328 -3.552 7.930 1.00 32.44 664 VAL A CA 1
ATOM 5080 C C . VAL A 1 664 ? -52.127 -2.699 8.917 1.00 32.44 664 VAL A C 1
ATOM 5082 O O . VAL A 1 664 ? -51.669 -1.692 9.453 1.00 32.44 664 VAL A O 1
ATOM 5085 N N . GLU A 1 665 ? -53.352 -3.166 9.143 1.00 31.64 665 GLU A N 1
ATOM 5086 C CA . GLU A 1 665 ? -54.386 -2.674 10.049 1.00 31.64 665 GLU A CA 1
ATOM 5087 C C . GLU A 1 665 ? -54.029 -2.941 11.532 1.00 31.64 665 GLU A C 1
ATOM 5089 O O . GLU A 1 665 ? -53.416 -3.952 11.879 1.00 31.64 665 GLU A O 1
ATOM 5094 N N . PHE A 1 666 ? -54.394 -2.015 12.425 1.00 29.86 666 PHE A N 1
ATOM 5095 C CA . PHE A 1 666 ? -53.953 -1.968 13.829 1.00 29.86 666 PHE A CA 1
ATOM 5096 C C . PHE A 1 666 ? -54.776 -2.913 14.740 1.00 29.86 666 PHE A C 1
ATOM 5098 O O . PHE A 1 666 ? -55.927 -2.619 15.060 1.00 29.86 666 PHE A O 1
ATOM 5105 N N . ASP A 1 667 ? -54.187 -4.024 15.209 1.00 34.59 667 ASP A N 1
ATOM 5106 C CA . ASP A 1 667 ? -54.876 -5.059 16.013 1.00 34.59 667 ASP A CA 1
ATOM 5107 C C . ASP A 1 667 ? -54.595 -4.936 17.534 1.00 34.59 667 ASP A C 1
ATOM 5109 O O . ASP A 1 667 ? -53.661 -5.518 18.098 1.00 34.59 667 ASP A O 1
ATOM 5113 N N . LEU A 1 668 ? -55.435 -4.148 18.217 1.00 30.36 668 LEU A N 1
ATOM 5114 C CA . LEU A 1 668 ? -55.394 -3.841 19.663 1.00 30.36 668 LEU A CA 1
ATOM 5115 C C . LEU A 1 668 ? -55.311 -5.058 20.635 1.00 30.36 668 LEU A C 1
ATOM 5117 O O . LEU A 1 668 ? -54.617 -4.959 21.653 1.00 30.36 668 LEU A O 1
ATOM 5121 N N . PRO A 1 669 ? -55.966 -6.209 20.383 1.00 35.84 669 PRO A N 1
ATOM 5122 C CA . PRO A 1 669 ? -55.908 -7.405 21.235 1.00 35.84 669 PRO A CA 1
ATOM 5123 C C . PRO A 1 669 ? -54.506 -8.015 21.361 1.00 35.84 669 PRO A C 1
ATOM 5125 O O . PRO A 1 669 ? -54.143 -8.564 22.409 1.00 35.84 669 PRO A O 1
ATOM 5128 N N . ARG A 1 670 ? -53.685 -7.894 20.314 1.00 37.69 670 ARG A N 1
ATOM 5129 C CA . ARG A 1 670 ? -52.313 -8.412 20.307 1.00 37.69 670 ARG A CA 1
ATOM 5130 C C . ARG A 1 670 ? -51.400 -7.586 21.215 1.00 37.69 670 ARG A C 1
ATOM 5132 O O . ARG A 1 670 ? -50.583 -8.159 21.936 1.00 37.69 670 ARG A O 1
ATOM 5139 N N . LEU A 1 671 ? -51.612 -6.269 21.255 1.00 37.19 671 LEU A N 1
ATOM 5140 C CA . LEU A 1 671 ? -50.891 -5.346 22.135 1.00 37.19 671 LEU A CA 1
ATOM 5141 C C . LEU A 1 671 ? -51.245 -5.571 23.614 1.00 37.19 671 LEU A C 1
ATOM 5143 O O . LEU A 1 671 ? -50.361 -5.587 24.466 1.00 37.19 671 LEU A O 1
ATOM 5147 N N . TYR A 1 672 ? -52.525 -5.821 23.912 1.00 39.16 672 TYR A N 1
ATOM 5148 C CA . TYR A 1 672 ? -52.986 -6.156 25.266 1.00 39.16 672 TYR A CA 1
ATOM 5149 C C . TYR A 1 672 ? -52.357 -7.460 25.777 1.00 39.16 672 TYR A C 1
ATOM 5151 O O . TYR A 1 672 ? -51.898 -7.540 26.913 1.00 39.16 672 TYR A O 1
ATOM 5159 N N . THR A 1 673 ? -52.251 -8.464 24.907 1.00 41.56 673 THR A N 1
ATOM 5160 C CA . THR A 1 673 ? -51.651 -9.761 25.253 1.00 41.56 673 THR A CA 1
ATOM 5161 C C . THR A 1 673 ? -50.137 -9.653 25.459 1.00 41.56 673 THR A C 1
ATOM 5163 O O . THR A 1 673 ? -49.587 -10.271 26.369 1.00 41.56 673 THR A O 1
ATOM 5166 N N . GLN A 1 674 ? -49.455 -8.827 24.660 1.00 41.28 674 GLN A N 1
ATOM 5167 C CA . GLN A 1 674 ? -48.032 -8.537 24.849 1.00 41.28 674 GLN A CA 1
ATOM 5168 C C . GLN A 1 674 ? -47.772 -7.738 26.128 1.00 41.28 674 GLN A C 1
ATOM 5170 O O . GLN A 1 674 ? -46.838 -8.074 26.847 1.00 41.28 674 GLN A O 1
ATOM 5175 N N . PHE A 1 675 ? -48.624 -6.765 26.464 1.00 37.53 675 PHE A N 1
ATOM 5176 C CA . PHE A 1 675 ? -48.563 -6.041 27.736 1.00 37.53 675 PHE A CA 1
ATOM 5177 C C . PHE A 1 675 ? -48.744 -6.990 28.931 1.00 37.53 675 PHE A C 1
ATOM 5179 O O . PHE A 1 675 ? -47.939 -6.981 29.857 1.00 37.53 675 PHE A O 1
ATOM 5186 N N . CYS A 1 676 ? -49.743 -7.877 28.890 1.00 39.12 676 CYS A N 1
ATOM 5187 C CA . CYS A 1 676 ? -49.951 -8.875 29.939 1.00 39.12 676 CYS A CA 1
ATOM 5188 C C . CYS A 1 676 ? -48.743 -9.812 30.105 1.00 39.12 676 CYS A C 1
ATOM 5190 O O . CYS A 1 676 ? -48.337 -10.077 31.232 1.00 39.12 676 CYS A O 1
ATOM 5192 N N . ASN A 1 677 ? -48.117 -10.248 29.009 1.00 39.81 677 ASN A N 1
ATOM 5193 C CA . ASN A 1 677 ? -46.943 -11.121 29.068 1.00 39.81 677 ASN A CA 1
ATOM 5194 C C . ASN A 1 677 ? -45.675 -10.406 29.554 1.00 39.81 677 ASN A C 1
ATOM 5196 O O . ASN A 1 677 ? -44.876 -11.018 30.256 1.00 39.81 677 ASN A O 1
ATOM 5200 N N . LEU A 1 678 ? -45.494 -9.125 29.214 1.00 34.22 678 LEU A N 1
ATOM 5201 C CA . LEU A 1 678 ? -44.308 -8.354 29.602 1.00 34.22 678 LEU A CA 1
ATOM 5202 C C . LEU A 1 678 ? -44.239 -8.106 31.116 1.00 34.22 678 LEU A C 1
ATOM 5204 O O . LEU A 1 678 ? -43.155 -8.021 31.680 1.00 34.22 678 LEU A O 1
ATOM 5208 N N . PHE A 1 679 ? -45.402 -8.012 31.763 1.00 34.25 679 PHE A N 1
ATOM 5209 C CA . PHE A 1 679 ? -45.532 -7.754 33.199 1.00 34.25 679 PHE A CA 1
ATOM 5210 C C . PHE A 1 679 ? -46.028 -8.976 33.994 1.00 34.25 679 PHE A C 1
ATOM 5212 O O . PHE A 1 679 ? -46.329 -8.860 35.179 1.00 34.25 679 PHE A O 1
ATOM 5219 N N . GLY A 1 680 ? -46.120 -10.151 33.358 1.00 33.03 680 GLY A N 1
ATOM 5220 C CA . GLY A 1 680 ? -46.475 -11.414 34.017 1.00 33.03 680 GLY A CA 1
ATOM 5221 C C . GLY A 1 680 ? -47.943 -11.553 34.452 1.00 33.03 680 GLY A C 1
ATOM 5222 O O . GLY A 1 680 ? -48.252 -12.390 35.300 1.00 33.03 680 GLY A O 1
ATOM 5223 N N . PHE A 1 681 ? -48.867 -10.769 33.894 1.00 37.41 681 PHE A N 1
ATOM 5224 C CA . PHE A 1 681 ? -50.297 -10.845 34.209 1.00 37.41 681 PHE A CA 1
ATOM 5225 C C . PHE A 1 681 ? -51.011 -11.933 33.388 1.00 37.41 681 PHE A C 1
ATOM 5227 O O . PHE A 1 681 ? -50.900 -11.981 32.166 1.00 37.41 681 PHE A O 1
ATOM 5234 N N . VAL A 1 682 ? -51.827 -12.775 34.037 1.00 45.12 682 VAL A N 1
ATOM 5235 C CA . VAL A 1 682 ? -52.696 -13.749 33.349 1.00 45.12 682 VAL A CA 1
ATOM 5236 C C . VAL A 1 682 ? -53.984 -13.045 32.880 1.00 45.12 682 VAL A C 1
ATOM 5238 O O . VAL A 1 682 ? -54.760 -12.600 33.734 1.00 45.12 682 VAL A O 1
ATOM 5241 N N . PRO A 1 683 ? -54.290 -12.983 31.565 1.00 38.25 683 PRO A N 1
ATOM 5242 C CA . PRO A 1 683 ? -55.397 -12.175 31.025 1.00 38.25 683 PRO A CA 1
ATOM 5243 C C . PRO A 1 683 ? -56.782 -12.489 31.619 1.00 38.25 683 PRO A C 1
ATOM 5245 O O . PRO A 1 683 ? -57.658 -11.632 31.673 1.00 38.25 683 PRO A O 1
ATOM 5248 N N . ALA A 1 684 ? -56.990 -13.716 32.108 1.00 40.38 684 ALA A N 1
ATOM 5249 C CA . ALA A 1 684 ? -58.270 -14.174 32.645 1.00 40.38 684 ALA A CA 1
ATOM 5250 C C . ALA A 1 684 ? -58.567 -13.720 34.093 1.00 40.38 684 ALA A C 1
ATOM 5252 O O . ALA A 1 684 ? -59.712 -13.828 34.535 1.00 40.38 684 ALA A O 1
ATOM 5253 N N . GLN A 1 685 ? -57.575 -13.232 34.852 1.00 40.59 685 GLN A N 1
ATOM 5254 C CA . GLN A 1 685 ? -57.744 -12.946 36.288 1.00 40.59 685 GLN A CA 1
ATOM 5255 C C . GLN A 1 685 ? -58.209 -11.516 36.601 1.00 40.59 685 GLN A C 1
ATOM 5257 O O . GLN A 1 685 ? -58.852 -11.302 37.628 1.00 40.59 685 GLN A O 1
ATOM 5262 N N . LEU A 1 686 ? -58.010 -10.555 35.694 1.00 35.78 686 LEU A N 1
ATOM 5263 C CA . LEU A 1 686 ? -58.508 -9.181 35.866 1.00 35.78 686 LEU A CA 1
ATOM 5264 C C . LEU A 1 686 ? -60.035 -9.057 35.738 1.00 35.78 686 LEU A C 1
ATOM 5266 O O . LEU A 1 686 ? -60.609 -8.059 36.165 1.00 35.78 686 LEU A O 1
ATOM 5270 N N . HIS A 1 687 ? -60.715 -10.079 35.210 1.00 33.50 687 HIS A N 1
ATOM 5271 C CA . HIS A 1 687 ? -62.165 -10.050 34.999 1.00 33.50 687 HIS A CA 1
ATOM 5272 C C . HIS A 1 687 ? -62.995 -10.684 36.132 1.00 33.50 687 HIS A C 1
ATOM 5274 O O . HIS A 1 687 ? -64.217 -10.734 36.033 1.00 33.50 687 HIS A O 1
ATOM 5280 N N . LYS A 1 688 ? -62.367 -11.159 37.221 1.00 31.89 688 LYS A N 1
ATOM 5281 C CA . LYS A 1 688 ? -63.059 -11.871 38.320 1.00 31.89 688 LYS A CA 1
ATOM 5282 C C . LYS A 1 688 ? -62.846 -11.302 39.730 1.00 31.89 688 LYS A C 1
ATOM 5284 O O . LYS A 1 688 ? -63.214 -11.951 40.702 1.00 31.89 688 LYS A O 1
ATOM 5289 N N . ALA A 1 689 ? -62.341 -10.076 39.871 1.00 31.17 689 ALA A N 1
ATOM 5290 C CA . ALA A 1 689 ? -62.170 -9.420 41.175 1.00 31.17 689 ALA A CA 1
ATOM 5291 C C . ALA A 1 689 ? -63.419 -8.652 41.679 1.00 31.17 689 ALA A C 1
ATOM 5293 O O . ALA A 1 689 ? -63.296 -7.724 42.473 1.00 31.17 689 ALA A O 1
ATOM 5294 N N . SER A 1 690 ? -64.631 -9.033 41.257 1.00 30.27 690 SER A N 1
ATOM 5295 C CA . SER A 1 690 ? -65.887 -8.458 41.761 1.00 30.27 690 SER A CA 1
ATOM 5296 C C . SER A 1 690 ? -66.867 -9.525 42.267 1.00 30.27 690 SER A C 1
ATOM 5298 O O . SER A 1 690 ? -67.991 -9.583 41.785 1.00 30.27 690 SER A O 1
ATOM 5300 N N . SER A 1 691 ? -66.465 -10.375 43.221 1.00 26.72 691 SER A N 1
ATOM 5301 C CA . SER A 1 691 ? -67.404 -11.026 44.163 1.00 26.72 691 SER A CA 1
ATOM 5302 C C . SER A 1 691 ? -66.695 -11.936 45.180 1.00 26.72 691 SER A C 1
ATOM 5304 O O . SER A 1 691 ? -66.256 -13.026 44.837 1.00 26.72 691 SER A O 1
ATOM 5306 N N . GLY A 1 692 ? -66.632 -11.449 46.422 1.00 27.80 692 GLY A N 1
ATOM 5307 C CA . GLY A 1 692 ? -66.682 -12.119 47.735 1.00 27.80 692 GLY A CA 1
ATOM 5308 C C . GLY A 1 692 ? -66.326 -13.603 47.999 1.00 27.80 692 GLY A C 1
ATOM 5309 O O . GLY A 1 692 ? -66.883 -14.508 47.390 1.00 27.80 692 GLY A O 1
ATOM 5310 N N . VAL A 1 693 ? -65.620 -13.756 49.138 1.00 28.23 693 VAL A N 1
ATOM 5311 C CA . VAL A 1 693 ? -65.802 -14.715 50.267 1.00 28.23 693 VAL A CA 1
ATOM 5312 C C . VAL A 1 693 ? -64.928 -15.997 50.347 1.00 28.23 693 VAL A C 1
ATOM 5314 O O . VAL A 1 693 ? -65.111 -16.954 49.607 1.00 28.23 693 VAL A O 1
ATOM 5317 N N . ASP A 1 694 ? -64.041 -15.960 51.359 1.00 27.20 694 ASP A N 1
ATOM 5318 C CA . ASP A 1 694 ? -63.539 -16.938 52.360 1.00 27.20 694 ASP A CA 1
ATOM 5319 C C . ASP A 1 694 ? -62.976 -18.356 52.046 1.00 27.20 694 ASP A C 1
ATOM 5321 O O . ASP A 1 694 ? -63.708 -19.326 51.872 1.00 27.20 694 ASP A O 1
ATOM 5325 N N . THR A 1 695 ? -61.663 -18.480 52.351 1.00 26.64 695 THR A N 1
ATOM 5326 C CA . THR A 1 695 ? -60.887 -19.578 53.020 1.00 26.64 695 THR A CA 1
ATOM 5327 C C . THR A 1 695 ? -60.581 -20.922 52.317 1.00 26.64 695 THR A C 1
ATOM 5329 O O . THR A 1 695 ? -61.379 -21.368 51.502 1.00 26.64 695 THR A O 1
ATOM 5332 N N . PRO A 1 696 ? -59.516 -21.681 52.718 1.00 31.97 696 PRO A N 1
ATOM 5333 C CA . PRO A 1 696 ? -58.284 -21.345 53.470 1.00 31.97 696 PRO A CA 1
ATOM 5334 C C . PRO A 1 696 ? -56.960 -21.746 52.751 1.00 31.97 696 PRO A C 1
ATOM 5336 O O . PRO A 1 696 ? -56.914 -22.686 51.960 1.00 31.97 696 PRO A O 1
ATOM 5339 N N . MET A 1 697 ? -55.855 -21.059 53.077 1.00 25.61 697 MET A N 1
ATOM 5340 C CA . MET A 1 697 ? -54.490 -21.396 52.630 1.00 25.61 697 MET A CA 1
ATOM 5341 C C . MET A 1 697 ? -53.950 -22.647 53.336 1.00 25.61 697 MET A C 1
ATOM 5343 O O . MET A 1 697 ? -53.971 -22.730 54.563 1.00 25.61 697 MET A O 1
ATOM 5347 N N . ALA A 1 698 ? -53.412 -23.580 52.551 1.00 26.30 698 ALA A N 1
ATOM 5348 C CA . ALA A 1 698 ? -52.535 -24.642 53.027 1.00 26.30 698 ALA A CA 1
ATOM 5349 C C . ALA A 1 698 ? -51.110 -24.096 53.228 1.00 26.30 698 ALA A C 1
ATOM 5351 O O . ALA A 1 698 ? -50.580 -23.396 52.364 1.00 26.30 698 ALA A O 1
ATOM 5352 N N . GLU A 1 699 ? -50.517 -24.426 54.375 1.00 28.12 699 GLU A N 1
ATOM 5353 C CA . GLU A 1 699 ? -49.145 -24.108 54.776 1.00 28.12 699 GLU A CA 1
ATOM 5354 C C . GLU A 1 699 ? -48.118 -24.595 53.740 1.00 28.12 699 GLU A C 1
ATOM 5356 O O . GLU A 1 699 ? -48.077 -25.774 53.383 1.00 28.12 699 GLU A O 1
ATOM 5361 N N . LYS A 1 700 ? -47.237 -23.692 53.298 1.00 27.44 700 LYS A N 1
ATOM 5362 C CA . LYS A 1 700 ? -45.981 -24.026 52.621 1.00 27.44 700 LYS A CA 1
ATOM 5363 C C . LYS A 1 700 ? -44.849 -23.371 53.410 1.00 27.44 700 LYS A C 1
ATOM 5365 O O . LYS A 1 700 ? -44.839 -22.158 53.581 1.00 27.44 700 LYS A O 1
ATOM 5370 N N . GLN A 1 701 ? -43.950 -24.197 53.939 1.00 27.56 701 GLN A N 1
ATOM 5371 C CA . GLN A 1 701 ? -42.751 -23.780 54.670 1.00 27.56 701 GLN A CA 1
ATOM 5372 C C . GLN A 1 701 ? -41.837 -22.933 53.767 1.00 27.56 701 GLN A C 1
ATOM 5374 O O . GLN A 1 701 ? -41.533 -23.365 52.653 1.00 27.56 701 GLN A O 1
ATOM 5379 N N . LEU A 1 702 ? -41.404 -21.762 54.258 1.00 30.69 702 LEU A N 1
ATOM 5380 C CA . LEU A 1 702 ? -40.415 -20.893 53.602 1.00 30.69 702 LEU A CA 1
ATOM 5381 C C . LEU A 1 702 ? -39.084 -21.637 53.412 1.00 30.69 702 LEU A C 1
ATOM 5383 O O . LEU A 1 702 ? -38.598 -22.309 54.327 1.00 30.69 702 LEU A O 1
ATOM 5387 N N . GLN A 1 703 ? -38.496 -21.504 52.224 1.00 31.88 703 GLN A N 1
ATOM 5388 C CA . GLN A 1 703 ? -37.193 -22.079 51.882 1.00 31.88 703 GLN A CA 1
ATOM 5389 C C . GLN A 1 703 ? -36.062 -21.115 52.280 1.00 31.88 703 GLN A C 1
ATOM 5391 O O . GLN A 1 703 ? -36.235 -19.901 52.248 1.00 31.88 703 GLN A O 1
ATOM 5396 N N . LEU A 1 704 ? -34.887 -21.651 52.646 1.00 32.03 704 LEU A N 1
ATOM 5397 C CA . LEU A 1 704 ? -33.739 -20.889 53.176 1.00 32.03 704 LEU A CA 1
ATOM 5398 C C . LEU A 1 704 ? -33.276 -19.695 52.309 1.00 32.03 704 LEU A C 1
ATOM 5400 O O . LEU A 1 704 ? -32.650 -18.795 52.851 1.00 32.03 704 LEU A O 1
ATOM 5404 N N . SER A 1 705 ? -33.587 -19.658 51.010 1.00 36.94 705 SER A N 1
ATOM 5405 C CA . SER A 1 705 ? -33.202 -18.568 50.099 1.00 36.94 705 SER A CA 1
ATOM 5406 C C . SER A 1 705 ? -33.943 -17.250 50.348 1.00 36.94 705 SER A C 1
ATOM 5408 O O . SER A 1 705 ? -33.405 -16.188 50.069 1.00 36.94 705 SER A O 1
ATOM 5410 N N . GLU A 1 706 ? -35.158 -17.298 50.899 1.00 37.88 706 GLU A N 1
ATOM 5411 C CA . GLU A 1 706 ? -35.968 -16.098 51.177 1.00 37.88 706 GLU A CA 1
ATOM 5412 C C . GLU A 1 706 ? -35.472 -15.352 52.434 1.00 37.88 706 GLU A C 1
ATOM 5414 O O . GLU A 1 706 ? -35.748 -14.168 52.625 1.00 37.88 706 GLU A O 1
ATOM 5419 N N . TRP A 1 707 ? -34.699 -16.032 53.294 1.00 41.06 707 TRP A N 1
ATOM 5420 C CA . TRP A 1 707 ? -34.115 -15.446 54.504 1.00 41.06 707 TRP A CA 1
ATOM 5421 C C . TRP A 1 707 ? -32.931 -14.522 54.205 1.00 41.06 707 TRP A C 1
ATOM 5423 O O . TRP A 1 707 ? -32.780 -13.497 54.869 1.00 41.06 707 TRP A O 1
ATOM 5433 N N . ASP A 1 708 ? -32.124 -14.847 53.195 1.00 41.47 708 ASP A N 1
ATOM 5434 C CA . ASP A 1 708 ? -30.976 -14.025 52.802 1.00 41.47 708 ASP A CA 1
ATOM 5435 C C . ASP A 1 708 ? -31.430 -12.695 52.170 1.00 41.47 708 ASP A C 1
ATOM 5437 O O . ASP A 1 708 ? -30.855 -11.643 52.456 1.00 41.47 708 ASP A O 1
ATOM 5441 N N . GLU A 1 709 ? -32.531 -12.707 51.408 1.00 41.56 709 GLU A N 1
ATOM 5442 C CA . GLU A 1 709 ? -33.162 -11.494 50.865 1.00 41.56 709 GLU A CA 1
ATOM 5443 C C . GLU A 1 709 ? -33.746 -10.606 51.975 1.00 41.56 709 GLU A C 1
ATOM 5445 O O . GLU A 1 709 ? -33.507 -9.398 51.996 1.00 41.56 709 GLU A O 1
ATOM 5450 N N . LEU A 1 710 ? -34.433 -11.190 52.961 1.00 39.59 710 LEU A N 1
ATOM 5451 C CA . LEU A 1 710 ? -34.951 -10.445 54.115 1.00 39.59 710 LEU A CA 1
ATOM 5452 C C . LEU A 1 710 ? -33.822 -9.855 54.974 1.00 39.59 710 LEU A C 1
ATOM 5454 O O . LEU A 1 710 ? -33.898 -8.695 55.378 1.00 39.59 710 LEU A O 1
ATOM 5458 N N . HIS A 1 711 ? -32.742 -10.606 55.202 1.00 42.59 711 HIS A N 1
ATOM 5459 C CA . HIS A 1 711 ? -31.568 -10.109 55.922 1.00 42.59 711 HIS A CA 1
ATOM 5460 C C . HIS A 1 711 ? -30.878 -8.958 55.167 1.00 42.59 711 HIS A C 1
ATOM 5462 O O . HIS A 1 711 ? -30.376 -8.024 55.794 1.00 42.59 711 HIS A O 1
ATOM 5468 N N . SER A 1 712 ? -30.878 -8.989 53.829 1.00 40.28 712 SER A N 1
ATOM 5469 C CA . SER A 1 712 ? -30.358 -7.894 52.998 1.00 40.28 712 SER A CA 1
ATOM 5470 C C . SER A 1 712 ? -31.225 -6.625 53.041 1.00 40.28 712 SER A C 1
ATOM 5472 O O . SER A 1 712 ? -30.698 -5.528 52.885 1.00 40.28 712 SER A O 1
ATOM 5474 N N . ALA A 1 713 ? -32.520 -6.753 53.361 1.00 39.00 713 ALA A N 1
ATOM 5475 C CA . ALA A 1 713 ? -33.465 -5.647 53.549 1.00 39.00 713 ALA A CA 1
ATOM 5476 C C . ALA A 1 713 ? -33.501 -5.093 54.994 1.00 39.00 713 ALA A C 1
ATOM 5478 O O . ALA A 1 713 ? -34.439 -4.392 55.373 1.00 39.00 713 ALA A O 1
ATOM 5479 N N . GLY A 1 714 ? -32.511 -5.435 55.828 1.00 39.97 714 GLY A N 1
ATOM 5480 C CA . GLY A 1 714 ? -32.427 -4.984 57.223 1.00 39.97 714 GLY A CA 1
ATOM 5481 C C . GLY A 1 714 ? -33.339 -5.744 58.193 1.00 39.97 714 GLY A C 1
ATOM 5482 O O . GLY A 1 714 ? -33.492 -5.331 59.344 1.00 39.97 714 GLY A O 1
ATOM 5483 N N . ALA A 1 715 ? -33.941 -6.858 57.762 1.00 41.16 715 ALA A N 1
ATOM 5484 C CA . ALA A 1 715 ? -34.821 -7.660 58.596 1.00 41.16 715 ALA A CA 1
ATOM 5485 C C . ALA A 1 715 ? -34.016 -8.544 59.561 1.00 41.16 715 ALA A C 1
ATOM 5487 O O . ALA A 1 715 ? -33.201 -9.375 59.156 1.00 41.16 715 ALA A O 1
ATOM 5488 N N . ARG A 1 716 ? -34.276 -8.410 60.861 1.00 44.59 716 ARG A N 1
ATOM 5489 C CA . ARG A 1 716 ? -33.637 -9.213 61.906 1.00 44.59 716 ARG A CA 1
ATOM 5490 C C . ARG A 1 716 ? -34.636 -10.189 62.514 1.00 44.59 716 ARG A C 1
ATOM 5492 O O . ARG A 1 716 ? -35.670 -9.772 63.030 1.00 44.59 716 ARG A O 1
ATOM 5499 N N . LEU A 1 717 ? -34.300 -11.483 62.533 1.00 45.69 717 LEU A N 1
ATOM 5500 C CA . LEU A 1 717 ? -35.022 -12.453 63.359 1.00 45.69 717 LEU A CA 1
ATOM 5501 C C . LEU A 1 717 ? -34.615 -12.276 64.817 1.00 45.69 717 LEU A C 1
ATOM 5503 O O . LEU A 1 717 ? -33.459 -12.507 65.182 1.00 45.69 717 LEU A O 1
ATOM 5507 N N . VAL A 1 718 ? -35.563 -11.912 65.668 1.00 49.19 718 VAL A N 1
ATOM 5508 C CA . VAL A 1 718 ? -35.337 -11.802 67.105 1.00 49.19 718 VAL A CA 1
ATOM 5509 C C . VAL A 1 718 ? -36.344 -12.674 67.842 1.00 49.19 718 VAL A C 1
ATOM 5511 O O . VAL A 1 718 ? -37.554 -12.612 67.624 1.00 49.19 718 VAL A O 1
ATOM 5514 N N . HIS A 1 719 ? -35.830 -13.525 68.728 1.00 48.78 719 HIS A N 1
ATOM 5515 C CA . HIS A 1 719 ? -36.653 -14.386 69.567 1.00 48.78 719 HIS A CA 1
ATOM 5516 C C . HIS A 1 719 ? -36.861 -13.737 70.929 1.00 48.78 719 HIS A C 1
ATOM 5518 O O . HIS A 1 719 ? -35.950 -13.681 71.757 1.00 48.78 719 HIS A O 1
ATOM 5524 N N . TYR A 1 720 ? -38.087 -13.307 71.184 1.00 51.66 720 TYR A N 1
ATOM 5525 C CA . TYR A 1 720 ? -38.468 -12.694 72.439 1.00 51.66 720 TYR A CA 1
ATOM 5526 C C . TYR A 1 720 ? -38.989 -13.739 73.420 1.00 51.66 720 TYR A C 1
ATOM 5528 O O . TYR A 1 720 ? -39.925 -14.488 73.111 1.00 51.66 720 TYR A O 1
ATOM 5536 N N . PRO A 1 721 ? -38.402 -13.827 74.624 1.00 42.78 721 PRO A N 1
ATOM 5537 C CA . PRO A 1 721 ? -38.964 -14.652 75.673 1.00 42.78 721 PRO A CA 1
ATOM 5538 C C . PRO A 1 721 ? -40.301 -14.054 76.157 1.00 42.78 721 PRO A C 1
ATOM 5540 O O . PRO A 1 721 ? -40.512 -12.842 76.069 1.00 42.78 721 PRO A O 1
ATOM 5543 N N . PRO A 1 722 ? -41.209 -14.884 76.697 1.00 45.34 722 PRO A N 1
ATOM 5544 C CA . PRO A 1 722 ? -42.477 -14.409 77.242 1.00 45.34 722 PRO A CA 1
ATOM 5545 C C . PRO A 1 722 ? -42.263 -13.284 78.269 1.00 45.34 722 PRO A C 1
ATOM 5547 O O . PRO A 1 722 ? -41.462 -13.433 79.191 1.00 45.34 722 PRO A O 1
ATOM 5550 N N . GLY A 1 723 ? -42.998 -12.181 78.139 1.00 43.78 723 GLY A N 1
ATOM 5551 C CA . GLY A 1 723 ? -42.959 -11.033 79.048 1.00 43.78 723 GLY A CA 1
ATOM 5552 C C . GLY A 1 723 ? -41.978 -9.921 78.670 1.00 43.78 723 GLY A C 1
ATOM 5553 O O . GLY A 1 723 ? -41.946 -8.913 79.370 1.00 43.78 723 GLY A O 1
ATOM 5554 N N . HIS A 1 724 ? -41.204 -10.063 77.588 1.00 50.88 724 HIS A N 1
ATOM 5555 C CA . HIS A 1 724 ? -40.405 -8.958 77.051 1.00 50.88 724 HIS A CA 1
ATOM 5556 C C . HIS A 1 724 ? -41.294 -7.920 76.350 1.00 50.88 724 HIS A C 1
ATOM 5558 O O . HIS A 1 724 ? -42.168 -8.276 75.552 1.00 50.88 724 HIS A O 1
ATOM 5564 N N . THR A 1 725 ? -41.059 -6.645 76.664 1.00 51.78 725 THR A N 1
ATOM 5565 C CA . THR A 1 725 ? -41.733 -5.493 76.054 1.00 51.78 725 THR A CA 1
ATOM 5566 C C . THR A 1 725 ? -40.894 -4.975 74.895 1.00 51.78 725 THR A C 1
ATOM 5568 O O . THR A 1 725 ? -39.734 -4.614 75.079 1.00 51.78 725 THR A O 1
ATOM 5571 N N . LEU A 1 726 ? -41.494 -4.932 73.715 1.00 55.16 726 LEU A N 1
ATOM 5572 C CA . LEU A 1 726 ? -40.935 -4.361 72.499 1.00 55.16 726 LEU A CA 1
ATOM 5573 C C . LEU A 1 726 ? -41.191 -2.855 72.531 1.00 55.16 726 LEU A C 1
ATOM 5575 O O . LEU A 1 726 ? -42.343 -2.415 72.620 1.00 55.16 726 LEU A O 1
ATOM 5579 N N . PHE A 1 727 ? -40.110 -2.080 72.515 1.00 48.16 727 PHE A N 1
ATOM 5580 C CA . PHE A 1 727 ? -40.151 -0.622 72.519 1.00 48.16 727 PHE A CA 1
ATOM 5581 C C . PHE A 1 727 ? -40.253 -0.102 71.084 1.00 48.16 727 PHE A C 1
ATOM 5583 O O . PHE A 1 727 ? -39.373 -0.362 70.265 1.00 48.16 727 PHE A O 1
ATOM 5590 N N . VAL A 1 728 ? -41.306 0.663 70.797 1.00 48.00 728 VAL A N 1
ATOM 5591 C CA . VAL A 1 728 ? -41.485 1.357 69.516 1.00 48.00 728 VAL A CA 1
ATOM 5592 C C . VAL A 1 728 ? -41.656 2.842 69.826 1.00 48.00 728 VAL A C 1
ATOM 5594 O O . VAL A 1 728 ? -42.758 3.317 70.089 1.00 48.00 728 VAL A O 1
ATOM 5597 N N . THR A 1 729 ? -40.540 3.564 69.903 1.00 40.56 729 THR A N 1
ATOM 5598 C CA . THR A 1 729 ? -40.528 5.015 70.137 1.00 40.56 729 THR A CA 1
ATOM 5599 C C . THR A 1 729 ? -40.914 5.766 68.872 1.00 40.56 729 THR A C 1
ATOM 5601 O O . THR A 1 729 ? -40.428 5.452 67.786 1.00 40.56 729 THR A O 1
ATOM 5604 N N . ALA A 1 730 ? -41.752 6.791 69.022 1.00 42.59 730 ALA A N 1
ATOM 5605 C CA . ALA A 1 730 ? -42.107 7.710 67.949 1.00 42.59 730 ALA A CA 1
ATOM 5606 C C . ALA A 1 730 ? -40.948 8.689 67.692 1.00 42.59 730 ALA A C 1
ATOM 5608 O O . ALA A 1 730 ? -40.940 9.814 68.182 1.00 42.59 730 ALA A O 1
ATOM 5609 N N . ALA A 1 731 ? -39.948 8.249 66.934 1.00 38.25 731 ALA A N 1
ATOM 5610 C CA . ALA A 1 731 ? -38.976 9.133 66.307 1.00 38.25 731 ALA A CA 1
ATOM 5611 C C . ALA A 1 731 ? -38.685 8.611 64.894 1.00 38.25 731 ALA A C 1
ATOM 5613 O O . ALA A 1 731 ? -38.022 7.597 64.712 1.00 38.25 731 ALA A O 1
ATOM 5614 N N . SER A 1 732 ? -39.291 9.310 63.936 1.00 40.34 732 SER A N 1
ATOM 5615 C CA . SER A 1 732 ? -39.028 9.360 62.492 1.00 40.34 732 SER A CA 1
ATOM 5616 C C . SER A 1 732 ? -39.079 8.122 61.589 1.00 40.34 732 SER A C 1
ATOM 5618 O O . SER A 1 732 ? -39.171 8.377 60.399 1.00 40.34 732 SER A O 1
ATOM 5620 N N . ASP A 1 733 ? -39.167 6.868 62.047 1.00 41.88 733 ASP A N 1
ATOM 5621 C CA . ASP A 1 733 ? -39.191 5.720 61.108 1.00 41.88 733 ASP A CA 1
ATOM 5622 C C . ASP A 1 733 ? -40.334 4.710 61.347 1.00 41.88 733 ASP A C 1
ATOM 5624 O O . ASP A 1 733 ? -40.596 4.259 62.468 1.00 41.88 733 ASP A O 1
ATOM 5628 N N . GLU A 1 734 ? -41.042 4.339 60.271 1.00 44.12 734 GLU A N 1
ATOM 5629 C CA . GLU A 1 734 ? -42.084 3.302 60.260 1.00 44.12 734 GLU A CA 1
ATOM 5630 C C . GLU A 1 734 ? -41.459 1.907 60.443 1.00 44.12 734 GLU A C 1
ATOM 5632 O O . GLU A 1 734 ? -41.061 1.253 59.483 1.00 44.12 734 GLU A O 1
ATOM 5637 N N . ARG A 1 735 ? -41.375 1.413 61.683 1.00 44.47 735 ARG A N 1
ATOM 5638 C CA . ARG A 1 735 ? -40.932 0.033 61.953 1.00 44.47 735 ARG A CA 1
ATOM 5639 C C . ARG A 1 735 ? -42.029 -0.979 61.633 1.00 44.47 735 ARG A C 1
ATOM 5641 O O . ARG A 1 735 ? -43.139 -0.886 62.166 1.00 44.47 735 ARG A O 1
ATOM 5648 N N . LEU A 1 736 ? -41.697 -1.982 60.821 1.00 44.31 736 LEU A N 1
ATOM 5649 C CA . LEU A 1 736 ? -42.583 -3.105 60.518 1.00 44.31 736 LEU A CA 1
ATOM 5650 C C . LEU A 1 736 ? -42.217 -4.300 61.403 1.00 44.31 736 LEU A C 1
ATOM 5652 O O . LEU A 1 736 ? -41.069 -4.746 61.422 1.00 44.31 736 LEU A O 1
ATOM 5656 N N . ILE A 1 737 ? -43.201 -4.825 62.136 1.00 46.75 737 ILE A N 1
ATOM 5657 C CA . ILE A 1 737 ? -43.015 -5.972 63.029 1.00 46.75 737 ILE A CA 1
ATOM 5658 C C . ILE A 1 737 ? -43.896 -7.126 62.544 1.00 46.75 737 ILE A C 1
ATOM 5660 O O . ILE A 1 737 ? -45.126 -7.020 62.511 1.00 46.75 737 ILE A O 1
ATOM 5664 N N . LEU A 1 738 ? -43.259 -8.241 62.184 1.00 45.34 738 LEU A N 1
ATOM 5665 C CA . LEU A 1 738 ? -43.905 -9.461 61.691 1.00 45.34 738 LEU A CA 1
ATOM 5666 C C . LEU A 1 738 ? -43.737 -10.592 62.709 1.00 45.34 738 LEU A C 1
ATOM 5668 O O . LEU A 1 738 ? -42.618 -11.006 63.010 1.00 45.34 738 LEU A O 1
ATOM 5672 N N . VAL A 1 739 ? -44.843 -11.116 63.244 1.00 47.31 739 VAL A N 1
ATOM 5673 C CA . VAL A 1 739 ? -44.809 -12.229 64.209 1.00 47.31 739 VAL A CA 1
ATOM 5674 C C . VAL A 1 739 ? -44.879 -13.553 63.450 1.00 47.31 739 VAL A C 1
ATOM 5676 O O . VAL A 1 739 ? -45.933 -13.928 62.936 1.00 47.31 739 VAL A O 1
ATOM 5679 N N . LEU A 1 740 ? -43.756 -14.270 63.388 1.00 43.69 740 LEU A N 1
ATOM 5680 C CA . LEU A 1 740 ? -43.662 -15.562 62.703 1.00 43.69 740 LEU A CA 1
ATOM 5681 C C . LEU A 1 740 ? -44.226 -16.700 63.555 1.00 43.69 740 LEU A C 1
ATOM 5683 O O . LEU A 1 740 ? -44.938 -17.558 63.048 1.00 43.69 740 LEU A O 1
ATOM 5687 N N . GLU A 1 741 ? -43.946 -16.695 64.860 1.00 43.38 741 GLU A N 1
ATOM 5688 C CA . GLU A 1 741 ? -44.432 -17.710 65.801 1.00 43.38 741 GLU A CA 1
ATOM 5689 C C . GLU A 1 741 ? -44.695 -17.087 67.176 1.00 43.38 741 GLU A C 1
ATOM 5691 O O . GLU A 1 741 ? -43.943 -16.220 67.613 1.00 43.38 741 GLU A O 1
ATOM 5696 N N . GLY A 1 742 ? -45.732 -17.552 67.884 1.00 46.00 742 GLY A N 1
ATOM 5697 C CA . GLY A 1 742 ? -46.109 -17.075 69.223 1.00 46.00 742 GLY A CA 1
ATOM 5698 C C . GLY A 1 742 ? -47.252 -16.046 69.248 1.00 46.00 742 GLY A C 1
ATOM 5699 O O . GLY A 1 742 ? -47.829 -15.714 68.218 1.00 46.00 742 GLY A O 1
ATOM 5700 N N . GLN A 1 743 ? -47.642 -15.593 70.445 1.00 48.72 743 GLN A N 1
ATOM 5701 C CA . GLN A 1 743 ? -48.706 -14.600 70.654 1.00 48.72 743 GLN A CA 1
ATOM 5702 C C . GLN A 1 743 ? -48.154 -13.334 71.306 1.00 48.72 743 GLN A C 1
ATOM 5704 O O . GLN A 1 743 ? -47.477 -13.426 72.328 1.00 48.72 743 GLN A O 1
ATOM 5709 N N . ALA A 1 744 ? -48.511 -12.158 70.787 1.00 50.50 744 ALA A N 1
ATOM 5710 C CA . ALA A 1 744 ? -48.145 -10.860 71.357 1.00 50.50 744 ALA A CA 1
ATOM 5711 C C . ALA A 1 744 ? -49.381 -9.992 71.654 1.00 50.50 744 ALA A C 1
ATOM 5713 O O . ALA A 1 744 ? -50.455 -10.175 71.069 1.00 50.50 744 ALA A O 1
ATOM 5714 N N . LYS A 1 745 ? -49.247 -9.057 72.603 1.00 49.28 745 LYS A N 1
ATOM 5715 C CA . LYS A 1 745 ? -50.319 -8.150 73.036 1.00 49.28 745 LYS A CA 1
ATOM 5716 C C . LYS A 1 745 ? -49.874 -6.689 72.956 1.00 49.28 745 LYS A C 1
ATOM 5718 O O . LYS A 1 745 ? -48.820 -6.346 73.471 1.00 49.28 745 LYS A O 1
ATOM 5723 N N . ILE A 1 746 ? -50.726 -5.843 72.385 1.00 51.97 746 ILE A N 1
ATOM 5724 C CA . ILE A 1 746 ? -50.504 -4.402 72.214 1.00 51.97 746 ILE A CA 1
ATOM 5725 C C . ILE A 1 746 ? -51.049 -3.615 73.430 1.00 51.97 746 ILE A C 1
ATOM 5727 O O . ILE A 1 746 ? -52.152 -3.918 73.898 1.00 51.97 746 ILE A O 1
ATOM 5731 N N . LEU A 1 747 ? -50.288 -2.639 73.940 1.00 46.94 747 LEU A N 1
ATOM 5732 C CA . LEU A 1 747 ? -50.582 -1.747 75.080 1.00 46.94 747 LEU A CA 1
ATOM 5733 C C . LEU A 1 747 ? -50.274 -0.281 74.697 1.00 46.94 747 LEU A C 1
ATOM 5735 O O . LEU A 1 747 ? -49.370 -0.053 73.904 1.00 46.94 747 LEU A O 1
ATOM 5739 N N . SER A 1 748 ? -50.974 0.721 75.239 1.00 44.97 748 SER A N 1
ATOM 5740 C CA . SER A 1 748 ? -50.691 2.153 74.969 1.00 44.97 748 SER A CA 1
ATOM 5741 C C . SER A 1 748 ? -49.877 2.813 76.093 1.00 44.97 748 SER A C 1
ATOM 5743 O O . SER A 1 748 ? -49.975 2.393 77.243 1.00 44.97 748 SER A O 1
ATOM 5745 N N . GLN A 1 749 ? -49.115 3.879 75.805 1.00 39.62 749 GLN A N 1
ATOM 5746 C CA . GLN A 1 749 ? -48.216 4.586 76.749 1.00 39.62 749 GLN A CA 1
ATOM 5747 C C . GLN A 1 749 ? -48.861 5.005 78.083 1.00 39.62 749 GLN A C 1
ATOM 5749 O O . GLN A 1 749 ? -48.217 4.994 79.133 1.00 39.62 749 GLN A O 1
ATOM 5754 N N . THR A 1 750 ? -50.158 5.314 78.071 1.00 40.28 750 THR A N 1
ATOM 5755 C CA . THR A 1 750 ? -50.954 5.621 79.271 1.00 40.28 750 THR A CA 1
ATOM 5756 C C . THR A 1 750 ? -51.032 4.464 80.272 1.00 40.28 750 THR A C 1
ATOM 5758 O O . THR A 1 750 ? -51.299 4.699 81.448 1.00 40.28 750 THR A O 1
ATOM 5761 N N . GLU A 1 751 ? -50.763 3.228 79.846 1.00 41.56 751 GLU A N 1
ATOM 5762 C CA . GLU A 1 751 ? -50.701 2.046 80.713 1.00 41.56 751 GLU A CA 1
ATOM 5763 C C . GLU A 1 751 ? -49.298 1.812 81.315 1.00 41.56 751 GLU A C 1
ATOM 5765 O O . GLU A 1 751 ? -49.169 1.010 82.240 1.00 41.56 751 GLU A O 1
ATOM 5770 N N . ILE A 1 752 ? -48.256 2.517 80.844 1.00 39.25 752 ILE A N 1
ATOM 5771 C CA . ILE A 1 752 ? -46.846 2.306 81.243 1.00 39.25 752 ILE A CA 1
ATOM 5772 C C . ILE A 1 752 ? -46.347 3.344 82.256 1.00 39.25 752 ILE A C 1
ATOM 5774 O O . ILE A 1 752 ? -45.433 3.065 83.031 1.00 39.25 752 ILE A O 1
ATOM 5778 N N . SER A 1 753 ? -47.000 4.503 82.356 1.00 31.52 753 SER A N 1
ATOM 5779 C CA . SER A 1 753 ? -46.612 5.621 83.234 1.00 31.52 753 SER A CA 1
ATOM 5780 C C . SER A 1 753 ? -46.807 5.389 84.746 1.00 31.52 753 SER A C 1
ATOM 5782 O O . SER A 1 753 ? -46.678 6.311 85.554 1.00 31.52 753 SER A O 1
ATOM 5784 N N . HIS A 1 754 ? -47.027 4.149 85.181 1.00 28.78 754 HIS A N 1
ATOM 5785 C CA . HIS A 1 754 ? -46.993 3.769 86.589 1.00 28.78 754 HIS A CA 1
ATOM 5786 C C . HIS A 1 754 ? -45.882 2.750 86.869 1.00 28.78 754 HIS A C 1
ATOM 5788 O O . HIS A 1 754 ? -46.170 1.560 86.997 1.00 28.78 754 HIS A O 1
ATOM 5794 N N . ARG A 1 755 ? -44.639 3.223 87.082 1.00 27.42 755 ARG A N 1
ATOM 5795 C CA . ARG A 1 755 ? -43.870 3.064 88.348 1.00 27.42 755 ARG A CA 1
ATOM 5796 C C . ARG A 1 755 ? -42.376 3.446 88.230 1.00 27.42 755 ARG A C 1
ATOM 5798 O O . ARG A 1 755 ? -41.846 3.470 87.127 1.00 27.42 755 ARG A O 1
ATOM 5805 N N . PRO A 1 756 ? -41.727 3.797 89.363 1.00 27.92 756 PRO A N 1
ATOM 5806 C CA . PRO A 1 756 ? -40.501 4.583 89.428 1.00 27.92 756 PRO A CA 1
ATOM 5807 C C . PRO A 1 756 ? -39.228 3.740 89.365 1.00 27.92 756 PRO A C 1
ATOM 5809 O O . PRO A 1 756 ? -39.227 2.537 89.619 1.00 27.92 756 PRO A O 1
ATOM 5812 N N . ALA A 1 757 ? -38.144 4.445 89.056 1.00 27.08 757 ALA A N 1
ATOM 5813 C CA . ALA A 1 757 ? -36.779 3.966 89.032 1.00 27.08 757 ALA A CA 1
ATOM 5814 C C . ALA A 1 757 ? -36.315 3.338 90.358 1.00 27.08 757 ALA A C 1
ATOM 5816 O O . ALA A 1 757 ? -36.801 3.670 91.438 1.00 27.08 757 ALA A O 1
ATOM 5817 N N . VAL A 1 758 ? -35.248 2.549 90.218 1.00 24.44 758 VAL A N 1
ATOM 5818 C CA . VAL A 1 758 ? -34.333 2.094 91.268 1.00 24.44 758 VAL A CA 1
ATOM 5819 C C . VAL A 1 758 ? -34.902 0.983 92.151 1.00 24.44 758 VAL A C 1
ATOM 5821 O O . VAL A 1 758 ? -35.601 1.224 93.123 1.00 24.44 758 VAL A O 1
ATOM 5824 N N . TYR A 1 759 ? -34.521 -0.254 91.854 1.00 22.48 759 TYR A N 1
ATOM 5825 C CA . TYR A 1 759 ? -33.546 -0.921 92.712 1.00 22.48 759 TYR A CA 1
ATOM 5826 C C . TYR A 1 759 ? -32.883 -2.034 91.911 1.00 22.48 759 TYR A C 1
ATOM 5828 O O . TYR A 1 759 ? -33.500 -3.012 91.493 1.00 22.48 759 TYR A O 1
ATOM 5836 N N . ASP A 1 760 ? -31.606 -1.794 91.666 1.00 23.78 760 ASP A N 1
ATOM 5837 C CA . ASP A 1 760 ? -30.618 -2.824 91.454 1.00 23.78 760 ASP A CA 1
ATOM 5838 C C . ASP A 1 760 ? -30.798 -3.949 92.482 1.00 23.78 760 ASP A C 1
ATOM 5840 O O . ASP A 1 760 ? -31.116 -3.700 93.647 1.00 23.78 760 ASP A O 1
ATOM 5844 N N . LEU A 1 761 ? -30.515 -5.165 92.028 1.00 24.50 761 LEU A N 1
ATOM 5845 C CA . LEU A 1 761 ? -30.345 -6.362 92.838 1.00 24.50 761 LEU A CA 1
ATOM 5846 C C . LEU A 1 761 ? -31.575 -6.916 93.585 1.00 24.50 761 LEU A C 1
ATOM 5848 O O . LEU A 1 761 ? -32.304 -6.230 94.285 1.00 24.50 761 LEU A O 1
ATOM 5852 N N . MET A 1 762 ? -31.665 -8.247 93.528 1.00 22.75 762 MET A N 1
ATOM 5853 C CA . MET A 1 762 ? -32.317 -9.195 94.449 1.00 22.75 762 MET A CA 1
ATOM 5854 C C . MET A 1 762 ? -33.335 -10.081 93.721 1.00 22.75 762 MET A C 1
ATOM 5856 O O . MET A 1 762 ? -34.526 -9.814 93.649 1.00 22.75 762 MET A O 1
ATOM 5860 N N . LEU A 1 763 ? -32.867 -11.099 92.998 1.00 26.59 763 LEU A N 1
ATOM 5861 C CA . LEU A 1 763 ? -32.652 -12.446 93.547 1.00 26.59 763 LEU A CA 1
ATOM 5862 C C . LEU A 1 763 ? -33.841 -12.974 94.378 1.00 26.59 763 LEU A C 1
ATOM 5864 O O . LEU A 1 763 ? -33.967 -12.670 95.555 1.00 26.59 763 LEU A O 1
ATOM 5868 N N . ARG A 1 764 ? -34.534 -13.945 93.759 1.00 28.48 764 ARG A N 1
ATOM 5869 C CA . ARG A 1 764 ? -35.031 -15.210 94.344 1.00 28.48 764 ARG A CA 1
ATOM 5870 C C . ARG A 1 764 ? -36.358 -15.194 95.147 1.00 28.48 764 ARG A C 1
ATOM 5872 O O . ARG A 1 764 ? -36.434 -14.635 96.230 1.00 28.48 764 ARG A O 1
ATOM 5879 N N . LEU A 1 765 ? -37.283 -16.046 94.656 1.00 28.31 765 LEU A N 1
ATOM 5880 C CA . LEU A 1 765 ? -38.313 -16.867 95.349 1.00 28.31 765 LEU A CA 1
ATOM 5881 C C . LEU A 1 765 ? -39.811 -16.411 95.346 1.00 28.31 765 LEU A C 1
ATOM 5883 O O . LEU A 1 765 ? -40.099 -15.258 95.049 1.00 28.31 765 LEU A O 1
ATOM 5887 N N . PRO A 1 766 ? -40.775 -17.364 95.501 1.00 32.75 766 PRO A N 1
ATOM 5888 C CA . PRO A 1 766 ? -41.982 -17.518 94.661 1.00 32.75 766 PRO A CA 1
ATOM 5889 C C . PRO A 1 766 ? -43.296 -17.444 95.488 1.00 32.75 766 PRO A C 1
ATOM 5891 O O . PRO A 1 766 ? -43.287 -16.989 96.623 1.00 32.75 766 PRO A O 1
ATOM 5894 N N . LYS A 1 767 ? -44.435 -18.031 95.081 1.00 41.44 767 LYS A N 1
ATOM 5895 C CA . LYS A 1 767 ? -45.329 -17.743 93.932 1.00 41.44 767 LYS A CA 1
ATOM 5896 C C . LYS A 1 767 ? -46.800 -17.578 94.383 1.00 41.44 767 LYS A C 1
ATOM 5898 O O . LYS A 1 767 ? -47.666 -17.356 93.545 1.00 41.44 767 LYS A O 1
ATOM 5903 N N . GLU A 1 768 ? -47.127 -17.675 95.670 1.00 32.34 768 GLU A N 1
ATOM 5904 C CA . GLU A 1 768 ? -48.516 -17.923 96.107 1.00 32.34 768 GLU A CA 1
ATOM 5905 C C . GLU A 1 768 ? -49.249 -16.673 96.620 1.00 32.34 768 GLU A C 1
ATOM 5907 O O . GLU A 1 768 ? -50.471 -16.670 96.757 1.00 32.34 768 GLU A O 1
ATOM 5912 N N . THR A 1 769 ? -48.540 -15.559 96.811 1.00 30.47 769 THR A N 1
ATOM 5913 C CA . THR A 1 769 ? -49.080 -14.418 97.568 1.00 30.47 769 THR A CA 1
ATOM 5914 C C . THR A 1 769 ? -49.836 -13.372 96.730 1.00 30.47 769 THR A C 1
ATOM 5916 O O . THR A 1 769 ? -50.616 -12.604 97.285 1.00 30.47 769 THR A O 1
ATOM 5919 N N . LEU A 1 770 ? -49.689 -13.310 95.397 1.00 29.98 770 LEU A N 1
ATOM 5920 C CA . LEU A 1 770 ? -50.207 -12.159 94.619 1.00 29.98 770 LEU A CA 1
ATOM 5921 C C . LEU A 1 770 ? -51.559 -12.365 93.907 1.00 29.98 770 LEU A C 1
ATOM 5923 O O . LEU A 1 770 ? -52.187 -11.394 93.486 1.00 29.98 770 LEU A O 1
ATOM 5927 N N . VAL A 1 771 ? -52.083 -13.593 93.856 1.00 36.06 771 VAL A N 1
ATOM 5928 C CA . VAL A 1 771 ? -53.347 -13.939 93.162 1.00 36.06 771 VAL A CA 1
ATOM 5929 C C . VAL A 1 771 ? -54.598 -13.344 93.834 1.00 36.06 771 VAL A C 1
ATOM 5931 O O . VAL A 1 771 ? -55.629 -13.137 93.190 1.00 36.06 771 VAL A O 1
ATOM 5934 N N . TYR A 1 772 ? -54.531 -13.002 95.120 1.00 31.69 772 TYR A N 1
ATOM 5935 C CA . TYR A 1 772 ? -55.685 -12.487 95.858 1.00 31.69 772 TYR A CA 1
ATOM 5936 C C . TYR A 1 772 ? -55.901 -10.979 95.676 1.00 31.69 772 TYR A C 1
ATOM 5938 O O . TYR A 1 772 ? -57.024 -10.495 95.828 1.00 31.69 772 TYR A O 1
ATOM 5946 N N . ALA A 1 773 ? -54.867 -10.231 95.269 1.00 27.98 773 ALA A N 1
ATOM 5947 C CA . ALA A 1 773 ? -54.869 -8.768 95.192 1.00 27.98 773 ALA A CA 1
ATOM 5948 C C . ALA A 1 773 ? -55.554 -8.203 93.936 1.00 27.98 773 ALA A C 1
ATOM 5950 O O . ALA A 1 773 ? -55.235 -7.132 93.432 1.00 27.98 773 ALA A O 1
ATOM 5951 N N . ARG A 1 774 ? -56.677 -8.828 93.592 1.00 29.36 774 ARG A N 1
ATOM 5952 C CA . ARG A 1 774 ? -57.880 -8.055 93.285 1.00 29.36 774 ARG A CA 1
ATOM 5953 C C . ARG A 1 774 ? -57.928 -7.538 91.852 1.00 29.36 774 ARG A C 1
ATOM 5955 O O . ARG A 1 774 ? -57.992 -6.339 91.602 1.00 29.36 774 ARG A O 1
ATOM 5962 N N . LYS A 1 775 ? -58.361 -8.427 90.963 1.00 33.22 775 LYS A N 1
ATOM 5963 C CA . LYS A 1 775 ? -59.758 -8.936 90.882 1.00 33.22 775 LYS A CA 1
ATOM 5964 C C . LYS A 1 775 ? -60.930 -7.988 91.252 1.00 33.22 775 LYS A C 1
ATOM 5966 O O . LYS A 1 775 ? -62.049 -8.277 90.854 1.00 33.22 775 LYS A O 1
ATOM 5971 N N . LYS A 1 776 ? -60.722 -6.873 91.965 1.00 30.34 776 LYS A N 1
ATOM 5972 C CA . LYS A 1 776 ? -61.756 -5.910 92.391 1.00 30.34 776 LYS A CA 1
ATOM 5973 C C . LYS A 1 776 ? -61.620 -4.547 91.696 1.00 30.34 776 LYS A C 1
ATOM 5975 O O . LYS A 1 776 ? -62.601 -3.823 91.624 1.00 30.34 776 LYS A O 1
ATOM 5980 N N . ILE A 1 777 ? -60.457 -4.246 91.102 1.00 29.50 777 ILE A N 1
ATOM 5981 C CA . ILE A 1 777 ? -60.254 -3.065 90.231 1.00 29.50 777 ILE A CA 1
ATOM 5982 C C . ILE A 1 777 ? -60.734 -3.335 88.782 1.00 29.50 777 ILE A C 1
ATOM 5984 O O . ILE A 1 777 ? -60.966 -2.429 87.994 1.00 29.50 777 ILE A O 1
ATOM 5988 N N . VAL A 1 778 ? -61.079 -4.591 88.484 1.00 34.69 778 VAL A N 1
ATOM 5989 C CA . VAL A 1 778 ? -61.789 -5.087 87.286 1.00 34.69 778 VAL A CA 1
ATOM 5990 C C . VAL A 1 778 ? -63.225 -4.521 87.091 1.00 34.69 778 VAL A C 1
ATOM 5992 O O . VAL A 1 778 ? -63.959 -4.989 86.225 1.00 34.69 778 VAL A O 1
ATOM 5995 N N . GLY A 1 779 ? -63.692 -3.519 87.834 1.00 29.19 779 GLY A N 1
ATOM 5996 C CA . GLY A 1 779 ? -65.104 -3.112 87.804 1.00 29.19 779 GLY A CA 1
ATOM 5997 C C . GLY A 1 779 ? -65.555 -2.331 86.565 1.00 29.19 779 GLY A C 1
ATOM 5998 O O . GLY A 1 779 ? -66.535 -2.725 85.939 1.00 29.19 779 GLY A O 1
ATOM 5999 N N . TYR A 1 780 ? -64.875 -1.227 86.229 1.00 24.52 780 TYR A N 1
ATOM 6000 C CA . TYR A 1 780 ? -65.636 -0.080 85.706 1.00 24.52 780 TYR A CA 1
ATOM 6001 C C . TYR A 1 780 ? -65.048 0.736 84.540 1.00 24.52 780 TYR A C 1
ATOM 6003 O O . TYR A 1 780 ? -65.791 1.502 83.950 1.00 24.52 780 TYR A O 1
ATOM 6011 N N . LEU A 1 781 ? -63.792 0.568 84.110 1.00 29.28 781 LEU A N 1
ATOM 6012 C CA . LEU A 1 781 ? -63.331 1.193 82.839 1.00 29.28 781 LEU A CA 1
ATOM 6013 C C . LEU A 1 781 ? -63.286 0.203 81.662 1.00 29.28 781 LEU A C 1
ATOM 6015 O O . LEU A 1 781 ? -62.798 0.477 80.570 1.00 29.28 781 LEU A O 1
ATOM 6019 N N . LYS A 1 782 ? -63.909 -0.955 81.891 1.00 33.53 782 LYS A N 1
ATOM 6020 C CA . LYS A 1 782 ? -64.474 -1.845 80.883 1.00 33.53 782 LYS A CA 1
ATOM 6021 C C . LYS A 1 782 ? -65.512 -1.091 80.044 1.00 33.53 782 LYS A C 1
ATOM 6023 O O . LYS A 1 782 ? -66.587 -0.812 80.554 1.00 33.53 782 LYS A O 1
ATOM 6028 N N . HIS A 1 783 ? -65.199 -0.850 78.773 1.00 31.45 783 HIS A N 1
ATOM 6029 C CA . HIS A 1 783 ? -66.022 -1.131 77.579 1.00 31.45 783 HIS A CA 1
ATOM 6030 C C . HIS A 1 783 ? -65.534 -0.217 76.441 1.00 31.45 783 HIS A C 1
ATOM 6032 O O . HIS A 1 783 ? -65.918 0.938 76.398 1.00 31.45 783 HIS A O 1
ATOM 6038 N N . ARG A 1 784 ? -64.698 -0.595 75.470 1.00 34.84 784 ARG A N 1
ATOM 6039 C CA . ARG A 1 784 ? -64.058 -1.840 75.006 1.00 34.84 784 ARG A CA 1
ATOM 6040 C C . ARG A 1 784 ? -62.819 -1.371 74.200 1.00 34.84 784 ARG A C 1
ATOM 6042 O O . ARG A 1 784 ? -62.985 -0.524 73.342 1.00 34.84 784 ARG A O 1
ATOM 6049 N N . GLY A 1 785 ? -61.587 -1.853 74.351 1.00 33.19 785 GLY A N 1
ATOM 6050 C CA . GLY A 1 785 ? -61.083 -2.872 75.258 1.00 33.19 785 GLY A CA 1
ATOM 6051 C C . GLY A 1 785 ? -61.568 -4.279 74.922 1.00 33.19 785 GLY A C 1
ATOM 6052 O O . GLY A 1 785 ? -62.297 -4.846 75.730 1.00 33.19 785 GLY A O 1
ATOM 6053 N N . ALA A 1 786 ? -61.213 -4.837 73.759 1.00 30.59 786 ALA A N 1
ATOM 6054 C CA . ALA A 1 786 ? -61.083 -6.290 73.564 1.00 30.59 786 ALA A CA 1
ATOM 6055 C C . ALA A 1 786 ? -60.592 -6.632 72.145 1.00 30.59 786 ALA A C 1
ATOM 6057 O O . ALA A 1 786 ? -61.315 -6.419 71.183 1.00 30.59 786 ALA A O 1
ATOM 6058 N N . LYS A 1 787 ? -59.343 -7.086 71.995 1.00 41.78 787 LYS A N 1
ATOM 6059 C CA . LYS A 1 787 ? -58.887 -8.486 72.174 1.00 41.78 787 LYS A CA 1
ATOM 6060 C C . LYS A 1 787 ? -58.983 -9.269 70.864 1.00 41.78 787 LYS A C 1
ATOM 6062 O O . LYS A 1 787 ? -59.913 -10.049 70.673 1.00 41.78 787 LYS A O 1
ATOM 6067 N N . LYS A 1 788 ? -57.943 -9.183 70.043 1.00 38.38 788 LYS A N 1
ATOM 6068 C CA . LYS A 1 788 ? -57.443 -10.396 69.402 1.00 38.38 788 LYS A CA 1
ATOM 6069 C C . LYS A 1 788 ? -55.943 -10.494 69.688 1.00 38.38 788 LYS A C 1
ATOM 6071 O O . LYS A 1 788 ? -55.264 -9.478 69.566 1.00 38.38 788 LYS A O 1
ATOM 6076 N N . PRO A 1 789 ? -55.451 -11.641 70.189 1.00 40.19 789 PRO A N 1
ATOM 6077 C CA . PRO A 1 789 ? -54.018 -11.898 70.189 1.00 40.19 789 PRO A CA 1
ATOM 6078 C C . PRO A 1 789 ? -53.539 -11.812 68.741 1.00 40.19 789 PRO A C 1
ATOM 6080 O O . PRO A 1 789 ? -54.205 -12.363 67.863 1.00 40.19 789 PRO A O 1
ATOM 6083 N N . VAL A 1 790 ? -52.435 -11.102 68.521 1.00 49.69 790 VAL A N 1
ATOM 6084 C CA . VAL A 1 790 ? -51.728 -11.110 67.237 1.00 49.69 790 VAL A CA 1
ATOM 6085 C C . VAL A 1 790 ? -51.223 -12.538 67.045 1.00 49.69 790 VAL A C 1
ATOM 6087 O O . VAL A 1 790 ? -50.584 -13.090 67.950 1.00 49.69 790 VAL A O 1
ATOM 6090 N N . LYS A 1 791 ? -51.638 -13.172 65.952 1.00 41.81 791 LYS A N 1
ATOM 6091 C CA . LYS A 1 791 ? -51.359 -14.574 65.634 1.00 41.81 791 LYS A CA 1
ATOM 6092 C C . LYS A 1 791 ? -50.168 -14.677 64.672 1.00 41.81 791 LYS A C 1
ATOM 6094 O O . LYS A 1 791 ? -49.809 -13.681 64.050 1.00 41.81 791 LYS A O 1
ATOM 6099 N N . PRO A 1 792 ? -49.576 -15.875 64.528 1.00 39.56 792 PRO A N 1
ATOM 6100 C CA . PRO A 1 792 ? -48.602 -16.142 63.473 1.00 39.56 792 PRO A CA 1
ATOM 6101 C C . PRO A 1 792 ? -49.119 -15.661 62.110 1.00 39.56 792 PRO A C 1
ATOM 6103 O O . PRO A 1 792 ? -50.221 -16.045 61.712 1.00 39.56 792 PRO A O 1
ATOM 6106 N N . GLY A 1 793 ? -48.346 -14.809 61.435 1.00 36.78 793 GLY A N 1
ATOM 6107 C CA . GLY A 1 793 ? -48.686 -14.231 60.128 1.00 36.78 793 GLY A CA 1
ATOM 6108 C C . GLY A 1 793 ? -49.345 -12.845 60.156 1.00 36.78 793 GLY A C 1
ATOM 6109 O O . GLY A 1 793 ? -49.521 -12.253 59.095 1.00 36.78 793 GLY A O 1
ATOM 6110 N N . ASP A 1 794 ? -49.676 -12.295 61.327 1.00 41.25 794 ASP A N 1
ATOM 6111 C CA . ASP A 1 794 ? -50.222 -10.937 61.426 1.00 41.25 794 ASP A CA 1
ATOM 6112 C C . ASP A 1 794 ? -49.098 -9.882 61.327 1.00 41.25 794 ASP A C 1
ATOM 6114 O O . ASP A 1 794 ? -48.113 -9.912 62.073 1.00 41.25 794 ASP A O 1
ATOM 6118 N N . THR A 1 795 ? -49.263 -8.915 60.420 1.00 42.41 795 THR A N 1
ATOM 6119 C CA . THR A 1 795 ? -48.368 -7.758 60.258 1.00 42.41 795 THR A CA 1
ATOM 6120 C C . THR A 1 795 ? -48.868 -6.596 61.106 1.00 42.41 795 THR A C 1
ATOM 6122 O O . THR A 1 795 ? -50.010 -6.157 60.957 1.00 42.41 795 THR A O 1
ATOM 6125 N N . VAL A 1 796 ? -48.020 -6.073 61.992 1.00 46.31 796 VAL A N 1
ATOM 6126 C CA . VAL A 1 796 ? -48.351 -4.892 62.796 1.00 46.31 796 VAL A CA 1
ATOM 6127 C C . VAL A 1 796 ? -47.574 -3.706 62.240 1.00 46.31 796 VAL A C 1
ATOM 6129 O O . VAL A 1 796 ? -46.374 -3.576 62.467 1.00 46.31 796 VAL A O 1
ATOM 6132 N N . SER A 1 797 ? -48.268 -2.848 61.492 1.00 44.34 797 SER A N 1
ATOM 6133 C CA . SER A 1 797 ? -47.757 -1.554 61.033 1.00 44.34 797 SER A CA 1
ATOM 6134 C C . SER A 1 797 ? -48.289 -0.443 61.935 1.00 44.34 797 SER A C 1
ATOM 6136 O O . SER A 1 797 ? -49.472 -0.446 62.292 1.00 44.34 797 SER A O 1
ATOM 6138 N N . ASN A 1 798 ? -47.450 0.528 62.282 1.00 43.19 798 ASN A N 1
ATOM 6139 C CA . ASN A 1 798 ? -47.862 1.667 63.095 1.00 43.19 798 ASN A CA 1
ATOM 6140 C C . ASN A 1 798 ? -48.792 2.587 62.275 1.00 43.19 798 ASN A C 1
ATOM 6142 O O . ASN A 1 798 ? -48.334 3.444 61.527 1.00 43.19 798 ASN A O 1
ATOM 6146 N N . ALA A 1 799 ? -50.112 2.393 62.347 1.00 37.41 799 ALA A N 1
ATOM 6147 C CA . ALA A 1 799 ? -51.053 3.312 61.710 1.00 37.41 799 ALA A CA 1
ATOM 6148 C C . ALA A 1 799 ? -51.087 4.617 62.516 1.00 37.41 799 ALA A C 1
ATOM 6150 O O . ALA A 1 799 ? -51.360 4.572 63.715 1.00 37.41 799 ALA A O 1
ATOM 6151 N N . ARG A 1 800 ? -50.838 5.764 61.863 1.00 36.31 800 ARG A N 1
ATOM 6152 C CA . ARG A 1 800 ? -50.896 7.117 62.450 1.00 36.31 800 ARG A CA 1
ATOM 6153 C C . ARG A 1 800 ? -52.216 7.359 63.202 1.00 36.31 800 ARG A C 1
ATOM 6155 O O . ARG A 1 800 ? -53.172 7.897 62.649 1.00 36.31 800 ARG A O 1
ATOM 6162 N N . LEU A 1 801 ? -52.256 7.018 64.484 1.00 33.19 801 LEU A N 1
ATOM 6163 C CA . LEU A 1 801 ? -53.059 7.716 65.476 1.00 33.19 801 LEU A CA 1
ATOM 6164 C C . LEU A 1 801 ? -52.109 8.716 66.119 1.00 33.19 801 LEU A C 1
ATOM 6166 O O . LEU A 1 801 ? -51.131 8.304 66.734 1.00 33.19 801 LEU A O 1
ATOM 6170 N N . GLY A 1 802 ? -52.361 10.008 65.903 1.00 40.00 802 GLY A N 1
ATOM 6171 C CA . GLY A 1 802 ? -51.481 11.088 66.350 1.00 40.00 802 GLY A CA 1
ATOM 6172 C C . GLY A 1 802 ? -50.931 10.871 67.763 1.00 40.00 802 GLY A C 1
ATOM 6173 O O . GLY A 1 802 ? -51.684 10.533 68.670 1.00 40.00 802 GLY A O 1
ATOM 6174 N N . ASP A 1 803 ? -49.617 11.039 67.902 1.00 40.31 803 ASP A N 1
ATOM 6175 C CA . ASP A 1 803 ? -48.827 11.158 69.136 1.00 40.31 803 ASP A CA 1
ATOM 6176 C C . ASP A 1 803 ? -49.036 10.131 70.273 1.00 40.31 803 ASP A C 1
ATOM 6178 O O . ASP A 1 803 ? -48.582 10.372 71.391 1.00 40.31 803 ASP A O 1
ATOM 6182 N N . VAL A 1 804 ? -49.661 8.967 70.046 1.00 42.25 804 VAL A N 1
ATOM 6183 C CA . VAL A 1 804 ? -49.784 7.920 71.084 1.00 42.25 804 VAL A CA 1
ATOM 6184 C C . VAL A 1 804 ? -48.758 6.811 70.854 1.00 42.25 804 VAL A C 1
ATOM 6186 O O . VAL A 1 804 ? -48.890 6.033 69.913 1.00 42.25 804 VAL A O 1
ATOM 6189 N N . GLU A 1 805 ? -47.763 6.681 71.741 1.00 45.12 805 GLU A N 1
ATOM 6190 C CA . GLU A 1 805 ? -46.833 5.544 71.703 1.00 45.12 805 GLU A CA 1
ATOM 6191 C C . GLU A 1 805 ? -47.538 4.222 72.056 1.00 45.12 805 GLU A C 1
ATOM 6193 O O . GLU A 1 805 ? -48.340 4.129 72.997 1.00 45.12 805 GLU A O 1
ATOM 6198 N N . VAL A 1 806 ? -47.197 3.172 71.309 1.00 46.38 806 VAL A N 1
ATOM 6199 C CA . VAL A 1 806 ? -47.787 1.836 71.406 1.00 46.38 806 VAL A CA 1
ATOM 6200 C C . VAL A 1 806 ? -46.682 0.816 71.705 1.00 46.38 806 VAL A C 1
ATOM 6202 O O . VAL A 1 806 ? -45.620 0.836 71.096 1.00 46.38 806 VAL A O 1
ATOM 6205 N N . TYR A 1 807 ? -46.935 -0.097 72.640 1.00 51.94 807 TYR A N 1
ATOM 6206 C CA . TYR A 1 807 ? -45.992 -1.092 73.148 1.00 51.94 807 TYR A CA 1
ATOM 6207 C C . TYR A 1 807 ? -46.503 -2.495 72.851 1.00 51.94 807 TYR A C 1
ATOM 6209 O O . TYR A 1 807 ? -47.685 -2.784 73.041 1.00 51.94 807 TYR A O 1
ATOM 6217 N N . VAL A 1 808 ? -45.620 -3.399 72.432 1.00 51.72 808 VAL A N 1
ATOM 6218 C CA . VAL A 1 808 ? -45.992 -4.785 72.115 1.00 51.72 808 VAL A CA 1
ATOM 6219 C C . VAL A 1 808 ? -45.301 -5.725 73.097 1.00 51.72 808 VAL A C 1
ATOM 6221 O O . VAL A 1 808 ? -44.087 -5.724 73.213 1.00 51.72 808 VAL A O 1
ATOM 6224 N N . VAL A 1 809 ? -46.057 -6.532 73.837 1.00 54.41 809 VAL A N 1
ATOM 6225 C CA . VAL A 1 809 ? -45.515 -7.463 74.839 1.00 54.41 809 VAL A CA 1
ATOM 6226 C C . VAL A 1 809 ? -45.727 -8.898 74.377 1.00 54.41 809 VAL A C 1
ATOM 6228 O O . VAL A 1 809 ? -46.866 -9.321 74.148 1.00 54.41 809 VAL A O 1
ATOM 6231 N N . ALA A 1 810 ? -44.643 -9.665 74.274 1.00 52.53 810 ALA A N 1
ATOM 6232 C CA . ALA A 1 810 ? -44.690 -11.081 73.916 1.00 52.53 810 ALA A CA 1
ATOM 6233 C C . ALA A 1 810 ? -45.374 -11.899 75.031 1.00 52.53 810 ALA A C 1
ATOM 6235 O O . ALA A 1 810 ? -44.959 -11.856 76.188 1.00 52.53 810 ALA A O 1
ATOM 6236 N N . GLN A 1 811 ? -46.434 -12.649 74.716 1.00 45.56 811 GLN A N 1
ATOM 6237 C CA . GLN A 1 811 ? -47.155 -13.506 75.673 1.00 45.56 811 GLN A CA 1
ATOM 6238 C C . GLN A 1 811 ? -46.597 -14.930 75.739 1.00 45.56 811 GLN A C 1
ATOM 6240 O O . GLN A 1 811 ? -46.611 -15.547 76.803 1.00 45.56 811 GLN A O 1
ATOM 6245 N N . THR A 1 812 ? -46.096 -15.451 74.621 1.00 50.78 812 THR A N 1
ATOM 6246 C CA . THR A 1 812 ? -45.343 -16.712 74.545 1.00 50.78 812 THR A CA 1
ATOM 6247 C C . THR A 1 812 ? -43.934 -16.430 74.034 1.00 50.78 812 THR A C 1
ATOM 6249 O O . THR A 1 812 ? -43.596 -15.280 73.764 1.00 50.78 812 THR A O 1
ATOM 6252 N N . ARG A 1 813 ? -43.089 -17.460 73.902 1.00 46.59 813 ARG A N 1
ATOM 6253 C CA . ARG A 1 813 ? -41.836 -17.308 73.157 1.00 46.59 813 ARG A CA 1
ATOM 6254 C C . ARG A 1 813 ? -42.234 -16.899 71.738 1.00 46.59 813 ARG A C 1
ATOM 6256 O O . ARG A 1 813 ? -43.003 -17.630 71.115 1.00 46.59 813 ARG A O 1
ATOM 6263 N N . CYS A 1 814 ? -41.845 -15.699 71.326 1.00 49.97 814 CYS A N 1
ATOM 6264 C CA . CYS A 1 814 ? -42.257 -15.122 70.056 1.00 49.97 814 CYS A CA 1
ATOM 6265 C C . CYS A 1 814 ? -41.045 -14.972 69.151 1.00 49.97 814 CYS A C 1
ATOM 6267 O O . CYS A 1 814 ? -40.039 -14.406 69.569 1.00 49.97 814 CYS A O 1
ATOM 6269 N N . SER A 1 815 ? -41.146 -15.477 67.931 1.00 46.91 815 SER A N 1
ATOM 6270 C CA . SER A 1 815 ? -40.149 -15.280 66.882 1.00 46.91 815 SER A CA 1
ATOM 6271 C C . SER A 1 815 ? -40.655 -14.147 66.007 1.00 46.91 815 SER A C 1
ATOM 6273 O O . SER A 1 815 ? -41.723 -14.266 65.406 1.00 46.91 815 SER A O 1
ATOM 6275 N N . VAL A 1 816 ? -39.941 -13.029 66.006 1.00 50.34 816 VAL A N 1
ATOM 6276 C CA . VAL A 1 816 ? -40.392 -11.788 65.381 1.00 50.34 816 VAL A CA 1
ATOM 6277 C C . VAL A 1 816 ? -39.341 -11.331 64.384 1.00 50.34 816 VAL A C 1
ATOM 6279 O O . VAL A 1 816 ? -38.152 -11.357 64.690 1.00 50.34 816 VAL A O 1
ATOM 6282 N N . VAL A 1 817 ? -39.782 -10.939 63.194 1.00 48.34 817 VAL A N 1
ATOM 6283 C CA . VAL A 1 817 ? -38.941 -10.264 62.209 1.00 48.34 817 VAL A CA 1
ATOM 6284 C C . VAL A 1 817 ? -39.146 -8.771 62.389 1.00 48.34 817 VAL A C 1
ATOM 6286 O O . VAL A 1 817 ? -40.252 -8.260 62.196 1.00 48.34 817 VAL A O 1
ATOM 6289 N N . GLU A 1 818 ? -38.087 -8.101 62.823 1.00 48.84 818 GLU A N 1
ATOM 6290 C CA . GLU A 1 818 ? -38.038 -6.651 62.959 1.00 48.84 818 GLU A CA 1
ATOM 6291 C C . GLU A 1 818 ? -37.361 -6.074 61.729 1.00 48.84 818 GLU A C 1
ATOM 6293 O O . GLU A 1 818 ? -36.225 -6.437 61.427 1.00 48.84 818 GLU A O 1
ATOM 6298 N N . ILE A 1 819 ? -38.061 -5.189 61.027 1.00 47.53 819 ILE A N 1
ATOM 6299 C CA . ILE A 1 819 ? -37.501 -4.423 59.918 1.00 47.53 819 ILE A CA 1
ATOM 6300 C C . ILE A 1 819 ? -37.335 -3.000 60.442 1.00 47.53 819 ILE A C 1
ATOM 6302 O O . ILE A 1 819 ? -38.328 -2.299 60.660 1.00 47.53 819 ILE A O 1
ATOM 6306 N N . ASP A 1 820 ? -36.090 -2.625 60.743 1.00 43.38 820 ASP A N 1
ATOM 6307 C CA . ASP A 1 820 ? -35.729 -1.277 61.185 1.00 43.38 820 ASP A CA 1
ATOM 6308 C C . ASP A 1 820 ? -35.216 -0.494 59.969 1.00 43.38 820 ASP A C 1
ATOM 6310 O O . ASP A 1 820 ? -34.112 -0.789 59.502 1.00 43.38 820 ASP A O 1
ATOM 6314 N N . PRO A 1 821 ? -35.975 0.486 59.440 1.00 43.88 821 PRO A N 1
ATOM 6315 C CA . PRO A 1 821 ? -35.513 1.284 58.304 1.00 43.88 821 PRO A CA 1
ATOM 6316 C C . PRO A 1 821 ? -34.226 2.062 58.632 1.00 43.88 821 PRO A C 1
ATOM 6318 O O . PRO A 1 821 ? -33.440 2.364 57.744 1.00 43.88 821 PRO A O 1
ATOM 6321 N N . GLY A 1 822 ? -33.973 2.337 59.919 1.00 38.53 822 GLY A N 1
ATOM 6322 C CA . GLY A 1 822 ? -32.880 3.191 60.386 1.00 38.53 822 GLY A CA 1
ATOM 6323 C C . GLY A 1 822 ? -31.521 2.516 60.620 1.00 38.53 822 GLY A C 1
ATOM 6324 O O . GLY A 1 822 ? -30.612 3.185 61.113 1.00 38.53 822 GLY A O 1
ATOM 6325 N N . LEU A 1 823 ? -31.334 1.222 60.309 1.00 33.28 823 LEU A N 1
ATOM 6326 C CA . LEU A 1 823 ? -30.011 0.573 60.430 1.00 33.28 823 LEU A CA 1
ATOM 6327 C C . LEU A 1 823 ? -29.181 0.569 59.135 1.00 33.28 823 LEU A C 1
ATOM 6329 O O . LEU A 1 823 ? -28.060 0.056 59.132 1.00 33.28 823 LEU A O 1
ATOM 6333 N N . ALA A 1 824 ? -29.686 1.190 58.068 1.00 32.44 824 ALA A N 1
ATOM 6334 C CA . ALA A 1 824 ? -28.934 1.476 56.854 1.00 32.44 824 ALA A CA 1
ATOM 6335 C C . ALA A 1 824 ? -28.551 2.964 56.808 1.00 32.44 824 ALA A C 1
ATOM 6337 O O . ALA A 1 824 ? -29.144 3.744 56.085 1.00 32.44 824 ALA A O 1
ATOM 6338 N N . MET A 1 825 ? -27.553 3.377 57.592 1.00 28.23 825 MET A N 1
ATOM 6339 C CA . MET A 1 825 ? -26.919 4.691 57.416 1.00 28.23 825 MET A CA 1
ATOM 6340 C C . MET A 1 825 ? -25.409 4.605 57.670 1.00 28.23 825 MET A C 1
ATOM 6342 O O . MET A 1 825 ? -24.980 4.510 58.824 1.00 28.23 825 MET A O 1
ATOM 6346 N N . PRO A 1 826 ? -24.559 4.744 56.639 1.00 30.61 826 PRO A N 1
ATOM 6347 C CA . PRO A 1 826 ? -23.354 5.544 56.725 1.00 30.61 826 PRO A CA 1
ATOM 6348 C C . PRO A 1 826 ? -23.646 6.989 56.252 1.00 30.61 826 PRO A C 1
ATOM 6350 O O . PRO A 1 826 ? -24.546 7.226 55.454 1.00 30.61 826 PRO A O 1
ATOM 6353 N N . PRO A 1 827 ? -22.907 7.990 56.752 1.00 35.72 827 PRO A N 1
ATOM 6354 C CA . PRO A 1 827 ? -23.296 9.394 56.663 1.00 35.72 827 PRO A CA 1
ATOM 6355 C C . PRO A 1 827 ? -23.129 9.991 55.257 1.00 35.72 827 PRO A C 1
ATOM 6357 O O . PRO A 1 827 ? -22.083 9.828 54.626 1.00 35.72 827 PRO A O 1
ATOM 6360 N N . SER A 1 828 ? -24.074 10.851 54.864 1.00 43.50 828 SER A N 1
ATOM 6361 C CA . SER A 1 828 ? -24.057 11.752 53.691 1.00 43.50 828 SER A CA 1
ATOM 6362 C C . SER A 1 828 ? -22.897 12.779 53.660 1.00 43.50 828 SER A C 1
ATOM 6364 O O . SER A 1 828 ? -22.834 13.651 52.793 1.00 43.50 828 SER A O 1
ATOM 6366 N N . ASN A 1 829 ? -21.925 12.656 54.574 1.00 47.31 829 ASN A N 1
ATOM 6367 C CA . ASN A 1 829 ? -20.731 13.500 54.693 1.00 47.31 829 ASN A CA 1
ATOM 6368 C C . ASN A 1 829 ? -19.434 12.844 54.182 1.00 47.31 829 ASN A C 1
ATOM 6370 O O . ASN A 1 829 ? -18.359 13.442 54.282 1.00 47.31 829 ASN A O 1
ATOM 6374 N N . ILE A 1 830 ? -19.484 11.619 53.650 1.00 62.16 830 ILE A N 1
ATOM 6375 C CA . ILE A 1 830 ? -18.281 10.930 53.168 1.00 62.16 830 ILE A CA 1
ATOM 6376 C C . ILE A 1 830 ? -18.012 11.322 51.716 1.00 62.16 830 ILE A C 1
ATOM 6378 O O . ILE A 1 830 ? -18.806 11.056 50.820 1.00 62.16 830 ILE A O 1
ATOM 6382 N N . VAL A 1 831 ? -16.845 11.929 51.478 1.00 73.25 831 VAL A N 1
ATOM 6383 C CA . VAL A 1 831 ? -16.335 12.174 50.122 1.00 73.25 831 VAL A CA 1
ATOM 6384 C C . VAL A 1 831 ? -16.301 10.844 49.354 1.00 73.25 831 VAL A C 1
ATOM 6386 O O . VAL A 1 831 ? -15.639 9.910 49.836 1.00 73.25 831 VAL A O 1
ATOM 6389 N N . PRO A 1 832 ? -16.955 10.749 48.181 1.00 86.12 832 PRO A N 1
ATOM 6390 C CA . PRO A 1 832 ? -17.116 9.481 47.489 1.00 86.12 832 PRO A CA 1
ATOM 6391 C C . PRO A 1 832 ? -15.778 8.887 47.062 1.00 86.12 832 PRO A C 1
ATOM 6393 O O . PRO A 1 832 ? -14.828 9.604 46.724 1.00 86.12 832 PRO A O 1
ATOM 6396 N N . ARG A 1 833 ? -15.703 7.552 47.077 1.00 88.38 833 ARG A N 1
ATOM 6397 C CA . ARG A 1 833 ? -14.473 6.815 46.774 1.00 88.38 833 ARG A CA 1
ATOM 6398 C C . ARG A 1 833 ? -13.970 7.120 45.365 1.00 88.38 833 ARG A C 1
ATOM 6400 O O . ARG A 1 833 ? -12.787 7.412 45.221 1.00 88.38 833 ARG A O 1
ATOM 6407 N N . TRP A 1 834 ? -14.850 7.140 44.363 1.00 91.50 834 TRP A N 1
ATOM 6408 C CA . TRP A 1 834 ? -14.477 7.460 42.981 1.00 91.50 834 TRP A CA 1
ATOM 6409 C C . TRP A 1 834 ? -13.794 8.831 42.863 1.00 91.50 834 TRP A C 1
ATOM 6411 O O . TRP A 1 834 ? -12.772 8.952 42.193 1.00 91.50 834 TRP A O 1
ATOM 6421 N N . LYS A 1 835 ? -14.268 9.846 43.598 1.00 91.88 835 LYS A N 1
ATOM 6422 C CA . LYS A 1 835 ? -13.651 11.179 43.598 1.00 91.88 835 LYS A CA 1
ATOM 6423 C C . LYS A 1 835 ? -12.257 11.147 44.222 1.00 91.88 835 LYS A C 1
ATOM 6425 O O . LYS A 1 835 ? -11.333 11.713 43.654 1.00 91.88 835 LYS A O 1
ATOM 6430 N N . LYS A 1 836 ? -12.074 10.437 45.344 1.00 90.75 836 LYS A N 1
ATOM 6431 C CA . LYS A 1 836 ? -10.745 10.265 45.967 1.00 90.75 836 LYS A CA 1
ATOM 6432 C C . LYS A 1 836 ? -9.748 9.600 45.017 1.00 90.75 836 LYS A C 1
ATOM 6434 O O . LYS A 1 836 ? -8.566 9.925 45.060 1.00 90.75 836 LYS A O 1
ATOM 6439 N N . ILE A 1 837 ? -10.213 8.666 44.186 1.00 90.25 837 ILE A N 1
ATOM 6440 C CA . ILE A 1 837 ? -9.369 7.994 43.194 1.00 90.25 837 ILE A CA 1
ATOM 6441 C C . ILE A 1 837 ? -8.970 8.986 42.093 1.00 90.25 837 ILE A C 1
ATOM 6443 O O . ILE A 1 837 ? -7.783 9.093 41.802 1.00 90.25 837 ILE A O 1
ATOM 6447 N N . ILE A 1 838 ? -9.915 9.770 41.558 1.00 92.12 838 ILE A N 1
ATOM 6448 C CA . ILE A 1 838 ? -9.612 10.820 40.569 1.00 92.12 838 ILE A CA 1
ATOM 6449 C C . ILE A 1 838 ? -8.643 11.861 41.149 1.00 92.12 838 ILE A C 1
ATOM 6451 O O . ILE A 1 838 ? -7.645 12.180 40.507 1.00 92.12 838 ILE A O 1
ATOM 6455 N N . ASP A 1 839 ? -8.889 12.357 42.366 1.00 91.81 839 ASP A N 1
ATOM 6456 C CA . ASP A 1 839 ? -8.014 13.329 43.037 1.00 91.81 839 ASP A CA 1
ATOM 6457 C C . ASP A 1 839 ? -6.588 12.762 43.182 1.00 91.81 839 ASP A C 1
ATOM 6459 O O . ASP A 1 839 ? -5.618 13.405 42.781 1.00 91.81 839 ASP A O 1
ATOM 6463 N N . LYS A 1 840 ? -6.455 11.511 43.643 1.00 90.12 840 LYS A N 1
ATOM 6464 C CA . LYS A 1 840 ? -5.160 10.824 43.759 1.00 90.12 840 LYS A CA 1
ATOM 6465 C C . LYS A 1 840 ? -4.465 10.656 42.403 1.00 90.12 840 LYS A C 1
ATOM 6467 O O . LYS A 1 840 ? -3.254 10.862 42.308 1.00 90.12 840 LYS A O 1
ATOM 6472 N N . ALA A 1 841 ? -5.206 10.288 41.360 1.00 86.88 841 ALA A N 1
ATOM 6473 C CA . ALA A 1 841 ? -4.655 10.123 40.020 1.00 86.88 841 ALA A CA 1
ATOM 6474 C C . ALA A 1 841 ? -4.164 11.464 39.442 1.00 86.88 841 ALA A C 1
ATOM 6476 O O . ALA A 1 841 ? -3.101 11.517 38.825 1.00 86.88 841 ALA A O 1
ATOM 6477 N N . LEU A 1 842 ? -4.877 12.566 39.698 1.00 88.19 842 LEU A N 1
ATOM 6478 C CA . LEU A 1 842 ? -4.487 13.908 39.254 1.00 88.19 842 LEU A CA 1
ATOM 6479 C C . LEU A 1 842 ? -3.335 14.512 40.060 1.00 88.19 842 LEU A C 1
ATOM 6481 O O . LEU A 1 842 ? -2.525 15.239 39.488 1.00 88.19 842 LEU A O 1
ATOM 6485 N N . GLU A 1 843 ? -3.214 14.197 41.349 1.00 90.06 843 GLU A N 1
ATOM 6486 C CA . GLU A 1 843 ? -2.037 14.561 42.148 1.00 90.06 843 GLU A CA 1
ATOM 6487 C C . GLU A 1 843 ? -0.763 13.897 41.604 1.00 90.06 843 GLU A C 1
ATOM 6489 O O . GLU A 1 843 ? 0.286 14.537 41.517 1.00 90.06 843 GLU A O 1
ATOM 6494 N N . GLN A 1 844 ? -0.858 12.631 41.186 1.00 85.88 844 GLN A N 1
ATOM 6495 C CA . GLN A 1 844 ? 0.257 11.895 40.579 1.00 85.88 844 GLN A CA 1
ATOM 6496 C C . GLN A 1 844 ? 0.520 12.329 39.129 1.00 85.88 844 GLN A C 1
ATOM 6498 O O . GLN A 1 844 ? 1.673 12.400 38.692 1.00 85.88 844 GLN A O 1
ATOM 6503 N N . HIS A 1 845 ? -0.538 12.661 38.384 1.00 89.06 845 HIS A N 1
ATOM 6504 C CA . HIS A 1 845 ? -0.483 12.979 36.959 1.00 89.06 845 HIS A CA 1
ATOM 6505 C C . HIS A 1 845 ? -1.273 14.258 36.624 1.00 89.06 845 HIS A C 1
ATOM 6507 O O . HIS A 1 845 ? -2.297 14.205 35.939 1.00 89.06 845 HIS A O 1
ATOM 6513 N N . PRO A 1 846 ? -0.759 15.451 36.984 1.00 86.44 846 PRO A N 1
ATOM 6514 C CA . PRO A 1 846 ? -1.494 16.720 36.864 1.00 86.44 846 PRO A CA 1
ATOM 6515 C C . PRO A 1 846 ? -1.824 17.142 35.422 1.00 86.44 846 PRO A C 1
ATOM 6517 O O . PRO A 1 846 ? -2.570 18.093 35.199 1.00 86.44 846 PRO A O 1
ATOM 6520 N N . LYS A 1 847 ? -1.267 16.456 34.415 1.00 87.06 847 LYS A N 1
ATOM 6521 C CA . LYS A 1 847 ? -1.559 16.694 32.992 1.00 87.06 847 LYS A CA 1
ATOM 6522 C C . LYS A 1 847 ? -2.737 15.866 32.461 1.00 87.06 847 LYS A C 1
ATOM 6524 O O . LYS A 1 847 ? -3.225 16.182 31.379 1.00 87.06 847 LYS A O 1
ATOM 6529 N N . ALA A 1 848 ? -3.221 14.863 33.196 1.00 89.31 848 ALA A N 1
ATOM 6530 C CA . ALA A 1 848 ? -4.293 13.958 32.769 1.00 89.31 848 ALA A CA 1
ATOM 6531 C C . ALA A 1 848 ? -5.701 14.564 32.961 1.00 89.31 848 ALA A C 1
ATOM 6533 O O . ALA A 1 848 ? -6.607 13.917 33.469 1.00 89.31 848 ALA A O 1
ATOM 6534 N N . THR A 1 849 ? -5.897 15.828 32.572 1.00 91.88 849 THR A N 1
ATOM 6535 C CA . THR A 1 849 ? -7.141 16.589 32.815 1.00 91.88 849 THR A CA 1
ATOM 6536 C C . THR A 1 849 ? -8.153 16.524 31.670 1.00 91.88 849 THR A C 1
ATOM 6538 O O . THR A 1 849 ? -9.245 17.075 31.788 1.00 91.88 849 THR A O 1
ATOM 6541 N N . ALA A 1 850 ? -7.812 15.898 30.544 1.00 94.31 850 ALA A N 1
ATOM 6542 C CA . ALA A 1 850 ? -8.701 15.806 29.392 1.00 94.31 850 ALA A CA 1
ATOM 6543 C C . ALA A 1 850 ? -9.638 14.595 29.508 1.00 94.31 850 ALA A C 1
ATOM 6545 O O . ALA A 1 850 ? -9.174 13.464 29.625 1.00 94.31 850 ALA A O 1
ATOM 6546 N N . PHE A 1 851 ? -10.942 14.833 29.397 1.00 95.94 851 PHE A N 1
ATOM 6547 C CA . PHE A 1 851 ? -11.978 13.801 29.358 1.00 95.94 851 PHE A CA 1
ATOM 6548 C C . PHE A 1 851 ? -12.908 14.026 28.162 1.00 95.94 851 PHE A C 1
ATOM 6550 O O . PHE A 1 851 ? -13.024 15.141 27.656 1.00 95.94 851 PHE A O 1
ATOM 6557 N N . GLN A 1 852 ? -13.560 12.981 27.669 1.00 96.88 852 GLN A N 1
ATOM 6558 C CA . GLN A 1 852 ? -14.487 13.071 26.541 1.00 96.88 852 GLN A CA 1
ATOM 6559 C C . GLN A 1 852 ? -15.899 13.340 27.049 1.00 96.88 852 GLN A C 1
ATOM 6561 O O . GLN A 1 852 ? -16.359 12.614 27.919 1.00 96.88 852 GLN A O 1
ATOM 6566 N N . LEU A 1 853 ? -16.588 14.354 26.515 1.00 95.06 853 LEU A N 1
ATOM 6567 C CA . LEU A 1 853 ? -17.978 14.673 26.870 1.00 95.06 853 LEU A CA 1
ATOM 6568 C C . LEU A 1 853 ? -18.911 14.401 25.683 1.00 95.06 853 LEU A C 1
ATOM 6570 O O . LEU A 1 853 ? -18.852 15.115 24.669 1.00 95.06 853 LEU A O 1
ATOM 6574 N N . ALA A 1 854 ? -19.788 13.406 25.816 1.00 93.75 854 ALA A N 1
ATOM 6575 C CA . ALA A 1 854 ? -20.791 13.047 24.819 1.00 93.75 854 ALA A CA 1
ATOM 6576 C C . ALA A 1 854 ? -22.109 13.790 25.073 1.00 93.75 854 ALA A C 1
ATOM 6578 O O . ALA A 1 854 ? -22.659 13.752 26.169 1.00 93.75 854 ALA A O 1
ATOM 6579 N N . THR A 1 855 ? -22.632 14.475 24.059 1.00 89.62 855 THR A N 1
ATOM 6580 C CA . THR A 1 855 ? -23.935 15.159 24.121 1.00 89.62 855 THR A CA 1
ATOM 6581 C C . THR A 1 855 ? -24.793 14.745 22.941 1.00 89.62 855 THR A C 1
ATOM 6583 O O . THR A 1 855 ? -24.262 14.449 21.871 1.00 89.62 855 THR A O 1
ATOM 6586 N N . LEU A 1 856 ? -26.110 14.749 23.110 1.00 84.56 856 LEU A N 1
ATOM 6587 C CA . LEU A 1 856 ? -27.036 14.388 22.041 1.00 84.56 856 LEU A CA 1
ATOM 6588 C C . LEU A 1 856 ? -27.384 15.614 21.197 1.00 84.56 856 LEU A C 1
ATOM 6590 O O . LEU A 1 856 ? -27.695 16.683 21.721 1.00 84.56 856 LEU A O 1
ATOM 6594 N N . ASP A 1 857 ? -27.289 15.452 19.883 1.00 77.94 857 ASP A N 1
ATOM 6595 C CA . ASP A 1 857 ? -27.803 16.409 18.912 1.00 77.94 857 ASP A CA 1
ATOM 6596 C C . ASP A 1 857 ? -29.283 16.083 18.671 1.00 77.94 857 ASP A C 1
ATOM 6598 O O . ASP A 1 857 ? -29.648 14.921 18.515 1.00 77.94 857 ASP A O 1
ATOM 6602 N N . THR A 1 858 ? -30.166 17.076 18.729 1.00 64.75 858 THR A N 1
ATOM 6603 C CA . THR A 1 858 ? -31.609 16.848 18.535 1.00 64.75 858 THR A CA 1
ATOM 6604 C C . THR A 1 858 ? -32.030 16.991 17.077 1.00 64.75 858 THR A C 1
ATOM 6606 O O . THR A 1 858 ? -33.117 16.550 16.722 1.00 64.75 858 THR A O 1
ATOM 6609 N N . GLU A 1 859 ? -31.195 17.602 16.231 1.00 68.62 859 GLU A N 1
ATOM 6610 C CA . GLU A 1 859 ? -31.476 17.763 14.796 1.00 68.62 859 GLU A CA 1
ATOM 6611 C C . GLU A 1 859 ? -31.046 16.536 13.975 1.00 68.62 859 GLU A C 1
ATOM 6613 O O . GLU A 1 859 ? -31.579 16.290 12.895 1.00 68.62 859 GLU A O 1
ATOM 6618 N N . ALA A 1 860 ? -30.118 15.735 14.500 1.00 61.06 860 ALA A N 1
ATOM 6619 C CA . ALA A 1 860 ? -29.695 14.457 13.939 1.00 61.06 860 ALA A CA 1
ATOM 6620 C C . ALA A 1 860 ? -29.504 13.458 15.089 1.00 61.06 860 ALA A C 1
ATOM 6622 O O . ALA A 1 860 ? -28.891 13.847 16.078 1.00 61.06 860 ALA A O 1
ATOM 6623 N N . PRO A 1 861 ? -29.948 12.190 14.988 1.00 71.75 861 PRO A N 1
ATOM 6624 C CA . PRO A 1 861 ? -29.857 11.195 16.066 1.00 71.75 861 PRO A CA 1
ATOM 6625 C C . PRO A 1 861 ? -28.419 10.666 16.250 1.00 71.75 861 PRO A C 1
ATOM 6627 O O . PRO A 1 861 ? -28.170 9.466 16.269 1.00 71.75 861 PRO A O 1
ATOM 6630 N N . VAL A 1 862 ? -27.444 11.572 16.337 1.00 76.06 862 VAL A N 1
ATOM 6631 C CA . VAL A 1 862 ? -26.010 11.296 16.377 1.00 76.06 862 VAL A CA 1
ATOM 6632 C C . VAL A 1 862 ? -25.433 11.918 17.643 1.00 76.06 862 VAL A C 1
ATOM 6634 O O . VAL A 1 862 ? -25.527 13.128 17.865 1.00 76.06 862 VAL A O 1
ATOM 6637 N N . ALA A 1 863 ? -24.793 11.099 18.476 1.00 85.19 863 ALA A N 1
ATOM 6638 C CA . ALA A 1 863 ? -24.061 11.585 19.638 1.00 85.19 863 ALA A CA 1
ATOM 6639 C C . ALA A 1 863 ? -22.824 12.389 19.200 1.00 85.19 863 ALA A C 1
ATOM 6641 O O . ALA A 1 863 ? -22.055 11.986 18.327 1.00 85.19 863 ALA A O 1
ATOM 6642 N N . ARG A 1 864 ? -22.611 13.548 19.821 1.00 89.38 864 ARG A N 1
ATOM 6643 C CA . ARG A 1 864 ? -21.512 14.469 19.518 1.00 89.38 864 ARG A CA 1
ATOM 6644 C C . ARG A 1 864 ? -20.509 14.444 20.657 1.00 89.38 864 ARG A C 1
ATOM 6646 O O . ARG A 1 864 ? -20.793 14.918 21.759 1.00 89.38 864 ARG A O 1
ATOM 6653 N N . VAL A 1 865 ? -19.309 13.946 20.389 1.00 91.94 865 VAL A N 1
ATOM 6654 C CA . VAL A 1 865 ? -18.247 13.793 21.394 1.00 91.94 865 VAL A CA 1
ATOM 6655 C C . VAL A 1 865 ? -17.104 14.766 21.113 1.00 91.94 865 VAL A C 1
ATOM 6657 O O . VAL A 1 865 ? -16.765 15.022 19.960 1.00 91.94 865 VAL A O 1
ATOM 6660 N N . ARG A 1 866 ? -16.519 15.346 22.166 1.00 91.50 866 ARG A N 1
ATOM 6661 C CA . ARG A 1 866 ? -15.256 16.102 22.091 1.00 91.50 866 ARG A CA 1
ATOM 6662 C C . ARG A 1 866 ? -14.542 16.107 23.436 1.00 91.50 866 ARG A C 1
ATOM 6664 O O . ARG A 1 866 ? -15.190 15.995 24.478 1.00 91.50 866 ARG A O 1
ATOM 6671 N N . SER A 1 867 ? -13.241 16.378 23.397 1.00 93.94 867 SER A N 1
ATOM 6672 C CA . SER A 1 867 ? -12.440 16.564 24.601 1.00 93.94 867 SER A CA 1
ATOM 6673 C C . SER A 1 867 ? -12.851 17.841 25.339 1.00 93.94 867 SER A C 1
ATOM 6675 O O . SER A 1 867 ? -12.934 18.932 24.758 1.00 93.94 867 SER A O 1
ATOM 6677 N N . HIS A 1 868 ? -13.079 17.690 26.634 1.00 94.19 868 HIS A N 1
ATOM 6678 C CA . HIS A 1 868 ? -13.267 18.723 27.636 1.00 94.19 868 HIS A CA 1
ATOM 6679 C C . HIS A 1 868 ? -12.107 18.664 28.628 1.00 94.19 868 HIS A C 1
ATOM 6681 O O . HIS A 1 868 ? -11.511 17.614 28.853 1.00 94.19 868 HIS A O 1
ATOM 6687 N N . ILE A 1 869 ? -11.754 19.815 29.196 1.00 93.69 869 ILE A N 1
ATOM 6688 C CA . ILE A 1 869 ? -10.676 19.906 30.181 1.00 93.69 869 ILE A CA 1
ATOM 6689 C C . ILE A 1 869 ? -11.309 20.054 31.557 1.00 93.69 869 ILE A C 1
ATOM 6691 O O . ILE A 1 869 ? -12.072 20.998 31.785 1.00 93.69 869 ILE A O 1
ATOM 6695 N N . PHE A 1 870 ? -11.005 19.127 32.457 1.00 95.44 870 PHE A N 1
ATOM 6696 C CA . PHE A 1 870 ? -11.342 19.216 33.868 1.00 95.44 870 PHE A CA 1
ATOM 6697 C C . PHE A 1 870 ? -10.636 20.417 34.498 1.00 95.44 870 PHE A C 1
ATOM 6699 O O . PHE A 1 870 ? -9.447 20.653 34.269 1.00 95.44 870 PHE A O 1
ATOM 6706 N N . ARG A 1 871 ? -11.388 21.208 35.266 1.00 92.62 871 ARG A N 1
ATOM 6707 C CA . ARG A 1 871 ? -10.884 22.404 35.950 1.00 92.62 871 ARG A CA 1
ATOM 6708 C C . ARG A 1 871 ? -10.787 22.191 37.449 1.00 92.62 871 ARG A C 1
ATOM 6710 O O . ARG A 1 871 ? -9.755 22.506 38.029 1.00 92.62 871 ARG A O 1
ATOM 6717 N N . SER A 1 872 ? -11.852 21.685 38.059 1.00 92.81 872 SER A N 1
ATOM 6718 C CA . SER A 1 872 ? -11.925 21.454 39.501 1.00 92.81 872 SER A CA 1
ATOM 6719 C C . SER A 1 872 ? -13.178 20.660 39.860 1.00 92.81 872 SER A C 1
ATOM 6721 O O . SER A 1 872 ? -14.152 20.659 39.106 1.00 92.81 872 SER A O 1
ATOM 6723 N N . PHE A 1 873 ? -13.195 20.075 41.056 1.00 92.75 873 PHE A N 1
ATOM 6724 C CA . PHE A 1 873 ? -14.442 19.711 41.724 1.00 92.75 873 PHE A CA 1
ATOM 6725 C C . PHE A 1 873 ? -15.010 20.916 42.480 1.00 92.75 873 PHE A C 1
ATOM 6727 O O . PHE A 1 873 ? -14.256 21.731 43.014 1.00 92.75 873 PHE A O 1
ATOM 6734 N N . LEU A 1 874 ? -16.334 21.019 42.540 1.00 89.75 874 LEU A N 1
ATOM 6735 C CA . LEU A 1 874 ? -17.050 21.990 43.362 1.00 89.75 874 LEU A CA 1
ATOM 6736 C C . LEU A 1 874 ? -18.026 21.240 44.270 1.00 89.75 874 LEU A C 1
ATOM 6738 O O . LEU A 1 874 ? -18.837 20.466 43.778 1.00 89.75 874 LEU A O 1
ATOM 6742 N N . ASN A 1 875 ? -17.955 21.472 45.581 1.00 82.94 875 ASN A N 1
ATOM 6743 C CA . ASN A 1 875 ? -18.821 20.802 46.555 1.00 82.94 875 ASN A CA 1
ATOM 6744 C C . ASN A 1 875 ? -19.621 21.858 47.325 1.00 82.94 875 ASN A C 1
ATOM 6746 O O . ASN A 1 875 ? -19.071 22.906 47.672 1.00 82.94 875 ASN A O 1
ATOM 6750 N N . GLY A 1 876 ? -20.891 21.572 47.618 1.00 71.69 876 GLY A N 1
ATOM 6751 C CA . GLY A 1 876 ? -21.690 22.379 48.538 1.00 71.69 876 GLY A CA 1
ATOM 6752 C C . GLY A 1 876 ? -21.222 22.184 49.980 1.00 71.69 876 GLY A C 1
ATOM 6753 O O . GLY A 1 876 ? -20.838 21.081 50.367 1.00 71.69 876 GLY A O 1
ATOM 6754 N N . SER A 1 877 ? -21.271 23.236 50.798 1.00 64.94 877 SER A N 1
ATOM 6755 C CA . SER A 1 877 ? -20.940 23.145 52.231 1.00 64.94 877 SER A CA 1
ATOM 6756 C C . SER A 1 877 ? -21.875 22.195 52.992 1.00 64.94 877 SER A C 1
ATOM 6758 O O . SER A 1 877 ? -21.450 21.584 53.968 1.00 64.94 877 SER A O 1
ATOM 6760 N N . ALA A 1 878 ? -23.119 22.051 52.524 1.00 63.19 878 ALA A N 1
ATOM 6761 C CA . ALA A 1 878 ? -24.129 21.146 53.069 1.00 63.19 878 ALA A CA 1
ATOM 6762 C C . ALA A 1 878 ? -24.087 19.720 52.479 1.00 63.19 878 ALA A C 1
ATOM 6764 O O . ALA A 1 878 ? -24.647 18.810 53.079 1.00 63.19 878 ALA A O 1
ATOM 6765 N N . THR A 1 879 ? -23.431 19.509 51.330 1.00 71.38 879 THR A N 1
ATOM 6766 C CA . THR A 1 879 ? -23.421 18.225 50.597 1.00 71.38 879 THR A CA 1
ATOM 6767 C C . THR A 1 879 ? -22.018 17.856 50.080 1.00 71.38 879 THR A C 1
ATOM 6769 O O . THR A 1 879 ? -21.801 17.679 48.878 1.00 71.38 879 THR A O 1
ATOM 6772 N N . PRO A 1 880 ? -21.012 17.696 50.964 1.00 67.69 880 PRO A N 1
ATOM 6773 C CA . PRO A 1 880 ? -19.638 17.392 50.549 1.00 67.69 880 PRO A CA 1
ATOM 6774 C C . PRO A 1 880 ? -19.481 16.019 49.862 1.00 67.69 880 PRO A C 1
ATOM 6776 O O . PRO A 1 880 ? -18.472 15.787 49.191 1.00 67.69 880 PRO A O 1
ATOM 6779 N N . GLY A 1 881 ? -20.465 15.122 50.011 1.00 73.19 881 GLY A N 1
ATOM 6780 C CA . GLY A 1 881 ? -20.536 13.818 49.343 1.00 73.19 881 GLY A CA 1
ATOM 6781 C C . GLY A 1 881 ? -21.033 13.847 47.887 1.00 73.19 881 GLY A C 1
ATOM 6782 O O . GLY A 1 881 ? -20.955 12.826 47.205 1.00 73.19 881 GLY A O 1
ATOM 6783 N N . LEU A 1 882 ? -21.502 14.996 47.382 1.00 86.31 882 LEU A N 1
ATOM 6784 C CA . LEU A 1 882 ? -22.075 15.148 46.035 1.00 86.31 882 LEU A CA 1
ATOM 6785 C C . LEU A 1 882 ? -21.271 16.166 45.202 1.00 86.31 882 LEU A C 1
ATOM 6787 O O . LEU A 1 882 ? -21.710 17.299 44.995 1.00 86.31 882 LEU A O 1
ATOM 6791 N N . PRO A 1 883 ? -20.054 15.803 44.762 1.00 89.44 883 PRO A N 1
ATOM 6792 C CA . PRO A 1 883 ? -19.170 16.713 44.044 1.00 89.44 883 PRO A CA 1
ATOM 6793 C C . PRO A 1 883 ? -19.661 16.998 42.616 1.00 89.44 883 PRO A C 1
ATOM 6795 O O . PRO A 1 883 ? -19.980 16.082 41.859 1.00 89.44 883 PRO A O 1
ATOM 6798 N N . LEU A 1 884 ? -19.626 18.268 42.212 1.00 92.38 884 LEU A N 1
ATOM 6799 C CA . LEU A 1 884 ? -19.869 18.709 40.838 1.00 92.38 884 LEU A CA 1
ATOM 6800 C C . LEU A 1 884 ? -18.555 18.777 40.054 1.00 92.38 884 LEU A C 1
ATOM 6802 O O . LEU A 1 884 ? -17.550 19.299 40.547 1.00 92.38 884 LEU A O 1
ATOM 6806 N N . LEU A 1 885 ? -18.565 18.295 38.812 1.00 94.50 885 LEU A N 1
ATOM 6807 C CA . LEU A 1 885 ? -17.414 18.336 37.912 1.00 94.50 885 LEU A CA 1
ATOM 6808 C C . LEU A 1 885 ? -17.437 19.632 37.091 1.00 94.50 885 LEU A C 1
ATOM 6810 O O . LEU A 1 885 ? -18.392 19.900 36.359 1.00 94.50 885 LEU A O 1
ATOM 6814 N N . ILE A 1 886 ? -16.373 20.434 37.185 1.00 95.75 886 ILE A N 1
ATOM 6815 C CA . ILE A 1 886 ? -16.274 21.712 36.475 1.00 95.75 886 ILE A CA 1
ATOM 6816 C C . ILE A 1 886 ? -15.380 21.580 35.242 1.00 95.75 886 ILE A C 1
ATOM 6818 O O . ILE A 1 886 ? -14.228 21.144 35.320 1.00 95.75 886 ILE A O 1
ATOM 6822 N N . SER A 1 887 ? -15.895 22.030 34.101 1.00 96.12 887 SER A N 1
ATOM 6823 C CA . SER A 1 887 ? -15.175 22.157 32.835 1.00 96.12 887 SER A CA 1
ATOM 6824 C C . SER A 1 887 ? -15.474 23.506 32.167 1.00 96.12 887 SER A C 1
ATOM 6826 O O . SER A 1 887 ? -16.137 24.373 32.738 1.00 96.12 887 SER A O 1
ATOM 6828 N N . SER A 1 888 ? -14.959 23.725 30.958 1.00 94.81 888 SER A N 1
ATOM 6829 C CA . SER A 1 888 ? -15.225 24.935 30.186 1.00 94.81 888 SER A CA 1
ATOM 6830 C C . SER A 1 888 ? -15.411 24.672 28.696 1.00 94.81 888 SER A C 1
ATOM 6832 O O . SER A 1 888 ? -14.865 23.720 28.138 1.00 94.81 888 SER A O 1
ATOM 6834 N N . THR A 1 889 ? -16.178 25.544 28.042 1.00 94.56 889 THR A N 1
ATOM 6835 C CA . THR A 1 889 ? -16.346 25.565 26.584 1.00 94.56 889 THR A CA 1
ATOM 6836 C C . THR A 1 889 ? -16.430 27.005 26.064 1.00 94.56 889 THR A C 1
ATOM 6838 O O . THR A 1 889 ? -16.347 27.973 26.822 1.00 94.56 889 THR A O 1
ATOM 6841 N N . ASP A 1 890 ? -16.541 27.151 24.748 1.00 93.94 890 ASP A N 1
ATOM 6842 C CA . ASP A 1 890 ? -16.787 28.422 24.072 1.00 93.94 890 ASP A CA 1
ATOM 6843 C C . ASP A 1 890 ? -18.269 28.525 23.700 1.00 93.94 890 ASP A C 1
ATOM 6845 O O . ASP A 1 890 ? -18.844 27.578 23.146 1.00 93.94 890 ASP A O 1
ATOM 6849 N N . VAL A 1 891 ? -18.876 29.674 24.008 1.00 94.50 891 VAL A N 1
ATOM 6850 C CA . VAL A 1 891 ? -20.309 29.933 23.824 1.00 94.50 891 VAL A CA 1
ATOM 6851 C C . VAL A 1 891 ? -20.761 29.771 22.370 1.00 94.50 891 VAL A C 1
ATOM 6853 O O . VAL A 1 891 ? -21.915 29.456 22.101 1.00 94.50 891 VAL A O 1
ATOM 6856 N N . ARG A 1 892 ? -19.836 29.950 21.423 1.00 92.88 892 ARG A N 1
ATOM 6857 C CA . ARG A 1 892 ? -20.089 29.927 19.979 1.00 92.88 892 ARG A CA 1
ATOM 6858 C C . ARG A 1 892 ? -20.038 28.516 19.390 1.00 92.88 892 ARG A C 1
ATOM 6860 O O . ARG A 1 892 ? -20.189 28.349 18.184 1.00 92.88 892 ARG A O 1
ATOM 6867 N N . THR A 1 893 ? -19.753 27.501 20.208 1.00 91.19 893 THR A N 1
ATOM 6868 C CA . THR A 1 893 ? -19.621 26.117 19.737 1.00 91.19 893 THR A CA 1
ATOM 6869 C C . THR A 1 893 ? -20.977 25.411 19.664 1.00 91.19 893 THR A C 1
ATOM 6871 O O . THR A 1 893 ? -21.818 25.626 20.538 1.00 91.19 893 THR A O 1
ATOM 6874 N N . PRO A 1 894 ? -21.174 24.468 18.717 1.00 88.62 894 PRO A N 1
ATOM 6875 C CA . PRO A 1 894 ? -22.403 23.667 18.642 1.00 88.62 894 PRO A CA 1
ATOM 6876 C C . PRO A 1 894 ? -22.731 22.901 19.935 1.00 88.62 894 PRO A C 1
ATOM 6878 O O . PRO A 1 894 ? -23.892 22.617 20.215 1.00 88.62 894 PRO A O 1
ATOM 6881 N N . LYS A 1 895 ? -21.712 22.617 20.762 1.00 90.31 895 LYS A N 1
ATOM 6882 C CA . LYS A 1 895 ? -21.851 21.948 22.064 1.00 90.31 895 LYS A CA 1
ATOM 6883 C C . LYS A 1 895 ? -22.809 22.689 23.006 1.00 90.31 895 LYS A C 1
ATOM 6885 O O . LYS A 1 895 ? -23.502 22.044 23.779 1.00 90.31 895 LYS A O 1
ATOM 6890 N N . VAL A 1 896 ? -22.890 24.018 22.919 1.00 91.56 896 VAL A N 1
ATOM 6891 C CA . VAL A 1 896 ? -23.815 24.820 23.737 1.00 91.56 896 VAL A CA 1
ATOM 6892 C C . VAL A 1 896 ? -25.262 24.525 23.365 1.00 91.56 896 VAL A C 1
ATOM 6894 O O . VAL A 1 896 ? -26.073 24.248 24.240 1.00 91.56 896 VAL A O 1
ATOM 6897 N N . HIS A 1 897 ? -25.583 24.506 22.073 1.00 88.88 897 HIS A N 1
ATOM 6898 C CA . HIS A 1 897 ? -26.931 24.171 21.613 1.00 88.88 897 HIS A CA 1
ATOM 6899 C C . HIS A 1 897 ? -27.305 22.723 21.949 1.00 88.88 897 HIS A C 1
ATOM 6901 O O . HIS A 1 897 ? -28.406 22.478 22.428 1.00 88.88 897 HIS A O 1
ATOM 6907 N N . GLN A 1 898 ? -26.364 21.786 21.804 1.00 90.12 898 GLN A N 1
ATOM 6908 C CA . GLN A 1 898 ? -26.566 20.380 22.180 1.00 90.12 898 GLN A CA 1
ATOM 6909 C C . GLN A 1 898 ? -26.916 20.234 23.670 1.00 90.12 898 GLN A C 1
ATOM 6911 O O . GLN A 1 898 ? -27.886 19.563 24.004 1.00 90.12 898 GLN A O 1
ATOM 6916 N N . ILE A 1 899 ? -26.183 20.918 24.559 1.00 91.69 899 ILE A N 1
ATOM 6917 C CA . ILE A 1 899 ? -26.444 20.894 26.008 1.00 91.69 899 ILE A CA 1
ATOM 6918 C C . ILE A 1 899 ? -27.774 21.573 26.360 1.00 91.69 899 ILE A C 1
ATOM 6920 O O . ILE A 1 899 ? -28.487 21.100 27.243 1.00 91.69 899 ILE A O 1
ATOM 6924 N N . LEU A 1 900 ? -28.116 22.689 25.705 1.00 90.12 900 LEU A N 1
ATOM 6925 C CA . LEU A 1 900 ? -29.395 23.371 25.934 1.00 90.12 900 LEU A CA 1
ATOM 6926 C C . LEU A 1 900 ? -30.586 22.493 25.537 1.00 90.12 900 LEU A C 1
ATOM 6928 O O . LEU A 1 900 ? -31.591 22.485 26.244 1.00 90.12 900 LEU A O 1
ATOM 6932 N N . ASN A 1 901 ? -30.458 21.746 24.439 1.00 87.81 901 ASN A N 1
ATOM 6933 C CA . ASN A 1 901 ? -31.521 20.883 23.936 1.00 87.81 901 ASN A CA 1
ATOM 6934 C C . ASN A 1 901 ? -31.647 19.587 24.746 1.00 87.81 901 ASN A C 1
ATOM 6936 O O . ASN A 1 901 ? -32.761 19.157 25.039 1.00 87.81 901 ASN A O 1
ATOM 6940 N N . ASN A 1 902 ? -30.522 18.970 25.126 1.00 89.81 902 ASN A N 1
ATOM 6941 C CA . ASN A 1 902 ? -30.507 17.786 25.975 1.00 89.81 902 ASN A CA 1
ATOM 6942 C C . ASN A 1 902 ? -29.397 17.874 27.044 1.00 89.81 902 ASN A C 1
ATOM 6944 O O . ASN A 1 902 ? -28.214 17.739 26.720 1.00 89.81 902 ASN A O 1
ATOM 6948 N N . PRO A 1 903 ? -29.761 18.061 28.327 1.00 90.81 903 PRO A N 1
ATOM 6949 C CA . PRO A 1 903 ? -28.798 18.166 29.418 1.00 90.81 903 PRO A CA 1
ATOM 6950 C C . PRO A 1 903 ? -28.252 16.813 29.895 1.00 90.81 903 PRO A C 1
ATOM 6952 O O . PRO A 1 903 ? -27.369 16.809 30.747 1.00 90.81 903 PRO A O 1
ATOM 6955 N N . ASN A 1 904 ? -28.755 15.673 29.414 1.00 91.50 904 ASN A N 1
ATOM 6956 C CA . ASN A 1 904 ? -28.205 14.370 29.788 1.00 91.50 904 ASN A CA 1
ATOM 6957 C C . ASN A 1 904 ? -26.904 14.118 29.021 1.00 91.50 904 ASN A C 1
ATOM 6959 O O . ASN A 1 904 ? -26.840 14.281 27.800 1.00 91.50 904 ASN A O 1
ATOM 6963 N N . THR A 1 905 ? -25.863 13.717 29.741 1.00 91.88 905 THR A N 1
ATOM 6964 C CA . THR A 1 905 ? -24.537 13.496 29.174 1.00 91.88 905 THR A CA 1
ATOM 6965 C C . THR A 1 905 ? -23.868 12.294 29.818 1.00 91.88 905 THR A C 1
ATOM 6967 O O . THR A 1 905 ? -24.110 11.966 30.979 1.00 91.88 905 THR A O 1
ATOM 6970 N N . GLU A 1 906 ? -22.987 11.665 29.055 1.00 93.81 906 GLU A N 1
ATOM 6971 C CA . GLU A 1 906 ? -22.023 10.711 29.572 1.00 93.81 906 GLU A CA 1
ATOM 6972 C C . GLU A 1 906 ? -20.626 11.205 29.210 1.00 93.81 906 GLU A C 1
ATOM 6974 O O . GLU A 1 906 ? -20.387 11.751 28.123 1.00 93.81 906 GLU A O 1
ATOM 6979 N N . SER A 1 907 ? -19.698 11.056 30.143 1.00 95.00 907 SER A N 1
ATOM 6980 C CA . SER A 1 907 ? -18.308 11.423 29.944 1.00 95.00 907 SER A CA 1
ATOM 6981 C C . SER A 1 907 ? -17.381 10.252 30.205 1.00 95.00 907 SER A C 1
ATOM 6983 O O . SER A 1 907 ? -17.636 9.454 31.093 1.00 95.00 907 SER A O 1
ATOM 6985 N N . CYS A 1 908 ? -16.301 10.147 29.436 1.00 95.81 908 CYS A N 1
ATOM 6986 C CA . CYS A 1 908 ? -15.299 9.096 29.586 1.00 95.81 908 CYS A CA 1
ATOM 6987 C C . CYS A 1 908 ? -13.926 9.720 29.832 1.00 95.81 908 CYS A C 1
ATOM 6989 O O . CYS A 1 908 ? -13.438 10.520 29.029 1.00 95.81 908 CYS A O 1
ATOM 6991 N N . TRP A 1 909 ? -13.285 9.332 30.928 1.00 96.44 909 TRP A N 1
ATOM 6992 C CA . TRP A 1 909 ? -11.986 9.822 31.360 1.00 96.44 909 TRP A CA 1
ATOM 6993 C C . TRP A 1 909 ? -11.018 8.652 31.509 1.00 96.44 909 TRP A C 1
ATOM 6995 O O . TRP A 1 909 ? -11.144 7.837 32.416 1.00 96.44 909 TRP A O 1
ATOM 7005 N N . TRP A 1 910 ? -10.057 8.564 30.591 1.00 93.81 910 TRP A N 1
ATOM 7006 C CA . TRP A 1 910 ? -8.990 7.566 30.622 1.00 93.81 910 TRP A CA 1
ATOM 7007 C C . TRP A 1 910 ? -7.696 8.198 31.138 1.00 93.81 910 TRP A C 1
ATOM 7009 O O . TRP A 1 910 ? -7.226 9.185 30.565 1.00 93.81 910 TRP A O 1
ATOM 7019 N N . ILE A 1 911 ? -7.121 7.631 32.199 1.00 89.75 911 ILE A N 1
ATOM 7020 C CA . ILE A 1 911 ? -5.830 8.035 32.762 1.00 89.75 911 ILE A CA 1
ATOM 7021 C C . ILE A 1 911 ? -4.815 6.933 32.449 1.00 89.75 911 ILE A C 1
ATOM 7023 O O . ILE A 1 911 ? -4.726 5.917 33.135 1.00 89.75 911 ILE A O 1
ATOM 7027 N N . GLU A 1 912 ? -4.043 7.144 31.382 1.00 84.81 912 GLU A N 1
ATOM 7028 C CA . GLU A 1 912 ? -3.099 6.158 30.839 1.00 84.81 912 GLU A CA 1
ATOM 7029 C C . GLU A 1 912 ? -2.057 5.704 31.869 1.00 84.81 912 GLU A C 1
ATOM 7031 O O . GLU A 1 912 ? -1.766 4.516 31.975 1.00 84.81 912 GLU A O 1
ATOM 7036 N N . GLN A 1 913 ? -1.525 6.636 32.665 1.00 86.38 913 GLN A N 1
ATOM 7037 C CA . GLN A 1 913 ? -0.434 6.351 33.597 1.00 86.38 913 GLN A CA 1
ATOM 7038 C C . GLN A 1 913 ? -0.848 5.417 34.742 1.00 86.38 913 GLN A C 1
ATOM 7040 O O . GLN A 1 913 ? -0.020 4.638 35.208 1.00 86.38 913 GLN A O 1
ATOM 7045 N N . THR A 1 914 ? -2.112 5.472 35.175 1.00 84.31 914 THR A N 1
ATOM 7046 C CA . THR A 1 914 ? -2.663 4.575 36.202 1.00 84.31 914 THR A CA 1
ATOM 7047 C C . THR A 1 914 ? -3.459 3.414 35.606 1.00 84.31 914 THR A C 1
ATOM 7049 O O . THR A 1 914 ? -3.855 2.516 36.343 1.00 84.31 914 THR A O 1
ATOM 7052 N N . SER A 1 915 ? -3.652 3.383 34.279 1.00 89.06 915 SER A N 1
ATOM 7053 C CA . SER A 1 915 ? -4.520 2.417 33.586 1.00 89.06 915 SER A CA 1
ATOM 7054 C C . SER A 1 915 ? -5.934 2.367 34.182 1.00 89.06 915 SER A C 1
ATOM 7056 O O . SER A 1 915 ? -6.508 1.293 34.387 1.00 89.06 915 SER A O 1
ATOM 7058 N N . GLU A 1 916 ? -6.477 3.549 34.478 1.00 91.69 916 GLU A N 1
ATOM 7059 C CA . GLU A 1 916 ? -7.798 3.742 35.077 1.00 91.69 916 GLU A CA 1
ATOM 7060 C C . GLU A 1 916 ? -8.757 4.416 34.092 1.00 91.69 916 GLU A C 1
ATOM 7062 O O . GLU A 1 916 ? -8.401 5.377 33.404 1.00 91.69 916 GLU A O 1
ATOM 7067 N N . GLN A 1 917 ? -9.997 3.933 34.051 1.00 95.50 917 GLN A N 1
ATOM 7068 C CA . GLN A 1 917 ? -11.093 4.536 33.301 1.00 95.50 917 GLN A CA 1
ATOM 7069 C C . GLN A 1 917 ? -12.206 4.960 34.256 1.00 95.50 917 GLN A C 1
ATOM 7071 O O . GLN A 1 917 ? -12.602 4.183 35.119 1.00 95.50 917 GLN A O 1
ATOM 7076 N N . PHE A 1 918 ? -12.751 6.155 34.042 1.00 96.56 918 PHE A N 1
ATOM 7077 C CA . PHE A 1 918 ? -13.977 6.630 34.677 1.00 96.56 918 PHE A CA 1
ATOM 7078 C C . PHE A 1 918 ? -14.995 6.960 33.589 1.00 96.56 918 PHE A C 1
ATOM 7080 O O . PHE A 1 918 ? -14.737 7.840 32.763 1.00 96.56 918 PHE A O 1
ATOM 7087 N N . ARG A 1 919 ? -16.150 6.296 33.580 1.00 97.00 919 ARG A N 1
ATOM 7088 C CA . ARG A 1 919 ? -17.317 6.760 32.821 1.00 97.00 919 ARG A CA 1
ATOM 7089 C C . ARG A 1 919 ? -18.288 7.413 33.785 1.00 97.00 919 ARG A C 1
ATOM 7091 O O . ARG A 1 919 ? -18.719 6.780 34.734 1.00 97.00 919 ARG A O 1
ATOM 7098 N N . ILE A 1 920 ? -18.563 8.694 33.591 1.00 96.56 920 ILE A N 1
ATOM 7099 C CA . ILE A 1 920 ? -19.394 9.505 34.475 1.00 96.56 920 ILE A CA 1
ATOM 7100 C C . ILE A 1 920 ? -20.632 9.918 33.685 1.00 96.56 920 ILE A C 1
ATOM 7102 O O . ILE A 1 920 ? -20.540 10.782 32.804 1.00 96.56 920 ILE A O 1
ATOM 7106 N N . ALA A 1 921 ? -21.771 9.311 34.002 1.00 95.31 921 ALA A N 1
ATOM 7107 C CA . ALA A 1 921 ? -23.075 9.728 33.508 1.00 95.31 921 ALA A CA 1
ATOM 7108 C C . ALA A 1 921 ? -23.677 10.773 34.453 1.00 95.31 921 ALA A C 1
ATOM 7110 O O . ALA A 1 921 ? -23.469 10.734 35.669 1.00 95.31 921 ALA A O 1
ATOM 7111 N N . GLY A 1 922 ? -24.401 11.740 33.898 1.00 92.56 922 GLY A N 1
ATOM 7112 C CA . GLY A 1 922 ? -24.985 12.806 34.696 1.00 92.56 922 GLY A CA 1
ATOM 7113 C C . GLY A 1 922 ? -25.704 13.870 33.884 1.00 92.56 922 GLY A C 1
ATOM 7114 O O . GLY A 1 922 ? -25.900 13.755 32.670 1.00 92.56 922 GLY A O 1
ATOM 7115 N N . ARG A 1 923 ? -26.093 14.943 34.573 1.00 92.25 923 ARG A N 1
ATOM 7116 C CA . ARG A 1 923 ? -26.723 16.112 33.950 1.00 92.25 923 ARG A CA 1
ATOM 7117 C C . ARG A 1 923 ? -25.739 17.261 33.861 1.00 92.25 923 ARG A C 1
ATOM 7119 O O . ARG A 1 923 ? -25.019 17.552 34.812 1.00 92.25 923 ARG A O 1
ATOM 7126 N N . VAL A 1 924 ? -25.722 17.945 32.725 1.00 94.31 924 VAL A N 1
ATOM 7127 C CA . VAL A 1 924 ? -24.852 19.091 32.477 1.00 94.31 924 VAL A CA 1
ATOM 7128 C C . VAL A 1 924 ? -25.642 20.398 32.444 1.00 94.31 924 VAL A C 1
ATOM 7130 O O . VAL A 1 924 ? -26.728 20.491 31.874 1.00 94.31 924 VAL A O 1
ATOM 7133 N N . SER A 1 925 ? -25.069 21.422 33.068 1.00 94.19 925 SER A N 1
ATOM 7134 C CA . SER A 1 925 ? -25.559 22.797 33.109 1.00 94.19 925 SER A CA 1
ATOM 7135 C C . SER A 1 925 ? -24.462 23.757 32.653 1.00 94.19 925 SER A C 1
ATOM 7137 O O . SER A 1 925 ? -23.271 23.438 32.707 1.00 94.19 925 SER A O 1
ATOM 7139 N N . MET A 1 926 ? -24.845 24.954 32.209 1.00 94.75 926 MET A N 1
ATOM 7140 C CA . MET A 1 926 ? -23.899 25.963 31.731 1.00 94.75 926 MET A CA 1
ATOM 7141 C C . MET A 1 926 ? -24.077 27.297 32.445 1.00 94.75 926 MET A C 1
ATOM 7143 O O . MET A 1 926 ? -25.189 27.688 32.782 1.00 94.75 926 MET A O 1
ATOM 7147 N N . VAL A 1 927 ? -22.974 28.026 32.607 1.00 93.94 927 VAL A N 1
ATOM 7148 C CA . VAL A 1 927 ? -22.965 29.406 33.103 1.00 93.94 927 VAL A CA 1
ATOM 7149 C C . VAL A 1 927 ? -22.255 30.280 32.076 1.00 93.94 927 VAL A C 1
ATOM 7151 O O . VAL A 1 927 ? -21.043 30.172 31.867 1.00 93.94 927 VAL A O 1
ATOM 7154 N N . THR A 1 928 ? -23.024 31.132 31.403 1.00 94.81 928 THR A N 1
ATOM 7155 C CA . THR A 1 928 ? -22.523 32.110 30.422 1.00 94.81 928 THR A CA 1
ATOM 7156 C C . THR A 1 928 ? -22.357 33.487 31.062 1.00 94.81 928 THR A C 1
ATOM 7158 O O . THR A 1 928 ? -22.919 33.745 32.122 1.00 94.81 928 THR A O 1
ATOM 7161 N N . SER A 1 929 ? -21.640 34.399 30.399 1.00 92.50 929 SER A N 1
ATOM 7162 C CA . SER A 1 929 ? -21.523 35.790 30.862 1.00 92.50 929 SER A CA 1
ATOM 7163 C C . SER A 1 929 ? -22.903 36.463 31.018 1.00 92.50 929 SER A C 1
ATOM 7165 O O . SER A 1 929 ? -23.739 36.291 30.128 1.00 92.50 929 SER A O 1
ATOM 7167 N N . PRO A 1 930 ? -23.130 37.285 32.065 1.00 90.62 930 PRO A N 1
ATOM 7168 C CA . PRO A 1 930 ? -24.359 38.061 32.262 1.00 90.62 930 PRO A CA 1
ATOM 7169 C C . PRO A 1 930 ? -24.729 38.971 31.088 1.00 90.62 930 PRO A C 1
ATOM 7171 O O . PRO A 1 930 ? -25.904 39.258 30.869 1.00 90.62 930 PRO A O 1
ATOM 7174 N N . ASN A 1 931 ? -23.729 39.394 30.311 1.00 87.69 931 ASN A N 1
ATOM 7175 C CA . ASN A 1 931 ? -23.906 40.252 29.141 1.00 87.69 931 ASN A CA 1
ATOM 7176 C C . ASN A 1 931 ? -24.234 39.459 27.860 1.00 87.69 931 ASN A C 1
ATOM 7178 O O . ASN A 1 931 ? -24.493 40.056 26.816 1.00 87.69 931 ASN A O 1
ATOM 7182 N N . HIS A 1 932 ? -24.212 38.123 27.908 1.00 92.19 932 HIS A N 1
ATOM 7183 C CA . HIS A 1 932 ? -24.500 37.268 26.760 1.00 92.19 932 HIS A CA 1
ATOM 7184 C C . HIS A 1 932 ? -26.006 36.989 26.630 1.00 92.19 932 HIS A C 1
ATOM 7186 O O . HIS A 1 932 ? -26.705 36.778 27.619 1.00 92.19 932 HIS A O 1
ATOM 7192 N N . GLN A 1 933 ? -26.511 36.898 25.395 1.00 90.75 933 GLN A N 1
ATOM 7193 C CA . GLN A 1 933 ? -27.944 36.693 25.112 1.00 90.75 933 GLN A CA 1
ATOM 7194 C C . GLN A 1 933 ? -28.504 35.399 25.733 1.00 90.75 933 GLN A C 1
ATOM 7196 O O . GLN A 1 933 ? -29.655 35.353 26.160 1.00 90.75 933 GLN A O 1
ATOM 7201 N N . LEU A 1 934 ? -27.666 34.362 25.830 1.00 90.75 934 LEU A N 1
ATOM 7202 C CA . LEU A 1 934 ? -28.025 33.059 26.404 1.00 90.75 934 LEU A CA 1
ATOM 7203 C C . LEU A 1 934 ? -28.050 33.025 27.940 1.00 90.75 934 LEU A C 1
ATOM 7205 O O . LEU A 1 934 ? -28.462 32.011 28.490 1.00 90.75 934 LEU A O 1
ATOM 7209 N N . TYR A 1 935 ? -27.660 34.099 28.638 1.00 90.44 935 TYR A N 1
ATOM 7210 C CA . TYR A 1 935 ? -27.559 34.108 30.103 1.00 90.44 935 TYR A CA 1
ATOM 7211 C C . TYR A 1 935 ? -28.848 33.707 30.817 1.00 90.44 935 TYR A C 1
ATOM 7213 O O . TYR A 1 935 ? -28.816 32.918 31.756 1.00 90.44 935 TYR A O 1
ATOM 7221 N N . LYS A 1 936 ? -29.996 34.218 30.363 1.00 89.75 936 LYS A N 1
ATOM 7222 C CA . LYS A 1 936 ? -31.287 33.865 30.969 1.00 89.75 936 LYS A CA 1
ATOM 7223 C C . LYS A 1 936 ? -31.590 32.376 30.798 1.00 89.75 936 LYS A C 1
ATOM 7225 O O . LYS A 1 936 ? -31.911 31.710 31.769 1.00 89.75 936 LYS A O 1
ATOM 7230 N N . VAL A 1 937 ? -31.399 31.855 29.585 1.00 90.88 937 VAL A N 1
ATOM 7231 C CA . VAL A 1 937 ? -31.686 30.453 29.242 1.00 90.88 937 VAL A CA 1
ATOM 7232 C C . VAL A 1 937 ? -30.788 29.497 30.027 1.00 90.88 937 VAL A C 1
ATOM 7234 O O . VAL A 1 937 ? -31.268 28.515 30.583 1.00 90.88 937 VAL A O 1
ATOM 7237 N N . THR A 1 938 ? -29.490 29.791 30.109 1.00 90.94 938 THR A N 1
ATOM 7238 C CA . THR A 1 938 ? -28.524 28.946 30.822 1.00 90.94 938 THR A CA 1
ATOM 7239 C C . THR A 1 938 ? -28.735 28.999 32.333 1.00 90.94 938 THR A C 1
ATOM 7241 O O . THR A 1 938 ? -28.685 27.962 32.992 1.00 90.94 938 THR A O 1
ATOM 7244 N N . ARG A 1 939 ? -29.081 30.171 32.884 1.00 88.94 939 ARG A N 1
ATOM 7245 C CA . ARG A 1 939 ? -29.478 30.316 34.292 1.00 88.94 939 ARG A CA 1
ATOM 7246 C C . ARG A 1 939 ? -30.748 29.530 34.616 1.00 88.94 939 ARG A C 1
ATOM 7248 O O . ARG A 1 939 ? -30.800 28.867 35.647 1.00 88.94 939 ARG A O 1
ATOM 7255 N N . ASP A 1 940 ? -31.758 29.593 33.757 1.00 87.75 940 ASP A N 1
ATOM 7256 C CA . ASP A 1 940 ? -33.017 28.879 33.971 1.00 87.75 940 ASP A CA 1
ATOM 7257 C C . ASP A 1 940 ? -32.822 27.359 33.815 1.00 87.75 940 ASP A C 1
ATOM 7259 O O . ASP A 1 940 ? -33.376 26.589 34.593 1.00 87.75 940 ASP A O 1
ATOM 7263 N N . GLN A 1 941 ? -31.956 26.908 32.897 1.00 90.69 941 GLN A N 1
ATOM 7264 C CA . GLN A 1 941 ? -31.554 25.499 32.797 1.00 90.69 941 GLN A CA 1
ATOM 7265 C C . GLN A 1 941 ? -30.850 25.009 34.070 1.00 90.69 941 GLN A C 1
ATOM 7267 O O . GLN A 1 941 ? -31.177 23.937 34.577 1.00 90.69 941 GLN A O 1
ATOM 7272 N N . LEU A 1 942 ? -29.909 25.796 34.596 1.00 88.31 942 LEU A N 1
ATOM 7273 C CA . LEU A 1 942 ? -29.205 25.507 35.846 1.00 88.31 942 LEU A CA 1
ATOM 7274 C C . LEU A 1 942 ? -30.193 25.379 37.020 1.00 88.31 942 LEU A C 1
ATOM 7276 O O . LEU A 1 942 ? -30.098 24.436 37.801 1.00 88.31 942 LEU A O 1
ATOM 7280 N N . LEU A 1 943 ? -31.182 26.279 37.107 1.00 86.94 943 LEU A N 1
ATOM 7281 C CA . LEU A 1 943 ? -32.262 26.215 38.100 1.00 86.94 943 LEU A CA 1
ATOM 7282 C C . LEU A 1 943 ? -33.146 24.978 37.921 1.00 86.94 943 LEU A C 1
ATOM 7284 O O . LEU A 1 943 ? -33.472 24.312 38.899 1.00 86.94 943 LEU A O 1
ATOM 7288 N N . ASN A 1 944 ? -33.524 24.657 36.685 1.00 87.81 944 ASN A N 1
ATOM 7289 C CA . ASN A 1 944 ? -34.356 23.495 36.391 1.00 87.81 944 ASN A CA 1
ATOM 7290 C C . ASN A 1 944 ? -33.642 22.197 36.767 1.00 87.81 944 ASN A C 1
ATOM 7292 O O . ASN A 1 944 ? -34.243 21.350 37.417 1.00 87.81 944 ASN A O 1
ATOM 7296 N N . ASN A 1 945 ? -32.357 22.061 36.433 1.00 87.12 945 ASN A N 1
ATOM 7297 C CA . ASN A 1 945 ? -31.563 20.901 36.833 1.00 87.12 945 ASN A CA 1
ATOM 7298 C C . ASN A 1 945 ? -31.447 20.795 38.362 1.00 87.12 945 ASN A C 1
ATOM 7300 O O . ASN A 1 945 ? -31.648 19.713 38.898 1.00 87.12 945 ASN A O 1
ATOM 7304 N N . ALA A 1 946 ? -31.255 21.916 39.067 1.00 85.12 946 ALA A N 1
ATOM 7305 C CA . ALA A 1 946 ? -31.233 21.953 40.533 1.00 85.12 946 ALA A CA 1
ATOM 7306 C C . ALA A 1 946 ? -32.594 21.641 41.197 1.00 85.12 946 ALA A C 1
ATOM 7308 O O . ALA A 1 946 ? -32.647 21.385 42.397 1.00 85.12 946 ALA A O 1
ATOM 7309 N N . ASN A 1 947 ? -33.700 21.702 40.449 1.00 84.44 947 ASN A N 1
ATOM 7310 C CA . ASN A 1 947 ? -35.046 21.385 40.941 1.00 84.44 947 ASN A CA 1
ATOM 7311 C C . ASN A 1 947 ? -35.488 19.955 40.614 1.00 84.44 947 ASN A C 1
ATOM 7313 O O . ASN A 1 947 ? -36.425 19.467 41.240 1.00 84.44 947 ASN A O 1
ATOM 7317 N N . ILE A 1 948 ? -34.852 19.301 39.636 1.00 81.94 948 ILE A N 1
ATOM 7318 C CA . ILE A 1 948 ? -35.103 17.884 39.330 1.00 81.94 948 ILE A CA 1
ATOM 7319 C C . ILE A 1 948 ? -34.676 17.021 40.514 1.00 81.94 948 ILE A C 1
ATOM 7321 O O . ILE A 1 948 ? -35.357 16.057 40.848 1.00 81.94 948 ILE A O 1
ATOM 7325 N N . ASP A 1 949 ? -33.580 17.407 41.159 1.00 74.38 949 ASP A N 1
ATOM 7326 C CA . ASP A 1 949 ? -33.013 16.695 42.287 1.00 74.38 949 ASP A CA 1
ATOM 7327 C C . ASP A 1 949 ? -32.779 17.660 43.448 1.00 74.38 949 ASP A C 1
ATOM 7329 O O . ASP A 1 949 ? -31.751 18.328 43.543 1.00 74.38 949 ASP A O 1
ATOM 7333 N N . ILE A 1 950 ? -33.793 17.771 44.307 1.00 71.00 950 ILE A N 1
ATOM 7334 C CA . ILE A 1 950 ? -33.856 18.761 45.391 1.00 71.00 950 ILE A CA 1
ATOM 7335 C C . ILE A 1 950 ? -32.765 18.514 46.450 1.00 71.00 950 ILE A C 1
ATOM 7337 O O . ILE A 1 950 ? -32.386 19.448 47.156 1.00 71.00 950 ILE A O 1
ATOM 7341 N N . GLU A 1 951 ? -32.227 17.296 46.515 1.00 69.75 951 GLU A N 1
ATOM 7342 C CA . GLU A 1 951 ? -31.160 16.885 47.434 1.00 69.75 951 GLU A CA 1
ATOM 7343 C C . GLU A 1 951 ? -29.795 16.749 46.723 1.00 69.75 951 GLU A C 1
ATOM 7345 O O . GLU A 1 951 ? -28.814 16.293 47.311 1.00 69.75 951 GLU A O 1
ATOM 7350 N N . GLY A 1 952 ? -29.712 17.180 45.457 1.00 75.56 952 GLY A N 1
ATOM 7351 C CA . GLY A 1 952 ? -28.510 17.174 44.625 1.00 75.56 952 GLY A CA 1
ATOM 7352 C C . GLY A 1 952 ? -27.421 18.158 45.031 1.00 75.56 952 GLY A C 1
ATOM 7353 O O . GLY A 1 952 ? -27.643 19.161 45.717 1.00 75.56 952 GLY A O 1
ATOM 7354 N N . GLY A 1 953 ? -26.209 17.900 44.534 1.00 78.56 953 GLY A N 1
ATOM 7355 C CA . GLY A 1 953 ? -25.072 18.806 44.696 1.00 78.56 953 GLY A CA 1
ATOM 7356 C C . GLY A 1 953 ? -25.347 20.174 44.066 1.00 78.56 953 GLY A C 1
ATOM 7357 O O . GLY A 1 953 ? -24.914 21.201 44.593 1.00 78.56 953 GLY A O 1
ATOM 7358 N N . LEU A 1 954 ? -26.128 20.209 42.981 1.00 83.88 954 LEU A N 1
ATOM 7359 C CA . LEU A 1 954 ? -26.539 21.450 42.329 1.00 83.88 954 LEU A CA 1
ATOM 7360 C C . LEU A 1 954 ? -27.634 22.197 43.108 1.00 83.88 954 LEU A C 1
ATOM 7362 O O . LEU A 1 954 ? -27.640 23.430 43.121 1.00 83.88 954 LEU A O 1
ATOM 7366 N N . ALA A 1 955 ? -28.522 21.480 43.803 1.00 82.31 955 ALA A N 1
ATOM 7367 C CA . ALA A 1 955 ? -29.542 22.078 44.664 1.00 82.31 955 ALA A CA 1
ATOM 7368 C C . ALA A 1 955 ? -28.939 22.779 45.889 1.00 82.31 955 ALA A C 1
ATOM 7370 O O . ALA A 1 955 ? -29.411 23.849 46.271 1.00 82.31 955 ALA A O 1
ATOM 7371 N N . ALA A 1 956 ? -27.849 22.242 46.442 1.00 75.94 956 ALA A N 1
ATOM 7372 C CA . ALA A 1 956 ? -27.087 22.887 47.513 1.00 75.94 956 ALA A CA 1
ATOM 7373 C C . ALA A 1 956 ? -26.321 24.148 47.057 1.00 75.94 956 ALA A C 1
ATOM 7375 O O . ALA A 1 956 ? -25.846 24.923 47.884 1.00 75.94 956 ALA A O 1
ATOM 7376 N N . LEU A 1 957 ? -26.177 24.352 45.744 1.00 78.81 957 LEU A N 1
ATOM 7377 C CA . LEU A 1 957 ? -25.486 25.486 45.124 1.00 78.81 957 LEU A CA 1
ATOM 7378 C C . LEU A 1 957 ? -26.436 26.269 44.208 1.00 78.81 957 LEU A C 1
ATOM 7380 O O . LEU A 1 957 ? -26.067 26.714 43.114 1.00 78.81 957 LEU A O 1
ATOM 7384 N N . ARG A 1 958 ? -27.688 26.438 44.649 1.00 75.56 958 ARG A N 1
ATOM 7385 C CA . ARG A 1 958 ? -28.699 27.178 43.890 1.00 75.56 958 ARG A CA 1
ATOM 7386 C C . ARG A 1 958 ? -28.207 28.589 43.547 1.00 75.56 958 ARG A C 1
ATOM 7388 O O . ARG A 1 958 ? -27.591 29.250 44.379 1.00 75.56 958 ARG A O 1
ATOM 7395 N N . PRO A 1 959 ? -28.553 29.123 42.364 1.00 63.12 959 PRO A N 1
ATOM 7396 C CA . PRO A 1 959 ? -28.172 30.476 41.946 1.00 63.12 959 PRO A CA 1
ATOM 7397 C C . PRO A 1 959 ? -28.573 31.621 42.888 1.00 63.12 959 PRO A C 1
ATOM 7399 O O . PRO A 1 959 ? -28.010 32.704 42.778 1.00 63.12 959 PRO A O 1
ATOM 7402 N N . ALA A 1 960 ? -29.546 31.414 43.783 1.00 63.25 960 ALA A N 1
ATOM 7403 C CA . ALA A 1 960 ? -29.924 32.394 44.807 1.00 63.25 960 ALA A CA 1
ATOM 7404 C C . ALA A 1 960 ? -28.930 32.454 45.985 1.00 63.25 960 ALA A C 1
ATOM 7406 O O . ALA A 1 960 ? -28.870 33.463 46.681 1.00 63.25 960 ALA A O 1
ATOM 7407 N N . GLU A 1 961 ? -28.161 31.385 46.194 1.00 69.81 961 GLU A N 1
ATOM 7408 C CA . GLU A 1 961 ? -27.298 31.170 47.359 1.00 69.81 961 GLU A CA 1
ATOM 7409 C C . GLU A 1 961 ? -25.809 31.081 46.969 1.00 69.81 961 GLU A C 1
ATOM 7411 O O . GLU A 1 961 ? -24.941 31.319 47.807 1.00 69.81 961 GLU A O 1
ATOM 7416 N N . TYR A 1 962 ? -25.498 30.811 45.692 1.00 83.00 962 TYR A N 1
ATOM 7417 C CA . TYR A 1 962 ? -24.133 30.692 45.170 1.00 83.00 962 TYR A CA 1
ATOM 7418 C C . TYR A 1 962 ? -23.868 31.592 43.951 1.00 83.00 962 TYR A C 1
ATOM 7420 O O . TYR A 1 962 ? -24.606 31.579 42.960 1.00 83.00 962 TYR A O 1
ATOM 7428 N N . ASN A 1 963 ? -22.766 32.350 43.996 1.00 89.06 963 ASN A N 1
ATOM 7429 C CA . ASN A 1 963 ? -22.370 33.276 42.935 1.00 89.06 963 ASN A CA 1
ATOM 7430 C C . ASN A 1 963 ? -21.628 32.562 41.790 1.00 89.06 963 ASN A C 1
ATOM 7432 O O . ASN A 1 963 ? -20.397 32.515 41.726 1.00 89.06 963 ASN A O 1
ATOM 7436 N N . TRP A 1 964 ? -22.395 32.022 40.845 1.00 90.81 964 TRP A N 1
ATOM 7437 C CA . TRP A 1 964 ? -21.860 31.305 39.684 1.00 90.81 964 TRP A CA 1
ATOM 7438 C C . TRP A 1 964 ? -21.027 32.174 38.731 1.00 90.81 964 TRP A C 1
ATOM 7440 O O . TRP A 1 964 ? -20.121 31.657 38.074 1.00 90.81 964 TRP A O 1
ATOM 7450 N N . GLU A 1 965 ? -21.296 33.480 38.658 1.00 92.19 965 GLU A N 1
ATOM 7451 C CA . GLU A 1 965 ? -20.513 34.394 37.817 1.00 92.19 965 GLU A CA 1
ATOM 7452 C C . GLU A 1 965 ? -19.112 34.605 38.387 1.00 92.19 965 GLU A C 1
ATOM 7454 O O . GLU A 1 965 ? -18.122 34.534 37.658 1.00 92.19 965 GLU A O 1
ATOM 7459 N N . GLU A 1 966 ? -19.013 34.790 39.700 1.00 92.25 966 GLU A N 1
ATOM 7460 C CA . GLU A 1 966 ? -17.726 34.871 40.385 1.00 92.25 966 GLU A CA 1
ATOM 7461 C C . GLU A 1 966 ? -16.915 33.591 40.178 1.00 92.25 966 GLU A C 1
ATOM 7463 O O . GLU A 1 966 ? -15.744 33.670 39.803 1.00 92.25 966 GLU A O 1
ATOM 7468 N N . LYS A 1 967 ? -17.553 32.414 40.272 1.00 92.56 967 LYS A N 1
ATOM 7469 C CA . LYS A 1 967 ? -16.874 31.144 39.988 1.00 92.56 967 LYS A CA 1
ATOM 7470 C C . LYS A 1 967 ? -16.397 31.038 38.538 1.00 92.56 967 LYS A C 1
ATOM 7472 O O . LYS A 1 967 ? -15.287 30.571 38.279 1.00 92.56 967 LYS A O 1
ATOM 7477 N N . ARG A 1 968 ? -17.205 31.487 37.574 1.00 94.75 968 ARG A N 1
ATOM 7478 C CA . ARG A 1 968 ? -16.838 31.510 36.151 1.00 94.75 968 ARG A CA 1
ATOM 7479 C C . ARG A 1 968 ? -15.615 32.400 35.912 1.00 94.75 968 ARG A C 1
ATOM 7481 O O . ARG A 1 968 ? -14.684 31.984 35.221 1.00 94.75 968 ARG A O 1
ATOM 7488 N N . VAL A 1 969 ? -15.596 33.594 36.503 1.00 94.56 969 VAL A N 1
ATOM 7489 C CA . VAL A 1 969 ? -14.468 34.533 36.408 1.00 94.56 969 VAL A CA 1
ATOM 7490 C C . VAL A 1 969 ? -13.221 33.967 37.092 1.00 94.56 969 VAL A C 1
ATOM 7492 O O . VAL A 1 969 ? -12.140 34.024 36.510 1.00 94.56 969 VAL A O 1
ATOM 7495 N N . GLU A 1 970 ? -13.357 33.376 38.280 1.00 94.81 970 GLU A N 1
ATOM 7496 C CA . GLU A 1 970 ? -12.266 32.726 39.019 1.00 94.81 970 GLU A CA 1
ATOM 7497 C C . GLU A 1 970 ? -11.596 31.630 38.175 1.00 94.81 970 GLU A C 1
ATOM 7499 O O . GLU A 1 970 ? -10.380 31.652 37.963 1.00 94.81 970 GLU A O 1
ATOM 7504 N N . VAL A 1 971 ? -12.391 30.710 37.613 1.00 94.00 971 VAL A N 1
ATOM 7505 C CA . VAL A 1 971 ? -11.881 29.630 36.754 1.00 94.00 971 VAL A CA 1
ATOM 7506 C C . VAL A 1 971 ? -11.207 30.199 35.506 1.00 94.00 971 VAL A C 1
ATOM 7508 O O . VAL A 1 971 ? -10.160 29.691 35.107 1.00 94.00 971 VAL A O 1
ATOM 7511 N N . PHE A 1 972 ? -11.751 31.267 34.910 1.00 94.69 972 PHE A N 1
ATOM 7512 C CA . PHE A 1 972 ? -11.132 31.919 33.757 1.00 94.69 972 PHE A CA 1
ATOM 7513 C C . PHE A 1 972 ? -9.775 32.546 34.088 1.00 94.69 972 PHE A C 1
ATOM 7515 O O . PHE A 1 972 ? -8.813 32.338 33.346 1.00 94.69 972 PHE A O 1
ATOM 7522 N N . LYS A 1 973 ? -9.667 33.265 35.212 1.00 92.81 973 LYS A N 1
ATOM 7523 C CA . LYS A 1 973 ? -8.417 33.910 35.649 1.00 92.81 973 LYS A CA 1
ATOM 7524 C C . LYS A 1 973 ? -7.298 32.903 35.903 1.00 92.81 973 LYS A C 1
ATOM 7526 O O . LYS A 1 973 ? -6.162 33.163 35.507 1.00 92.81 973 LYS A O 1
ATOM 7531 N N . ASN A 1 974 ? -7.638 31.743 36.466 1.00 91.38 974 ASN A N 1
ATOM 7532 C CA . ASN A 1 974 ? -6.696 30.664 36.768 1.00 91.38 974 ASN A CA 1
ATOM 7533 C C . ASN A 1 974 ? -6.199 29.898 35.524 1.00 91.38 974 ASN A C 1
ATOM 7535 O O . ASN A 1 974 ? -5.301 29.062 35.631 1.00 91.38 974 ASN A O 1
ATOM 7539 N N . MET A 1 975 ? -6.745 30.164 34.331 1.00 90.62 975 MET A N 1
ATOM 7540 C CA . MET A 1 975 ? -6.244 29.564 33.093 1.00 90.62 975 MET A CA 1
ATOM 7541 C C . MET A 1 975 ? -4.956 30.230 32.596 1.00 90.62 975 MET A C 1
ATOM 7543 O O . MET A 1 975 ? -4.708 31.422 32.789 1.00 90.62 975 MET A O 1
ATOM 7547 N N . SER A 1 976 ? -4.153 29.461 31.856 1.00 90.75 976 SER A N 1
ATOM 7548 C CA . SER A 1 976 ? -2.940 29.973 31.216 1.00 90.75 976 SER A CA 1
ATOM 7549 C C . SER A 1 976 ? -3.249 31.076 30.199 1.00 90.75 976 SER A C 1
ATOM 7551 O O . SER A 1 976 ? -4.286 31.067 29.531 1.00 90.75 976 SER A O 1
ATOM 7553 N N . ALA A 1 977 ? -2.314 32.014 30.028 1.00 90.94 977 ALA A N 1
ATOM 7554 C CA . ALA A 1 977 ? -2.459 33.123 29.084 1.00 90.94 977 ALA A CA 1
ATOM 7555 C C . ALA A 1 977 ? -2.707 32.661 27.640 1.00 90.94 977 ALA A C 1
ATOM 7557 O O . ALA A 1 977 ? -3.469 33.287 26.906 1.00 90.94 977 ALA A O 1
ATOM 7558 N N . HIS A 1 978 ? -2.100 31.539 27.242 1.00 90.69 978 HIS A N 1
ATOM 7559 C CA . HIS A 1 978 ? -2.319 30.945 25.924 1.00 90.69 978 HIS A CA 1
ATOM 7560 C C . HIS A 1 978 ? -3.741 30.394 25.764 1.00 90.69 978 HIS A C 1
ATOM 7562 O O . HIS A 1 978 ? -4.379 30.586 24.732 1.00 90.69 978 HIS A O 1
ATOM 7568 N N . MET A 1 979 ? -4.261 29.743 26.809 1.00 89.56 979 MET A N 1
ATOM 7569 C CA . MET A 1 979 ? -5.617 29.204 26.813 1.00 89.56 979 MET A CA 1
ATOM 7570 C C . MET A 1 979 ? -6.638 30.343 26.750 1.00 89.56 979 MET A C 1
ATOM 7572 O O . MET A 1 979 ? -7.505 30.317 25.883 1.00 89.56 979 MET A O 1
ATOM 7576 N N . LYS A 1 980 ? -6.476 31.396 27.564 1.00 93.50 980 LYS A N 1
ATOM 7577 C CA . LYS A 1 980 ? -7.342 32.591 27.544 1.00 93.50 980 LYS A CA 1
ATOM 7578 C C . LYS A 1 980 ? -7.418 33.241 26.156 1.00 93.50 980 LYS A C 1
ATOM 7580 O O . LYS A 1 980 ? -8.506 33.593 25.709 1.00 93.50 980 LYS A O 1
ATOM 7585 N N . ALA A 1 981 ? -6.300 33.308 25.431 1.00 91.38 981 ALA A N 1
ATOM 7586 C CA . ALA A 1 981 ? -6.260 33.867 24.079 1.00 91.38 981 ALA A CA 1
ATOM 7587 C C . ALA A 1 981 ? -7.063 33.057 23.041 1.00 91.38 981 ALA A C 1
ATOM 7589 O O . ALA A 1 981 ? -7.485 33.604 22.021 1.00 91.38 981 ALA A O 1
ATOM 7590 N N . SER A 1 982 ? -7.321 31.765 23.289 1.00 91.62 982 SER A N 1
ATOM 7591 C CA . SER A 1 982 ? -8.085 30.920 22.361 1.00 91.62 982 SER A CA 1
ATOM 7592 C C . SER A 1 982 ? -9.535 31.387 22.168 1.00 91.62 982 SER A C 1
ATOM 7594 O O . SER A 1 982 ? -10.055 31.276 21.059 1.00 91.62 982 SER A O 1
ATOM 7596 N N . TRP A 1 983 ? -10.148 32.009 23.184 1.00 92.56 983 TRP A N 1
ATOM 7597 C CA . TRP A 1 983 ? -11.508 32.563 23.107 1.00 92.56 983 TRP A CA 1
ATOM 7598 C C . TRP A 1 983 ? -11.603 33.884 22.324 1.00 92.56 983 TRP A C 1
ATOM 7600 O O . TRP A 1 983 ? -12.708 34.331 22.020 1.00 92.56 983 TRP A O 1
ATOM 7610 N N . CYS A 1 984 ? -10.474 34.489 21.937 1.00 90.94 984 CYS A N 1
ATOM 7611 C CA . CYS A 1 984 ? -10.435 35.644 21.027 1.00 90.94 984 CYS A CA 1
ATOM 7612 C C . CYS A 1 984 ? -10.376 35.245 19.546 1.00 90.94 984 CYS A C 1
ATOM 7614 O O . CYS A 1 984 ? -10.459 36.106 18.671 1.00 90.94 984 CYS A O 1
ATOM 7616 N N . ARG A 1 985 ? -10.181 33.956 19.245 1.00 89.75 985 ARG A N 1
ATOM 7617 C CA . ARG A 1 985 ? -10.088 33.461 17.865 1.00 89.75 985 ARG A CA 1
ATOM 7618 C C . ARG A 1 985 ? -11.468 33.464 17.193 1.00 89.75 985 ARG A C 1
ATOM 7620 O O . ARG A 1 985 ? -12.482 33.523 17.902 1.00 89.75 985 ARG A O 1
ATOM 7627 N N . PRO A 1 986 ? -11.540 33.382 15.852 1.00 87.19 986 PRO A N 1
ATOM 7628 C CA . PRO A 1 986 ? -12.804 33.211 15.136 1.00 87.19 986 PRO A CA 1
ATOM 7629 C C . PRO A 1 986 ? -13.601 31.998 15.630 1.00 87.19 986 PRO A C 1
ATOM 7631 O O . PRO A 1 986 ? -13.055 31.108 16.284 1.00 87.19 986 PRO A O 1
ATOM 7634 N N . THR A 1 987 ? -14.900 31.968 15.322 1.00 88.56 987 THR A N 1
ATOM 7635 C CA . THR A 1 987 ? -15.821 30.922 15.786 1.00 88.56 987 THR A CA 1
ATOM 7636 C C . THR A 1 987 ? -15.256 29.520 15.519 1.00 88.56 987 THR A C 1
ATOM 7638 O O . THR A 1 987 ? -14.961 29.198 14.363 1.00 88.56 987 THR A O 1
ATOM 7641 N N . PRO A 1 988 ? -15.096 28.671 16.551 1.00 87.00 988 PRO A N 1
ATOM 7642 C CA . PRO A 1 988 ? -14.536 27.337 16.367 1.00 87.00 988 PRO A CA 1
ATOM 7643 C C . PRO A 1 988 ? -15.348 26.506 15.363 1.00 87.00 988 PRO A C 1
ATOM 7645 O O . PRO A 1 988 ? -16.572 26.453 15.448 1.00 87.00 988 PRO A O 1
ATOM 7648 N N . GLY A 1 989 ? -14.663 25.857 14.418 1.00 82.44 989 GLY A N 1
ATOM 7649 C CA . GLY A 1 989 ? -15.288 25.078 13.339 1.00 82.44 989 GLY A CA 1
ATOM 7650 C C . GLY A 1 989 ? -15.667 25.885 12.090 1.00 82.44 989 GLY A C 1
ATOM 7651 O O . GLY A 1 989 ? -16.104 25.292 11.109 1.00 82.44 989 GLY A O 1
ATOM 7652 N N . SER A 1 990 ? -15.482 27.211 12.091 1.00 86.44 990 SER A N 1
ATOM 7653 C CA . SER A 1 990 ? -15.660 28.033 10.887 1.00 86.44 990 SER A CA 1
ATOM 7654 C C . SER A 1 990 ? -14.486 27.907 9.907 1.00 86.44 990 SER A C 1
ATOM 7656 O O . SER A 1 990 ? -13.358 27.595 10.291 1.00 86.44 990 SER A O 1
ATOM 7658 N N . GLU A 1 991 ? -14.764 28.139 8.622 1.00 84.56 991 GLU A N 1
ATOM 7659 C CA . GLU A 1 991 ? -13.770 28.084 7.547 1.00 84.56 991 GLU A CA 1
ATOM 7660 C C . GLU A 1 991 ? -12.653 29.122 7.760 1.00 84.56 991 GLU A C 1
ATOM 7662 O O . GLU A 1 991 ? -12.920 30.317 7.917 1.00 84.56 991 GLU A O 1
ATOM 7667 N N . LEU A 1 992 ? -11.391 28.675 7.708 1.00 84.69 992 LEU A N 1
ATOM 7668 C CA . LEU A 1 992 ? -10.220 29.551 7.772 1.00 84.69 992 LEU A CA 1
ATOM 7669 C C . LEU A 1 992 ? -10.002 30.255 6.428 1.00 84.69 992 LEU A C 1
ATOM 7671 O O . LEU A 1 992 ? -9.163 29.862 5.611 1.00 84.69 992 LEU A O 1
ATOM 7675 N N . LYS A 1 993 ? -10.766 31.323 6.206 1.00 77.44 993 LYS A N 1
ATOM 7676 C CA . LYS A 1 993 ? -10.526 32.252 5.098 1.00 77.44 993 LYS A CA 1
ATOM 7677 C C . LYS A 1 993 ? -9.123 32.852 5.273 1.00 77.44 993 LYS A C 1
ATOM 7679 O O . LYS A 1 993 ? -8.675 33.042 6.393 1.00 77.44 993 LYS A O 1
ATOM 7684 N N . GLY A 1 994 ? -8.375 33.003 4.178 1.00 75.50 994 GLY A N 1
ATOM 7685 C CA . GLY A 1 994 ? -6.996 33.517 4.213 1.00 75.50 994 GLY A CA 1
ATOM 7686 C C . GLY A 1 994 ? -5.901 32.511 4.606 1.00 75.50 994 GLY A C 1
ATOM 7687 O O . GLY A 1 994 ? -4.718 32.844 4.521 1.00 75.50 994 GLY A O 1
ATOM 7688 N N . GLY A 1 995 ? -6.253 31.268 4.960 1.00 78.88 995 GLY A N 1
ATOM 7689 C CA . GLY A 1 995 ? -5.284 30.206 5.241 1.00 78.88 995 GLY A CA 1
ATOM 7690 C C . GLY A 1 995 ? -4.418 30.454 6.492 1.00 78.88 995 GLY A C 1
ATOM 7691 O O . GLY A 1 995 ? -4.767 31.265 7.352 1.00 78.88 995 GLY A O 1
ATOM 7692 N N . PRO A 1 996 ? -3.271 29.760 6.631 1.00 79.69 996 PRO A N 1
ATOM 7693 C CA . PRO A 1 996 ? -2.443 29.809 7.843 1.00 79.69 996 PRO A CA 1
ATOM 7694 C C . PRO A 1 996 ? -1.883 31.196 8.192 1.00 79.69 996 PRO A C 1
ATOM 7696 O O . PRO A 1 996 ? -1.542 31.445 9.347 1.00 79.69 996 PRO A O 1
ATOM 7699 N N . ASP A 1 997 ? -1.779 32.103 7.218 1.00 82.12 997 ASP A N 1
ATOM 7700 C CA . ASP A 1 997 ? -1.251 33.454 7.433 1.00 82.12 997 ASP A CA 1
ATOM 7701 C C . ASP A 1 997 ? -2.252 34.383 8.131 1.00 82.12 997 ASP A C 1
ATOM 7703 O O . ASP A 1 997 ? -1.844 35.335 8.798 1.00 82.12 997 ASP A O 1
ATOM 7707 N N . GLU A 1 998 ? -3.554 34.093 8.047 1.00 82.12 998 GLU A N 1
ATOM 7708 C CA . GLU A 1 998 ? -4.571 34.807 8.822 1.00 82.12 998 GLU A CA 1
ATOM 7709 C C . GLU A 1 998 ? -4.530 34.409 10.303 1.00 82.12 998 GLU A C 1
ATOM 7711 O O . GLU A 1 998 ? -4.631 35.270 11.177 1.00 82.12 998 GLU A O 1
ATOM 7716 N N . ALA A 1 999 ? -4.257 33.132 10.594 1.00 79.88 999 ALA A N 1
ATOM 7717 C CA . ALA A 1 999 ? -4.146 32.621 11.959 1.00 79.88 999 ALA A CA 1
ATOM 7718 C C . ALA A 1 999 ? -2.990 33.256 12.756 1.00 79.88 999 ALA A C 1
ATOM 7720 O O . ALA A 1 999 ? -3.094 33.415 13.971 1.00 79.88 999 ALA A O 1
ATOM 7721 N N . LYS A 1 1000 ? -1.915 33.686 12.076 1.00 83.19 1000 LYS A N 1
ATOM 7722 C CA . LYS A 1 1000 ? -0.768 34.388 12.691 1.00 83.19 1000 LYS A CA 1
ATOM 7723 C C . LYS A 1 1000 ? -1.118 35.772 13.248 1.00 83.19 1000 LYS A C 1
ATOM 7725 O O . LYS A 1 1000 ? -0.339 36.327 14.012 1.00 83.19 1000 LYS A O 1
ATOM 7730 N N . LYS A 1 1001 ? -2.251 36.358 12.841 1.00 83.94 1001 LYS A N 1
ATOM 7731 C CA . LYS A 1 1001 ? -2.701 37.680 13.308 1.00 83.94 1001 LYS A CA 1
ATOM 7732 C C . LYS A 1 1001 ? -3.477 37.611 14.624 1.00 83.94 1001 LYS A C 1
ATOM 7734 O O . LYS A 1 1001 ? -3.753 38.651 15.215 1.00 83.94 1001 LYS A O 1
ATOM 7739 N N . TRP A 1 1002 ? -3.885 36.420 15.058 1.00 87.25 1002 TRP A N 1
ATOM 7740 C CA . TRP A 1 1002 ? -4.662 36.246 16.283 1.00 87.25 1002 TRP A CA 1
ATOM 7741 C C . TRP A 1 1002 ? -3.771 36.341 17.525 1.00 87.25 1002 TRP A C 1
ATOM 7743 O O . TRP A 1 1002 ? -2.599 35.967 17.467 1.00 87.25 1002 TRP A O 1
ATOM 7753 N N . PRO A 1 1003 ? -4.310 36.792 18.669 1.00 87.06 1003 PRO A N 1
ATOM 7754 C CA . PRO A 1 1003 ? -3.537 36.853 19.900 1.00 87.06 1003 PRO A CA 1
ATOM 7755 C C . PRO A 1 1003 ? -3.084 35.448 20.325 1.00 87.06 1003 PRO A C 1
ATOM 7757 O O . PRO A 1 1003 ? -3.886 34.519 20.443 1.00 87.06 1003 PRO A O 1
ATOM 7760 N N . GLU A 1 1004 ? -1.785 35.293 20.578 1.00 86.94 1004 GLU A N 1
ATOM 7761 C CA . GLU A 1 1004 ? -1.206 34.037 21.072 1.00 86.94 1004 GLU A CA 1
ATOM 7762 C C . GLU A 1 1004 ? -1.281 33.917 22.598 1.00 86.94 1004 GLU A C 1
ATOM 7764 O O . GLU A 1 1004 ? -1.293 32.808 23.137 1.00 86.94 1004 GLU A O 1
ATOM 7769 N N . ARG A 1 1005 ? -1.309 35.052 23.304 1.00 90.56 1005 ARG A N 1
ATOM 7770 C CA . ARG A 1 1005 ? -1.339 35.143 24.768 1.00 90.56 1005 ARG A CA 1
ATOM 7771 C C . ARG A 1 1005 ? -2.227 36.304 25.202 1.00 90.56 1005 ARG A C 1
ATOM 7773 O O . ARG A 1 1005 ? -2.241 37.343 24.551 1.00 90.56 1005 ARG A O 1
ATOM 7780 N N . LEU A 1 1006 ? -2.937 36.121 26.310 1.00 90.88 1006 LEU A N 1
ATOM 7781 C CA . LEU A 1 1006 ? -3.820 37.119 26.903 1.00 90.88 1006 LEU A CA 1
ATOM 7782 C C . LEU A 1 1006 ? -3.637 37.117 28.424 1.00 90.88 1006 LEU A C 1
ATOM 7784 O O . LEU A 1 1006 ? -3.950 36.125 29.082 1.00 90.88 1006 LEU A O 1
ATOM 7788 N N . GLU A 1 1007 ? -3.103 38.205 28.971 1.00 89.19 1007 GLU A N 1
ATOM 7789 C CA . GLU A 1 1007 ? -2.916 38.396 30.415 1.00 89.19 1007 GLU A CA 1
ATOM 7790 C C . GLU A 1 1007 ? -4.064 39.232 31.004 1.00 89.19 1007 GLU A C 1
ATOM 7792 O O . GLU A 1 1007 ? -4.817 39.866 30.264 1.00 89.19 1007 GLU A O 1
ATOM 7797 N N . GLU A 1 1008 ? -4.229 39.199 32.330 1.00 88.75 1008 GLU A N 1
ATOM 7798 C CA . GLU A 1 1008 ? -5.219 40.054 32.999 1.00 88.75 1008 GLU A CA 1
ATOM 7799 C C . GLU A 1 1008 ? -4.790 41.527 32.896 1.00 88.75 1008 GLU A C 1
ATOM 7801 O O . GLU A 1 1008 ? -3.655 41.840 33.274 1.00 88.75 1008 GLU A O 1
ATOM 7806 N N . PRO A 1 1009 ? -5.658 42.421 32.382 1.00 87.00 1009 PRO A N 1
ATOM 7807 C CA . PRO A 1 1009 ? -5.295 43.811 32.156 1.00 87.00 1009 PRO A CA 1
ATOM 7808 C C . PRO A 1 1009 ? -5.066 44.553 33.479 1.00 87.00 1009 PRO A C 1
ATOM 7810 O O . PRO A 1 1009 ? -5.912 44.534 34.374 1.00 87.00 1009 PRO A O 1
ATOM 7813 N N . LYS A 1 1010 ? -3.933 45.248 33.584 1.00 86.69 1010 LYS A N 1
ATOM 7814 C CA . LYS A 1 1010 ? -3.550 46.119 34.705 1.00 86.69 1010 LYS A CA 1
ATOM 7815 C C . LYS A 1 1010 ? -3.905 47.583 34.414 1.00 86.69 1010 LYS A C 1
ATOM 7817 O O . LYS A 1 1010 ? -4.213 47.974 33.283 1.00 86.69 1010 LYS A O 1
ATOM 7822 N N . GLU A 1 1011 ? -3.870 48.430 35.443 1.00 70.12 1011 GLU A N 1
ATOM 7823 C CA . GLU A 1 1011 ? -3.952 49.884 35.256 1.00 70.12 1011 GLU A CA 1
ATOM 7824 C C . GLU A 1 1011 ? -2.768 50.370 34.403 1.00 70.12 1011 GLU A C 1
ATOM 7826 O O . GLU A 1 1011 ? -1.616 50.268 34.815 1.00 70.12 1011 GLU A O 1
ATOM 7831 N N . GLY A 1 1012 ? -3.060 50.861 33.191 1.00 68.25 1012 GLY A N 1
ATOM 7832 C CA . GLY A 1 1012 ? -2.068 51.326 32.212 1.00 68.25 1012 GLY A CA 1
ATOM 7833 C C . GLY A 1 1012 ? -1.975 50.497 30.923 1.00 68.25 1012 GLY A C 1
ATOM 7834 O O . GLY A 1 1012 ? -1.339 50.951 29.975 1.00 68.25 1012 GLY A O 1
ATOM 7835 N N . ASP A 1 1013 ? -2.626 49.329 30.850 1.00 78.81 1013 ASP A N 1
ATOM 7836 C CA . ASP A 1 1013 ? -2.619 48.491 29.642 1.00 78.81 1013 ASP A CA 1
ATOM 7837 C C . ASP A 1 1013 ? -3.460 49.079 28.493 1.00 78.81 1013 ASP A C 1
ATOM 7839 O O . ASP A 1 1013 ? -4.455 49.776 28.713 1.00 78.81 1013 ASP A O 1
ATOM 7843 N N . SER A 1 1014 ? -3.061 48.769 27.250 1.00 80.69 1014 SER A N 1
ATOM 7844 C CA . SER A 1 1014 ? -3.717 49.247 26.020 1.00 80.69 1014 SER A CA 1
ATOM 7845 C C . SER A 1 1014 ? -5.218 48.919 25.967 1.00 80.69 1014 SER A C 1
ATOM 7847 O O . SER A 1 1014 ? -5.649 47.854 26.422 1.00 80.69 1014 SER A O 1
ATOM 7849 N N . GLU A 1 1015 ? -6.020 49.794 25.347 1.00 84.31 1015 GLU A N 1
ATOM 7850 C CA . GLU A 1 1015 ? -7.460 49.549 25.142 1.00 84.31 1015 GLU A CA 1
ATOM 7851 C C . GLU A 1 1015 ? -7.731 48.246 24.371 1.00 84.31 1015 GLU A C 1
ATOM 7853 O O . GLU A 1 1015 ? -8.703 47.545 24.650 1.00 84.31 1015 GLU A O 1
ATOM 7858 N N . GLU A 1 1016 ? -6.839 47.867 23.451 1.00 81.50 1016 GLU A N 1
ATOM 7859 C CA . GLU A 1 1016 ? -6.933 46.610 22.704 1.00 81.50 1016 GLU A CA 1
ATOM 7860 C C . GLU A 1 1016 ? -6.817 45.380 23.613 1.00 81.50 1016 GLU A C 1
ATOM 7862 O O . GLU A 1 1016 ? -7.594 44.434 23.471 1.00 81.50 1016 GLU A O 1
ATOM 7867 N N . ALA A 1 1017 ? -5.906 45.398 24.592 1.00 82.88 1017 ALA A N 1
ATOM 7868 C CA . ALA A 1 1017 ? -5.757 44.307 25.555 1.00 82.88 1017 ALA A CA 1
ATOM 7869 C C . ALA A 1 1017 ? -7.014 44.139 26.425 1.00 82.88 1017 ALA A C 1
ATOM 7871 O O . ALA A 1 1017 ? -7.466 43.013 26.641 1.00 82.88 1017 ALA A O 1
ATOM 7872 N N . ARG A 1 1018 ? -7.630 45.251 26.855 1.00 87.81 1018 ARG A N 1
ATOM 7873 C CA . ARG A 1 1018 ? -8.911 45.228 27.587 1.00 87.81 1018 ARG A CA 1
ATOM 7874 C C . ARG A 1 1018 ? -10.041 44.664 26.732 1.00 87.81 1018 ARG A C 1
ATOM 7876 O O . ARG A 1 1018 ? -10.781 43.800 27.194 1.00 87.81 1018 ARG A O 1
ATOM 7883 N N . LYS A 1 1019 ? -10.116 45.065 25.462 1.00 88.88 1019 LYS A N 1
ATOM 7884 C CA . LYS A 1 1019 ? -11.116 44.553 24.518 1.00 88.88 1019 LYS A CA 1
ATOM 7885 C C . LYS A 1 1019 ? -10.984 43.046 24.287 1.00 88.88 1019 LYS A C 1
ATOM 7887 O O . LYS A 1 1019 ? -11.991 42.341 24.272 1.00 88.88 1019 LYS A O 1
ATOM 7892 N N . TYR A 1 1020 ? -9.764 42.531 24.119 1.00 90.88 1020 TYR A N 1
ATOM 7893 C CA . TYR A 1 1020 ? -9.540 41.088 23.988 1.00 90.88 1020 TYR A CA 1
ATOM 7894 C C . TYR A 1 1020 ? -9.876 40.334 25.278 1.00 90.88 1020 TYR A C 1
ATOM 7896 O O . TYR A 1 1020 ? -10.461 39.256 25.209 1.00 90.88 1020 TYR A O 1
ATOM 7904 N N . TRP A 1 1021 ? -9.569 40.902 26.447 1.00 91.81 1021 TRP A N 1
ATOM 7905 C CA . TRP A 1 1021 ? -9.955 40.325 27.735 1.00 91.81 1021 TRP A CA 1
ATOM 7906 C C . TRP A 1 1021 ? -11.474 40.191 27.876 1.00 91.81 1021 TRP A C 1
ATOM 7908 O O . TRP A 1 1021 ? -11.974 39.103 28.163 1.00 91.81 1021 TRP A O 1
ATOM 7918 N N . GLU A 1 1022 ? -12.212 41.269 27.611 1.00 91.25 1022 GLU A N 1
ATOM 7919 C CA . GLU A 1 1022 ? -13.676 41.275 27.660 1.00 91.25 1022 GLU A CA 1
ATOM 7920 C C . GLU A 1 1022 ? -14.290 40.316 26.635 1.00 91.25 1022 GLU A C 1
ATOM 7922 O O . GLU A 1 1022 ? -15.231 39.592 26.957 1.00 91.25 1022 GLU A O 1
ATOM 7927 N N . MET A 1 1023 ? -13.729 40.248 25.424 1.00 91.69 1023 MET A N 1
ATOM 7928 C CA . MET A 1 1023 ? -14.165 39.308 24.390 1.00 91.69 1023 MET A CA 1
ATOM 7929 C C . MET A 1 1023 ? -13.953 37.851 24.815 1.00 91.69 1023 MET A C 1
ATOM 7931 O O . MET A 1 1023 ? -14.875 37.039 24.714 1.00 91.69 1023 MET A O 1
ATOM 7935 N N . ALA A 1 1024 ? -12.759 37.512 25.308 1.00 93.56 1024 ALA A N 1
ATOM 7936 C CA . ALA A 1 1024 ? -12.452 36.159 25.757 1.00 93.56 1024 ALA A CA 1
ATOM 7937 C C . ALA A 1 1024 ? -13.343 35.743 26.930 1.00 93.56 1024 ALA A C 1
ATOM 7939 O O . ALA A 1 1024 ? -13.918 34.654 26.918 1.00 93.56 1024 ALA A O 1
ATOM 7940 N N . LEU A 1 1025 ? -13.506 36.630 27.916 1.00 93.75 1025 LEU A N 1
ATOM 7941 C CA . LEU A 1 1025 ? -14.368 36.384 29.064 1.00 93.75 1025 LEU A CA 1
ATOM 7942 C C . LEU A 1 1025 ? -15.846 36.308 28.655 1.00 93.75 1025 LEU A C 1
ATOM 7944 O O . LEU A 1 1025 ? -16.586 35.522 29.236 1.00 93.75 1025 LEU A O 1
ATOM 7948 N N . GLY A 1 1026 ? -16.287 37.069 27.652 1.00 92.94 1026 GLY A N 1
ATOM 7949 C CA . GLY A 1 1026 ? -17.644 36.993 27.105 1.00 92.94 1026 GLY A CA 1
ATOM 7950 C C . GLY A 1 1026 ? -17.940 35.662 26.407 1.00 92.94 1026 GLY A C 1
ATOM 7951 O O . GLY A 1 1026 ? -19.032 35.116 26.567 1.00 92.94 1026 GLY A O 1
ATOM 7952 N N . ASN A 1 1027 ? -16.954 35.107 25.694 1.00 94.81 1027 ASN A N 1
ATOM 7953 C CA . ASN A 1 1027 ? -17.075 33.819 25.002 1.00 94.81 1027 ASN A CA 1
ATOM 7954 C C . ASN A 1 1027 ? -16.876 32.605 25.927 1.00 94.81 1027 ASN A C 1
ATOM 7956 O O . ASN A 1 1027 ? -17.210 31.480 25.547 1.00 94.81 1027 ASN A O 1
ATOM 7960 N N . PHE A 1 1028 ? -16.323 32.803 27.125 1.00 95.75 1028 PHE A N 1
ATOM 7961 C CA . PHE A 1 1028 ? -16.048 31.736 28.082 1.00 95.75 1028 PHE A CA 1
ATOM 7962 C C . PHE A 1 1028 ? -17.310 31.261 28.814 1.00 95.75 1028 PHE A C 1
ATOM 7964 O O . PHE A 1 1028 ? -17.987 32.038 29.498 1.00 95.75 1028 PHE A O 1
ATOM 7971 N N . VAL A 1 1029 ? -17.569 29.954 28.734 1.00 95.81 1029 VAL A N 1
ATOM 7972 C CA . VAL A 1 1029 ? -18.695 29.282 29.394 1.00 95.81 1029 VAL A CA 1
ATOM 7973 C C . VAL A 1 1029 ? -18.178 28.273 30.407 1.00 95.81 1029 VAL A C 1
ATOM 7975 O O . VAL A 1 1029 ? -17.365 27.409 30.064 1.00 95.81 1029 VAL A O 1
ATOM 7978 N N . LEU A 1 1030 ? -18.683 28.360 31.638 1.00 96.12 1030 LEU A N 1
ATOM 7979 C CA . LEU A 1 1030 ? -18.478 27.330 32.653 1.00 96.12 1030 LEU A CA 1
ATOM 7980 C C . LEU A 1 1030 ? -19.447 26.181 32.390 1.00 96.12 1030 LEU A C 1
ATOM 7982 O O . LEU A 1 1030 ? -20.642 26.413 32.220 1.00 96.12 1030 LEU A O 1
ATOM 7986 N N . VAL A 1 1031 ? -18.940 24.956 32.368 1.00 96.00 1031 VAL A N 1
ATOM 7987 C CA . VAL A 1 1031 ? -19.744 23.741 32.222 1.00 96.00 1031 VAL A CA 1
ATOM 7988 C C . VAL A 1 1031 ? -19.722 23.013 33.559 1.00 96.00 1031 VAL A C 1
ATOM 7990 O O . VAL A 1 1031 ? -18.645 22.758 34.095 1.00 96.00 1031 VAL A O 1
ATOM 7993 N N . VAL A 1 1032 ? -20.898 22.707 34.094 1.00 95.12 1032 VAL A N 1
ATOM 7994 C CA . VAL A 1 1032 ? -21.093 22.077 35.403 1.00 95.12 1032 VAL A CA 1
ATOM 7995 C C . VAL A 1 1032 ? -21.786 20.745 35.172 1.00 95.12 1032 VAL A C 1
ATOM 7997 O O . VAL A 1 1032 ? -22.896 20.731 34.652 1.00 95.12 1032 VAL A O 1
ATOM 8000 N N . ILE A 1 1033 ? -21.139 19.638 35.517 1.00 94.94 1033 ILE A N 1
ATOM 8001 C CA . ILE A 1 1033 ? -21.710 18.296 35.379 1.00 94.94 1033 ILE A CA 1
ATOM 8002 C C . ILE A 1 1033 ? -22.001 17.771 36.781 1.00 94.94 1033 ILE A C 1
ATOM 8004 O O . ILE A 1 1033 ? -21.120 17.785 37.639 1.00 94.94 1033 ILE A O 1
ATOM 8008 N N . GLU A 1 1034 ? -23.234 17.331 36.999 1.00 92.88 1034 GLU A N 1
ATOM 8009 C CA . GLU A 1 1034 ? -23.692 16.660 38.211 1.00 92.88 1034 GLU A CA 1
ATOM 8010 C C . GLU A 1 1034 ? -23.728 15.146 37.956 1.00 92.88 1034 GLU A C 1
ATOM 8012 O O . GLU A 1 1034 ? -24.595 14.683 37.205 1.00 92.88 1034 GLU A O 1
ATOM 8017 N N . PRO A 1 1035 ? -22.772 14.379 38.512 1.00 93.62 1035 PRO A N 1
ATOM 8018 C CA . PRO A 1 1035 ? -22.707 12.932 38.339 1.00 93.62 1035 PRO A CA 1
ATOM 8019 C C . PRO A 1 1035 ? -23.904 12.216 38.979 1.00 93.62 1035 PRO A C 1
ATOM 8021 O O . PRO A 1 1035 ? -24.248 12.487 40.129 1.00 93.62 1035 PRO A O 1
ATOM 8024 N N . SER A 1 1036 ? -24.488 11.261 38.258 1.00 91.25 1036 SER A N 1
ATOM 8025 C CA . SER A 1 1036 ? -25.502 10.324 38.764 1.00 91.25 1036 SER A CA 1
ATOM 8026 C C . SER A 1 1036 ? -24.982 8.888 38.849 1.00 91.25 1036 SER A C 1
ATOM 8028 O O . SER A 1 1036 ? -25.395 8.138 39.727 1.00 91.25 1036 SER A O 1
ATOM 8030 N N . GLU A 1 1037 ? -24.065 8.515 37.956 1.00 93.94 1037 GLU A N 1
ATOM 8031 C CA . GLU A 1 1037 ? -23.435 7.196 37.913 1.00 93.94 1037 GLU A CA 1
ATOM 8032 C C . GLU A 1 1037 ? -21.964 7.351 37.510 1.00 93.94 1037 GLU A C 1
ATOM 8034 O O . GLU A 1 1037 ? -21.636 8.160 36.637 1.00 93.94 1037 GLU A O 1
ATOM 8039 N N . VAL A 1 1038 ? -21.074 6.613 38.172 1.00 95.88 1038 VAL A N 1
ATOM 8040 C CA . VAL A 1 1038 ? -19.642 6.569 37.871 1.00 95.88 1038 VAL A CA 1
ATOM 8041 C C . VAL A 1 1038 ? -19.197 5.116 37.758 1.00 95.88 1038 VAL A C 1
ATOM 8043 O O . VAL A 1 1038 ? -19.147 4.398 38.746 1.00 95.88 1038 VAL A O 1
ATOM 8046 N N . ASP A 1 1039 ? -18.818 4.692 36.563 1.00 96.19 1039 ASP A N 1
ATOM 8047 C CA . ASP A 1 1039 ? -18.218 3.388 36.299 1.00 96.19 1039 ASP A CA 1
ATOM 8048 C C . ASP A 1 1039 ? -16.693 3.521 36.311 1.00 96.19 1039 ASP A C 1
ATOM 8050 O O . ASP A 1 1039 ? -16.105 4.189 35.455 1.00 96.19 1039 ASP A O 1
ATOM 8054 N N . TYR A 1 1040 ? -16.054 2.922 37.308 1.00 96.69 1040 TYR A N 1
ATOM 8055 C CA . TYR A 1 1040 ? -14.612 2.956 37.507 1.00 96.69 1040 TYR A CA 1
ATOM 8056 C C . TYR A 1 1040 ? -13.996 1.595 37.199 1.00 96.69 1040 TYR A C 1
ATOM 8058 O O . TYR A 1 1040 ? -14.240 0.622 37.907 1.00 96.69 1040 TYR A O 1
ATOM 8066 N N . LEU A 1 1041 ? -13.125 1.542 36.196 1.00 94.62 1041 LEU A N 1
ATOM 8067 C CA . LEU A 1 1041 ? -12.344 0.361 35.835 1.00 94.62 1041 LEU A CA 1
ATOM 8068 C C . LEU A 1 1041 ? -10.864 0.615 36.133 1.00 94.62 1041 LEU A C 1
ATOM 8070 O O . LEU A 1 1041 ? -10.297 1.601 35.664 1.00 94.62 1041 LEU A O 1
ATOM 8074 N N . THR A 1 1042 ? -10.219 -0.302 36.852 1.00 90.38 1042 THR A N 1
ATOM 8075 C CA . THR A 1 1042 ? -8.765 -0.313 37.049 1.00 90.38 1042 THR A CA 1
ATOM 8076 C C . THR A 1 1042 ? -8.152 -1.578 36.458 1.00 90.38 1042 THR A C 1
ATOM 8078 O O . THR A 1 1042 ? -8.483 -2.703 36.840 1.00 90.38 1042 THR A O 1
ATOM 8081 N N . MET A 1 1043 ? -7.247 -1.379 35.497 1.00 86.00 1043 MET A N 1
ATOM 8082 C CA . MET A 1 1043 ? -6.502 -2.455 34.832 1.00 86.00 1043 MET A CA 1
ATOM 8083 C C . MET A 1 1043 ? -5.070 -2.605 35.369 1.00 86.00 1043 MET A C 1
ATOM 8085 O O . MET A 1 1043 ? -4.302 -3.420 34.868 1.00 86.00 1043 MET A O 1
ATOM 8089 N N . ALA A 1 1044 ? -4.688 -1.820 36.381 1.00 76.62 1044 ALA A N 1
ATOM 8090 C CA . ALA A 1 1044 ? -3.367 -1.909 37.009 1.00 76.62 1044 ALA A CA 1
ATOM 8091 C C . ALA A 1 1044 ? -3.232 -3.091 37.988 1.00 76.62 1044 ALA A C 1
ATOM 8093 O O . ALA A 1 1044 ? -2.127 -3.419 38.419 1.00 76.62 1044 ALA A O 1
ATOM 8094 N N . VAL A 1 1045 ? -4.348 -3.714 38.367 1.00 69.81 1045 VAL A N 1
ATOM 8095 C CA . VAL A 1 1045 ? -4.413 -4.850 39.294 1.00 69.81 1045 VAL A CA 1
ATOM 8096 C C . VAL A 1 1045 ? -4.873 -6.096 38.547 1.00 69.81 1045 VAL A C 1
ATOM 8098 O O . VAL A 1 1045 ? -5.708 -5.994 37.659 1.00 69.81 1045 VAL A O 1
ATOM 8101 N N . VAL A 1 1046 ? -4.331 -7.267 38.897 1.00 72.44 1046 VAL A N 1
ATOM 8102 C CA . VAL A 1 1046 ? -4.720 -8.558 38.306 1.00 72.44 1046 VAL A CA 1
ATOM 8103 C C . VAL A 1 1046 ? -5.274 -9.468 39.41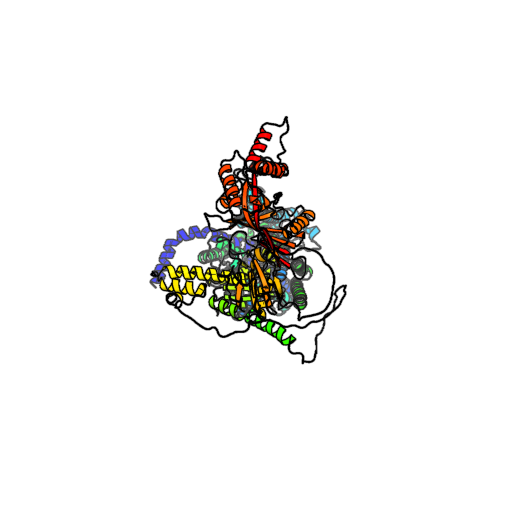4 1.00 72.44 1046 VAL A C 1
ATOM 8105 O O . VAL A 1 1046 ? -4.558 -9.704 40.390 1.00 72.44 1046 VAL A O 1
ATOM 8108 N N . PRO A 1 1047 ? -6.511 -9.990 39.293 1.00 80.06 1047 PRO A N 1
ATOM 8109 C CA . PRO A 1 1047 ? -7.459 -9.716 38.211 1.00 80.06 1047 PRO A CA 1
ATOM 8110 C C . PRO A 1 1047 ? -7.890 -8.240 38.196 1.00 80.06 1047 PRO A C 1
ATOM 8112 O O . PRO A 1 1047 ? -7.902 -7.585 39.241 1.00 80.06 1047 PRO A O 1
ATOM 8115 N N . ASN A 1 1048 ? -8.216 -7.732 37.001 1.00 88.62 1048 ASN A N 1
ATOM 8116 C CA . ASN A 1 1048 ? -8.743 -6.376 36.829 1.00 88.62 1048 ASN A CA 1
ATOM 8117 C C . ASN A 1 1048 ? -9.956 -6.182 37.745 1.00 88.62 1048 ASN A C 1
ATOM 8119 O O . ASN A 1 1048 ? -10.668 -7.138 38.058 1.00 88.62 1048 ASN A O 1
ATOM 8123 N N . ARG A 1 1049 ? -10.199 -4.948 38.183 1.00 87.56 1049 ARG A N 1
ATOM 8124 C CA . ARG A 1 1049 ? -11.339 -4.640 39.055 1.00 87.56 1049 ARG A CA 1
ATOM 8125 C C . ARG A 1 1049 ? -12.163 -3.524 38.449 1.00 87.56 1049 ARG A C 1
ATOM 8127 O O . ARG A 1 1049 ? -11.601 -2.555 37.939 1.00 87.56 1049 ARG A O 1
ATOM 8134 N N . ARG A 1 1050 ? -13.484 -3.641 38.539 1.00 95.12 1050 ARG A N 1
ATOM 8135 C CA . ARG A 1 1050 ? -14.420 -2.607 38.105 1.00 95.12 1050 ARG A CA 1
ATOM 8136 C C . ARG A 1 1050 ? -15.482 -2.394 39.162 1.00 95.12 1050 ARG A C 1
ATOM 8138 O O . ARG A 1 1050 ? -15.970 -3.338 39.770 1.00 95.12 1050 ARG A O 1
ATOM 8145 N N . PHE A 1 1051 ? -15.809 -1.138 39.393 1.00 92.44 1051 PHE A N 1
ATOM 8146 C CA . PHE A 1 1051 ? -16.758 -0.706 40.398 1.00 92.44 1051 PHE A CA 1
ATOM 8147 C C . PHE A 1 1051 ? -17.773 0.200 39.730 1.00 92.44 1051 PHE A C 1
ATOM 8149 O O . PHE A 1 1051 ? -17.399 1.176 39.082 1.00 92.44 1051 PHE A O 1
ATOM 8156 N N . MET A 1 1052 ? -19.045 -0.116 39.915 1.00 93.44 1052 MET A N 1
ATOM 8157 C CA . MET A 1 1052 ? -20.133 0.764 39.548 1.00 93.44 1052 MET A CA 1
ATOM 8158 C C . MET A 1 1052 ? -20.550 1.570 40.772 1.00 93.44 1052 MET A C 1
ATOM 8160 O O . MET A 1 1052 ? -20.888 0.996 41.807 1.00 93.44 1052 MET A O 1
ATOM 8164 N N . PHE A 1 1053 ? -20.508 2.893 40.653 1.00 92.19 1053 PHE A N 1
ATOM 8165 C CA . PHE A 1 1053 ? -20.985 3.818 41.668 1.00 92.19 1053 PHE A CA 1
ATOM 8166 C C . PHE A 1 1053 ? -22.293 4.447 41.197 1.00 92.19 1053 PHE A C 1
ATOM 8168 O O . PHE A 1 1053 ? -22.280 5.246 40.265 1.00 92.19 1053 PHE A O 1
ATOM 8175 N N . THR A 1 1054 ? -23.411 4.143 41.843 1.00 89.88 1054 THR A N 1
ATOM 8176 C CA . THR A 1 1054 ? -24.715 4.743 41.526 1.00 89.88 1054 THR A CA 1
ATOM 8177 C C . THR A 1 1054 ? -25.146 5.674 42.643 1.00 89.88 1054 THR A C 1
ATOM 8179 O O . THR A 1 1054 ? -24.908 5.408 43.820 1.00 89.88 1054 THR A O 1
ATOM 8182 N N . ARG A 1 1055 ? -25.772 6.795 42.297 1.00 81.50 1055 ARG A N 1
ATOM 8183 C CA . ARG A 1 1055 ? -26.282 7.719 43.305 1.00 81.50 1055 ARG A CA 1
ATOM 8184 C C . ARG A 1 1055 ? -27.489 7.113 44.031 1.00 81.50 1055 ARG A C 1
ATOM 8186 O O . ARG A 1 1055 ? -28.474 6.755 43.390 1.00 81.50 1055 ARG A O 1
ATOM 8193 N N . ALA A 1 1056 ? -27.408 7.041 45.358 1.00 71.81 1056 ALA A N 1
ATOM 8194 C CA . ALA A 1 1056 ? -28.475 6.510 46.205 1.00 71.81 1056 ALA A CA 1
ATOM 8195 C C . ALA A 1 1056 ? -29.641 7.508 46.332 1.00 71.81 1056 ALA A C 1
ATOM 8197 O O . ALA A 1 1056 ? -29.426 8.726 46.328 1.00 71.81 1056 ALA A O 1
ATOM 8198 N N . VAL A 1 1057 ? -30.864 6.991 46.499 1.00 57.25 1057 VAL A N 1
ATOM 8199 C CA . VAL A 1 1057 ? -32.103 7.790 46.635 1.00 57.25 1057 VAL A CA 1
ATOM 8200 C C . VAL A 1 1057 ? -32.080 8.693 47.878 1.00 57.25 1057 VAL A C 1
ATOM 8202 O O . VAL A 1 1057 ? -32.669 9.764 47.854 1.00 57.25 1057 VAL A O 1
ATOM 8205 N N . GLU A 1 1058 ? -31.355 8.301 48.929 1.00 51.47 1058 GLU A N 1
ATOM 8206 C CA . GLU A 1 1058 ? -31.297 8.991 50.232 1.00 51.47 1058 GLU A CA 1
ATOM 8207 C C . GLU A 1 1058 ? -30.088 9.943 50.380 1.00 51.47 1058 GLU A C 1
ATOM 8209 O O . GLU A 1 1058 ? -29.806 10.454 51.463 1.00 51.47 1058 GLU A O 1
ATOM 8214 N N . GLY A 1 1059 ? -29.347 10.186 49.290 1.00 57.12 1059 GLY A N 1
ATOM 8215 C CA . GLY A 1 1059 ? -28.159 11.042 49.283 1.00 57.12 1059 GLY A CA 1
ATOM 8216 C C . GLY A 1 1059 ? -26.878 10.291 49.664 1.00 57.12 1059 GLY A C 1
ATOM 8217 O O . GLY A 1 1059 ? -26.583 10.036 50.826 1.00 57.12 1059 GLY A O 1
ATOM 8218 N N . GLY A 1 1060 ? -26.057 9.970 48.664 1.00 68.56 1060 GLY A N 1
ATOM 8219 C CA . GLY A 1 1060 ? -24.836 9.183 48.836 1.00 68.56 1060 GLY A CA 1
ATOM 8220 C C . GLY A 1 1060 ? -24.472 8.434 47.557 1.00 68.56 1060 GLY A C 1
ATOM 8221 O O . GLY A 1 1060 ? -25.040 8.702 46.497 1.00 68.56 1060 GLY A O 1
ATOM 8222 N N . TRP A 1 1061 ? -23.522 7.506 47.653 1.00 80.81 1061 TRP A N 1
ATOM 8223 C CA . TRP A 1 1061 ? -23.079 6.673 46.533 1.00 80.81 1061 TRP A CA 1
ATOM 8224 C C . TRP A 1 1061 ? -23.091 5.205 46.944 1.00 80.81 1061 TRP A C 1
ATOM 8226 O O . TRP A 1 1061 ? -22.342 4.826 47.845 1.00 80.81 1061 TRP A O 1
ATOM 8236 N N . ASP A 1 1062 ? -23.903 4.407 46.260 1.00 84.00 1062 ASP A N 1
ATOM 8237 C CA . ASP A 1 1062 ? -23.855 2.951 46.334 1.00 84.00 1062 ASP A CA 1
ATOM 8238 C C . ASP A 1 1062 ? -22.693 2.456 45.479 1.00 84.00 1062 ASP A C 1
ATOM 8240 O O . ASP A 1 1062 ? -22.457 2.969 44.386 1.00 84.00 1062 ASP A O 1
ATOM 8244 N N . GLU A 1 1063 ? -21.950 1.476 45.982 1.00 87.50 1063 GLU A N 1
ATOM 8245 C CA . GLU A 1 1063 ? -20.781 0.911 45.313 1.00 87.50 1063 GLU A CA 1
ATOM 8246 C C . GLU A 1 1063 ? -20.983 -0.591 45.120 1.00 87.50 1063 GLU A C 1
ATOM 8248 O O . GLU A 1 1063 ? -21.142 -1.335 46.089 1.00 87.50 1063 GLU A O 1
ATOM 8253 N N . VAL A 1 1064 ? -20.932 -1.042 43.868 1.00 89.69 1064 VAL A N 1
ATOM 8254 C CA . VAL A 1 1064 ? -21.024 -2.459 43.507 1.00 89.69 1064 VAL A CA 1
ATOM 8255 C C . VAL A 1 1064 ? -19.790 -2.843 42.705 1.00 89.69 1064 VAL A C 1
ATOM 8257 O O . VAL A 1 1064 ? -19.509 -2.263 41.658 1.00 89.69 1064 VAL A O 1
ATOM 8260 N N . GLU A 1 1065 ? -19.039 -3.832 43.184 1.00 87.88 1065 GLU A N 1
ATOM 8261 C CA . GLU A 1 1065 ? -17.969 -4.433 42.389 1.00 87.88 1065 GLU A CA 1
ATOM 8262 C C . GLU A 1 1065 ? -18.594 -5.319 41.307 1.00 87.88 1065 GLU A C 1
ATOM 8264 O O . GLU A 1 1065 ? -19.361 -6.238 41.594 1.00 87.88 1065 GLU A O 1
ATOM 8269 N N . VAL A 1 1066 ? -18.285 -5.008 40.054 1.00 88.25 1066 VAL A N 1
ATOM 8270 C CA . VAL A 1 1066 ? -18.804 -5.692 38.870 1.00 88.25 1066 VAL A CA 1
ATOM 8271 C C . VAL A 1 1066 ? -17.650 -6.312 38.094 1.00 88.25 1066 VAL A C 1
ATOM 8273 O O . VAL A 1 1066 ? -16.481 -5.969 38.286 1.00 88.25 1066 VAL A O 1
ATOM 8276 N N . VAL A 1 1067 ? -17.970 -7.249 37.206 1.00 80.94 1067 VAL A N 1
ATOM 8277 C CA . VAL A 1 1067 ? -16.953 -7.876 36.359 1.00 80.94 1067 VAL A CA 1
ATOM 8278 C C . VAL A 1 1067 ? -16.330 -6.802 35.446 1.00 80.94 1067 VAL A C 1
ATOM 8280 O O . VAL A 1 1067 ? -17.084 -6.064 34.799 1.00 80.94 1067 VAL A O 1
ATOM 8283 N N . PRO A 1 1068 ? -14.988 -6.671 35.429 1.00 72.62 1068 PRO A N 1
ATOM 8284 C CA . PRO A 1 1068 ? -14.265 -5.654 34.667 1.00 72.62 1068 PRO A CA 1
ATOM 8285 C C . PRO A 1 1068 ? -14.466 -5.714 33.160 1.00 72.62 1068 PRO A C 1
ATOM 8287 O O . PRO A 1 1068 ? -14.478 -6.833 32.601 1.00 72.62 1068 PRO A O 1
#

Foldseek 3Di:
DVVVVVVVVVCVVCVVVVCVLLVVLLVLLLLVLVLCLLQQLQLLEAADDDDDDAPCLQCSLVSSLLFLVLQLLLLVLCLVQLFPQFLWGKGFDRLLSVLSHLLLVLLCVVQPRPHLLSLQQSLLLQLVLLLLLLVVLQVCLVVVVLLVLLLDQVLLVLLLLLLSLQVLQLVLLQLLAASPDHRCDPVCVVVRCPDPLCVVVSCLQQVLLVVLLCCLPDPVNCVVVVNPNVQSCNVSVSLVVSLVVVVVVCVVVVPDLVVCCRSSFAPDHDDDPPDDDQPSSSPSVVSNDVVSHDVVSVVSSVVSSVVSSVVSNSVASVQQLVLCVLLLNDGRSSSNSNSLSSSSNSSSVVSHHHMHTDNVSSNSSVVSVHGSVSSVSSSVSSVVCSRCVVVVRRSDTSSSSSSVSNSSSVVSNCSLQPVCVLQFDPLSNCLSNQLNVCCNPVHVVRSSVVSVVSVVVVVCVQPVVKPHWAWDWPVRVVVVVVVVVVVVVDPDDDDDDDDDDDDDDDDDDDDDDDDDDDDDDDDDPPPVVVLCVVLLETEIETAIEAESVCLSSVCCRLVVPPGLGQEYEYECLRYQAYGLSRLVSLVSSQSNCVVSNHAYEYENDDVPHNHNVSNVSSVADEDEPPPDPPDDHHYYYHHPVSVSVVSVVVVVVVVVVVCVPDDDDDDPVVVVVVVCVVVVHDPPPVVPPPDDDDDDDDDDDDDPVVVVVCVVLQKDWDWDAAFDKDFDDPDDDWKKKAWQAAWKDKDWPVVVPDDDDDDDDDDDDDDPPCPVPDPPVPPPPDDDDDDDTQHRGDMDIPDDPDPITMMMGTRHGITMIIRTNPPPDDDLQDADPVVVVVVVLCVVPVPQQWKKKWFADPVDRDIDIDIWGWQDWDFFPVGNNFIKTKTKDFCLDVVVVRCLVPQWIWMWRARPVQRKIKIFTFGKAKDADPPDPCRVSRLVVLQVRLVVQCLHRSVSQRVVNHPVLVVQVVSLLPDFQQVLQVLLDPRPPDDPPPPPVVVVPGDRGQHDDDVPDDPVSVVSNCSSRNRMMMMITGTQKMWMWGPNDPVTWIWIWGADPVRHTDIDIDDD

InterPro domains:
  IPR002645 STAS domain [PF01740] (536-621)
  IPR002645 STAS domain [PS50801] (539-647)
  IPR011547 SLC26A/SulP transporter domain [PF00916] (23-433)
  IPR012349 FMN-binding split barrel [G3DSA:2.30.110.10] (829-1068)
  IPR024624 Pyridoxamine 5'-phosphate oxidase, Alr4036 family, FMN-binding domain [PF12766] (832-927)
  IPR036513 STAS domain superfamily [G3DSA:3.30.750.24] (527-654)
  IPR036513 STAS domain superfamily [SSF52091] (537-648)
  IPR052706 Membrane-associated Transporter-like [PTHR43310] (7-817)

pLDDT: mean 72.02, std 21.5, range [21.38, 97.25]

Secondary structure (DSSP, 8-state):
-HHHHHHHHHHHHTHHHHHHHHHHHHHHHHHHHHHHHHHHGGGSSPPP-SSS--TTGGGHHHHHHHHHHHHHHHHHHIIIII-SSTT--EEE-STTHHHHHHHHHHHHHHH-TT-TTHHHHHHHHHHHHHHHHHHHHHHHHHTTGGGGGGGS-HHHHHHHHHHHHHHHHHHHHHTTS-TTSPP--TTTHHHHHT-TTTHHHHHHHHHHHHHHHHHHH-HHHHHHTTTGGGSTTHHHHHHHHHHHHHHHHHHHHT--HHHHHHTTSB------TT--STTGGG-GGGG--GGG--TTGGGTTHHHHHHHHHHHHHHHHHHHHHHHHHHT----HHHHHHHHHHHHHHHHHTT---EEE-HHHHHHHHHTT--HHHHHHHHHHHHHHHHHHHHHGGGSBHHHHHHHHHHHHHHHHHIIIIIHHHHS-HHHHHHHHHHHHHHHHT-HHHHHHHHHHHHHHHHHHHHHHS----EEEHHHHHHHHHHHHHHHH---S----------------------------PPPTHHHHHHHHHHTEEEEEEEEEE-GGGHHHHHHHHS-TT---SEEEEEEEEEEEE-HHHHHHHHHHHHHHGGGTPEEEEESPPTTSHHHHHHHHTT--EEETT--TT--SEEEESSHHHHHHHHHHHHHHHHHHHHTTS-----HHHHHHHHHHHTT--TTTTT--S------PPP-PPPTHHHHHHHHTTEEEEEEPTTPEEP---SS---EEEEEES-EEEEEGGGT---------------SSSTTS-TTSTTSS-SS----PBPTT-EEE----TT--EEEEESS-EEEEEE-GGG----TTSPPHHHHHHHHHHHH-TT--EEEEEEE-SSSS-EEEEEEE--EEE--SS-TTSPEEEEEEETTSHHHHHHHH--EEEEEEEETTTTEEEEEEEEEEEE--TTSTTHHHHHHHHHHHHHHSTTSTTGGG-TTTS-HHHHHHHHHHTS-HHHHHHTTSSPTTS--TTTHHHHTTS-S--PPPPTT--HHHHHHHHHHHHHEEEEEEEEEEEEEEE-SSSS-EEEEEEE-TTSSEEEEEE--

Sequence (1068 aa):
MNVLKTHSSRLLKNAPGRLSRALPAVVLGTLFNVLDAVSTGLLIFPAEEGSGPTQFKDLQIQGLSMYIMSTILSQVAMTLGGSRFPGALGAMLIEILPFLRGIGSDIRNALGADNPALVPTVMAAYALTSFLTGGMFALLGLLRLGGVVAYFPQTVLTGAIGAIGLSLFILGLGLPLPESSPALSLSNAGSVLFSKAHLPILAASFLPPFILSVTKRSKAIDRWTRGAVHNAYYVPAYLIAIPVVFWIVAGAKRVPLEELIKNGWLFRVQRLPNQHGIGSQWIYWREFDFSKVEWWALRHAITNIVLLVVIGVLNLPIYVPALGFTLDVPYNMNHELLGQGVANILAGVAGTVPNILQYSYSVFITRAHGGRFECALITLLTFVLFLVASLLLPYVPTVLASALVLFLGIELMLEAIWESAQSLILLEYCIVIGTLWSCTFIGFAEGFGVGIGAAAVVYLAFGVVDSRARAMRWEEWNESQQFVHRSEDDSHVPKLISPLNHTPSISGATDLESSGSSKSLIQTPANNDELIDKLNARVIVLTGYVFFASIPSLEAELLDKKRNTRFIIIDLATVHRLETSAAQTFDRAVRDLSPKNTILVLCGVRKGSGVHADFERAGVNVLFNGNDANEKGIVSFETRSEALEWCRSQNVEKELAADETADVEFDLPRLYTQFCNLFGFVPAQLHKASSGVDTPMAEKQLQLSEWDELHSAGARLVHYPPGHTLFVTAASDERLILVLEGQAKILSQTEISHRPAVYDLMLRLPKETLVYARKKIVGYLKHRGAKKPVKPGDTVSNARLGDVEVYVVAQTRCSVVEIDPGLAMPPSNIVPRWKKIIDKALEQHPKATAFQLATLDTEAPVARVRSHIFRSFLNGSATPGLPLLISSTDVRTPKVHQILNNPNTESCWWIEQTSEQFRIAGRVSMVTSPNHQLYKVTRDQLLNNANIDIEGGLAALRPAEYNWEEKRVEVFKNMSAHMKASWCRPTPGSELKGGPDEAKKWPERLEEPKEGDSEEARKYWEMALGNFVLVVIEPSEVDYLTMAVVPNRRFMFTRAVEGGWDEVEVVP